Protein AF-0000000084544660 (afdb_homodimer)

Secondary structure (DSSP, 8-state):
---------------------------------------SS--EEEEEEEEEEEEEEEETTEEEEEEEETTBSS-PPEEEETT-EEEEEEEE-SSS-B--EESSS--GGGSSSS--B-TT-EEEEEEE--SSEEEEEE--PSSHHHHHHTT-EEEEEEE-TT-----EEEEEEEEEE-SS-TT-SS-SEEEETTBTTHHHHSPEEEETTPPEEEEEEE--SSPPEEEEETTS-EEEEETTBTTSPPEEESEEEE-TT-EEEEEE--SS-EEEEEEESSGGGGTT--EEEEEEPTT--TTTTS-HHHHTTS-HHHHHHHHHHHHHTS-TT-EEEE--S-S-SGGGTT--------GGGEEE-SEEEEPTTTTSGGGT--EESSEEEE-TT-EEEEEE-SSS-B--EETTSS-B--PBPTT-EEEEE--SSEEEEEE-SSSTT-EEEEEE-/---------------------------------------SS--EEEEEEEEEEEEEEEETTEEEEEEEETTBSS-PPEEEETT-EEEEEEEE-SSS-B--EESSS--GGGSSSS--B-TT-EEEEEEE--SSEEEEEE--PSSHHHHHHTT-EEEEEEE-TT-----EEEEEEEEEE-SS-TT-SS-SEEEETTBTTHHHHSPEEEETTPPEEEEEEE--SS--EEEEETTS-EEEEETTBTTSPPEEESEEEE-TT-EEEEEE--SS-EEEEEEESSGGGGTT--EEEEEE-TT-TTTTTS-HHHHTTS-HHHHHHHHHHHHHTS-TT-EEEE-SS---STTTTT--------GGGEEE-SEEEEPTTTTSGGGT--EESSEEEE-TT-EEEEEE-SSS-B--EETTSS-B--PBPTT-EEEEE--SSEEEEEE-SSSTT-EEEEEE-

pLDDT: mean 80.88, std 22.74, range [19.06, 98.56]

InterPro domains:
  IPR000923 Blue (type 1) copper domain [PF00127] (374-447)
  IPR001287 Nitrite reductase, copper-type [PR00695] (68-84)
  IPR001287 Nitrite reductase, copper-type [PR00695] (126-141)
  IPR001287 Nitrite reductase, copper-type [PR00695] (143-159)
  IPR008972 Cupredoxin [G3DSA:2.60.40.420] (22-163)
  IPR008972 Cupredoxin [G3DSA:2.60.40.420] (165-304)
  IPR008972 Cupredoxin [G3DSA:2.60.40.420] (361-447)
  IPR008972 Cupredoxin [SSF49503] (29-164)
  IPR008972 Cupredoxin [SSF49503] (169-291)
  IPR008972 Cupredoxin [SSF49503] (371-446)
  IPR011706 Multicopper oxidase, C-terminal [PF07731] (188-277)
  IPR011707 Multicopper oxidase-like, N-terminal [PF07732] (54-162)
  IPR052721 Electron Transfer Amicyanin [PTHR36507] (357-446)

Foldseek 3Di:
DPDPDPPPPPPPPPCPVPPPPPPPPPPVCPQPQPPPDLDLDAEEAEEEWEWEWEWAAAEVLEIATFTATVHFFAHFEAEEAQFHKYKYKYAYQYQAWWFKAKPDDDDPLQGGALDTAHHGGIDMHIDGDDDAWKIKMFTNAPVRQLRLQSGGMYIYGYHYSVGDDQAQEAEWEWHFAALPDSPDQDTLAIETRRHFQLQVVVPAEEEAPTKYKYKYAYQYDYFKFKKAKPQWWKWKDFQGGPPGDIDTDRIDIAGHRTIIMIIIHHHDFDKIWIATPDPNCVRGGTHIYGYYYPPDCVVPVCPSVCSVVPSSRNVSVVSRVVSRPPPPVRDHSRYPCPLPPVPPVVPPLDDDDDVVLEAADQEKEQDAPVSPPVVLGAIPPQEYEYEAFDKHKYAYQYSHWWWWAWPVRPDIQPIAHHGGMDMDHGHDADKIKTATSNHRSHIHIYGYD/DPDDPPPPPPPDPPPPVPPPPPPPPPPVCPQPQPPPPLDLDAEEAEEEWEWEWEWAAAEVLEIATFTAIVHFFAHFEAEEAAFHKYKYKYAYQYQAWWFKAKPDDDDPLQGGALDTAHHGGIDMHIDGDDDAWKIKMFTNAPVRQLRLQSGGMYIYGYHYSVGDDQAQEAEWEWHFAALPDSPDQDTLAIETLRHFQLQVVVPAEEEAPTKYKYKYAYQYDYFKFKKAKPDWWKWKDFQGGPPGDIDTDRIDIDTHRGIIMIIDHHHDFDKIWIFTPDPNVVRGGTHIYGYYYPPDCVVPVCPSSNSVVPSSRVVSVVSRVVSRPPDPVRDHSHYPCPLCLVPPVVPPLDDPDDVVLEAADLEKEQDEPVSPPVVLGAIPPQEYEYEAFDKHKYAYQYSHWWWWAWPVRPDIQPIAHHGGMDMDHHHDADKIKTATSNHRNHIHIYGYD

Solvent-accessible surface area (backbone atoms only — not comparable to full-atom values): 46168 Å² total; per-residue (Å²): 131,82,78,78,79,77,78,76,77,77,77,77,78,78,77,78,74,78,76,77,76,73,78,75,70,75,63,79,67,78,64,78,73,72,75,82,64,68,50,86,66,64,49,77,47,76,45,79,44,36,32,26,69,36,80,43,57,38,28,65,53,34,22,33,31,28,40,15,29,68,71,31,42,45,19,63,57,42,74,49,39,35,58,15,35,39,35,38,44,36,34,25,65,27,92,50,65,40,34,55,21,57,59,73,54,66,55,76,90,43,39,22,62,79,60,70,26,44,51,74,36,67,51,74,38,70,40,50,40,32,73,32,25,45,39,36,35,28,29,46,42,69,58,36,59,45,43,28,36,41,22,23,32,31,42,32,39,22,40,47,56,88,54,73,82,84,37,39,53,48,73,40,41,34,36,37,40,32,81,84,48,54,81,56,86,72,56,68,31,28,17,48,51,43,24,27,31,48,30,57,77,52,47,46,76,50,36,32,71,40,47,34,32,36,46,36,34,27,54,39,87,48,74,30,40,9,41,32,48,51,40,26,63,26,37,36,23,60,62,13,33,66,88,45,75,66,43,59,30,51,24,47,69,45,36,49,82,34,23,32,32,36,39,38,52,36,89,56,52,39,63,30,48,32,32,34,37,22,56,43,46,53,17,12,30,40,26,32,34,38,28,34,50,61,87,49,61,80,63,50,76,54,42,47,78,40,35,63,59,44,45,58,35,56,52,50,47,50,53,48,53,65,58,53,67,62,52,85,77,37,49,62,70,25,77,48,52,40,85,48,28,49,54,77,53,77,55,70,64,67,70,80,82,52,76,89,56,53,39,80,49,50,70,34,30,33,37,66,54,30,69,42,72,90,63,76,39,26,38,38,57,43,27,27,31,42,51,45,60,43,60,35,37,40,34,31,60,18,77,55,72,42,37,51,30,34,75,78,72,80,49,64,60,54,83,34,48,55,70,34,73,42,76,52,69,39,73,57,69,44,79,47,47,26,29,17,56,69,44,40,86,23,42,30,34,38,37,28,82,125,94,75,78,86,74,79,76,79,80,78,80,78,78,79,78,76,76,78,78,75,76,76,77,71,76,64,80,66,79,63,78,73,70,77,79,67,67,48,87,65,65,48,78,47,77,44,79,44,36,32,27,70,36,78,43,56,39,35,95,52,36,21,31,30,28,42,15,28,69,72,32,44,44,19,62,54,42,75,51,38,34,59,14,35,38,33,38,43,35,34,25,64,26,92,53,64,42,34,55,20,52,59,38,39,40,52,46,91,43,37,21,62,75,59,68,26,45,52,76,36,65,50,74,36,71,40,50,38,33,72,32,25,45,39,35,35,27,27,46,41,66,57,36,46,44,43,29,36,42,21,23,31,29,42,32,39,22,39,46,56,87,56,73,81,85,35,42,56,46,72,38,40,34,35,35,39,34,80,85,47,54,79,54,90,72,56,66,32,29,17,46,52,42,24,39,32,48,30,58,78,52,48,48,75,49,38,30,70,40,48,35,33,38,45,36,36,25,53,35,48,49,59,49,43,34,42,33,50,52,93,44,68,27,37,35,22,50,32,13,25,66,87,39,75,66,44,84,36,62,57,49,70,46,25,13,66,22,22,32,32,37,40,39,54,39,88,61,58,45,79,32,47,31,33,35,57,64,72,42,48,80,24,19,32,41,26,30,35,39,29,34,51,61,84,48,61,80,67,48,78,55,45,50,82,50,32,58,58,48,44,53,33,55,52,48,45,51,53,47,51,64,57,53,65,61,53,87,79,37,46,66,66,28,61,60,57,42,82,53,22,44,52,76,51,77,51,70,63,67,69,81,81,51,77,89,54,56,38,83,48,48,67,34,30,33,37,65,51,31,65,39,65,42,39,65,38,26,40,39,56,42,29,26,32,43,50,46,59,43,59,36,37,38,33,31,62,17,75,55,71,42,38,53,31,35,76,79,70,78,50,66,59,54,84,34,47,54,70,35,72,41,74,52,69,40,72,57,67,44,79,48,47,26,28,17,54,67,44,34,86,22,39,31,34,38,40,26,80

Structure (mmCIF, N/CA/C/O backbone):
data_AF-0000000084544660-model_v1
#
loop_
_entity.id
_entity.type
_entity.pdbx_description
1 polymer 'Copper-containing nitrite reductase'
#
loop_
_atom_site.group_PDB
_atom_site.id
_atom_site.type_symbol
_atom_site.label_atom_id
_atom_site.label_alt_id
_atom_site.label_comp_id
_atom_site.label_asym_id
_atom_site.label_entity_id
_atom_site.label_seq_id
_atom_site.pdbx_PDB_ins_code
_atom_site.Cartn_x
_atom_site.Cartn_y
_atom_site.Cartn_z
_atom_site.occupancy
_atom_site.B_iso_or_equiv
_atom_site.auth_seq_id
_atom_site.auth_comp_id
_atom_site.auth_asym_id
_atom_site.auth_atom_id
_atom_site.pdbx_PDB_model_num
ATOM 1 N N . MET A 1 1 ? -65.188 -41.781 -9.984 1 21.64 1 MET A N 1
ATOM 2 C CA . MET A 1 1 ? -64.562 -40.969 -11.008 1 21.64 1 MET A CA 1
ATOM 3 C C . MET A 1 1 ? -64.5 -39.5 -10.594 1 21.64 1 MET A C 1
ATOM 5 O O . MET A 1 1 ? -64.188 -38.625 -11.406 1 21.64 1 MET A O 1
ATOM 9 N N . ASP A 1 2 ? -65 -39.188 -9.477 1 21.09 2 ASP A N 1
ATOM 10 C CA . ASP A 1 2 ? -65.5 -37.906 -8.969 1 21.09 2 ASP A CA 1
ATOM 11 C C . ASP A 1 2 ? -64.375 -36.875 -8.945 1 21.09 2 ASP A C 1
ATOM 13 O O . ASP A 1 2 ? -63.375 -37.062 -8.312 1 21.09 2 ASP A O 1
ATOM 17 N N . ARG A 1 3 ? -64.438 -35.938 -10.008 1 19.06 3 ARG A N 1
ATOM 18 C CA . ARG A 1 3 ? -63.562 -34.969 -10.633 1 19.06 3 ARG A CA 1
ATOM 19 C C . ARG A 1 3 ? -63.312 -33.781 -9.703 1 19.06 3 ARG A C 1
ATOM 21 O O . ARG A 1 3 ? -64.25 -33 -9.438 1 19.06 3 ARG A O 1
ATOM 28 N N . ALA A 1 4 ? -62.562 -34 -8.609 1 23.78 4 ALA A N 1
ATOM 29 C CA . ALA A 1 4 ? -62.344 -33.031 -7.531 1 23.78 4 ALA A CA 1
ATOM 30 C C . ALA A 1 4 ? -61.938 -31.672 -8.094 1 23.78 4 ALA A C 1
ATOM 32 O O . ALA A 1 4 ? -61.156 -31.578 -9.031 1 23.78 4 ALA A O 1
ATOM 33 N N . THR A 1 5 ? -62.719 -30.656 -8.008 1 21.81 5 THR A N 1
ATOM 34 C CA . THR A 1 5 ? -62.844 -29.281 -8.484 1 21.81 5 THR A CA 1
ATOM 35 C C . THR A 1 5 ? -61.594 -28.484 -8.125 1 21.81 5 THR A C 1
ATOM 37 O O . THR A 1 5 ? -61.156 -28.5 -6.973 1 21.81 5 THR A O 1
ATOM 40 N N . VAL A 1 6 ? -60.656 -28.109 -9.07 1 23.06 6 VAL A N 1
ATOM 41 C CA . VAL A 1 6 ? -59.406 -27.406 -9.227 1 23.06 6 VAL A CA 1
ATOM 42 C C . VAL A 1 6 ? -59.562 -25.969 -8.766 1 23.06 6 VAL A C 1
ATOM 44 O O . VAL A 1 6 ? -60.312 -25.188 -9.352 1 23.06 6 VAL A O 1
ATOM 47 N N . MET A 1 7 ? -59.75 -25.734 -7.449 1 21.28 7 MET A N 1
ATOM 48 C CA . MET A 1 7 ? -60 -24.359 -7.023 1 21.28 7 MET A CA 1
ATOM 49 C C . MET A 1 7 ? -58.875 -23.438 -7.52 1 21.28 7 MET A C 1
ATOM 51 O O . MET A 1 7 ? -57.719 -23.672 -7.258 1 21.28 7 MET A O 1
ATOM 55 N N . VAL A 1 8 ? -59.031 -22.734 -8.617 1 21.2 8 VAL A N 1
ATOM 56 C CA . VAL A 1 8 ? -58.156 -21.781 -9.312 1 21.2 8 VAL A CA 1
ATOM 57 C C . VAL A 1 8 ? -57.906 -20.562 -8.438 1 21.2 8 VAL A C 1
ATOM 59 O O . VAL A 1 8 ? -58.844 -19.828 -8.125 1 21.2 8 VAL A O 1
ATOM 62 N N . ILE A 1 9 ? -57.125 -20.672 -7.379 1 22.16 9 ILE A N 1
ATOM 63 C CA . ILE A 1 9 ? -56.938 -19.484 -6.543 1 22.16 9 ILE A CA 1
ATOM 64 C C . ILE A 1 9 ? -56.406 -18.344 -7.391 1 22.16 9 ILE A C 1
ATOM 66 O O . ILE A 1 9 ? -55.375 -18.484 -8.062 1 22.16 9 ILE A O 1
AT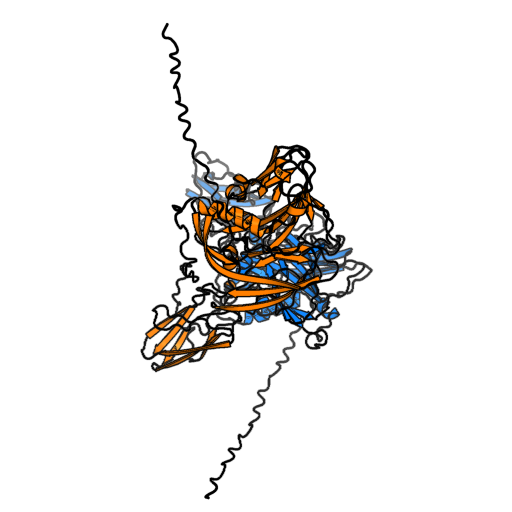OM 70 N N . VAL A 1 10 ? -57.25 -17.484 -7.867 1 20.84 10 VAL A N 1
ATOM 71 C CA . VAL A 1 10 ? -57 -16.266 -8.641 1 20.84 10 VAL A CA 1
ATOM 72 C C . VAL A 1 10 ? -56.094 -15.32 -7.848 1 20.84 10 VAL A C 1
ATOM 74 O O . VAL A 1 10 ? -56.469 -14.867 -6.758 1 20.84 10 VAL A O 1
ATOM 77 N N . VAL A 1 11 ? -54.781 -15.547 -7.855 1 22.44 11 VAL A N 1
ATOM 78 C CA . VAL A 1 11 ? -53.75 -14.75 -7.227 1 22.44 11 VAL A CA 1
ATOM 79 C C . VAL A 1 11 ? -53.844 -13.305 -7.695 1 22.44 11 VAL A C 1
ATOM 81 O O . VAL A 1 11 ? -53.688 -13.016 -8.883 1 22.44 11 VAL A O 1
ATOM 84 N N . ILE A 1 12 ? -54.781 -12.578 -7.184 1 20.95 12 ILE A N 1
ATOM 85 C CA . ILE A 1 12 ? -54.969 -11.18 -7.547 1 20.95 12 ILE A CA 1
ATOM 86 C C . ILE A 1 12 ? -53.656 -10.422 -7.391 1 20.95 12 ILE A C 1
ATOM 88 O O . ILE A 1 12 ? -53 -10.508 -6.348 1 20.95 12 ILE A O 1
ATOM 92 N N . SER A 1 13 ? -53 -9.961 -8.492 1 21 13 SER A N 1
ATOM 93 C CA . SER A 1 13 ? -51.812 -9.219 -8.859 1 21 13 SER A CA 1
ATOM 94 C C . SER A 1 13 ? -51.812 -7.82 -8.258 1 21 13 SER A C 1
ATOM 96 O O . SER A 1 13 ? -52.5 -6.926 -8.758 1 21 13 SER A O 1
ATOM 98 N N . LEU A 1 14 ? -52.312 -7.59 -7.066 1 24.2 14 LEU A N 1
ATOM 99 C CA . LEU A 1 14 ? -52.375 -6.172 -6.738 1 24.2 14 LEU A CA 1
ATOM 100 C C . LEU A 1 14 ? -51.031 -5.484 -6.992 1 24.2 14 LEU A C 1
ATOM 102 O O . LEU A 1 14 ? -50 -5.922 -6.488 1 24.2 14 LEU A O 1
ATOM 106 N N . GLY A 1 15 ? -50.844 -4.648 -8.055 1 22.61 15 GLY A N 1
ATOM 107 C CA . GLY A 1 15 ? -49.875 -3.75 -8.688 1 22.61 15 GLY A CA 1
ATOM 108 C C . GLY A 1 15 ? -49.375 -2.656 -7.758 1 22.61 15 GLY A C 1
ATOM 109 O O . GLY A 1 15 ? -50 -1.593 -7.66 1 22.61 15 GLY A O 1
ATOM 110 N N . VAL A 1 16 ? -49.25 -2.855 -6.449 1 23.38 16 VAL A N 1
ATOM 111 C CA . VAL A 1 16 ? -48.844 -1.689 -5.672 1 23.38 16 VAL A CA 1
ATOM 112 C C . VAL A 1 16 ? -47.625 -1.053 -6.301 1 23.38 16 VAL A C 1
ATOM 114 O O . VAL A 1 16 ? -46.562 -1.7 -6.426 1 23.38 16 VAL A O 1
ATOM 117 N N . THR A 1 17 ? -47.781 -0.048 -7.18 1 22.19 17 THR A N 1
ATOM 118 C CA . THR A 1 17 ? -46.844 0.861 -7.836 1 22.19 17 THR A CA 1
ATOM 119 C C . THR A 1 17 ? -46.031 1.623 -6.805 1 22.19 17 THR A C 1
ATOM 121 O O . THR A 1 17 ? -46.562 2.439 -6.051 1 22.19 17 THR A O 1
ATOM 124 N N . LEU A 1 18 ? -45.281 1.011 -5.973 1 23.56 18 LEU A N 1
ATOM 125 C CA . LEU A 1 18 ? -44.406 1.772 -5.078 1 23.56 18 LEU A CA 1
ATOM 126 C C . LEU A 1 18 ? -43.719 2.896 -5.824 1 23.56 18 LEU A C 1
ATOM 128 O O . LEU A 1 18 ? -42.906 2.639 -6.727 1 23.56 18 LEU A O 1
ATOM 132 N N . GLY A 1 19 ? -44.344 4.027 -5.965 1 22.09 19 GLY A N 1
ATOM 133 C CA . GLY A 1 19 ? -43.875 5.289 -6.516 1 22.09 19 GLY A CA 1
ATOM 134 C C . GLY A 1 19 ? -42.5 5.711 -5.984 1 22.09 19 GLY A C 1
ATOM 135 O O . GLY A 1 19 ? -42.312 5.844 -4.773 1 22.09 19 GLY A O 1
ATOM 136 N N . VAL A 1 20 ? -41.469 5.328 -6.629 1 24.12 20 VAL A N 1
ATOM 137 C CA . VAL A 1 20 ? -40.094 5.816 -6.605 1 24.12 20 VAL A CA 1
ATOM 138 C C . VAL A 1 20 ? -40.062 7.336 -6.742 1 24.12 20 VAL A C 1
ATOM 140 O O . VAL A 1 20 ? -40.344 7.871 -7.82 1 24.12 20 VAL A O 1
ATOM 143 N N . TYR A 1 21 ? -40.688 8.016 -5.734 1 24.11 21 TYR A N 1
ATOM 144 C CA . TYR A 1 21 ? -40.594 9.469 -5.809 1 24.11 21 TYR A CA 1
ATOM 145 C C . TYR A 1 21 ? -39.156 9.922 -5.996 1 24.11 21 TYR A C 1
ATOM 147 O O . TYR A 1 21 ? -38.281 9.602 -5.18 1 24.11 21 TYR A O 1
ATOM 155 N N . PHE A 1 22 ? -38.812 10.273 -7.215 1 25.34 22 PHE A N 1
ATOM 156 C CA . PHE A 1 22 ? -37.719 11.062 -7.75 1 25.34 22 PHE A CA 1
ATOM 157 C C . PHE A 1 22 ? -37.688 12.453 -7.117 1 25.34 22 PHE A C 1
ATOM 159 O O . PHE A 1 22 ? -38.5 13.32 -7.48 1 25.34 22 PHE A O 1
ATOM 166 N N . LEU A 1 23 ? -37.562 12.508 -5.773 1 24.66 23 LEU A N 1
ATOM 167 C CA . LEU A 1 23 ? -37.406 13.898 -5.355 1 24.66 23 LEU A CA 1
ATOM 168 C C . LEU A 1 23 ? -36.438 14.641 -6.258 1 24.66 23 LEU A C 1
ATOM 170 O O . LEU A 1 23 ? -35.312 14.164 -6.488 1 24.66 23 LEU A O 1
ATOM 174 N N . ASN A 1 24 ? -36.906 15.594 -7.02 1 25.7 24 ASN A N 1
ATOM 175 C CA . ASN A 1 24 ? -36.375 16.641 -7.887 1 25.7 24 ASN A CA 1
ATOM 176 C C . ASN A 1 24 ? -35.438 17.562 -7.133 1 25.7 24 ASN A C 1
ATOM 178 O O . ASN A 1 24 ? -35.812 18.656 -6.703 1 25.7 24 ASN A O 1
ATOM 182 N N . ALA A 1 25 ? -34.906 17.125 -6.012 1 26.5 25 ALA A N 1
ATOM 183 C CA . ALA A 1 25 ? -34.062 18.172 -5.434 1 26.5 25 ALA A CA 1
ATOM 184 C C . ALA A 1 25 ? -33.094 18.75 -6.465 1 26.5 25 ALA A C 1
ATOM 186 O O . ALA A 1 25 ? -32.344 18 -7.094 1 26.5 25 ALA A O 1
ATOM 187 N N . GLU A 1 26 ? -33.469 19.859 -6.91 1 26.02 26 GLU A N 1
ATOM 188 C CA . GLU A 1 26 ? -32.625 20.766 -7.688 1 26.02 26 GLU A CA 1
ATOM 189 C C . GLU A 1 26 ? -31.266 20.969 -7.016 1 26.02 26 GLU A C 1
ATOM 191 O O . GLU A 1 26 ? -31.172 21.641 -5.98 1 26.02 26 GLU A O 1
ATOM 196 N N . ILE A 1 27 ? -30.641 19.953 -6.754 1 26.25 27 ILE A N 1
ATOM 197 C CA . ILE A 1 27 ? -29.297 20.156 -6.23 1 26.25 27 ILE A CA 1
ATOM 198 C C . ILE A 1 27 ? -28.562 21.203 -7.086 1 26.25 27 ILE A C 1
ATOM 200 O O . ILE A 1 27 ? -28.391 21 -8.289 1 26.25 27 ILE A O 1
ATOM 204 N N . PRO A 1 28 ? -28.766 22.406 -6.586 1 24.16 28 PRO A N 1
ATOM 205 C CA . PRO A 1 28 ? -28.047 23.406 -7.387 1 24.16 28 PRO A CA 1
ATOM 206 C C . PRO A 1 28 ? -26.578 23.031 -7.629 1 24.16 28 PRO A C 1
ATOM 208 O O . PRO A 1 28 ? -25.828 22.859 -6.676 1 24.16 28 PRO A O 1
ATOM 211 N N . LEU A 1 29 ? -26.344 22.219 -8.477 1 25.88 29 LEU A N 1
ATOM 212 C CA . LEU A 1 29 ? -25.094 21.797 -9.102 1 25.88 29 LEU A CA 1
ATOM 213 C C . LEU A 1 29 ? -24.219 22.984 -9.445 1 25.88 29 LEU A C 1
ATOM 215 O O . LEU A 1 29 ? -24.484 23.703 -10.414 1 25.88 29 LEU A O 1
ATOM 219 N N . GLN A 1 30 ? -23.922 23.766 -8.422 1 22.73 30 GLN A N 1
ATOM 220 C CA . GLN A 1 30 ? -22.984 24.75 -8.945 1 22.73 30 GLN A CA 1
ATOM 221 C C . GLN A 1 30 ? -21.766 24.078 -9.578 1 22.73 30 GLN A C 1
ATOM 223 O O . GLN A 1 30 ? -20.984 23.422 -8.883 1 22.73 30 GLN A O 1
ATOM 228 N N . SER A 1 31 ? -21.859 23.5 -10.641 1 27.94 31 SER A N 1
ATOM 229 C CA . SER A 1 31 ? -20.969 22.922 -11.641 1 27.94 31 SER A CA 1
ATOM 230 C C . SER A 1 31 ? -19.766 23.828 -11.883 1 27.94 31 SER A C 1
ATOM 232 O O . SER A 1 31 ? -19.922 25 -12.234 1 27.94 31 SER A O 1
ATOM 234 N N . PHE A 1 32 ? -18.875 23.891 -10.969 1 30.95 32 PHE A N 1
ATOM 235 C CA . PHE A 1 32 ? -17.75 24.625 -11.562 1 30.95 32 PHE A CA 1
ATOM 236 C C . PHE A 1 32 ? -17.328 23.984 -12.875 1 30.95 32 PHE A C 1
ATOM 238 O O . PHE A 1 32 ? -16.609 22.984 -12.883 1 30.95 32 PHE A O 1
ATOM 245 N N . ALA A 1 33 ? -17.984 23.844 -13.852 1 34.47 33 ALA A N 1
ATOM 246 C CA . ALA A 1 33 ? -17.812 23.531 -15.266 1 34.47 33 ALA A CA 1
ATOM 247 C C . ALA A 1 33 ? -16.531 24.156 -15.812 1 34.47 33 ALA A C 1
ATOM 249 O O . ALA A 1 33 ? -16.547 25.312 -16.25 1 34.47 33 ALA A O 1
ATOM 250 N N . GLN A 1 34 ? -15.273 23.844 -15.062 1 38.44 34 GLN A N 1
ATOM 251 C CA . GLN A 1 34 ? -14.227 24.438 -15.898 1 38.44 34 GLN A CA 1
ATOM 252 C C . GLN A 1 34 ? -14.156 23.75 -17.25 1 38.44 34 GLN A C 1
ATOM 254 O O . GLN A 1 34 ? -14.281 22.531 -17.344 1 38.44 34 GLN A O 1
ATOM 259 N N . ASP A 1 35 ? -14.25 24.328 -18.328 1 41.22 35 ASP A N 1
ATOM 260 C CA . ASP A 1 35 ? -14.117 24.031 -19.75 1 41.22 35 ASP A CA 1
ATOM 261 C C . ASP A 1 35 ? -12.867 23.203 -20.016 1 41.22 35 ASP A C 1
ATOM 263 O O . ASP A 1 35 ? -11.75 23.656 -19.797 1 41.22 35 ASP A O 1
ATOM 267 N N . THR A 1 36 ? -12.914 21.891 -19.953 1 49.09 36 THR A N 1
ATOM 268 C CA . THR A 1 36 ? -11.852 20.953 -20.312 1 49.09 36 THR A CA 1
ATOM 269 C C . THR A 1 36 ? -11.289 21.266 -21.688 1 49.09 36 THR A C 1
ATOM 271 O O . THR A 1 36 ? -10.523 20.469 -22.25 1 49.09 36 THR A O 1
ATOM 274 N N . SER A 1 37 ? -11.789 22.281 -22.359 1 47.47 37 SER A N 1
ATOM 275 C CA . SER A 1 37 ? -11.305 22.562 -23.703 1 47.47 37 SER A CA 1
ATOM 276 C C . SER A 1 37 ? -9.859 23.062 -23.688 1 47.47 37 SER A C 1
ATOM 278 O O . SER A 1 37 ? -9.539 24 -22.953 1 47.47 37 SER A O 1
ATOM 280 N N . VAL A 1 38 ? -8.984 22.109 -24.047 1 56.88 38 VAL A N 1
ATOM 281 C CA . VAL A 1 38 ? -7.629 22.578 -24.328 1 56.88 38 VAL A CA 1
ATOM 282 C C . VAL A 1 38 ? -7.68 23.797 -25.25 1 56.88 38 VAL A C 1
ATOM 284 O O . VAL A 1 38 ? -8.367 23.766 -26.281 1 56.88 38 VAL A O 1
ATOM 287 N N . HIS A 1 39 ? -7.422 24.859 -24.656 1 64.81 39 HIS A N 1
ATOM 288 C CA . HIS A 1 39 ? -7.355 26.047 -25.5 1 64.81 39 HIS A CA 1
ATOM 289 C C . HIS A 1 39 ? -5.93 26.297 -25.984 1 64.81 39 HIS A C 1
ATOM 291 O O . HIS A 1 39 ? -4.965 26 -25.266 1 64.81 39 HIS A O 1
ATOM 297 N N . ILE A 1 40 ? -5.836 26.547 -27.172 1 66.38 40 ILE A N 1
ATOM 298 C CA . ILE A 1 40 ? -4.562 26.859 -27.812 1 66.38 40 ILE A CA 1
ATOM 299 C C . ILE A 1 40 ? -3.928 28.078 -27.141 1 66.38 40 ILE A C 1
ATOM 301 O O . ILE A 1 40 ? -2.736 28.062 -26.828 1 66.38 40 ILE A O 1
ATOM 305 N N . ALA A 1 41 ? -4.789 29.078 -26.766 1 80.88 41 ALA A N 1
ATOM 306 C CA . ALA A 1 41 ? -4.188 30.234 -26.125 1 80.88 41 ALA A CA 1
ATOM 307 C C . ALA A 1 41 ? -4.332 30.156 -24.594 1 80.88 41 ALA A C 1
ATOM 309 O O . ALA A 1 41 ? -5.402 29.812 -24.094 1 80.88 41 ALA A O 1
ATOM 310 N N . PRO A 1 42 ? -3.205 30.359 -23.922 1 88.56 42 PRO A N 1
ATOM 311 C CA . PRO A 1 42 ? -3.244 30.312 -22.453 1 88.56 42 PRO A CA 1
ATOM 312 C C . PRO A 1 42 ? -4.32 31.219 -21.859 1 88.56 42 PRO A C 1
ATOM 314 O O . PRO A 1 42 ? -4.574 32.312 -22.391 1 88.56 42 PRO A O 1
ATOM 317 N N . ILE A 1 43 ? -5.012 30.766 -20.828 1 92.12 43 ILE A N 1
ATOM 318 C CA . ILE A 1 43 ? -6.008 31.562 -20.109 1 92.12 43 ILE A CA 1
ATOM 319 C C . ILE A 1 43 ? -5.648 31.609 -18.625 1 92.12 43 ILE A C 1
ATOM 321 O O . ILE A 1 43 ? -4.703 30.953 -18.188 1 92.12 43 ILE A O 1
ATOM 325 N N . THR A 1 44 ? -6.383 32.5 -17.969 1 94.94 44 THR A N 1
ATOM 326 C CA . THR A 1 44 ? -6.238 32.562 -16.516 1 94.94 44 THR A CA 1
ATOM 327 C C . THR A 1 44 ? -7.289 31.703 -15.828 1 94.94 44 THR A C 1
ATOM 329 O O . THR A 1 44 ? -8.484 31.828 -16.094 1 94.94 44 THR A O 1
ATOM 332 N N . ARG A 1 45 ? -6.863 30.75 -15.078 1 93.44 45 ARG A N 1
ATOM 333 C CA . ARG A 1 45 ? -7.723 29.922 -14.234 1 93.44 45 ARG A CA 1
ATOM 334 C C . ARG A 1 45 ? -7.645 30.359 -12.781 1 93.44 45 ARG A C 1
ATOM 336 O O . ARG A 1 45 ? -6.559 30.438 -12.203 1 93.44 45 ARG A O 1
ATOM 343 N N . THR A 1 46 ? -8.805 30.703 -12.227 1 94.69 46 THR A N 1
ATOM 344 C CA . THR A 1 46 ? -8.852 31.125 -10.836 1 94.69 46 THR A CA 1
ATOM 345 C C . THR A 1 46 ? -9.602 30.109 -9.984 1 94.69 46 THR A C 1
ATOM 347 O O . THR A 1 46 ? -10.688 29.656 -10.359 1 94.69 46 THR A O 1
ATOM 350 N N . PHE A 1 47 ? -9.008 29.734 -8.883 1 94.19 47 PHE A N 1
ATOM 351 C CA . PHE A 1 47 ? -9.602 28.812 -7.922 1 94.19 47 PHE A CA 1
ATOM 352 C C . PHE A 1 47 ? -9.664 29.438 -6.535 1 94.19 47 PHE A C 1
ATOM 354 O O . PHE A 1 47 ? -8.789 30.219 -6.16 1 94.19 47 PHE A O 1
ATOM 361 N N . THR A 1 48 ? -10.727 29.141 -5.809 1 95.94 48 THR A N 1
ATOM 362 C CA . THR A 1 48 ? -10.797 29.469 -4.387 1 95.94 48 THR A CA 1
ATOM 363 C C . THR A 1 48 ? -10.742 28.188 -3.541 1 95.94 48 THR A C 1
ATOM 365 O O . THR A 1 48 ? -11.555 27.281 -3.727 1 95.94 48 THR A O 1
ATOM 368 N N . ILE A 1 49 ? -9.781 28.094 -2.695 1 96 49 ILE A N 1
ATOM 369 C CA . ILE A 1 49 ? -9.586 26.969 -1.802 1 96 49 ILE A CA 1
ATOM 370 C C . ILE A 1 49 ? -9.688 27.422 -0.35 1 96 49 ILE A C 1
ATOM 372 O O . ILE A 1 49 ? -9 28.359 0.062 1 96 49 ILE A O 1
ATOM 376 N N . ILE A 1 50 ? -10.547 26.797 0.422 1 97.06 50 ILE A N 1
ATOM 377 C CA . ILE A 1 50 ? -10.781 27.141 1.819 1 97.06 50 ILE A CA 1
ATOM 378 C C . ILE A 1 50 ? -10.367 25.984 2.719 1 97.06 50 ILE A C 1
ATOM 380 O O . ILE A 1 50 ? -10.891 24.875 2.59 1 97.06 50 ILE A O 1
ATOM 384 N N . SER A 1 51 ? -9.406 26.203 3.572 1 96.88 51 SER A N 1
ATOM 385 C CA . SER A 1 51 ? -9.156 25.188 4.594 1 96.88 51 SER A CA 1
ATOM 386 C C . SER A 1 51 ? -10.164 25.297 5.734 1 96.88 51 SER A C 1
ATOM 388 O O . SER A 1 51 ? -10.547 26.391 6.137 1 96.88 51 SER A O 1
ATOM 390 N N . GLU A 1 52 ? -10.609 24.203 6.195 1 94.38 52 GLU A N 1
ATOM 391 C CA . GLU A 1 52 ? -11.547 24.156 7.312 1 94.38 52 GLU A CA 1
ATOM 392 C C . GLU A 1 52 ? -11.477 22.812 8.031 1 94.38 52 GLU A C 1
ATOM 394 O O . GLU A 1 52 ? -11.125 21.797 7.434 1 94.38 52 GLU A O 1
ATOM 399 N N . ASP A 1 53 ? -11.812 22.891 9.305 1 90.56 53 ASP A N 1
ATOM 400 C CA . ASP A 1 53 ? -11.945 21.672 10.109 1 90.56 53 ASP A CA 1
ATOM 401 C C . ASP A 1 53 ? -13.32 21.047 9.938 1 90.56 53 ASP A C 1
ATOM 403 O O . ASP A 1 53 ? -14.344 21.719 10.055 1 90.56 53 ASP A O 1
ATOM 407 N N . THR A 1 54 ? -13.258 19.766 9.562 1 85.19 54 THR A N 1
ATOM 408 C CA . THR A 1 54 ? -14.516 19.094 9.258 1 85.19 54 THR A CA 1
ATOM 409 C C . THR A 1 54 ? -14.508 17.672 9.82 1 85.19 54 THR A C 1
ATOM 411 O O . THR A 1 54 ? -13.461 17.016 9.852 1 85.19 54 THR A O 1
ATOM 414 N N . THR A 1 55 ? -15.672 17.297 10.359 1 84.12 55 THR A N 1
ATOM 415 C CA . THR A 1 55 ? -15.836 15.883 10.711 1 84.12 55 THR A CA 1
ATOM 416 C C . THR A 1 55 ? -16.219 15.055 9.492 1 84.12 55 THR A C 1
ATOM 418 O O . THR A 1 55 ? -17.188 15.383 8.797 1 84.12 55 THR A O 1
ATOM 421 N N . LEU A 1 56 ? -15.438 14.062 9.242 1 84.19 56 LEU A N 1
ATOM 422 C CA . LEU A 1 56 ? -15.672 13.234 8.07 1 84.19 56 LEU A CA 1
ATOM 423 C C . LEU A 1 56 ? -15.617 11.75 8.43 1 84.19 56 LEU A C 1
ATOM 425 O O . LEU A 1 56 ? -14.93 11.367 9.383 1 84.19 56 LEU A O 1
ATOM 429 N N . GLU A 1 57 ? -16.375 10.961 7.676 1 83.69 57 GLU A N 1
ATOM 430 C CA . GLU A 1 57 ? -16.234 9.508 7.746 1 83.69 57 GLU A CA 1
ATOM 431 C C . GLU A 1 57 ? -15.172 9.008 6.777 1 83.69 57 GLU A C 1
ATOM 433 O O . GLU A 1 57 ? -15.203 9.328 5.59 1 83.69 57 GLU A O 1
ATOM 438 N N . ILE A 1 58 ? -14.219 8.25 7.27 1 87.06 58 ILE A N 1
ATOM 439 C CA . ILE A 1 58 ? -13.109 7.836 6.414 1 87.06 58 ILE A CA 1
ATOM 440 C C . ILE A 1 58 ? -13.164 6.328 6.191 1 87.06 58 ILE A C 1
ATOM 442 O O . ILE A 1 58 ? -12.367 5.773 5.43 1 87.06 58 ILE A O 1
ATOM 446 N N . ALA A 1 59 ? -13.969 5.664 6.836 1 82.94 59 ALA A N 1
ATOM 447 C CA . ALA A 1 59 ? -14.32 4.254 6.727 1 82.94 59 ALA A CA 1
ATOM 448 C C . ALA A 1 59 ? -15.695 3.984 7.332 1 82.94 59 ALA A C 1
ATOM 450 O O . ALA A 1 59 ? -16.219 4.797 8.102 1 82.94 59 ALA A O 1
ATOM 451 N N . PRO A 1 60 ? -16.25 2.906 6.926 1 72.25 60 PRO A N 1
ATOM 452 C CA . PRO A 1 60 ? -17.578 2.656 7.504 1 72.25 60 PRO A CA 1
ATOM 453 C C . PRO A 1 60 ? -17.578 2.705 9.031 1 72.25 60 PRO A C 1
ATOM 455 O O . PRO A 1 60 ? -16.891 1.91 9.68 1 72.25 60 PRO A O 1
ATOM 458 N N . GLY A 1 61 ? -18.281 3.641 9.562 1 71.81 61 GLY A N 1
ATOM 459 C CA . GLY A 1 61 ? -18.453 3.771 11 1 71.81 61 GLY A CA 1
ATOM 460 C C . GLY A 1 61 ? -17.297 4.484 11.672 1 71.81 61 GLY A C 1
ATOM 461 O O . GLY A 1 61 ? -17.266 4.602 12.898 1 71.81 61 GLY A O 1
ATOM 462 N N . VAL A 1 62 ? -16.406 4.953 10.922 1 81.94 62 VAL A N 1
ATOM 463 C CA . VAL A 1 62 ? -15.242 5.629 11.492 1 81.94 62 VAL A CA 1
ATOM 464 C C . VAL A 1 62 ? -15.25 7.102 11.086 1 81.94 62 VAL A C 1
ATOM 466 O O . VAL A 1 62 ? -14.992 7.43 9.922 1 81.94 62 VAL A O 1
ATOM 469 N N . ARG A 1 63 ? -15.484 7.957 12.07 1 83.94 63 ARG A N 1
ATOM 470 C CA . ARG A 1 63 ? -15.477 9.398 11.836 1 83.94 63 ARG A CA 1
ATOM 471 C C . ARG A 1 63 ? -14.289 10.062 12.523 1 83.94 63 ARG A C 1
ATOM 473 O O . ARG A 1 63 ? -13.906 9.664 13.625 1 83.94 63 ARG A O 1
ATOM 480 N N . VAL A 1 64 ? -13.797 11.023 11.781 1 85.06 64 VAL A N 1
ATOM 481 C CA . VAL A 1 64 ? -12.633 11.727 12.32 1 85.06 64 VAL A CA 1
ATOM 482 C C . VAL A 1 64 ? -12.812 13.227 12.141 1 85.06 64 VAL A C 1
ATOM 484 O O . VAL A 1 64 ? -13.539 13.672 11.25 1 85.06 64 VAL A O 1
ATOM 487 N N . GLU A 1 65 ? -12.188 13.961 13.047 1 85.5 65 GLU A N 1
ATOM 488 C CA . GLU A 1 65 ? -11.992 15.391 12.789 1 85.5 65 GLU A CA 1
ATOM 489 C C . GLU A 1 65 ? -10.797 15.625 11.875 1 85.5 65 GLU A C 1
ATOM 491 O O . GLU A 1 65 ? -9.648 15.422 12.273 1 85.5 65 GLU A O 1
ATOM 496 N N . ALA A 1 66 ? -11.039 16.094 10.734 1 90 66 ALA A N 1
ATOM 497 C CA . ALA A 1 66 ? -10.008 16.25 9.703 1 90 66 ALA A CA 1
ATOM 498 C C . ALA A 1 66 ? -9.766 17.719 9.391 1 90 66 ALA A C 1
ATOM 500 O O . ALA A 1 66 ? -10.57 18.578 9.75 1 90 66 ALA A O 1
ATOM 501 N N . TRP A 1 67 ? -8.578 18 8.953 1 93.81 67 TRP A N 1
ATOM 502 C CA . TRP A 1 67 ? -8.25 19.281 8.328 1 93.81 67 TRP A CA 1
ATOM 503 C C . TRP A 1 67 ? -8.375 19.203 6.816 1 93.81 67 TRP A C 1
ATOM 505 O O . TRP A 1 67 ? -7.695 18.406 6.168 1 93.81 67 TRP A O 1
ATOM 515 N N . THR A 1 68 ? -9.266 20.047 6.207 1 93.38 68 THR A N 1
ATOM 516 C CA . THR A 1 68 ? -9.617 19.797 4.816 1 93.38 68 THR A CA 1
ATOM 517 C C . THR A 1 68 ? -9.406 21.047 3.967 1 93.38 68 THR A C 1
ATOM 519 O O . THR A 1 68 ? -9.32 22.156 4.496 1 93.38 68 THR A O 1
ATOM 522 N N . TYR A 1 69 ? -9.141 20.875 2.736 1 94.81 69 TYR A N 1
ATOM 523 C CA . TYR A 1 69 ? -9.375 21.891 1.71 1 94.81 69 TYR A CA 1
ATOM 524 C C . TYR A 1 69 ? -10.758 21.734 1.102 1 94.81 69 TYR A C 1
ATOM 526 O O . TYR A 1 69 ? -11.062 20.719 0.472 1 94.81 69 TYR A O 1
ATOM 534 N N . ASN A 1 70 ? -11.633 22.719 1.301 1 91.94 70 ASN A N 1
ATOM 535 C CA . ASN A 1 70 ? -13 22.781 0.801 1 91.94 70 ASN A CA 1
ATOM 536 C C . ASN A 1 70 ? -13.852 21.625 1.336 1 91.94 70 ASN A C 1
ATOM 538 O O . ASN A 1 70 ? -14.688 21.094 0.618 1 91.94 70 ASN A O 1
ATOM 542 N N . GLY A 1 71 ? -13.531 21.125 2.502 1 88.62 71 GLY A N 1
ATOM 543 C CA . GLY A 1 71 ? -14.422 20.266 3.268 1 88.62 71 GLY A CA 1
ATOM 544 C C . GLY A 1 71 ? -14.273 18.797 2.93 1 88.62 71 GLY A C 1
ATOM 545 O O . GLY A 1 71 ? -15.016 17.953 3.447 1 88.62 71 GLY A O 1
ATOM 546 N N . THR A 1 72 ? -13.328 18.406 2.064 1 88.69 72 THR A N 1
ATOM 547 C CA . THR A 1 72 ? -13.203 17 1.682 1 88.69 72 THR A CA 1
ATOM 548 C C . THR A 1 72 ? -11.75 16.547 1.792 1 88.69 72 THR A C 1
ATOM 550 O O . THR A 1 72 ? -10.836 17.359 1.82 1 88.69 72 THR A O 1
ATOM 553 N N . ILE A 1 73 ? -11.555 15.25 1.923 1 90.06 73 ILE A N 1
ATOM 554 C CA . ILE A 1 73 ? -10.273 14.57 1.761 1 90.06 73 ILE A CA 1
ATOM 555 C C . ILE A 1 73 ? -10.344 13.617 0.571 1 90.06 73 ILE A C 1
ATOM 557 O O . ILE A 1 73 ? -11.172 12.695 0.553 1 90.06 73 ILE A O 1
ATOM 561 N N . PRO A 1 74 ? -9.586 13.797 -0.463 1 93.81 74 PRO A N 1
ATOM 562 C CA . PRO A 1 74 ? -8.695 14.93 -0.73 1 93.81 74 PRO A CA 1
ATOM 563 C C . PRO A 1 74 ? -9.461 16.219 -1.034 1 93.81 74 PRO A C 1
ATOM 565 O O . PRO A 1 74 ? -10.68 16.188 -1.178 1 93.81 74 PRO A O 1
ATOM 568 N N . GLY A 1 75 ? -8.703 17.297 -1.015 1 93.12 75 GLY A N 1
ATOM 569 C CA . GLY A 1 75 ? -9.273 18.516 -1.555 1 93.12 75 GLY A CA 1
ATOM 570 C C . GLY A 1 75 ? -9.609 18.422 -3.029 1 93.12 75 GLY A C 1
ATOM 571 O O . GLY A 1 75 ? -9.375 17.391 -3.658 1 93.12 75 GLY A O 1
ATOM 572 N N . PRO A 1 76 ? -10.156 19.5 -3.553 1 91.12 76 PRO A N 1
ATOM 573 C CA . PRO A 1 76 ? -10.57 19.469 -4.957 1 91.12 76 PRO A CA 1
ATOM 574 C C . PRO A 1 76 ? -9.398 19.234 -5.91 1 91.12 76 PRO A C 1
ATOM 576 O O . PRO A 1 76 ? -8.305 19.75 -5.691 1 91.12 76 PRO A O 1
ATOM 579 N N . THR A 1 77 ? -9.703 18.391 -6.938 1 92 77 THR A N 1
ATOM 580 C CA . THR A 1 77 ? -8.734 18.297 -8.023 1 92 77 THR A CA 1
ATOM 581 C C . THR A 1 77 ? -8.727 19.562 -8.859 1 92 77 THR A C 1
ATOM 583 O O . THR A 1 77 ? -9.766 20 -9.367 1 92 77 THR A O 1
ATOM 586 N N . LEU A 1 78 ? -7.586 20.141 -8.953 1 91.44 78 LEU A N 1
ATOM 587 C CA . LEU A 1 78 ? -7.434 21.312 -9.805 1 91.44 78 LEU A CA 1
ATOM 588 C C . LEU A 1 78 ? -6.914 20.922 -11.188 1 91.44 78 LEU A C 1
ATOM 590 O O . LEU A 1 78 ? -6.109 19.984 -11.305 1 91.44 78 LEU A O 1
ATOM 594 N N . ARG A 1 79 ? -7.371 21.609 -12.156 1 91.12 79 ARG A N 1
ATOM 595 C CA . ARG A 1 79 ? -6.965 21.281 -13.523 1 91.12 79 ARG A CA 1
ATOM 596 C C . ARG A 1 79 ? -6.738 22.531 -14.352 1 91.12 79 ARG A C 1
ATOM 598 O O . ARG A 1 79 ? -7.5 23.5 -14.25 1 91.12 79 ARG A O 1
ATOM 605 N N . ALA A 1 80 ? -5.707 22.562 -15.086 1 92.25 80 ALA A N 1
ATOM 606 C CA . ALA A 1 80 ? -5.355 23.625 -16.031 1 92.25 80 ALA A CA 1
ATOM 607 C C . ALA A 1 80 ? -4.719 23.047 -17.297 1 92.25 80 ALA A C 1
ATOM 609 O O . ALA A 1 80 ? -4.555 21.828 -17.406 1 92.25 80 ALA A O 1
ATOM 610 N N . THR A 1 81 ? -4.492 23.875 -18.234 1 92.81 81 THR A N 1
ATOM 611 C CA . THR A 1 81 ? -3.732 23.547 -19.438 1 92.81 81 THR A CA 1
ATOM 612 C C . THR A 1 81 ? -2.34 24.156 -19.391 1 92.81 81 THR A C 1
ATOM 614 O O . THR A 1 81 ? -2.166 25.266 -18.875 1 92.81 81 THR A O 1
ATOM 617 N N . GLU A 1 82 ? -1.424 23.406 -19.922 1 95.62 82 GLU A N 1
ATOM 618 C CA . GLU A 1 82 ? -0.051 23.906 -19.938 1 95.62 82 GLU A CA 1
ATOM 619 C C . GLU A 1 82 ? 0.017 25.328 -20.5 1 95.62 82 GLU A C 1
ATOM 621 O O . GLU A 1 82 ? -0.496 25.609 -21.578 1 95.62 82 GLU A O 1
ATOM 626 N N . GLY A 1 83 ? 0.62 26.234 -19.672 1 95.19 83 GLY A N 1
ATOM 627 C CA . GLY A 1 83 ? 0.739 27.625 -20.078 1 95.19 83 GLY A CA 1
ATOM 628 C C . GLY A 1 83 ? -0.305 28.516 -19.438 1 95.19 83 GLY A C 1
ATOM 629 O O . GLY A 1 83 ? -0.165 29.734 -19.438 1 95.19 83 GLY A O 1
ATOM 630 N N . ASP A 1 84 ? -1.354 27.953 -18.906 1 96 84 ASP A N 1
ATOM 631 C CA . ASP A 1 84 ? -2.363 28.75 -18.203 1 96 84 ASP A CA 1
ATOM 632 C C . ASP A 1 84 ? -1.761 29.484 -17.016 1 96 84 ASP A C 1
ATOM 634 O O . ASP A 1 84 ? -0.885 28.953 -16.328 1 96 84 ASP A O 1
ATOM 638 N N . ARG A 1 85 ? -2.203 30.688 -16.812 1 96.56 85 ARG A N 1
ATOM 639 C CA . ARG A 1 85 ? -1.971 31.328 -15.523 1 96.56 85 ARG A CA 1
ATOM 640 C C . ARG A 1 85 ? -2.941 30.812 -14.469 1 96.56 85 ARG A C 1
ATOM 642 O O . ARG A 1 85 ? -4.156 30.828 -14.672 1 96.56 85 ARG A O 1
ATOM 649 N N . VAL A 1 86 ? -2.432 30.375 -13.383 1 96.75 86 VAL A N 1
ATOM 650 C CA . VAL A 1 86 ? -3.246 29.797 -12.312 1 96.75 86 VAL A CA 1
ATOM 651 C C . VAL A 1 86 ? -3.221 30.719 -11.094 1 96.75 86 VAL A C 1
ATOM 653 O O . VAL A 1 86 ? -2.15 31.047 -10.578 1 96.75 86 VAL A O 1
ATOM 656 N N . ILE A 1 87 ? -4.367 31.172 -10.695 1 97.44 87 ILE A N 1
ATOM 657 C CA . ILE A 1 87 ? -4.539 31.984 -9.492 1 97.44 87 ILE A CA 1
ATOM 658 C C . ILE A 1 87 ? -5.301 31.172 -8.438 1 97.44 87 ILE A C 1
ATOM 660 O O . ILE A 1 87 ? -6.406 30.703 -8.688 1 97.44 87 ILE A O 1
ATOM 664 N N . ILE A 1 88 ? -4.723 31.016 -7.258 1 97.81 88 ILE A N 1
ATOM 665 C CA . ILE A 1 88 ? -5.359 30.328 -6.145 1 97.81 88 ILE A CA 1
ATOM 666 C C . ILE A 1 88 ? -5.633 31.312 -5.012 1 97.81 88 ILE A C 1
ATOM 668 O O . ILE A 1 88 ? -4.699 31.812 -4.375 1 97.81 88 ILE A O 1
ATOM 672 N N . ASN A 1 89 ? -6.84 31.625 -4.793 1 97.56 89 ASN A N 1
ATOM 673 C CA . ASN A 1 89 ? -7.223 32.344 -3.578 1 97.56 89 ASN A CA 1
ATOM 674 C C . ASN A 1 89 ? -7.402 31.375 -2.402 1 97.56 89 ASN A C 1
ATOM 676 O O . ASN A 1 89 ? -8.43 30.703 -2.295 1 97.56 89 ASN A O 1
ATOM 680 N N . PHE A 1 90 ? -6.387 31.375 -1.572 1 97.94 90 PHE A N 1
ATOM 681 C CA . PHE A 1 90 ? -6.414 30.484 -0.417 1 97.94 90 PHE A CA 1
ATOM 682 C C . PHE A 1 90 ? -6.926 31.219 0.818 1 97.94 90 PHE A C 1
ATOM 684 O O . PHE A 1 90 ? -6.398 32.281 1.184 1 97.94 90 PHE A O 1
ATOM 691 N N . ILE A 1 91 ? -7.961 30.672 1.458 1 97.88 91 ILE A N 1
ATOM 692 C CA . ILE A 1 91 ? -8.531 31.219 2.688 1 97.88 91 ILE A CA 1
ATOM 693 C C . ILE A 1 91 ? -8.414 30.172 3.807 1 97.88 91 ILE A C 1
ATOM 695 O O . ILE A 1 91 ? -8.859 29.031 3.658 1 97.88 91 ILE A O 1
ATOM 699 N N . ASN A 1 92 ? -7.801 30.547 4.93 1 97.62 92 ASN A N 1
ATOM 700 C CA . ASN A 1 92 ? -7.676 29.641 6.059 1 97.62 92 ASN A CA 1
ATOM 701 C C . ASN A 1 92 ? -8.781 29.859 7.09 1 97.62 92 ASN A C 1
ATOM 703 O O . ASN A 1 92 ? -8.672 30.75 7.934 1 97.62 92 ASN A O 1
ATOM 707 N N . ASN A 1 93 ? -9.734 29.062 7.074 1 96.5 93 ASN A N 1
ATOM 708 C CA . ASN A 1 93 ? -10.812 29.094 8.055 1 96.5 93 ASN A CA 1
ATOM 709 C C . ASN A 1 93 ? -10.625 28.047 9.141 1 96.5 93 ASN A C 1
ATOM 711 O O . ASN A 1 93 ? -11.547 27.781 9.922 1 96.5 93 ASN A O 1
ATOM 715 N N . GLY A 1 94 ? -9.516 27.422 9.133 1 93.31 94 GLY A N 1
ATOM 716 C CA . GLY A 1 94 ? -9.203 26.453 10.172 1 93.31 94 GLY A CA 1
ATOM 717 C C . GLY A 1 94 ? -8.695 27.094 11.453 1 93.31 94 GLY A C 1
ATOM 718 O O . GLY A 1 94 ? -8.648 28.328 11.562 1 93.31 94 GLY A O 1
ATOM 719 N N . LYS A 1 95 ? -8.281 26.25 12.414 1 90.06 95 LYS A N 1
ATOM 720 C CA . LYS A 1 95 ? -7.844 26.719 13.727 1 90.06 95 LYS A CA 1
ATOM 721 C C . LYS A 1 95 ? -6.328 26.875 13.781 1 90.06 95 LYS A C 1
ATOM 723 O O . LYS A 1 95 ? -5.793 27.5 14.695 1 90.06 95 LYS A O 1
ATOM 728 N N . LEU A 1 96 ? -5.648 26.344 12.766 1 91.44 96 LEU A N 1
ATOM 729 C CA . LEU A 1 96 ? -4.188 26.359 12.719 1 91.44 96 LEU A CA 1
ATOM 730 C C . LEU A 1 96 ? -3.697 27.094 11.477 1 91.44 96 LEU A C 1
ATOM 732 O O . LEU A 1 96 ? -4.453 27.281 10.516 1 91.44 96 LEU A O 1
ATOM 736 N N . PRO A 1 97 ? -2.43 27.5 11.57 1 91.5 97 PRO A N 1
ATOM 737 C CA . PRO A 1 97 ? -1.866 27.984 10.305 1 91.5 97 PRO A CA 1
ATOM 738 C C . PRO A 1 97 ? -1.756 26.906 9.242 1 91.5 97 PRO A C 1
ATOM 740 O O . PRO A 1 97 ? -1.438 25.75 9.562 1 91.5 97 PRO A O 1
ATOM 743 N N . HIS A 1 98 ? -2.051 27.25 8.016 1 96.25 98 HIS A N 1
ATOM 744 C CA . HIS A 1 98 ? -1.935 26.344 6.879 1 96.25 98 HIS A CA 1
ATOM 745 C C . HIS A 1 98 ? -1.354 27.047 5.664 1 96.25 98 HIS A C 1
ATOM 747 O O . HIS A 1 98 ? -1.226 28.281 5.656 1 96.25 98 HIS A O 1
ATOM 753 N N . THR A 1 99 ? -0.92 26.344 4.699 1 96.69 99 THR A N 1
ATOM 754 C CA . THR A 1 99 ? -0.454 26.844 3.408 1 96.69 99 THR A CA 1
ATOM 755 C C . THR A 1 99 ? -0.844 25.875 2.289 1 96.69 99 THR A C 1
ATOM 757 O O . THR A 1 99 ? -1.508 24.875 2.535 1 96.69 99 THR A O 1
ATOM 760 N N . MET A 1 100 ? -0.54 26.281 1.098 1 97.25 100 MET A N 1
ATOM 761 C CA . MET A 1 100 ? -0.626 25.391 -0.054 1 97.25 100 MET A CA 1
ATOM 762 C C . MET A 1 100 ? 0.683 25.375 -0.837 1 97.25 100 MET A C 1
ATOM 764 O O . MET A 1 100 ? 1.091 26.406 -1.383 1 97.25 100 MET A O 1
ATOM 768 N N . HIS A 1 101 ? 1.281 24.281 -0.785 1 97.31 101 HIS A N 1
ATOM 769 C CA . HIS A 1 101 ? 2.445 24.047 -1.632 1 97.31 101 HIS A CA 1
ATOM 770 C C . HIS A 1 101 ? 2.068 23.219 -2.863 1 97.31 101 HIS A C 1
ATOM 772 O O . HIS A 1 101 ? 1.433 22.172 -2.746 1 97.31 101 HIS A O 1
ATOM 778 N N . PHE A 1 102 ? 2.488 23.766 -4.035 1 96.56 102 PHE A N 1
ATOM 779 C CA . PHE A 1 102 ? 2.242 23.078 -5.293 1 96.56 102 PHE A CA 1
ATOM 780 C C . PHE A 1 102 ? 3.521 22.422 -5.816 1 96.56 102 PHE A C 1
ATOM 782 O O . PHE A 1 102 ? 4.582 23.047 -5.812 1 96.56 102 PHE A O 1
ATOM 789 N N . HIS A 1 103 ? 3.43 21.141 -6.176 1 96.75 103 HIS A N 1
ATOM 790 C CA . HIS A 1 103 ? 4.477 20.594 -7.035 1 96.75 103 HIS A CA 1
ATOM 791 C C . HIS A 1 103 ? 4.379 21.156 -8.445 1 96.75 103 HIS A C 1
ATOM 793 O O . HIS A 1 103 ? 3.279 21.406 -8.945 1 96.75 103 HIS A O 1
ATOM 799 N N . GLY A 1 104 ? 5.52 21.234 -9.141 1 93.12 104 GLY A N 1
ATOM 800 C CA . GLY A 1 104 ? 5.609 21.906 -10.422 1 93.12 104 GLY A CA 1
ATOM 801 C C . GLY A 1 104 ? 6.504 23.125 -10.398 1 93.12 104 GLY A C 1
ATOM 802 O O . GLY A 1 104 ? 7.254 23.344 -9.438 1 93.12 104 GLY A O 1
ATOM 803 N N . ASP A 1 105 ? 6.406 23.891 -11.453 1 94.75 105 ASP A N 1
ATOM 804 C CA . ASP A 1 105 ? 7.281 25.047 -11.602 1 94.75 105 ASP A CA 1
ATOM 805 C C . ASP A 1 105 ? 6.625 26.312 -11.047 1 94.75 105 ASP A C 1
ATOM 807 O O . ASP A 1 105 ? 5.512 26.656 -11.438 1 94.75 105 ASP A O 1
ATOM 811 N N . HIS A 1 106 ? 7.27 26.984 -10.102 1 94.56 106 HIS A N 1
ATOM 812 C CA . HIS A 1 106 ? 6.836 28.281 -9.57 1 94.56 106 HIS A CA 1
ATOM 813 C C . HIS A 1 106 ? 7.945 28.938 -8.758 1 94.56 106 HIS A C 1
ATOM 815 O O . HIS A 1 106 ? 8.945 28.297 -8.43 1 94.56 106 HIS A O 1
ATOM 821 N N . ASN A 1 107 ? 7.82 30.172 -8.469 1 94 107 ASN A N 1
ATOM 822 C CA . ASN A 1 107 ? 8.836 30.891 -7.695 1 94 107 ASN A CA 1
ATOM 823 C C . ASN A 1 107 ? 8.57 30.781 -6.199 1 94 107 ASN A C 1
ATOM 825 O O . ASN A 1 107 ? 7.566 30.203 -5.781 1 94 107 ASN A O 1
ATOM 829 N N . GLU A 1 108 ? 9.43 31.328 -5.41 1 92.19 108 GLU A N 1
ATOM 830 C CA . GLU A 1 108 ? 9.414 31.203 -3.955 1 92.19 108 GLU A CA 1
ATOM 831 C C . GLU A 1 108 ? 8.117 31.766 -3.375 1 92.19 108 GLU A C 1
ATOM 833 O O . GLU A 1 108 ? 7.531 31.172 -2.467 1 92.19 108 GLU A O 1
ATOM 838 N N . LYS A 1 109 ? 7.664 32.875 -3.828 1 93.31 109 LYS A N 1
ATOM 839 C CA . LYS A 1 109 ? 6.477 33.562 -3.303 1 93.31 109 LYS A CA 1
ATOM 840 C C . LYS A 1 109 ? 5.238 32.688 -3.457 1 93.31 109 LYS A C 1
ATOM 842 O O . LYS A 1 109 ? 4.262 32.844 -2.723 1 93.31 109 LYS A O 1
ATOM 847 N N . ASN A 1 110 ? 5.371 31.734 -4.41 1 95.5 110 ASN A N 1
ATOM 848 C CA . ASN A 1 110 ? 4.227 30.875 -4.707 1 95.5 110 ASN A CA 1
ATOM 849 C C . ASN A 1 110 ? 4.457 29.453 -4.23 1 95.5 110 ASN A C 1
ATOM 851 O O . ASN A 1 110 ? 3.768 28.531 -4.668 1 95.5 110 ASN A O 1
ATOM 855 N N . ASP A 1 111 ? 5.414 29.25 -3.355 1 93.56 111 ASP A N 1
ATOM 856 C CA . ASP A 1 111 ? 5.797 27.906 -2.955 1 93.56 111 ASP A CA 1
ATOM 857 C C . ASP A 1 111 ? 4.984 27.438 -1.749 1 93.56 111 ASP A C 1
ATOM 859 O O . ASP A 1 111 ? 4.891 26.234 -1.482 1 93.56 111 ASP A O 1
ATOM 863 N N . GLY A 1 112 ? 4.441 28.375 -0.981 1 92.31 112 GLY A N 1
ATOM 864 C CA . GLY A 1 112 ? 3.6 28.016 0.152 1 92.31 112 GLY A CA 1
ATOM 865 C C . GLY A 1 112 ? 4.391 27.531 1.353 1 92.31 112 GLY A C 1
ATOM 866 O O . GLY A 1 112 ? 3.865 26.797 2.191 1 92.31 112 GLY A O 1
ATOM 867 N N . VAL A 1 113 ? 5.668 27.844 1.509 1 84.31 113 VAL A N 1
ATOM 868 C CA . VAL A 1 113 ? 6.5 27.406 2.623 1 84.31 113 VAL A CA 1
ATOM 869 C C . VAL A 1 113 ? 6.691 28.547 3.609 1 84.31 113 VAL A C 1
ATOM 871 O O . VAL A 1 113 ? 6.477 28.391 4.812 1 84.31 113 VAL A O 1
ATOM 874 N N . PHE A 1 114 ? 7.027 29.75 3.146 1 78.81 114 PHE A N 1
ATOM 875 C CA . PHE A 1 114 ? 7.469 30.828 4.016 1 78.81 114 PHE A CA 1
ATOM 876 C C . PHE A 1 114 ? 6.301 31.75 4.367 1 78.81 114 PHE A C 1
ATOM 878 O O . PHE A 1 114 ? 6.422 32.594 5.246 1 78.81 114 PHE A O 1
ATOM 885 N N . GLN A 1 115 ? 5.18 31.609 3.793 1 83.25 115 GLN A N 1
ATOM 886 C CA . GLN A 1 115 ? 4.004 32.438 4.02 1 83.25 115 GLN A CA 1
ATOM 887 C C . GLN A 1 115 ? 2.877 31.641 4.668 1 83.25 115 GLN A C 1
ATOM 889 O O . GLN A 1 115 ? 1.835 31.422 4.051 1 83.25 115 GLN A O 1
ATOM 894 N N . GLU A 1 116 ? 3.16 31.297 5.941 1 92.31 116 GLU A N 1
ATOM 895 C CA . GLU A 1 116 ? 2.068 30.609 6.629 1 92.31 116 GLU A CA 1
ATOM 896 C C . GLU A 1 116 ? 0.853 31.516 6.773 1 92.31 116 GLU A C 1
ATOM 898 O O . GLU A 1 116 ? 0.993 32.719 7.043 1 92.31 116 GLU A O 1
ATOM 903 N N . VAL A 1 117 ? -0.265 31 6.512 1 95.94 117 VAL A N 1
ATOM 904 C CA . VAL A 1 117 ? -1.521 31.734 6.559 1 95.94 117 VAL A CA 1
ATOM 905 C C . VAL A 1 117 ? -2.252 31.438 7.863 1 95.94 117 VAL A C 1
ATOM 907 O O . VAL A 1 117 ? -2.66 30.297 8.109 1 95.94 117 VAL A O 1
ATOM 910 N N . LEU A 1 118 ? -2.424 32.469 8.703 1 93.81 118 LEU A N 1
ATOM 911 C CA . LEU A 1 118 ? -3.059 32.281 10 1 93.81 118 LEU A CA 1
ATOM 912 C C . LEU A 1 118 ? -4.559 32.062 9.852 1 93.81 118 LEU A C 1
ATOM 914 O O . LEU A 1 118 ? -5.141 32.406 8.82 1 93.81 118 LEU A O 1
ATOM 918 N N . PRO A 1 119 ? -5.168 31.469 10.891 1 93.12 119 PRO A N 1
ATOM 919 C CA . PRO A 1 119 ? -6.629 31.344 10.875 1 93.12 119 PRO A CA 1
ATOM 920 C C . PRO A 1 119 ? -7.332 32.688 10.602 1 93.12 119 PRO A C 1
ATOM 922 O O . PRO A 1 119 ? -7.016 33.688 11.234 1 93.12 119 PRO A O 1
ATOM 925 N N . GLY A 1 120 ? -8.227 32.688 9.625 1 94.88 120 GLY A N 1
ATOM 926 C CA . GLY A 1 120 ? -8.977 33.875 9.289 1 94.88 120 GLY A CA 1
ATOM 927 C C . GLY A 1 120 ? -8.328 34.688 8.188 1 94.88 120 GLY A C 1
ATOM 928 O O . GLY A 1 120 ? -8.961 35.594 7.613 1 94.88 120 GLY A O 1
ATOM 929 N N . ASP A 1 121 ? -7.086 34.438 7.859 1 96.44 121 ASP A N 1
ATOM 930 C CA . ASP A 1 121 ? -6.363 35.188 6.84 1 96.44 121 ASP A CA 1
ATOM 931 C C . ASP A 1 121 ? -6.438 34.5 5.484 1 96.44 121 ASP A C 1
ATOM 933 O O . ASP A 1 121 ? -7.035 33.406 5.359 1 96.44 121 ASP A O 1
ATOM 937 N N . SER A 1 122 ? -5.867 35.188 4.457 1 97.5 122 SER A N 1
ATOM 938 C CA . SER A 1 122 ? -5.848 34.625 3.104 1 97.5 122 SER A CA 1
ATOM 939 C C . SER A 1 122 ? -4.516 34.906 2.412 1 97.5 122 SER A C 1
ATOM 941 O O . SER A 1 122 ? -3.746 35.781 2.865 1 97.5 122 SER A O 1
ATOM 943 N N . TYR A 1 123 ? -4.211 34.156 1.479 1 97.25 123 TYR A N 1
ATOM 944 C CA . TYR A 1 123 ? -3.053 34.344 0.611 1 97.25 123 TYR A CA 1
ATOM 945 C C . TYR A 1 123 ? -3.387 33.969 -0.828 1 97.25 123 TYR A C 1
ATOM 947 O O . TYR A 1 123 ? -4.148 33.031 -1.07 1 97.25 123 TYR A O 1
ATOM 955 N N . THR A 1 124 ? -2.857 34.75 -1.796 1 97.94 124 THR A N 1
ATOM 956 C CA . THR A 1 124 ? -3.098 34.469 -3.205 1 97.94 124 THR A CA 1
ATOM 957 C C . THR A 1 124 ? -1.83 33.938 -3.873 1 97.94 124 THR A C 1
ATOM 959 O O . THR A 1 124 ? -0.802 34.625 -3.887 1 97.94 124 THR A O 1
ATOM 962 N N . TYR A 1 125 ? -1.858 32.719 -4.371 1 97.25 125 TYR A N 1
ATOM 963 C CA . TYR A 1 125 ? -0.809 32.156 -5.215 1 97.25 125 TYR A CA 1
ATOM 964 C C . TYR A 1 125 ? -1.06 32.469 -6.684 1 97.25 125 TYR A C 1
ATOM 966 O O . TYR A 1 125 ? -2.209 32.531 -7.125 1 97.25 125 TYR A O 1
ATOM 974 N N . ASP A 1 126 ? 0.013 32.719 -7.395 1 97.56 126 ASP A N 1
ATOM 975 C CA . ASP A 1 126 ? -0.04 33.188 -8.781 1 97.56 126 ASP A CA 1
ATOM 976 C C . ASP A 1 126 ? 1.149 32.625 -9.578 1 97.56 126 ASP A C 1
ATOM 978 O O . ASP A 1 126 ? 2.275 33.125 -9.414 1 97.56 126 ASP A O 1
ATOM 982 N N . PHE A 1 127 ? 0.869 31.609 -10.5 1 97.38 127 PHE A N 1
ATOM 983 C CA . PHE A 1 127 ? 1.952 31 -11.25 1 97.38 127 PHE A CA 1
ATOM 984 C C . PHE A 1 127 ? 1.445 30.469 -12.586 1 97.38 127 PHE A C 1
ATOM 986 O O . PHE A 1 127 ? 0.237 30.438 -12.828 1 97.38 127 PHE A O 1
ATOM 993 N N . ILE A 1 128 ? 2.383 30.047 -13.445 1 97.12 128 ILE A N 1
ATOM 994 C CA . ILE A 1 128 ? 2.053 29.453 -14.734 1 97.12 128 ILE A CA 1
ATOM 995 C C . ILE A 1 128 ? 2.057 27.922 -14.617 1 97.12 128 ILE A C 1
ATOM 997 O O . ILE A 1 128 ? 3.002 27.344 -14.086 1 97.12 128 ILE A O 1
ATOM 1001 N N . ALA A 1 129 ? 0.98 27.297 -15.078 1 96.5 129 ALA A N 1
ATOM 1002 C CA . ALA A 1 129 ? 0.901 25.844 -15.055 1 96.5 129 ALA A CA 1
ATOM 1003 C C . ALA A 1 129 ? 1.864 25.234 -16.062 1 96.5 129 ALA A C 1
ATOM 1005 O O . ALA A 1 129 ? 1.619 25.281 -17.281 1 96.5 129 ALA A O 1
ATOM 1006 N N . GLU A 1 130 ? 2.896 24.703 -15.617 1 94.69 130 GLU A N 1
ATOM 1007 C CA . GLU A 1 130 ? 3.889 24 -16.438 1 94.69 130 GLU A CA 1
ATOM 1008 C C . GLU A 1 130 ? 4.828 23.172 -15.578 1 94.69 130 GLU A C 1
ATOM 1010 O O . GLU A 1 130 ? 5.004 23.438 -14.391 1 94.69 130 GLU A O 1
ATOM 1015 N N . PRO A 1 131 ? 5.41 22.156 -16.172 1 96.69 131 PRO A N 1
ATOM 1016 C CA . PRO A 1 131 ? 5.078 21.531 -17.453 1 96.69 131 PRO A CA 1
ATOM 1017 C C . PRO A 1 131 ? 3.775 20.734 -17.406 1 96.69 131 PRO A C 1
ATOM 1019 O O . PRO A 1 131 ? 3.127 20.672 -16.359 1 96.69 131 PRO A O 1
ATOM 1022 N N . ALA A 1 132 ? 3.336 20.203 -18.562 1 97.38 132 ALA A N 1
ATOM 1023 C CA . ALA A 1 132 ? 2.154 19.344 -18.578 1 97.38 132 ALA A CA 1
ATOM 1024 C C . ALA A 1 132 ? 2.408 18.047 -17.797 1 97.38 132 ALA A C 1
ATOM 1026 O O . ALA A 1 132 ? 3.479 17.453 -17.922 1 97.38 132 ALA A O 1
ATOM 1027 N N . GLY A 1 133 ? 1.446 17.703 -16.969 1 97.69 133 GLY A N 1
ATOM 1028 C CA . GLY A 1 133 ? 1.587 16.484 -16.172 1 97.69 133 GLY A CA 1
ATOM 1029 C C . GLY A 1 133 ? 0.588 16.406 -15.031 1 97.69 133 GLY A C 1
ATOM 1030 O O . GLY A 1 133 ? -0.458 17.062 -15.07 1 97.69 133 GLY A O 1
ATOM 1031 N N . LEU A 1 134 ? 0.754 15.484 -14.148 1 96.94 134 LEU A N 1
ATOM 1032 C CA . LEU A 1 134 ? -0.008 15.273 -12.922 1 96.94 134 LEU A CA 1
ATOM 1033 C C . LEU A 1 134 ? 0.816 15.656 -11.695 1 96.94 134 LEU A C 1
ATOM 1035 O O . LEU A 1 134 ? 1.891 15.094 -11.469 1 96.94 134 LEU A O 1
ATOM 1039 N N . PHE A 1 135 ? 0.293 16.609 -10.992 1 97.5 135 PHE A N 1
ATOM 1040 C CA . PHE A 1 135 ? 0.957 17.141 -9.805 1 97.5 135 PHE A CA 1
ATOM 1041 C C . PHE A 1 135 ? 0.029 17.078 -8.594 1 97.5 135 PHE A C 1
ATOM 1043 O O . PHE A 1 135 ? -1.003 16.406 -8.633 1 97.5 135 PHE A O 1
ATOM 1050 N N . MET A 1 136 ? 0.543 17.672 -7.484 1 97.62 136 MET A N 1
ATOM 1051 C CA . MET A 1 136 ? -0.24 17.703 -6.25 1 97.62 136 MET A CA 1
ATOM 1052 C C . MET A 1 136 ? -0.028 19.016 -5.508 1 97.62 136 MET A C 1
ATOM 1054 O O . MET A 1 136 ? 0.883 19.781 -5.836 1 97.62 136 MET A O 1
ATOM 1058 N N . TYR A 1 137 ? -0.905 19.297 -4.637 1 97.38 137 TYR A N 1
ATOM 1059 C CA . TYR A 1 137 ? -0.736 20.359 -3.664 1 97.38 137 TYR A CA 1
ATOM 1060 C C . TYR A 1 137 ? -0.993 19.859 -2.248 1 97.38 137 TYR A C 1
ATOM 1062 O O . TYR A 1 137 ? -1.688 18.859 -2.057 1 97.38 137 TYR A O 1
ATOM 1070 N N . HIS A 1 138 ? -0.354 20.484 -1.285 1 97.94 138 HIS A N 1
ATOM 1071 C CA . HIS A 1 138 ? -0.545 20.109 0.112 1 97.94 138 HIS A CA 1
ATOM 1072 C C . HIS A 1 138 ? -0.074 21.219 1.046 1 97.94 138 HIS A C 1
ATOM 1074 O O . HIS A 1 138 ? 0.598 22.156 0.612 1 97.94 138 HIS A O 1
ATOM 1080 N N . CYS A 1 139 ? -0.465 21.125 2.262 1 96.75 139 CYS A N 1
ATOM 1081 C CA . CYS A 1 139 ? 0.032 22.047 3.279 1 96.75 139 CYS A CA 1
ATOM 1082 C C . CYS A 1 139 ? 1.496 21.766 3.598 1 96.75 139 CYS A C 1
ATOM 1084 O O . CYS A 1 139 ? 1.902 20.609 3.709 1 96.75 139 CYS A O 1
ATOM 1086 N N . HIS A 1 140 ? 2.307 22.766 3.771 1 94.56 140 HIS A N 1
ATOM 1087 C CA . HIS A 1 140 ? 3.73 22.594 4.043 1 94.56 140 HIS A CA 1
ATOM 1088 C C . HIS A 1 140 ? 4.105 23.172 5.402 1 94.56 140 HIS A C 1
ATOM 1090 O O . HIS A 1 140 ? 5.27 23.516 5.637 1 94.56 140 HIS A O 1
ATOM 1096 N N . VAL A 1 141 ? 3.107 23.406 6.246 1 90.5 141 VAL A N 1
ATOM 1097 C CA . VAL A 1 141 ? 3.391 23.828 7.613 1 90.5 141 VAL A CA 1
ATOM 1098 C C . VAL A 1 141 ? 3.951 22.656 8.414 1 90.5 141 VAL A C 1
ATOM 1100 O O . VAL A 1 141 ? 3.471 21.516 8.289 1 90.5 141 VAL A O 1
ATOM 1103 N N . MET A 1 142 ? 4.863 22.969 9.281 1 83.88 142 MET A N 1
ATOM 1104 C CA . MET A 1 142 ? 5.477 21.922 10.109 1 83.88 142 MET A CA 1
ATOM 1105 C C . MET A 1 142 ? 4.609 21.609 11.32 1 83.88 142 MET A C 1
ATOM 1107 O O . MET A 1 142 ? 4.086 22.516 11.969 1 83.88 142 MET A O 1
ATOM 1111 N N . PRO A 1 143 ? 4.512 20.328 11.719 1 86.25 143 PRO A N 1
ATOM 1112 C CA . PRO A 1 143 ? 5.051 19.156 11.047 1 86.25 143 PRO A CA 1
ATOM 1113 C C . PRO A 1 143 ? 4.297 18.812 9.758 1 86.25 143 PRO A C 1
ATOM 1115 O O . PRO A 1 143 ? 3.1 18.516 9.797 1 86.25 143 PRO A O 1
ATOM 1118 N N . VAL A 1 144 ? 4.949 18.688 8.688 1 89.12 144 VAL A N 1
ATOM 1119 C CA . VAL A 1 144 ? 4.367 18.609 7.352 1 89.12 144 VAL A CA 1
ATOM 1120 C C . VAL A 1 144 ? 3.547 17.312 7.223 1 89.12 144 VAL A C 1
ATOM 1122 O O . VAL A 1 144 ? 2.404 17.344 6.762 1 89.12 144 VAL A O 1
ATOM 1125 N N . SER A 1 145 ? 4.086 16.203 7.676 1 89.94 145 SER A N 1
ATOM 1126 C CA . SER A 1 145 ? 3.4 14.922 7.551 1 89.94 145 SER A CA 1
ATOM 1127 C C . SER A 1 145 ? 2.072 14.922 8.297 1 89.94 145 SER A C 1
ATOM 1129 O O . SER A 1 145 ? 1.095 14.328 7.844 1 89.94 145 SER A O 1
ATOM 1131 N N . GLU A 1 146 ? 2.055 15.602 9.438 1 88.44 146 GLU A N 1
ATOM 1132 C CA . GLU A 1 146 ? 0.824 15.68 10.219 1 88.44 146 GLU A CA 1
ATOM 1133 C C . GLU A 1 146 ? -0.255 16.453 9.469 1 88.44 146 GLU A C 1
ATOM 1135 O O . GLU A 1 146 ? -1.41 16.031 9.414 1 88.44 146 GLU A O 1
ATOM 1140 N N . HIS A 1 147 ? 0.114 17.594 8.914 1 92.81 147 HIS A N 1
ATOM 1141 C CA . HIS A 1 147 ? -0.847 18.422 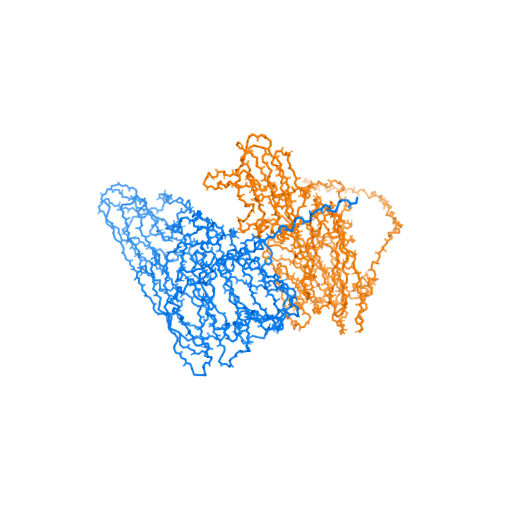8.18 1 92.81 147 HIS A CA 1
ATOM 1142 C C . HIS A 1 147 ? -1.38 17.672 6.957 1 92.81 147 HIS A C 1
ATOM 1144 O O . HIS A 1 147 ? -2.582 17.719 6.684 1 92.81 147 HIS A O 1
ATOM 1150 N N . ILE A 1 148 ? -0.525 16.984 6.301 1 95.5 148 ILE A N 1
ATOM 1151 C CA . ILE A 1 148 ? -0.923 16.25 5.109 1 95.5 148 ILE A CA 1
ATOM 1152 C C . ILE A 1 148 ? -1.844 15.086 5.5 1 95.5 148 ILE A C 1
ATOM 1154 O O . ILE A 1 148 ? -2.965 14.984 5 1 95.5 148 ILE A O 1
ATOM 1158 N N . ARG A 1 149 ? -1.494 14.281 6.453 1 93.94 149 ARG A N 1
ATOM 1159 C CA . ARG A 1 149 ? -2.203 13.039 6.742 1 93.94 149 ARG A CA 1
ATOM 1160 C C . ARG A 1 149 ? -3.521 13.312 7.457 1 93.94 149 ARG A C 1
ATOM 1162 O O . ARG A 1 149 ? -4.418 12.469 7.469 1 93.94 149 ARG A O 1
ATOM 1169 N N . ASN A 1 150 ? -3.621 14.531 7.988 1 93.38 150 ASN A N 1
ATOM 1170 C CA . ASN A 1 150 ? -4.926 14.906 8.523 1 93.38 150 ASN A CA 1
ATOM 1171 C C . ASN A 1 150 ? -5.883 15.352 7.422 1 93.38 150 ASN A C 1
ATOM 1173 O O . ASN A 1 150 ? -7.078 15.531 7.668 1 93.38 150 ASN A O 1
ATOM 1177 N N . GLY A 1 151 ? -5.359 15.656 6.184 1 95.56 151 GLY A N 1
ATOM 1178 C CA . GLY A 1 151 ? -6.316 15.781 5.098 1 95.56 151 GLY A CA 1
ATOM 1179 C C . GLY A 1 151 ? -5.988 16.922 4.152 1 95.56 151 GLY A C 1
ATOM 1180 O O . GLY A 1 151 ? -6.707 17.156 3.176 1 95.56 151 GLY A O 1
ATOM 1181 N N . LEU A 1 152 ? -4.922 17.641 4.363 1 96.81 152 LEU A N 1
ATOM 1182 C CA . LEU A 1 152 ? -4.656 18.844 3.6 1 96.81 152 LEU A CA 1
ATOM 1183 C C . LEU A 1 152 ? -3.803 18.547 2.371 1 96.81 152 LEU A C 1
ATOM 1185 O O . LEU A 1 152 ? -2.654 18.984 2.283 1 96.81 152 LEU A O 1
ATOM 1189 N N . TYR A 1 153 ? -4.402 17.922 1.398 1 97.56 153 TYR A N 1
ATOM 1190 C CA . TYR A 1 153 ? -3.74 17.578 0.143 1 97.56 153 TYR A CA 1
ATOM 1191 C C . TYR A 1 153 ? -4.754 17.422 -0.983 1 97.56 153 TYR A C 1
ATOM 1193 O O . TYR A 1 153 ? -5.949 17.25 -0.731 1 97.56 153 TYR A O 1
ATOM 1201 N N . GLY A 1 154 ? -4.281 17.5 -2.238 1 95.69 154 GLY A N 1
ATOM 1202 C CA . GLY A 1 154 ? -5.078 17.281 -3.438 1 95.69 154 GLY A CA 1
ATOM 1203 C C . GLY A 1 154 ? -4.238 17.141 -4.691 1 95.69 154 GLY A C 1
ATOM 1204 O O . GLY A 1 154 ? -3.008 17.219 -4.637 1 95.69 154 GLY A O 1
ATOM 1205 N N . ALA A 1 155 ? -4.938 16.891 -5.797 1 95.69 155 ALA A N 1
ATOM 1206 C CA . ALA A 1 155 ? -4.273 16.688 -7.082 1 95.69 155 ALA A CA 1
ATOM 1207 C C . ALA A 1 155 ? -4.371 17.938 -7.957 1 95.69 155 ALA A C 1
ATOM 1209 O O . ALA A 1 155 ? -5.328 18.703 -7.844 1 95.69 155 ALA A O 1
ATOM 1210 N N . PHE A 1 156 ? -3.355 18.109 -8.766 1 94.88 156 PHE A N 1
ATOM 1211 C CA . PHE A 1 156 ? -3.291 19.188 -9.734 1 94.88 156 PHE A CA 1
ATOM 1212 C C . PHE A 1 156 ? -2.91 18.656 -11.109 1 94.88 156 PHE A C 1
ATOM 1214 O O . PHE A 1 156 ? -1.782 18.219 -11.32 1 94.88 156 PHE A O 1
ATOM 1221 N N . ILE A 1 157 ? -3.848 18.688 -12.031 1 94.44 157 ILE A N 1
ATOM 1222 C CA . ILE A 1 157 ? -3.648 18.172 -13.383 1 94.44 157 ILE A CA 1
ATOM 1223 C C . ILE A 1 157 ? -3.334 19.328 -14.328 1 94.44 157 ILE A C 1
ATOM 1225 O O . ILE A 1 157 ? -4.047 20.344 -14.344 1 94.44 157 ILE A O 1
ATOM 1229 N N . VAL A 1 158 ? -2.262 19.219 -15.094 1 94.62 158 VAL A N 1
ATOM 1230 C CA . VAL A 1 158 ? -1.92 20.156 -16.156 1 94.62 158 VAL A CA 1
ATOM 1231 C C . VAL A 1 158 ? -1.939 19.438 -17.5 1 94.62 158 VAL A C 1
ATOM 1233 O O . VAL A 1 158 ? -0.996 18.719 -17.844 1 94.62 158 VAL A O 1
ATOM 1236 N N . ASP A 1 159 ? -2.91 19.656 -18.328 1 93.19 159 ASP A N 1
ATOM 1237 C CA . ASP A 1 159 ? -3.035 19.016 -19.625 1 93.19 159 ASP A CA 1
ATOM 1238 C C . ASP A 1 159 ? -2.039 19.609 -20.625 1 93.19 159 ASP A C 1
ATOM 1240 O O . ASP A 1 159 ? -1.791 20.812 -20.625 1 93.19 159 ASP A O 1
ATOM 1244 N N . PRO A 1 160 ? -1.531 18.75 -21.531 1 94.56 160 PRO A N 1
ATOM 1245 C CA . PRO A 1 160 ? -0.69 19.297 -22.594 1 94.56 160 PRO A CA 1
ATOM 1246 C C . PRO A 1 160 ? -1.474 20.172 -23.562 1 94.56 160 PRO A C 1
ATOM 1248 O O . PRO A 1 160 ? -2.629 19.875 -23.875 1 94.56 160 PRO A O 1
ATOM 1251 N N . LYS A 1 161 ? -0.805 21.141 -24.109 1 90.62 161 LYS A N 1
ATOM 1252 C CA . LYS A 1 161 ? -1.437 22.094 -25.031 1 90.62 161 LYS A CA 1
ATOM 1253 C C . LYS A 1 161 ? -1.897 21.406 -26.312 1 90.62 161 LYS A C 1
ATOM 1255 O O . LYS A 1 161 ? -2.875 21.828 -26.922 1 90.62 161 LYS A O 1
ATOM 1260 N N . GLU A 1 162 ? -1.206 20.328 -26.672 1 89.38 162 GLU A N 1
ATOM 1261 C CA . GLU A 1 162 ? -1.506 19.625 -27.922 1 89.38 162 GLU A CA 1
ATOM 1262 C C . GLU A 1 162 ? -2.719 18.719 -27.766 1 89.38 162 GLU A C 1
ATOM 1264 O O . GLU A 1 162 ? -3.246 18.188 -28.75 1 89.38 162 GLU A O 1
ATOM 1269 N N . GLY A 1 163 ? -3.16 18.594 -26.562 1 87.31 163 GLY A N 1
ATOM 1270 C CA . GLY A 1 163 ? -4.289 17.719 -26.312 1 87.31 163 GLY A CA 1
ATOM 1271 C C . GLY A 1 163 ? -3.877 16.281 -26.031 1 87.31 163 GLY A C 1
ATOM 1272 O O . GLY A 1 163 ? -2.697 15.945 -26.125 1 87.31 163 GLY A O 1
ATOM 1273 N N . LEU A 1 164 ? -4.883 15.461 -25.547 1 88.06 164 LEU A N 1
ATOM 1274 C CA . LEU A 1 164 ? -4.684 14.047 -25.234 1 88.06 164 LEU A CA 1
ATOM 1275 C C . LEU A 1 164 ? -5.703 13.18 -25.969 1 88.06 164 LEU A C 1
ATOM 1277 O O . LEU A 1 164 ? -6.805 13.641 -26.266 1 88.06 164 LEU A O 1
ATOM 1281 N N . GLU A 1 165 ? -5.266 11.984 -26.234 1 87.56 165 GLU A N 1
ATOM 1282 C CA . GLU A 1 165 ? -6.242 11.008 -26.719 1 87.56 165 GLU A CA 1
ATOM 1283 C C . GLU A 1 165 ? -7.41 10.875 -25.734 1 87.56 165 GLU A C 1
ATOM 1285 O O . GLU A 1 165 ? -7.207 10.812 -24.531 1 87.56 165 GLU A O 1
ATOM 1290 N N . PRO A 1 166 ? -8.648 10.953 -26.281 1 85.81 166 PRO A N 1
ATOM 1291 C CA . PRO A 1 166 ? -9.805 10.805 -25.391 1 85.81 166 PRO A CA 1
ATOM 1292 C C . PRO A 1 166 ? -9.75 9.523 -24.562 1 85.81 166 PRO A C 1
ATOM 1294 O O . PRO A 1 166 ? -9.359 8.469 -25.078 1 85.81 166 PRO A O 1
ATOM 1297 N N . ALA A 1 167 ? -10.039 9.602 -23.312 1 89.38 167 ALA A N 1
ATOM 1298 C CA . ALA A 1 167 ? -10.047 8.484 -22.375 1 89.38 167 ALA A CA 1
ATOM 1299 C C . ALA A 1 167 ? -11.062 8.711 -21.25 1 89.38 167 ALA A C 1
ATOM 1301 O O . ALA A 1 167 ? -11.43 9.852 -20.969 1 89.38 167 ALA A O 1
ATOM 1302 N N . ARG A 1 168 ? -11.617 7.582 -20.781 1 87.44 168 ARG A N 1
ATOM 1303 C CA . ARG A 1 168 ? -12.297 7.688 -19.5 1 87.44 168 ARG A CA 1
ATOM 1304 C C . ARG A 1 168 ? -11.305 7.941 -18.359 1 87.44 168 ARG A C 1
ATOM 1306 O O . ARG A 1 168 ? -10.367 7.164 -18.172 1 87.44 168 ARG A O 1
ATOM 1313 N N . GLU A 1 169 ? -11.562 9.031 -17.641 1 88.5 169 GLU A N 1
ATOM 1314 C CA . GLU A 1 169 ? -10.547 9.453 -16.672 1 88.5 169 GLU A CA 1
ATOM 1315 C C . GLU A 1 169 ? -11.023 9.258 -15.242 1 88.5 169 GLU A C 1
ATOM 1317 O O . GLU A 1 169 ? -12.188 9.5 -14.93 1 88.5 169 GLU A O 1
ATOM 1322 N N . TYR A 1 170 ? -10.117 8.789 -14.414 1 89.69 170 TYR A N 1
ATOM 1323 C CA . TYR A 1 170 ? -10.312 8.734 -12.969 1 89.69 170 TYR A CA 1
ATOM 1324 C C . TYR A 1 170 ? -9.117 9.328 -12.234 1 89.69 170 TYR A C 1
ATOM 1326 O O . TYR A 1 170 ? -7.977 9.219 -12.695 1 89.69 170 TYR A O 1
ATOM 1334 N N . VAL A 1 171 ? -9.375 10.023 -11.125 1 91.94 171 VAL A N 1
ATOM 1335 C CA . VAL A 1 171 ? -8.328 10.523 -10.234 1 91.94 171 VAL A CA 1
ATOM 1336 C C . VAL A 1 171 ? -8.297 9.688 -8.953 1 91.94 171 VAL A C 1
ATOM 1338 O O . VAL A 1 171 ? -9.328 9.516 -8.297 1 91.94 171 VAL A O 1
ATOM 1341 N N . LEU A 1 172 ? -7.207 9.125 -8.688 1 93.94 172 LEU A N 1
ATOM 1342 C CA . LEU A 1 172 ? -6.984 8.367 -7.465 1 93.94 172 LEU A CA 1
ATOM 1343 C C . LEU A 1 172 ? -5.898 9.008 -6.609 1 93.94 172 LEU A C 1
ATOM 1345 O O . LEU A 1 172 ? -4.711 8.922 -6.938 1 93.94 172 LEU A O 1
ATOM 1349 N N . VAL A 1 173 ? -6.277 9.617 -5.551 1 95 173 VAL A N 1
ATOM 1350 C CA . VAL A 1 173 ? -5.332 10.18 -4.59 1 95 173 VAL A CA 1
ATOM 1351 C C . VAL A 1 173 ? -5.207 9.242 -3.387 1 95 173 VAL A C 1
ATOM 1353 O O . VAL A 1 173 ? -6.168 9.062 -2.633 1 95 173 VAL A O 1
ATOM 1356 N N . LYS A 1 174 ? -4.059 8.641 -3.291 1 96.62 174 LYS A N 1
ATOM 1357 C CA . LYS A 1 174 ? -3.793 7.766 -2.148 1 96.62 174 LYS A CA 1
ATOM 1358 C C . LYS A 1 174 ? -3.498 8.586 -0.893 1 96.62 174 LYS A C 1
ATOM 1360 O O . LYS A 1 174 ? -2.633 9.461 -0.906 1 96.62 174 LYS A O 1
ATOM 1365 N N . GLY A 1 175 ? -4.23 8.344 0.168 1 96 175 GLY A N 1
ATOM 1366 C CA . GLY A 1 175 ? -4.008 8.93 1.479 1 96 175 GLY A CA 1
ATOM 1367 C C . GLY A 1 175 ? -3.867 7.898 2.582 1 96 175 GLY A C 1
ATOM 1368 O O . GLY A 1 175 ? -4.113 6.711 2.363 1 96 175 GLY A O 1
ATOM 1369 N N . GLU A 1 176 ? -3.412 8.32 3.689 1 95.62 176 GLU A N 1
ATOM 1370 C CA . GLU A 1 176 ? -3.258 7.52 4.902 1 95.62 176 GLU A CA 1
ATOM 1371 C C . GLU A 1 176 ? -3.826 8.242 6.117 1 95.62 176 GLU A C 1
ATOM 1373 O O . GLU A 1 176 ? -3.824 9.477 6.168 1 95.62 176 GLU A O 1
ATOM 1378 N N . TYR A 1 177 ? -4.266 7.438 7.086 1 93 177 TYR A N 1
ATOM 1379 C CA . TYR A 1 177 ? -4.777 8.031 8.312 1 93 177 TYR A CA 1
ATOM 1380 C C . TYR A 1 177 ? -4.547 7.102 9.5 1 93 177 TYR A C 1
ATOM 1382 O O . TYR A 1 177 ? -4.836 5.902 9.43 1 93 177 TYR A O 1
ATOM 1390 N N . ASP A 1 178 ? -3.973 7.609 10.477 1 91 178 ASP A N 1
ATOM 1391 C CA . ASP A 1 178 ? -3.861 6.898 11.75 1 91 178 ASP A CA 1
ATOM 1392 C C . ASP A 1 178 ? -4.738 7.543 12.82 1 91 178 ASP A C 1
ATOM 1394 O O . ASP A 1 178 ? -4.785 8.766 12.938 1 91 178 ASP A O 1
ATOM 1398 N N . LEU A 1 179 ? -5.457 6.773 13.586 1 86.81 179 LEU A N 1
ATOM 1399 C CA . LEU A 1 179 ? -6.453 7.27 14.531 1 86.81 179 LEU A CA 1
ATOM 1400 C C . LEU A 1 179 ? -5.781 7.832 15.781 1 86.81 179 LEU A C 1
ATOM 1402 O O . LEU A 1 179 ? -6.418 8.539 16.562 1 86.81 179 LEU A O 1
ATOM 1406 N N . GLU A 1 180 ? -4.52 7.551 15.945 1 82.62 180 GLU A N 1
ATOM 1407 C CA . GLU A 1 180 ? -3.834 7.988 17.156 1 82.62 180 GLU A CA 1
ATOM 1408 C C . GLU A 1 180 ? -2.727 8.992 16.844 1 82.62 180 GLU A C 1
ATOM 1410 O O . GLU A 1 180 ? -2.586 10.008 17.516 1 82.62 180 GLU A O 1
ATOM 1415 N N . ASP A 1 181 ? -1.942 8.656 15.82 1 81.75 181 ASP A N 1
ATOM 1416 C CA . ASP A 1 181 ? -0.723 9.414 15.555 1 81.75 181 ASP A CA 1
ATOM 1417 C C . ASP A 1 181 ? -0.45 9.5 14.055 1 81.75 181 ASP A C 1
ATOM 1419 O O . ASP A 1 181 ? -0.066 8.508 13.43 1 81.75 181 ASP A O 1
ATOM 1423 N N . GLN A 1 182 ? -0.387 10.727 13.516 1 84.31 182 GLN A N 1
ATOM 1424 C CA . GLN A 1 182 ? -0.18 10.891 12.078 1 84.31 182 GLN A CA 1
ATOM 1425 C C . GLN A 1 182 ? 1.298 10.773 11.719 1 84.31 182 GLN A C 1
ATOM 1427 O O . GLN A 1 182 ? 1.656 10.766 10.539 1 84.31 182 GLN A O 1
ATOM 1432 N N . GLU A 1 183 ? 2.15 10.633 12.672 1 79.25 183 GLU A N 1
ATOM 1433 C CA . GLU A 1 183 ? 3.578 10.492 12.406 1 79.25 183 GLU A CA 1
ATOM 1434 C C . GLU A 1 183 ? 4.02 9.039 12.523 1 79.25 183 GLU A C 1
ATOM 1436 O O . GLU A 1 183 ? 5.219 8.742 12.531 1 79.25 183 GLU A O 1
ATOM 1441 N N . THR A 1 184 ? 3.137 8.148 12.547 1 85.75 184 THR A N 1
ATOM 1442 C CA . THR A 1 184 ? 3.461 6.73 12.68 1 85.75 184 THR A CA 1
ATOM 1443 C C . THR A 1 184 ? 3.895 6.152 11.336 1 85.75 184 THR A C 1
ATOM 1445 O O . THR A 1 184 ? 3.477 6.633 10.281 1 85.75 184 THR A O 1
ATOM 1448 N N . TRP A 1 185 ? 4.648 5.051 11.359 1 88 185 TRP A N 1
ATOM 1449 C CA . TRP A 1 185 ? 5.043 4.301 10.172 1 88 185 TRP A CA 1
ATOM 1450 C C . TRP A 1 185 ? 3.996 3.256 9.812 1 88 185 TRP A C 1
ATOM 1452 O O . TRP A 1 185 ? 4.09 2.605 8.766 1 88 185 TRP A O 1
ATOM 1462 N N . ASN A 1 186 ? 3.01 3.061 10.688 1 88.62 186 ASN A N 1
ATOM 1463 C CA . ASN A 1 186 ? 2.016 2.006 10.531 1 88.62 186 ASN A CA 1
ATOM 1464 C C . ASN A 1 186 ? 0.595 2.555 10.617 1 88.62 186 ASN A C 1
ATOM 1466 O O . ASN A 1 186 ? -0.13 2.26 11.57 1 88.62 186 ASN A O 1
ATOM 1470 N N . PRO A 1 187 ? 0.143 3.266 9.602 1 91.88 187 PRO A N 1
ATOM 1471 C CA . PRO A 1 187 ? -1.191 3.863 9.68 1 91.88 187 PRO A CA 1
ATOM 1472 C C . PRO A 1 187 ? -2.303 2.82 9.766 1 91.88 187 PRO A C 1
ATOM 1474 O O . PRO A 1 187 ? -2.148 1.703 9.266 1 91.88 187 PRO A O 1
ATOM 1477 N N . ASP A 1 188 ? -3.428 3.188 10.359 1 90.12 188 ASP A N 1
ATOM 1478 C CA . ASP A 1 188 ? -4.602 2.33 10.484 1 90.12 188 ASP A CA 1
ATOM 1479 C C . ASP A 1 188 ? -5.289 2.135 9.141 1 90.12 188 ASP A C 1
ATOM 1481 O O . ASP A 1 188 ? -5.82 1.059 8.852 1 90.12 188 ASP A O 1
ATOM 1485 N N . TYR A 1 189 ? -5.27 3.221 8.312 1 91.31 189 TYR A N 1
ATOM 1486 C CA . TYR A 1 189 ? -5.977 3.189 7.035 1 91.31 189 TYR A CA 1
ATOM 1487 C C . TYR A 1 189 ? -5.086 3.695 5.906 1 91.31 189 TYR A C 1
ATOM 1489 O O . TYR A 1 189 ? -4.312 4.641 6.094 1 91.31 189 TYR A O 1
ATOM 1497 N N . VAL A 1 190 ? -5.164 3.059 4.824 1 95.25 190 VAL A N 1
ATOM 1498 C CA . VAL A 1 190 ? -4.664 3.471 3.516 1 95.25 190 VAL A CA 1
ATOM 1499 C C . VAL A 1 190 ? -5.805 3.453 2.498 1 95.25 190 VAL A C 1
ATOM 1501 O O . VAL A 1 190 ? -6.461 2.428 2.307 1 95.25 190 VAL A O 1
ATOM 1504 N N . PHE A 1 191 ? -6.098 4.652 1.827 1 92.5 191 PHE A N 1
ATOM 1505 C CA . PHE A 1 191 ? -7.32 4.68 1.033 1 92.5 191 PHE A CA 1
ATOM 1506 C C . PHE A 1 191 ? -7.137 5.523 -0.22 1 92.5 191 PHE A C 1
ATOM 1508 O O . PHE A 1 191 ? -6.188 6.309 -0.312 1 92.5 191 PHE A O 1
ATOM 1515 N N . PHE A 1 192 ? -7.992 5.234 -1.168 1 92.75 192 PHE A N 1
ATOM 1516 C CA . PHE A 1 192 ? -8.125 6.105 -2.33 1 92.75 192 PHE A CA 1
ATOM 1517 C C . PHE A 1 192 ? -9.234 7.125 -2.115 1 92.75 192 PHE A C 1
ATOM 1519 O O . PHE A 1 192 ? -10.352 6.766 -1.74 1 92.75 192 PHE A O 1
ATOM 1526 N N . ASN A 1 193 ? -8.883 8.359 -2.299 1 91.88 193 ASN A N 1
ATOM 1527 C CA . ASN A 1 193 ? -9.828 9.477 -2.307 1 91.88 193 ASN A CA 1
ATOM 1528 C C . ASN A 1 193 ? -10.586 9.578 -0.988 1 91.88 193 ASN A C 1
ATOM 1530 O O . ASN A 1 193 ? -11.797 9.789 -0.982 1 91.88 193 ASN A O 1
ATOM 1534 N N . GLY A 1 194 ? -9.961 9.258 0.091 1 90.19 194 GLY A N 1
ATOM 1535 C CA . GLY A 1 194 ? -10.359 9.703 1.418 1 90.19 194 GLY A CA 1
ATOM 1536 C C . GLY A 1 194 ? -11.258 8.711 2.133 1 90.19 194 GLY A C 1
ATOM 1537 O O . GLY A 1 194 ? -11.688 8.953 3.262 1 90.19 194 GLY A O 1
ATOM 1538 N N . TYR A 1 195 ? -11.625 7.582 1.519 1 88.25 195 TYR A N 1
ATOM 1539 C CA . TYR A 1 195 ? -12.523 6.621 2.145 1 88.25 195 TYR A CA 1
ATOM 1540 C C . TYR A 1 195 ? -12.062 5.191 1.891 1 88.25 195 TYR A C 1
ATOM 1542 O O . TYR A 1 195 ? -11.977 4.754 0.741 1 88.25 195 TYR A O 1
ATOM 1550 N N . ALA A 1 196 ? -11.828 4.473 2.959 1 88.19 196 ALA A N 1
ATOM 1551 C CA . ALA A 1 196 ? -11.297 3.117 2.865 1 88.19 196 ALA A CA 1
ATOM 1552 C C . ALA A 1 196 ? -12.273 2.191 2.145 1 88.19 196 ALA A C 1
ATOM 1554 O O . ALA A 1 196 ? -13.461 2.168 2.459 1 88.19 196 ALA A O 1
ATOM 1555 N N . ASP A 1 197 ? -11.789 1.473 1.068 1 84.69 197 ASP A N 1
ATOM 1556 C CA . ASP A 1 197 ? -12.461 0.426 0.307 1 84.69 197 ASP A CA 1
ATOM 1557 C C . ASP A 1 197 ? -13.68 0.983 -0.436 1 84.69 197 ASP A C 1
ATOM 1559 O O . ASP A 1 197 ? -14.648 0.261 -0.684 1 84.69 197 ASP A O 1
ATOM 1563 N N . GLN A 1 198 ? -13.672 2.242 -0.678 1 83.94 198 GLN A N 1
ATOM 1564 C CA . GLN A 1 198 ? -14.836 2.85 -1.314 1 83.94 198 GLN A CA 1
ATOM 1565 C C . GLN A 1 198 ? -15.078 2.254 -2.699 1 83.94 198 GLN A C 1
ATOM 1567 O O . GLN A 1 198 ? -16.219 2.125 -3.131 1 83.94 198 GLN A O 1
ATOM 1572 N N . TYR A 1 199 ? -14.086 1.841 -3.373 1 86.88 199 TYR A N 1
ATOM 1573 C CA . TYR A 1 199 ? -14.266 1.354 -4.734 1 86.88 199 TYR A CA 1
ATOM 1574 C C . TYR A 1 199 ? -14.477 -0.155 -4.75 1 86.88 199 TYR A C 1
ATOM 1576 O O . TYR A 1 199 ? -14.703 -0.745 -5.812 1 86.88 199 TYR A O 1
ATOM 1584 N N . TRP A 1 200 ? -14.344 -0.756 -3.645 1 81.31 200 TRP A N 1
ATOM 1585 C CA . TRP A 1 200 ? -14.867 -2.107 -3.49 1 81.31 200 TRP A CA 1
ATOM 1586 C C . TRP A 1 200 ? -16.391 -2.107 -3.553 1 81.31 200 TRP A C 1
ATOM 1588 O O . TRP A 1 200 ? -17 -2.979 -4.184 1 81.31 200 TRP A O 1
ATOM 1598 N N . THR A 1 201 ? -16.953 -1.121 -2.932 1 72.81 201 THR A N 1
ATOM 1599 C CA . THR A 1 201 ? -18.406 -1.009 -2.842 1 72.81 201 THR A CA 1
ATOM 1600 C C . THR A 1 201 ? -18.953 -0.239 -4.035 1 72.81 201 THR A C 1
ATOM 1602 O O . THR A 1 201 ? -20.078 -0.486 -4.469 1 72.81 201 THR A O 1
ATOM 1605 N N . ASN A 1 202 ? -18.172 0.714 -4.484 1 78.94 202 ASN A N 1
ATOM 1606 C CA . ASN A 1 202 ? -18.547 1.522 -5.641 1 78.94 202 ASN A CA 1
ATOM 1607 C C . ASN A 1 202 ? -17.516 1.4 -6.758 1 78.94 202 ASN A C 1
ATOM 1609 O O . ASN A 1 202 ? -16.766 2.35 -7.039 1 78.94 202 ASN A O 1
ATOM 1613 N N . PRO A 1 203 ? -17.578 0.31 -7.461 1 85.56 203 PRO A N 1
ATOM 1614 C CA . PRO A 1 203 ? -16.547 0.049 -8.469 1 85.56 203 PRO A CA 1
ATOM 1615 C C . PRO A 1 203 ? -16.516 1.112 -9.562 1 85.56 203 PRO A C 1
ATOM 1617 O O . PRO A 1 203 ? -17.547 1.728 -9.867 1 85.56 203 PRO A O 1
ATOM 1620 N N . LEU A 1 204 ? -15.398 1.359 -10.148 1 86.75 204 LEU A N 1
ATOM 1621 C CA . LEU A 1 204 ? -15.227 2.299 -11.25 1 86.75 204 LEU A CA 1
ATOM 1622 C C . LEU A 1 204 ? -15.68 1.676 -12.57 1 86.75 204 LEU A C 1
ATOM 1624 O O . LEU A 1 204 ? -15.125 0.662 -13 1 86.75 204 LEU A O 1
ATOM 1628 N N . PRO A 1 205 ? -16.641 2.248 -13.195 1 87.5 205 PRO A N 1
ATOM 1629 C CA . PRO A 1 205 ? -17.141 1.662 -14.438 1 87.5 205 PRO A CA 1
ATOM 1630 C C . PRO A 1 205 ? -16.266 1.998 -15.641 1 87.5 205 PRO A C 1
ATOM 1632 O O . PRO A 1 205 ? -15.664 3.076 -15.695 1 87.5 205 PRO A O 1
ATOM 1635 N N . ALA A 1 206 ? -16.125 1.125 -16.594 1 89.81 206 ALA A N 1
ATOM 1636 C CA . ALA A 1 206 ? -15.523 1.312 -17.906 1 89.81 206 ALA A CA 1
ATOM 1637 C C . ALA A 1 206 ? -16.062 0.286 -18.906 1 89.81 206 ALA A C 1
ATOM 1639 O O . ALA A 1 206 ? -16.969 -0.48 -18.578 1 89.81 206 ALA A O 1
ATOM 1640 N N . LYS A 1 207 ? -15.625 0.384 -20.188 1 90.88 207 LYS A N 1
ATOM 1641 C CA . LYS A 1 207 ? -16.078 -0.534 -21.219 1 90.88 207 LYS A CA 1
ATOM 1642 C C . LYS A 1 207 ? -14.898 -1.285 -21.844 1 90.88 207 LYS A C 1
ATOM 1644 O O . LYS A 1 207 ? -13.766 -0.795 -21.828 1 90.88 207 LYS A O 1
ATOM 1649 N N . THR A 1 208 ? -15.258 -2.434 -22.391 1 93.5 208 THR A N 1
ATOM 1650 C CA . THR A 1 208 ? -14.242 -3.205 -23.109 1 93.5 208 THR A CA 1
ATOM 1651 C C . THR A 1 208 ? -13.641 -2.383 -24.234 1 93.5 208 THR A C 1
ATOM 1653 O O . THR A 1 208 ? -14.359 -1.689 -24.9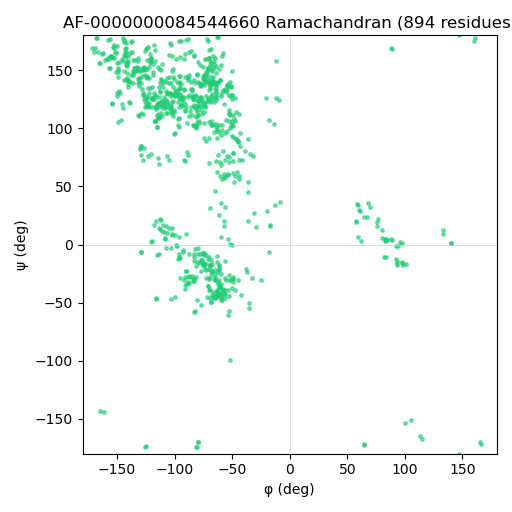69 1 93.5 208 THR A O 1
ATOM 1656 N N . GLY A 1 209 ? -12.32 -2.365 -24.312 1 92.5 209 GLY A N 1
ATOM 1657 C CA . GLY A 1 209 ? -11.617 -1.716 -25.406 1 92.5 209 GLY A CA 1
ATOM 1658 C C . GLY A 1 209 ? -11.445 -0.222 -25.203 1 92.5 209 GLY A C 1
ATOM 1659 O O . GLY A 1 209 ? -10.688 0.426 -25.922 1 92.5 209 GLY A O 1
ATOM 1660 N N . GLU A 1 210 ? -12.133 0.306 -24.203 1 90.94 210 GLU A N 1
ATOM 1661 C CA . GLU A 1 210 ? -12.047 1.733 -23.906 1 90.94 210 GLU A CA 1
ATOM 1662 C C . GLU A 1 210 ? -10.758 2.072 -23.172 1 90.94 210 GLU A C 1
ATOM 1664 O O . GLU A 1 210 ? -10.328 1.34 -22.281 1 90.94 210 GLU A O 1
ATOM 1669 N N . LEU A 1 211 ? -10.133 3.197 -23.609 1 92.56 211 LEU A N 1
ATOM 1670 C CA . LEU A 1 211 ? -8.961 3.658 -22.875 1 92.56 211 LEU A CA 1
ATOM 1671 C C . LEU A 1 211 ? -9.359 4.281 -21.547 1 92.56 211 LEU A C 1
ATOM 1673 O O . LEU A 1 211 ? -10.141 5.238 -21.516 1 92.56 211 LEU A O 1
ATOM 1677 N N . VAL A 1 212 ? -8.891 3.699 -20.531 1 92.62 212 VAL A N 1
ATOM 1678 C CA . VAL A 1 212 ? -9.062 4.262 -19.203 1 92.62 212 VAL A CA 1
ATOM 1679 C C . VAL A 1 212 ? -7.766 4.918 -18.734 1 92.62 212 VAL A C 1
ATOM 1681 O O . VAL A 1 212 ? -6.691 4.316 -18.828 1 92.62 212 VAL A O 1
ATOM 1684 N N . ARG A 1 213 ? -7.832 6.172 -18.297 1 94.12 213 ARG A N 1
ATOM 1685 C CA . ARG A 1 213 ? -6.691 6.918 -17.781 1 94.12 213 ARG A CA 1
ATOM 1686 C C . ARG A 1 213 ? -6.848 7.199 -16.281 1 94.12 213 ARG A C 1
ATOM 1688 O O . ARG A 1 213 ? -7.828 7.812 -15.867 1 94.12 213 ARG A O 1
ATOM 1695 N N . LEU A 1 214 ? -5.891 6.742 -15.516 1 95 214 LEU A N 1
ATOM 1696 C CA . LEU A 1 214 ? -5.875 6.957 -14.078 1 95 214 LEU A CA 1
ATOM 1697 C C . LEU A 1 214 ? -4.812 7.98 -13.688 1 95 214 LEU A C 1
ATOM 1699 O O . LEU A 1 214 ? -3.621 7.762 -13.914 1 95 214 LEU A O 1
ATOM 1703 N N . TYR A 1 215 ? -5.211 9.141 -13.195 1 95.44 215 TYR A N 1
ATOM 1704 C CA . TYR A 1 215 ? -4.305 10.078 -12.539 1 95.44 215 TYR A CA 1
ATOM 1705 C C . TYR A 1 215 ? -4.066 9.688 -11.086 1 95.44 215 TYR A C 1
ATOM 1707 O O . TYR A 1 215 ? -4.91 9.945 -10.227 1 95.44 215 TYR A O 1
ATOM 1715 N N . TYR A 1 216 ? -2.902 9.07 -10.852 1 96.44 216 TYR A N 1
ATOM 1716 C CA . TYR A 1 216 ? -2.617 8.516 -9.531 1 96.44 216 TYR A CA 1
ATOM 1717 C C . TYR A 1 216 ? -1.587 9.359 -8.797 1 96.44 216 TYR A C 1
ATOM 1719 O O . TYR A 1 216 ? -0.483 9.586 -9.297 1 96.44 216 TYR A O 1
ATOM 1727 N N . VAL A 1 217 ? -1.938 9.852 -7.602 1 96.62 217 VAL A N 1
ATOM 1728 C CA . VAL A 1 217 ? -1.063 10.633 -6.738 1 96.62 217 VAL A CA 1
ATOM 1729 C C . VAL A 1 217 ? -0.911 9.945 -5.387 1 96.62 217 VAL A C 1
ATOM 1731 O O . VAL A 1 217 ? -1.887 9.438 -4.828 1 96.62 217 VAL A O 1
ATOM 1734 N N . ASP A 1 218 ? 0.33 9.852 -4.852 1 97.75 218 ASP A N 1
ATOM 1735 C CA . ASP A 1 218 ? 0.541 9.328 -3.506 1 97.75 218 ASP A CA 1
ATOM 1736 C C . ASP A 1 218 ? 0.788 10.461 -2.508 1 97.75 218 ASP A C 1
ATOM 1738 O O . ASP A 1 218 ? 1.829 11.117 -2.551 1 97.75 218 ASP A O 1
ATOM 1742 N N . MET A 1 219 ? -0.133 10.617 -1.628 1 96.56 219 MET A N 1
ATOM 1743 C CA . MET A 1 219 ? -0.004 11.672 -0.622 1 96.56 219 MET A CA 1
ATOM 1744 C C . MET A 1 219 ? 0.177 11.07 0.769 1 96.56 219 MET A C 1
ATOM 1746 O O . MET A 1 219 ? -0.14 11.719 1.771 1 96.56 219 MET A O 1
ATOM 1750 N N . GLY A 1 220 ? 0.64 9.828 0.777 1 94.31 220 GLY A N 1
ATOM 1751 C CA . GLY A 1 220 ? 0.948 9.172 2.041 1 94.31 220 GLY A CA 1
ATOM 1752 C C . GLY A 1 220 ? 2.289 9.594 2.615 1 94.31 220 GLY A C 1
ATOM 1753 O O . GLY A 1 220 ? 2.826 10.641 2.254 1 94.31 220 GLY A O 1
ATOM 1754 N N . ALA A 1 221 ? 2.705 8.875 3.66 1 91.75 221 ALA A N 1
ATOM 1755 C CA . ALA A 1 221 ? 3.951 9.195 4.355 1 91.75 221 ALA A CA 1
ATOM 1756 C C . ALA A 1 221 ? 4.836 7.961 4.492 1 91.75 221 ALA A C 1
ATOM 1758 O O . ALA A 1 221 ? 5.984 8.055 4.926 1 91.75 221 ALA A O 1
ATOM 1759 N N . ILE A 1 222 ? 4.312 6.852 4.113 1 88.94 222 ILE A N 1
ATOM 1760 C CA . ILE A 1 222 ? 5.098 5.633 4.262 1 88.94 222 ILE A CA 1
ATOM 1761 C C . ILE A 1 222 ? 5.656 5.211 2.9 1 88.94 222 ILE A C 1
ATOM 1763 O O . ILE A 1 222 ? 5.27 5.762 1.868 1 88.94 222 ILE A O 1
ATOM 1767 N N . ALA A 1 223 ? 6.512 4.223 2.932 1 85.06 223 ALA A N 1
ATOM 1768 C CA . ALA A 1 223 ? 7.23 3.805 1.732 1 85.06 223 ALA A CA 1
ATOM 1769 C C . ALA A 1 223 ? 6.266 3.379 0.631 1 85.06 223 ALA A C 1
ATOM 1771 O O . ALA A 1 223 ? 5.082 3.143 0.891 1 85.06 223 ALA A O 1
ATOM 1772 N N . ALA A 1 224 ? 6.816 3.354 -0.54 1 89.69 224 ALA A N 1
ATOM 1773 C CA . ALA A 1 224 ? 6.031 3.104 -1.746 1 89.69 224 ALA A CA 1
ATOM 1774 C C . ALA A 1 224 ? 5.57 1.649 -1.808 1 89.69 224 ALA A C 1
ATOM 1776 O O . ALA A 1 224 ? 6.324 0.738 -1.454 1 89.69 224 ALA A O 1
ATOM 1777 N N . PHE A 1 225 ? 4.32 1.5 -2.287 1 92.44 225 PHE A N 1
ATOM 1778 C CA . PHE A 1 225 ? 3.736 0.199 -2.592 1 92.44 225 PHE A CA 1
ATOM 1779 C C . PHE A 1 225 ? 3.291 0.133 -4.047 1 92.44 225 PHE A C 1
ATOM 1781 O O . PHE A 1 225 ? 2.979 1.16 -4.652 1 92.44 225 PHE A O 1
ATOM 1788 N N . GLY A 1 226 ? 3.299 -1.076 -4.516 1 95.19 226 GLY A N 1
ATOM 1789 C CA . GLY A 1 226 ? 3.012 -1.264 -5.93 1 95.19 226 GLY A CA 1
ATOM 1790 C C . GLY A 1 226 ? 1.529 -1.207 -6.25 1 95.19 226 GLY A C 1
ATOM 1791 O O . GLY A 1 226 ? 0.729 -1.917 -5.637 1 95.19 226 GLY A O 1
ATOM 1792 N N . PHE A 1 227 ? 1.203 -0.331 -7.133 1 97.25 227 PHE A N 1
ATOM 1793 C CA . PHE A 1 227 ? -0.139 -0.252 -7.695 1 97.25 227 PHE A CA 1
ATOM 1794 C C . PHE A 1 227 ? -0.332 -1.301 -8.781 1 97.25 227 PHE A C 1
ATOM 1796 O O . PHE A 1 227 ? 0.4 -1.315 -9.773 1 97.25 227 PHE A O 1
ATOM 1803 N N . HIS A 1 228 ? -1.297 -2.191 -8.586 1 97.31 228 HIS A N 1
ATOM 1804 C CA . HIS A 1 228 ? -1.537 -3.311 -9.492 1 97.31 228 HIS A CA 1
ATOM 1805 C C . HIS A 1 228 ? -2.967 -3.295 -10.016 1 97.31 228 HIS A C 1
ATOM 1807 O O . HIS A 1 228 ? -3.908 -3.033 -9.266 1 97.31 228 HIS A O 1
ATOM 1813 N N . ILE A 1 229 ? -3.092 -3.51 -11.312 1 97 229 ILE A N 1
ATOM 1814 C CA . ILE A 1 229 ? -4.387 -3.693 -11.953 1 97 229 ILE A CA 1
ATOM 1815 C C . ILE A 1 229 ? -4.504 -5.121 -12.484 1 97 229 ILE A C 1
ATOM 1817 O O . ILE A 1 229 ? -3.645 -5.582 -13.242 1 97 229 ILE A O 1
ATOM 1821 N N . HIS A 1 230 ? -5.598 -5.793 -12.094 1 95.94 230 HIS A N 1
ATOM 1822 C CA . HIS A 1 230 ? -5.801 -7.176 -12.5 1 95.94 230 HIS A CA 1
ATOM 1823 C C . HIS A 1 230 ? -6.188 -7.266 -13.977 1 95.94 230 HIS A C 1
ATOM 1825 O O . HIS A 1 230 ? -6.922 -6.41 -14.484 1 95.94 230 HIS A O 1
ATOM 1831 N N . GLY A 1 231 ? -5.73 -8.344 -14.602 1 95.06 231 GLY A N 1
ATOM 1832 C CA . GLY A 1 231 ? -6.285 -8.812 -15.859 1 95.06 231 GLY A CA 1
ATOM 1833 C C . GLY A 1 231 ? -5.734 -8.086 -17.062 1 95.06 231 GLY A C 1
ATOM 1834 O O . GLY A 1 231 ? -6.215 -8.281 -18.188 1 95.06 231 GLY A O 1
ATOM 1835 N N . THR A 1 232 ? -4.766 -7.16 -16.797 1 94.5 232 THR A N 1
ATOM 1836 C CA . THR A 1 232 ? -4.184 -6.445 -17.922 1 94.5 232 THR A CA 1
ATOM 1837 C C . THR A 1 232 ? -2.783 -5.945 -17.578 1 94.5 232 THR A C 1
ATOM 1839 O O . THR A 1 232 ? -2.359 -6.008 -16.422 1 94.5 232 THR A O 1
ATOM 1842 N N . ILE A 1 233 ? -2.029 -5.605 -18.641 1 96.44 233 ILE A N 1
ATOM 1843 C CA . ILE A 1 233 ? -0.806 -4.816 -18.547 1 96.44 233 ILE A CA 1
ATOM 1844 C C . ILE A 1 233 ? -1.096 -3.369 -18.953 1 96.44 233 ILE A C 1
ATOM 1846 O O . ILE A 1 233 ? -1.805 -3.115 -19.922 1 96.44 233 ILE A O 1
ATOM 1850 N N . PHE A 1 234 ? -0.581 -2.461 -18.188 1 97.31 234 PHE A N 1
ATOM 1851 C CA . PHE A 1 234 ? -0.96 -1.078 -18.453 1 97.31 234 PHE A CA 1
ATOM 1852 C C . PHE A 1 234 ? 0.268 -0.226 -18.75 1 97.31 234 PHE A C 1
ATOM 1854 O O . PHE A 1 234 ? 1.399 -0.652 -18.5 1 97.31 234 PHE A O 1
ATOM 1861 N N . ASP A 1 235 ? 0.03 0.942 -19.328 1 97.81 235 ASP A N 1
ATOM 1862 C CA . ASP A 1 235 ? 1.076 1.925 -19.594 1 97.81 235 ASP A CA 1
ATOM 1863 C C . ASP A 1 235 ? 1.265 2.857 -18.406 1 97.81 235 ASP A C 1
ATOM 1865 O O . ASP A 1 235 ? 0.291 3.25 -17.75 1 97.81 235 ASP A O 1
ATOM 1869 N N . THR A 1 236 ? 2.537 3.154 -18.188 1 98.31 236 THR A N 1
ATOM 1870 C CA . THR A 1 236 ? 2.867 4.066 -17.109 1 98.31 236 THR A CA 1
ATOM 1871 C C . THR A 1 236 ? 3.658 5.266 -17.625 1 98.31 236 THR A C 1
ATOM 1873 O O . THR A 1 236 ? 4.719 5.098 -18.234 1 98.31 236 THR A O 1
ATOM 1876 N N . ILE A 1 237 ? 3.066 6.457 -17.422 1 98.31 237 ILE A N 1
ATOM 1877 C CA . ILE A 1 237 ? 3.83 7.691 -17.562 1 98.31 237 ILE A CA 1
ATOM 1878 C C . ILE A 1 237 ? 4.477 8.062 -16.234 1 98.31 237 ILE A C 1
ATOM 1880 O O . ILE A 1 237 ? 3.801 8.539 -15.32 1 98.31 237 ILE A O 1
ATOM 1884 N N . MET A 1 238 ? 5.719 7.844 -16.172 1 96.38 238 MET A N 1
ATOM 1885 C CA . MET A 1 238 ? 6.465 7.941 -14.93 1 96.38 238 MET A CA 1
ATOM 1886 C C . MET A 1 238 ? 6.461 9.375 -14.406 1 96.38 238 MET A C 1
ATOM 1888 O O . MET A 1 238 ? 6.59 10.32 -15.18 1 96.38 238 MET A O 1
ATOM 1892 N N . SER A 1 239 ? 6.293 9.523 -13.102 1 95.94 239 SER A N 1
ATOM 1893 C CA . SER A 1 239 ? 6.324 10.773 -12.352 1 95.94 239 SER A CA 1
ATOM 1894 C C . SER A 1 239 ? 5.215 11.719 -12.797 1 95.94 239 SER A C 1
ATOM 1896 O O . SER A 1 239 ? 5.219 12.898 -12.438 1 95.94 239 SER A O 1
ATOM 1898 N N . GLY A 1 240 ? 4.355 11.297 -13.711 1 97.31 240 GLY A N 1
ATOM 1899 C CA . GLY A 1 240 ? 3.201 12.062 -14.156 1 97.31 240 GLY A CA 1
ATOM 1900 C C . GLY A 1 240 ? 3.557 13.141 -15.172 1 97.31 240 GLY A C 1
ATOM 1901 O O . GLY A 1 240 ? 2.785 14.078 -15.383 1 97.31 240 GLY A O 1
ATOM 1902 N N . ILE A 1 241 ? 4.754 13.094 -15.703 1 97.94 241 ILE A N 1
ATOM 1903 C CA . ILE A 1 241 ? 5.184 14.117 -16.656 1 97.94 241 ILE A CA 1
ATOM 1904 C C . ILE A 1 241 ? 4.922 13.633 -18.078 1 97.94 241 ILE A C 1
ATOM 1906 O O . ILE A 1 241 ? 5.547 12.672 -18.547 1 97.94 241 ILE A O 1
ATOM 1910 N N . TRP A 1 242 ? 4.121 14.312 -18.875 1 96.88 242 TRP A N 1
ATOM 1911 C CA . TRP A 1 242 ? 3.619 13.852 -20.156 1 96.88 242 TRP A CA 1
ATOM 1912 C C . TRP A 1 242 ? 4.75 13.742 -21.172 1 96.88 242 TRP A C 1
ATOM 1914 O O . TRP A 1 242 ? 4.648 12.984 -22.141 1 96.88 242 TRP A O 1
ATOM 1924 N N . GLU A 1 243 ? 5.875 14.461 -20.984 1 96.44 243 GLU A N 1
ATOM 1925 C CA . GLU A 1 243 ? 7.008 14.398 -21.906 1 96.44 243 GLU A CA 1
ATOM 1926 C C . GLU A 1 243 ? 7.703 13.047 -21.828 1 96.44 243 GLU A C 1
ATOM 1928 O O . GLU A 1 243 ? 8.477 12.688 -22.719 1 96.44 243 GLU A O 1
ATOM 1933 N N . ASN A 1 244 ? 7.477 12.297 -20.781 1 96.69 244 ASN A N 1
ATOM 1934 C CA . ASN A 1 244 ? 8.109 11 -20.609 1 96.69 244 ASN A CA 1
ATOM 1935 C C . ASN A 1 244 ? 7.445 9.938 -21.484 1 96.69 244 ASN A C 1
ATOM 1937 O O . ASN A 1 244 ? 6.219 9.891 -21.578 1 96.69 244 ASN A O 1
ATOM 1941 N N . GLU A 1 245 ? 8.297 9.086 -22.094 1 95.56 245 GLU A N 1
ATOM 1942 C CA . GLU A 1 245 ? 7.758 7.957 -22.828 1 95.56 245 GLU A CA 1
ATOM 1943 C C . GLU A 1 245 ? 7.141 6.922 -21.891 1 95.56 245 GLU A C 1
ATOM 1945 O O . GLU A 1 245 ? 7.738 6.562 -20.875 1 95.56 245 GLU A O 1
ATOM 1950 N N . PRO A 1 246 ? 5.957 6.477 -22.281 1 96.38 246 PRO A N 1
ATOM 1951 C CA . PRO A 1 246 ? 5.328 5.461 -21.438 1 96.38 246 PRO A CA 1
ATOM 1952 C C . PRO A 1 246 ? 6.094 4.141 -21.422 1 96.38 246 PRO A C 1
ATOM 1954 O O . PRO A 1 246 ? 6.738 3.793 -22.422 1 96.38 246 PRO A O 1
ATOM 1957 N N . ILE A 1 247 ? 5.992 3.391 -20.328 1 96.62 247 ILE A N 1
ATOM 1958 C CA . ILE A 1 247 ? 6.5 2.025 -20.25 1 96.62 247 ILE A CA 1
ATOM 1959 C C . ILE A 1 247 ? 5.352 1.069 -19.922 1 96.62 247 ILE A C 1
ATOM 1961 O O . ILE A 1 247 ? 4.328 1.481 -19.375 1 96.62 247 ILE A O 1
ATOM 1965 N N . ARG A 1 248 ? 5.535 -0.241 -20.266 1 97.31 248 ARG A N 1
ATOM 1966 C CA . ARG A 1 248 ? 4.562 -1.269 -19.906 1 97.31 248 ARG A CA 1
ATOM 1967 C C . ARG A 1 248 ? 4.824 -1.798 -18.5 1 97.31 248 ARG A C 1
ATOM 1969 O O . ARG A 1 248 ? 5.965 -2.102 -18.141 1 97.31 248 ARG A O 1
ATOM 1976 N N . THR A 1 249 ? 3.729 -1.892 -17.734 1 97.44 249 THR A N 1
ATOM 1977 C CA . THR A 1 249 ? 3.936 -2.322 -16.344 1 97.44 249 THR A CA 1
ATOM 1978 C C . THR A 1 249 ? 2.838 -3.289 -15.914 1 97.44 249 THR A C 1
ATOM 1980 O O . THR A 1 249 ? 1.676 -3.131 -16.297 1 97.44 249 THR A O 1
ATOM 1983 N N . GLN A 1 250 ? 3.207 -4.301 -15.156 1 96.5 250 GLN A N 1
ATOM 1984 C CA . GLN A 1 250 ? 2.242 -5.133 -14.445 1 96.5 250 GLN A CA 1
ATOM 1985 C C . GLN A 1 250 ? 1.913 -4.547 -13.07 1 96.5 250 GLN A C 1
ATOM 1987 O O . GLN A 1 250 ? 0.827 -4.777 -12.539 1 96.5 250 GLN A O 1
ATOM 1992 N N . THR A 1 251 ? 2.822 -3.922 -12.445 1 96.81 251 THR A N 1
ATOM 1993 C CA . THR A 1 251 ? 2.75 -3.215 -11.172 1 96.81 251 THR A CA 1
ATOM 1994 C C . THR A 1 251 ? 3.736 -2.049 -11.148 1 96.81 251 THR A C 1
ATOM 1996 O O . THR A 1 251 ? 4.836 -2.148 -11.695 1 96.81 251 THR A O 1
ATOM 1999 N N . TRP A 1 252 ? 3.326 -0.917 -10.492 1 96.69 252 TRP A N 1
ATOM 2000 C CA . TRP A 1 252 ? 4.238 0.223 -10.438 1 96.69 252 TRP A CA 1
ATOM 2001 C C . TRP A 1 252 ? 4.176 0.907 -9.078 1 96.69 252 TRP A C 1
ATOM 2003 O O . TRP A 1 252 ? 3.096 1.071 -8.508 1 96.69 252 TRP A O 1
ATOM 2013 N N . GLU A 1 253 ? 5.336 1.331 -8.695 1 94.94 253 GLU A N 1
ATOM 2014 C CA . GLU A 1 253 ? 5.457 1.966 -7.391 1 94.94 253 GLU A CA 1
ATOM 2015 C C . GLU A 1 253 ? 5.469 3.486 -7.512 1 94.94 253 GLU A C 1
ATOM 2017 O O . GLU A 1 253 ? 6.207 4.043 -8.328 1 94.94 253 GLU A O 1
ATOM 2022 N N . VAL A 1 254 ? 4.648 4.102 -6.723 1 95.44 254 VAL A N 1
ATOM 2023 C CA . VAL A 1 254 ? 4.645 5.555 -6.574 1 95.44 254 VAL A CA 1
ATOM 2024 C C . VAL A 1 254 ? 4.852 5.926 -5.109 1 95.44 254 VAL A C 1
ATOM 2026 O O . VAL A 1 254 ? 4.09 5.492 -4.238 1 95.44 254 VAL A O 1
ATOM 2029 N N . SER A 1 255 ? 5.914 6.672 -4.828 1 94.62 255 SER A N 1
ATOM 2030 C CA . SER A 1 255 ? 6.234 7.035 -3.451 1 94.62 255 SER A CA 1
ATOM 2031 C C . SER A 1 255 ? 5.516 8.312 -3.037 1 94.62 255 SER A C 1
ATOM 2033 O O . SER A 1 255 ? 5.008 9.055 -3.887 1 94.62 255 SER A O 1
ATOM 2035 N N . PRO A 1 256 ? 5.5 8.555 -1.73 1 95.06 256 PRO A N 1
ATOM 2036 C CA . PRO A 1 256 ? 4.871 9.797 -1.269 1 95.06 256 PRO A CA 1
ATOM 2037 C C . PRO A 1 256 ? 5.441 11.039 -1.95 1 95.06 256 PRO A C 1
ATOM 2039 O O . PRO A 1 256 ? 6.66 11.148 -2.111 1 95.06 256 PRO A O 1
ATOM 2042 N N . GLY A 1 257 ? 4.547 11.922 -2.316 1 95.88 257 GLY A N 1
ATOM 2043 C CA . GLY A 1 257 ? 4.965 13.141 -2.982 1 95.88 257 GLY A CA 1
ATOM 2044 C C . GLY A 1 257 ? 5.258 12.953 -4.457 1 95.88 257 GLY A C 1
ATOM 2045 O O . GLY A 1 257 ? 5.75 13.859 -5.125 1 95.88 257 GLY A O 1
ATOM 2046 N N . ASN A 1 258 ? 4.965 11.719 -4.945 1 97.62 258 ASN A N 1
ATOM 2047 C CA . ASN A 1 258 ? 5.117 11.422 -6.367 1 97.62 258 ASN A CA 1
ATOM 2048 C C . ASN A 1 258 ? 3.781 11.07 -7.016 1 97.62 258 ASN A C 1
ATOM 2050 O O . ASN A 1 258 ? 2.754 11.023 -6.336 1 97.62 258 ASN A O 1
ATOM 2054 N N . ALA A 1 259 ? 3.789 11.039 -8.398 1 97.88 259 ALA A N 1
ATOM 2055 C CA . ALA A 1 259 ? 2.6 10.719 -9.188 1 97.88 259 ALA A CA 1
ATOM 2056 C C . ALA A 1 259 ? 2.951 9.844 -10.383 1 97.88 259 ALA A C 1
ATOM 2058 O O . ALA A 1 259 ? 4.129 9.664 -10.703 1 97.88 259 ALA A O 1
ATOM 2059 N N . ALA A 1 260 ? 1.955 9.234 -10.914 1 98.56 260 ALA A N 1
ATOM 2060 C CA . ALA A 1 260 ? 2.027 8.547 -12.203 1 98.56 260 ALA A CA 1
ATOM 2061 C C . ALA A 1 260 ? 0.683 8.578 -12.922 1 98.56 260 ALA A C 1
ATOM 2063 O O . ALA A 1 260 ? -0.367 8.695 -12.281 1 98.56 260 ALA A O 1
ATOM 2064 N N . ILE A 1 261 ? 0.744 8.562 -14.195 1 97.94 261 ILE A N 1
ATOM 2065 C CA . ILE A 1 261 ? -0.453 8.391 -15.016 1 97.94 261 ILE A CA 1
ATOM 2066 C C . ILE A 1 261 ? -0.471 6.988 -15.609 1 97.94 261 ILE A C 1
ATOM 2068 O O . ILE A 1 261 ? 0.495 6.566 -16.25 1 97.94 261 ILE A O 1
ATOM 2072 N N . PHE A 1 262 ? -1.548 6.254 -15.344 1 98.06 262 PHE A N 1
ATOM 2073 C CA . PHE A 1 262 ? -1.713 4.906 -15.875 1 98.06 262 PHE A CA 1
ATOM 2074 C C . PHE A 1 262 ? -2.766 4.883 -16.969 1 98.06 262 PHE A C 1
ATOM 2076 O O . PHE A 1 262 ? -3.801 5.543 -16.859 1 98.06 262 PHE A O 1
ATOM 2083 N N . GLU A 1 263 ? -2.527 4.152 -18 1 97.38 263 GLU A N 1
ATOM 2084 C CA . GLU A 1 263 ? -3.5 3.926 -19.062 1 97.38 263 GLU A CA 1
ATOM 2085 C C . GLU A 1 263 ? -3.703 2.434 -19.312 1 97.38 263 GLU A C 1
ATOM 2087 O O . GLU A 1 263 ? -2.738 1.699 -19.531 1 97.38 263 GLU A O 1
ATOM 2092 N N . ALA A 1 264 ? -4.934 1.991 -19.312 1 97.06 264 ALA A N 1
ATOM 2093 C CA . ALA A 1 264 ? -5.242 0.566 -19.406 1 97.06 264 ALA A CA 1
ATOM 2094 C C . ALA A 1 264 ? -6.461 0.323 -20.281 1 97.06 264 ALA A C 1
ATOM 2096 O O . ALA A 1 264 ? -7.309 1.207 -20.438 1 97.06 264 ALA A O 1
ATOM 2097 N N . LYS A 1 265 ? -6.559 -0.849 -20.828 1 95.31 265 LYS A N 1
ATOM 2098 C CA . LYS A 1 265 ? -7.699 -1.391 -21.562 1 95.31 265 LYS A CA 1
ATOM 2099 C C . LYS A 1 265 ? -7.988 -2.83 -21.141 1 95.31 265 LYS A C 1
ATOM 2101 O O . LYS A 1 265 ? -7.074 -3.564 -20.766 1 95.31 265 LYS A O 1
ATOM 2106 N N . TRP A 1 266 ? -9.203 -3.201 -21.203 1 94.75 266 TRP A N 1
ATOM 2107 C CA . TRP A 1 266 ? -9.594 -4.582 -20.953 1 94.75 266 TRP A CA 1
ATOM 2108 C C . TRP A 1 266 ? -10.258 -5.191 -22.188 1 94.75 266 TRP A C 1
ATOM 2110 O O . TRP A 1 266 ? -11.016 -4.52 -22.891 1 94.75 266 TRP A O 1
ATOM 2120 N N . LYS A 1 267 ? -10.039 -6.461 -22.391 1 93.94 267 LYS A N 1
ATOM 2121 C CA . LYS A 1 267 ? -10.516 -7.156 -23.578 1 93.94 267 LYS A CA 1
ATOM 2122 C C . LYS A 1 267 ? -11.898 -7.758 -23.359 1 93.94 267 LYS A C 1
ATOM 2124 O O . LYS A 1 267 ? -12.672 -7.938 -24.297 1 93.94 267 LYS A O 1
ATOM 2129 N N . GLU A 1 268 ? -12.234 -8.086 -22.172 1 95.12 268 GLU A N 1
ATOM 2130 C CA . GLU A 1 268 ? -13.477 -8.773 -21.828 1 95.12 268 GLU A CA 1
ATOM 2131 C C . GLU A 1 268 ? -14.195 -8.094 -20.672 1 95.12 268 GLU A C 1
ATOM 2133 O O . GLU A 1 268 ? -13.555 -7.508 -19.797 1 95.12 268 GLU A O 1
ATOM 2138 N N . PRO A 1 269 ? -15.477 -8.211 -20.703 1 94.19 269 PRO A N 1
ATOM 2139 C CA . PRO A 1 269 ? -16.219 -7.637 -19.562 1 94.19 269 PRO A CA 1
ATOM 2140 C C . PRO A 1 269 ? -16 -8.422 -18.266 1 94.19 269 PRO A C 1
ATOM 2142 O O . PRO A 1 269 ? -15.609 -9.586 -18.312 1 94.19 269 PRO A O 1
ATOM 2145 N N . GLY A 1 270 ? -16.219 -7.785 -17.203 1 93.5 270 GLY A N 1
ATOM 2146 C CA . GLY A 1 270 ? -16.078 -8.391 -15.891 1 93.5 270 GLY A CA 1
ATOM 2147 C C . GLY A 1 270 ? -15.602 -7.418 -14.836 1 93.5 270 GLY A C 1
ATOM 2148 O O . GLY A 1 270 ? -15.414 -6.23 -15.109 1 93.5 270 GLY A O 1
ATOM 2149 N N . ARG A 1 271 ? -15.469 -7.941 -13.648 1 92 271 ARG A N 1
ATOM 2150 C CA . ARG A 1 271 ? -14.875 -7.18 -12.555 1 92 271 ARG A CA 1
ATOM 2151 C C . ARG A 1 271 ? -13.391 -7.48 -12.422 1 92 271 ARG A C 1
ATOM 2153 O O . ARG A 1 271 ? -12.984 -8.641 -12.43 1 92 271 ARG A O 1
ATOM 2160 N N . TYR A 1 272 ? -12.625 -6.414 -12.367 1 95.56 272 TYR A N 1
ATOM 2161 C CA . TYR A 1 272 ? -11.172 -6.539 -12.242 1 95.56 272 TYR A CA 1
ATOM 2162 C C . TYR A 1 272 ? -10.656 -5.723 -11.055 1 95.56 272 TYR A C 1
ATOM 2164 O O . TYR A 1 272 ? -10.898 -4.516 -10.977 1 95.56 272 TYR A O 1
ATOM 2172 N N . LEU A 1 273 ? -9.977 -6.398 -10.227 1 95.25 273 LEU A N 1
ATOM 2173 C CA . LEU A 1 273 ? -9.477 -5.719 -9.039 1 95.25 273 LEU A CA 1
ATOM 2174 C C . LEU A 1 273 ? -8.336 -4.766 -9.391 1 95.25 273 LEU A C 1
ATOM 2176 O O . LEU A 1 273 ? -7.621 -4.984 -10.367 1 95.25 273 LEU A O 1
ATOM 2180 N N . PHE A 1 274 ? -8.219 -3.715 -8.641 1 96.69 274 PHE A N 1
ATOM 2181 C CA . PHE A 1 274 ? -6.977 -2.955 -8.523 1 96.69 274 PHE A CA 1
ATOM 2182 C C . PHE A 1 274 ? -6.703 -2.592 -7.066 1 96.69 274 PHE A C 1
ATOM 2184 O O . PHE A 1 274 ? -7.637 -2.426 -6.277 1 96.69 274 PHE A O 1
ATOM 2191 N N . HIS A 1 275 ? -5.441 -2.525 -6.703 1 95.44 275 HIS A N 1
ATOM 2192 C CA . HIS A 1 275 ? -5.051 -2.244 -5.328 1 95.44 275 HIS A CA 1
ATOM 2193 C C . HIS A 1 275 ? -3.547 -2.029 -5.215 1 95.44 275 HIS A C 1
ATOM 2195 O O . HIS A 1 275 ? -2.816 -2.186 -6.195 1 95.44 275 HIS A O 1
ATOM 2201 N N . LEU A 1 276 ? -3.148 -1.549 -4.066 1 95.75 276 LEU A N 1
ATOM 2202 C CA . LEU A 1 276 ? -1.739 -1.569 -3.689 1 95.75 276 LEU A CA 1
ATOM 2203 C C . LEU A 1 276 ? -1.356 -2.916 -3.084 1 95.75 276 LEU A C 1
ATOM 2205 O O . LEU A 1 276 ? -2.031 -3.408 -2.178 1 95.75 276 LEU A O 1
ATOM 2209 N N . HIS A 1 277 ? -0.333 -3.52 -3.609 1 94.5 277 HIS A N 1
ATOM 2210 C CA . HIS A 1 277 ? 0.122 -4.805 -3.088 1 94.5 277 HIS A CA 1
ATOM 2211 C C . HIS A 1 277 ? 0.767 -4.645 -1.715 1 94.5 277 HIS A C 1
ATOM 2213 O O . HIS A 1 277 ? 1.427 -3.637 -1.448 1 94.5 277 HIS A O 1
ATOM 2219 N N . GLY A 1 278 ? 0.657 -5.723 -0.876 1 92.12 278 GLY A N 1
ATOM 2220 C CA . GLY A 1 278 ? 1.228 -5.73 0.461 1 92.12 278 GLY A CA 1
ATOM 2221 C C . GLY A 1 278 ? 0.208 -5.441 1.547 1 92.12 278 GLY A C 1
ATOM 2222 O O . GLY A 1 278 ? -0.983 -5.707 1.373 1 92.12 278 GLY A O 1
ATOM 2223 N N . ILE A 1 279 ? 0.635 -4.918 2.646 1 89.56 279 ILE A N 1
ATOM 2224 C CA . ILE A 1 279 ? -0.187 -4.68 3.828 1 89.56 279 ILE A CA 1
ATOM 2225 C C . ILE A 1 279 ? -1.342 -3.746 3.473 1 89.56 279 ILE A C 1
ATOM 2227 O O . ILE A 1 279 ? -2.455 -3.904 3.979 1 89.56 279 ILE A O 1
ATOM 2231 N N . PRO A 1 280 ? -1.143 -2.773 2.543 1 90.88 280 PRO A N 1
ATOM 2232 C CA . PRO A 1 280 ? -2.236 -1.854 2.219 1 90.88 280 PRO A CA 1
ATOM 2233 C C . PRO A 1 280 ? -3.457 -2.57 1.643 1 90.88 280 PRO A C 1
ATOM 2235 O O . PRO A 1 280 ? -4.555 -2.008 1.622 1 90.88 280 PRO A O 1
ATOM 2238 N N . GLU A 1 281 ? -3.297 -3.77 1.159 1 89.12 281 GLU A N 1
ATOM 2239 C CA . GLU A 1 281 ? -4.441 -4.543 0.681 1 89.12 281 GLU A CA 1
ATOM 2240 C C . GLU A 1 281 ? -5.508 -4.676 1.764 1 89.12 281 GLU A C 1
ATOM 2242 O O . GLU A 1 281 ? -6.703 -4.719 1.463 1 89.12 281 GLU A O 1
ATOM 2247 N N . GLU A 1 282 ? -5.074 -4.691 2.957 1 86.88 282 GLU A N 1
ATOM 2248 C CA . GLU A 1 282 ? -5.988 -4.914 4.074 1 86.88 282 GLU A CA 1
ATOM 2249 C C . GLU A 1 282 ? -6.32 -3.604 4.785 1 86.88 282 GLU A C 1
ATOM 2251 O O . GLU A 1 282 ? -6.945 -3.609 5.844 1 86.88 282 GLU A O 1
ATOM 2256 N N . LYS A 1 283 ? -5.93 -2.52 4.242 1 91.62 283 LYS A N 1
ATOM 2257 C CA . LYS A 1 283 ? -6.078 -1.263 4.973 1 91.62 283 LYS A CA 1
ATOM 2258 C C . LYS A 1 283 ? -6.969 -0.286 4.211 1 91.62 283 LYS A C 1
ATOM 2260 O O . LYS A 1 283 ? -7.195 0.838 4.664 1 91.62 283 LYS A O 1
ATOM 2265 N N . GLY A 1 284 ? -7.504 -0.72 3.086 1 92.69 284 GLY A N 1
ATOM 2266 C CA . GLY A 1 284 ? -8.523 0.144 2.508 1 92.69 284 GLY A CA 1
ATOM 2267 C C . GLY A 1 284 ? -8.336 0.374 1.02 1 92.69 284 GLY A C 1
ATOM 2268 O O . GLY A 1 284 ? -9.055 1.166 0.412 1 92.69 284 GLY A O 1
ATOM 2269 N N . THR A 1 285 ? -7.371 -0.38 0.34 1 94.12 285 THR A N 1
ATOM 2270 C CA . THR A 1 285 ? -7.066 -0.034 -1.043 1 94.12 285 THR A CA 1
ATOM 2271 C C . THR A 1 285 ? -7.719 -1.021 -2.006 1 94.12 285 THR A C 1
ATOM 2273 O O . THR A 1 285 ? -7.617 -0.866 -3.225 1 94.12 285 THR A O 1
ATOM 2276 N N . MET A 1 286 ? -8.383 -2.035 -1.538 1 92.12 286 MET A N 1
ATOM 2277 C CA . MET A 1 286 ? -9.039 -2.988 -2.432 1 92.12 286 MET A CA 1
ATOM 2278 C C . MET A 1 286 ? -10.141 -2.311 -3.24 1 92.12 286 MET A C 1
ATOM 2280 O O . MET A 1 286 ? -10.977 -1.598 -2.684 1 92.12 286 MET A O 1
ATOM 2284 N N . ALA A 1 287 ? -10.117 -2.521 -4.5 1 92.81 287 ALA A N 1
ATOM 2285 C CA . ALA A 1 287 ? -11.023 -1.821 -5.406 1 92.81 287 ALA A CA 1
ATOM 2286 C C . ALA A 1 287 ? -11.273 -2.633 -6.672 1 92.81 287 ALA A C 1
ATOM 2288 O O . ALA A 1 287 ? -10.523 -3.562 -6.977 1 92.81 287 ALA A O 1
ATOM 2289 N N . TYR A 1 288 ? -12.406 -2.283 -7.426 1 91.62 288 TYR A N 1
ATOM 2290 C CA . TYR A 1 288 ? -12.75 -2.938 -8.688 1 91.62 288 TYR A CA 1
ATOM 2291 C C . TYR A 1 288 ? -12.93 -1.913 -9.797 1 91.62 288 TYR A C 1
ATOM 2293 O O . TYR A 1 288 ? -13.422 -0.809 -9.562 1 91.62 288 TYR A O 1
ATOM 2301 N N . PHE A 1 289 ? -12.531 -2.398 -10.906 1 92.75 289 PHE A N 1
ATOM 2302 C CA . PHE A 1 289 ? -13.148 -1.892 -12.125 1 92.75 289 PHE A CA 1
ATOM 2303 C C . PHE A 1 289 ? -14.344 -2.754 -12.516 1 92.75 289 PHE A C 1
ATOM 2305 O O . PHE A 1 289 ? -14.281 -3.982 -12.438 1 92.75 289 PHE A O 1
ATOM 2312 N N . ASP A 1 290 ? -15.398 -2.168 -12.82 1 91.44 290 ASP A N 1
ATOM 2313 C CA . ASP A 1 290 ? -16.531 -2.85 -13.438 1 91.44 290 ASP A CA 1
ATOM 2314 C C . ASP A 1 290 ? -16.547 -2.619 -14.945 1 91.44 290 ASP A C 1
ATOM 2316 O O . ASP A 1 290 ? -17.078 -1.613 -15.422 1 91.44 290 ASP A O 1
ATOM 2320 N N . ILE A 1 291 ? -15.977 -3.584 -15.672 1 93.38 291 ILE A N 1
ATOM 2321 C CA . ILE A 1 291 ? -15.836 -3.465 -17.125 1 93.38 291 ILE A CA 1
ATOM 2322 C C . ILE A 1 291 ? -17.062 -4.051 -17.812 1 93.38 291 ILE A C 1
ATOM 2324 O O . ILE A 1 291 ? -17.312 -5.258 -17.734 1 93.38 291 ILE A O 1
ATOM 2328 N N . GLN A 1 292 ? -17.734 -3.24 -18.5 1 90.44 292 GLN A N 1
ATOM 2329 C CA . GLN A 1 292 ? -18.938 -3.658 -19.203 1 90.44 292 GLN A CA 1
ATOM 2330 C C . GLN A 1 292 ? -18.656 -3.857 -20.703 1 90.44 292 GLN A C 1
ATOM 2332 O O . GLN A 1 292 ? -17.641 -3.379 -21.203 1 90.44 292 GLN A O 1
ATOM 2337 N N . ASP A 1 293 ? -19.578 -4.562 -21.297 1 88.12 293 ASP A N 1
ATOM 2338 C CA . ASP A 1 293 ? -19.453 -4.762 -22.734 1 88.12 293 ASP A CA 1
ATOM 2339 C C . ASP A 1 293 ? -19.562 -3.438 -23.484 1 88.12 293 ASP A C 1
ATOM 2341 O O . ASP A 1 293 ? -20.359 -2.574 -23.109 1 88.12 293 ASP A O 1
ATOM 2345 N N . TYR A 1 294 ? -18.734 -3.334 -24.422 1 72.44 294 TYR A N 1
ATOM 2346 C CA . TYR A 1 294 ? -18.688 -2.105 -25.203 1 72.44 294 TYR A CA 1
ATOM 2347 C C . TYR A 1 294 ? -20.078 -1.722 -25.672 1 72.44 294 TYR A C 1
ATOM 2349 O O . TYR A 1 294 ? -20.422 -0.536 -25.766 1 72.44 294 TYR A O 1
ATOM 2357 N N . ALA A 1 295 ? -20.875 -2.719 -26.016 1 68.56 295 ALA A N 1
ATOM 2358 C CA . ALA A 1 295 ? -22.203 -2.492 -26.578 1 68.56 295 ALA A CA 1
ATOM 2359 C C . ALA A 1 295 ? -23.188 -2.064 -25.484 1 68.56 295 ALA A C 1
ATOM 2361 O O . ALA A 1 295 ? -24.297 -1.617 -25.781 1 68.56 295 ALA A O 1
ATOM 2362 N N . SER A 1 296 ? -22.688 -2.139 -24.234 1 61.69 296 SER A N 1
ATOM 2363 C CA . SER A 1 296 ? -23.609 -1.834 -23.141 1 61.69 296 SER A CA 1
ATOM 2364 C C . SER A 1 296 ? -23.828 -0.332 -23.016 1 61.69 296 SER A C 1
ATOM 2366 O O . SER A 1 296 ? -22.891 0.453 -23.078 1 61.69 296 SER A O 1
ATOM 2368 N N . ASP A 1 297 ? -24.984 0.197 -23.219 1 54.91 297 ASP A N 1
ATOM 2369 C CA . ASP A 1 297 ? -25.406 1.588 -23.094 1 54.91 297 ASP A CA 1
ATOM 2370 C C . ASP A 1 297 ? -25.391 2.041 -21.625 1 54.91 297 ASP A C 1
ATOM 2372 O O . ASP A 1 297 ? -25.641 3.211 -21.328 1 54.91 297 ASP A O 1
ATOM 2376 N N . SER A 1 298 ? -25.281 1.096 -20.859 1 50.78 298 SER A N 1
ATOM 2377 C CA . SER A 1 298 ? -25.531 1.402 -19.453 1 50.78 298 SER A CA 1
ATOM 2378 C C . SER A 1 298 ? -24.547 2.465 -18.938 1 50.78 298 SER A C 1
ATOM 2380 O O . SER A 1 298 ? -24.859 3.199 -18 1 50.78 298 SER A O 1
ATOM 2382 N N . ILE A 1 299 ? -23.359 2.326 -19.469 1 55.56 299 ILE A N 1
ATOM 2383 C CA . ILE A 1 299 ? -22.438 3.314 -18.922 1 55.56 299 ILE A CA 1
ATOM 2384 C C . ILE A 1 299 ? -22.609 4.641 -19.672 1 55.56 299 ILE A C 1
ATOM 2386 O O . ILE A 1 299 ? -22.156 5.684 -19.188 1 55.56 299 ILE A O 1
ATOM 2390 N N . ASP A 1 300 ? -23.016 4.438 -21 1 47.44 300 ASP A N 1
ATOM 2391 C CA . ASP A 1 300 ? -23 5.543 -21.953 1 47.44 300 ASP A CA 1
ATOM 2392 C C . ASP A 1 300 ? -23.766 6.746 -21.422 1 47.44 300 ASP A C 1
ATOM 2394 O O . ASP A 1 300 ? -23.891 7.766 -22.094 1 47.44 300 ASP A O 1
ATOM 2398 N N . GLY A 1 301 ? -24.594 6.535 -20.672 1 41.5 301 GLY A N 1
ATOM 2399 C CA . GLY A 1 301 ? -25.047 7.914 -20.531 1 41.5 301 GLY A CA 1
ATOM 2400 C C . GLY A 1 301 ? -23.922 8.883 -20.25 1 41.5 301 GLY A C 1
ATOM 2401 O O . GLY A 1 301 ? -24.125 10.102 -20.203 1 41.5 301 GLY A O 1
ATOM 2402 N N . THR A 1 302 ? -22.891 8.43 -19.609 1 39.94 302 THR A N 1
ATOM 2403 C CA . THR A 1 302 ? -21.844 9.414 -19.391 1 39.94 302 THR A CA 1
ATOM 2404 C C . THR A 1 302 ? -20.859 9.414 -20.547 1 39.94 302 THR A C 1
ATOM 2406 O O . THR A 1 302 ? -20.25 8.383 -20.859 1 39.94 302 THR A O 1
ATOM 2409 N N . ASP A 1 303 ? -21.109 10.008 -21.656 1 37.91 303 ASP A N 1
ATOM 2410 C CA . ASP A 1 303 ? -20.188 10.391 -22.703 1 37.91 303 ASP A CA 1
ATOM 2411 C C . ASP A 1 303 ? -18.75 10.414 -22.203 1 37.91 303 ASP A C 1
ATOM 2413 O O . ASP A 1 303 ? -18.438 11.133 -21.25 1 37.91 303 ASP A O 1
ATOM 2417 N N . LEU A 1 304 ? -18.016 9.43 -22.641 1 41.97 304 LEU A N 1
ATOM 2418 C CA . LEU A 1 304 ? -16.594 9.398 -22.312 1 41.97 304 LEU A CA 1
ATOM 2419 C C . LEU A 1 304 ? -16.016 10.812 -22.281 1 41.97 304 LEU A C 1
ATOM 2421 O O . LEU A 1 304 ? -15.141 11.109 -21.453 1 41.97 304 LEU A O 1
ATOM 2425 N N . ALA A 1 305 ? -16.344 11.516 -23.422 1 37.84 305 ALA A N 1
ATOM 2426 C CA . ALA A 1 305 ? -15.953 12.922 -23.438 1 37.84 305 ALA A CA 1
ATOM 2427 C C . ALA A 1 305 ? -16.438 13.641 -22.188 1 37.84 305 ALA A C 1
ATOM 2429 O O . ALA A 1 305 ? -15.789 14.57 -21.703 1 37.84 305 ALA A O 1
ATOM 2430 N N . LYS A 1 306 ? -17.531 13.109 -21.75 1 39.12 306 LYS A N 1
ATOM 2431 C CA . LYS A 1 306 ? -18.125 13.758 -20.578 1 39.12 306 LYS A CA 1
ATOM 2432 C C . LYS A 1 306 ? -17.438 13.305 -19.297 1 39.12 306 LYS A C 1
ATOM 2434 O O . LYS A 1 306 ? -17.531 13.977 -18.266 1 39.12 306 LYS A O 1
ATOM 2439 N N . THR A 1 307 ? -16.891 12.102 -19.266 1 42.56 307 THR A N 1
ATOM 2440 C CA . THR A 1 307 ? -16.141 11.695 -18.078 1 42.56 307 THR A CA 1
ATOM 2441 C C . THR A 1 307 ? -14.992 12.664 -17.812 1 42.56 307 THR A C 1
ATOM 2443 O O . THR A 1 307 ? -14.625 12.891 -16.656 1 42.56 307 THR A O 1
ATOM 2446 N N . LYS A 1 308 ? -14.312 13.07 -18.953 1 42.28 308 LYS A N 1
ATOM 2447 C CA . LYS A 1 308 ? -13.438 14.219 -18.703 1 42.28 308 LYS A CA 1
ATOM 2448 C C . LYS A 1 308 ? -14.195 15.344 -18.016 1 42.28 308 LYS A C 1
ATOM 2450 O O . LYS A 1 308 ? -13.609 16.094 -17.219 1 42.28 308 LYS A O 1
ATOM 2455 N N . SER A 1 309 ? -15.539 15.312 -18.406 1 38.47 309 SER A N 1
ATOM 2456 C CA . SER A 1 309 ? -16.391 16.406 -17.953 1 38.47 309 SER A CA 1
ATOM 2457 C C . SER A 1 309 ? -16.781 16.234 -16.5 1 38.47 309 SER A C 1
ATOM 2459 O O . SER A 1 309 ? -17.312 17.172 -15.875 1 38.47 309 SER A O 1
ATOM 2461 N N . ILE A 1 310 ? -16.719 15 -16.031 1 43.75 310 ILE A N 1
ATOM 2462 C CA . ILE A 1 310 ? -17.094 15.008 -14.617 1 43.75 310 ILE A CA 1
ATOM 2463 C C . ILE A 1 310 ? -15.914 15.5 -13.781 1 43.75 310 ILE A C 1
ATOM 2465 O O . ILE A 1 310 ? -14.828 14.914 -13.828 1 43.75 310 ILE A O 1
ATOM 2469 N N . ASP A 1 311 ? -16.047 16.672 -13.375 1 51.94 311 ASP A N 1
ATOM 2470 C CA . ASP A 1 311 ? -15.164 17.25 -12.367 1 51.94 311 ASP A CA 1
ATOM 2471 C C . ASP A 1 311 ? -14.773 16.219 -11.32 1 51.94 311 ASP A C 1
ATOM 2473 O O . ASP A 1 311 ? -15.633 15.719 -10.578 1 51.94 311 ASP A O 1
ATOM 2477 N N . MET A 1 312 ? -13.648 15.578 -11.648 1 55.59 312 MET A N 1
ATOM 2478 C CA . MET A 1 312 ? -13.125 14.539 -10.773 1 55.59 312 MET A CA 1
ATOM 2479 C C . MET A 1 312 ? -13.43 14.852 -9.312 1 55.59 312 MET A C 1
ATOM 2481 O O . MET A 1 312 ? -13.695 13.945 -8.523 1 55.59 312 MET A O 1
ATOM 2485 N N . TRP A 1 313 ? -13.5 16.141 -9.18 1 58.69 313 TRP A N 1
ATOM 2486 C CA . TRP A 1 313 ? -13.836 16.531 -7.809 1 58.69 313 TRP A CA 1
ATOM 2487 C C . TRP A 1 313 ? -15.289 16.203 -7.496 1 58.69 313 TRP A C 1
ATOM 2489 O O . TRP A 1 313 ? -15.594 15.648 -6.434 1 58.69 313 TRP A O 1
ATOM 2499 N N . GLU A 1 314 ? -16.141 16.547 -8.43 1 62.28 314 GLU A N 1
ATOM 2500 C CA . GLU A 1 314 ? -17.562 16.297 -8.195 1 62.28 314 GLU A CA 1
ATOM 2501 C C . GLU A 1 314 ? -17.828 14.797 -8.055 1 62.28 314 GLU A C 1
ATOM 2503 O O . GLU A 1 314 ? -18.609 14.383 -7.195 1 62.28 314 GLU A O 1
ATOM 2508 N N . TRP A 1 315 ? -17.172 14.172 -8.922 1 62.06 315 TRP A N 1
ATOM 2509 C CA . TRP A 1 315 ? -17.312 12.719 -8.852 1 62.06 315 TRP A CA 1
ATOM 2510 C C . TRP A 1 315 ? -16.844 12.188 -7.5 1 62.06 315 TRP A C 1
ATOM 2512 O O . TRP A 1 315 ? -17.547 11.43 -6.844 1 62.06 315 TRP A O 1
ATOM 2522 N N . GLN A 1 316 ? -15.734 12.617 -7.109 1 66.06 316 GLN A N 1
ATOM 2523 C CA . GLN A 1 316 ? -15.188 12.211 -5.82 1 66.06 316 GLN A CA 1
ATOM 2524 C C . GLN A 1 316 ? -16.109 12.609 -4.676 1 66.06 316 GLN A C 1
ATOM 2526 O O . GLN A 1 316 ? -16.391 11.805 -3.785 1 66.06 316 GLN A O 1
ATOM 2531 N N . LYS A 1 317 ? -16.547 13.797 -4.781 1 66.88 317 LYS A N 1
ATOM 2532 C CA . LYS A 1 317 ? -17.422 14.312 -3.74 1 66.88 317 LYS A CA 1
ATOM 2533 C C . LYS A 1 317 ? -18.719 13.516 -3.68 1 66.88 317 LYS A C 1
ATOM 2535 O O . LYS A 1 317 ? -19.219 13.211 -2.594 1 66.88 317 LYS A O 1
ATOM 2540 N N . GLN A 1 318 ? -19.25 13.188 -4.809 1 66.38 318 GLN A N 1
ATOM 2541 C CA . GLN A 1 318 ? -20.484 12.406 -4.859 1 66.38 318 GLN A CA 1
ATOM 2542 C C . GLN A 1 318 ? -20.297 11.039 -4.211 1 66.38 318 GLN A C 1
ATOM 2544 O O . GLN A 1 318 ? -21.156 10.586 -3.447 1 66.38 318 GLN A O 1
ATOM 2549 N N . ILE A 1 319 ? -19.234 10.531 -4.496 1 63.97 319 ILE A N 1
ATOM 2550 C CA . ILE A 1 319 ? -18.969 9.219 -3.93 1 63.97 319 ILE A CA 1
ATOM 2551 C C . ILE A 1 319 ? -18.891 9.32 -2.406 1 63.97 319 ILE A C 1
ATOM 2553 O O . ILE A 1 319 ? -19.5 8.516 -1.694 1 63.97 319 ILE A O 1
ATOM 2557 N N . LEU A 1 320 ? -18.219 10.328 -2.016 1 64.44 320 LEU A N 1
ATOM 2558 C CA . LEU A 1 320 ? -18.031 10.508 -0.581 1 64.44 320 LEU A CA 1
ATOM 2559 C C . LEU A 1 320 ? -19.359 10.836 0.106 1 64.44 320 LEU A C 1
ATOM 2561 O O . LEU A 1 320 ? -19.609 10.367 1.216 1 64.44 320 LEU A O 1
ATOM 2565 N N . THR A 1 321 ? -20.094 11.695 -0.515 1 63.62 321 THR A N 1
ATOM 2566 C CA . THR A 1 321 ? -21.406 12.039 0.032 1 63.62 321 THR A CA 1
ATOM 2567 C C . THR A 1 321 ? -22.266 10.797 0.176 1 63.62 321 THR A C 1
ATOM 2569 O O . THR A 1 321 ? -22.938 10.617 1.194 1 63.62 321 THR A O 1
ATOM 2572 N N . ASN A 1 322 ? -22.234 9.93 -0.825 1 61.91 322 ASN A N 1
ATOM 2573 C CA . ASN A 1 322 ? -23.016 8.703 -0.795 1 61.91 322 ASN A CA 1
ATOM 2574 C C . ASN A 1 322 ? -22.547 7.773 0.331 1 61.91 322 ASN A C 1
ATOM 2576 O O . ASN A 1 322 ? -23.359 7.043 0.904 1 61.91 322 ASN A O 1
ATOM 2580 N N . LEU A 1 323 ? -21.344 7.855 0.61 1 56.75 323 LEU A N 1
ATOM 2581 C CA . LEU A 1 323 ? -20.797 7.004 1.655 1 56.75 323 LEU A CA 1
ATOM 2582 C C . LEU A 1 323 ? -21.094 7.574 3.037 1 56.75 323 LEU A C 1
ATOM 2584 O O . LEU A 1 323 ? -21.281 6.82 3.998 1 56.75 323 LEU A O 1
ATOM 2588 N N . GLN A 1 324 ? -20.859 8.914 3.344 1 56.38 324 GLN A N 1
ATOM 2589 C CA . GLN A 1 324 ? -21.094 9.57 4.629 1 56.38 324 GLN A CA 1
ATOM 2590 C C . GLN A 1 324 ? -22.516 9.352 5.109 1 56.38 324 GLN A C 1
ATOM 2592 O O . GLN A 1 324 ? -22.766 9.273 6.316 1 56.38 324 GLN A O 1
ATOM 2597 N N . LEU A 1 325 ? -23.5 9.391 4.203 1 49.53 325 LEU A N 1
ATOM 2598 C CA . LEU A 1 325 ? -24.891 9.367 4.613 1 49.53 325 LEU A CA 1
ATOM 2599 C C . LEU A 1 325 ? -25.234 8.062 5.332 1 49.53 325 LEU A C 1
ATOM 2601 O O . LEU A 1 325 ? -26.266 7.969 6 1 49.53 325 LEU A O 1
ATOM 2605 N N . SER A 1 326 ? -24.328 7.219 5.242 1 47.97 326 SER A N 1
ATOM 2606 C CA . SER A 1 326 ? -24.953 5.98 5.691 1 47.97 326 SER A CA 1
ATOM 2607 C C . SER A 1 326 ? -24.953 5.879 7.211 1 47.97 326 SER A C 1
ATOM 2609 O O . SER A 1 326 ? -25.938 5.441 7.816 1 47.97 326 SER A O 1
ATOM 2611 N N . ASP A 1 327 ? -23.828 5.93 8.008 1 49.62 327 ASP A N 1
ATOM 2612 C CA . ASP A 1 327 ? -24.047 5.52 9.391 1 49.62 327 ASP A CA 1
ATOM 2613 C C . ASP A 1 327 ? -24.078 6.727 10.328 1 49.62 327 ASP A C 1
ATOM 2615 O O . ASP A 1 327 ? -23.047 7.141 10.852 1 49.62 327 ASP A O 1
ATOM 2619 N N . ALA A 1 328 ? -25.219 7.551 10.258 1 49.28 328 ALA A N 1
ATOM 2620 C CA . ALA A 1 328 ? -25.469 8.641 11.195 1 49.28 328 ALA A CA 1
ATOM 2621 C C . ALA A 1 328 ? -25.031 8.273 12.602 1 49.28 328 ALA A C 1
ATOM 2623 O O . ALA A 1 328 ? -24.766 9.148 13.43 1 49.28 328 ALA A O 1
ATOM 2624 N N . ASN A 1 329 ? -24.938 6.969 12.789 1 48 329 ASN A N 1
ATOM 2625 C CA . ASN A 1 329 ? -24.609 6.488 14.125 1 48 329 ASN A CA 1
ATOM 2626 C C . ASN A 1 329 ? -23.109 6.211 14.266 1 48 329 ASN A C 1
ATOM 2628 O O . ASN A 1 329 ? -22.672 5.688 15.289 1 48 329 ASN A O 1
ATOM 2632 N N . ALA A 1 330 ? -22.469 6.594 13.219 1 52.56 330 ALA A N 1
ATOM 2633 C CA . ALA A 1 330 ? -21.031 6.316 13.297 1 52.56 330 ALA A CA 1
ATOM 2634 C C . ALA A 1 330 ? -20.375 7.145 14.398 1 52.56 330 ALA A C 1
ATOM 2636 O O . ALA A 1 330 ? -20.656 8.336 14.547 1 52.56 330 ALA A O 1
ATOM 2637 N N . LYS A 1 331 ? -19.703 6.391 15.367 1 58 331 LYS A N 1
ATOM 2638 C CA . LYS A 1 331 ? -18.984 7.02 16.469 1 58 331 LYS A CA 1
ATOM 2639 C C . LYS A 1 331 ? -17.766 7.785 15.961 1 58 331 LYS A C 1
ATOM 2641 O O . LYS A 1 331 ? -17.078 7.332 15.047 1 58 331 LYS A O 1
ATOM 2646 N N . ILE A 1 332 ? -17.734 8.898 16.375 1 54.84 332 ILE A N 1
ATOM 2647 C CA . ILE A 1 332 ? -16.516 9.672 16.141 1 54.84 332 ILE A CA 1
ATOM 2648 C C . ILE A 1 332 ? -15.336 9.008 16.859 1 54.84 332 ILE A C 1
ATOM 2650 O O . ILE A 1 332 ? -15.328 8.891 18.078 1 54.84 332 ILE A O 1
ATOM 2654 N N . SER A 1 333 ? -14.531 8.188 16.062 1 54.66 333 SER A N 1
ATOM 2655 C CA . SER A 1 333 ? -13.391 7.457 16.625 1 54.66 333 SER A CA 1
ATOM 2656 C C . SER A 1 333 ? -12.234 8.398 16.938 1 54.66 333 SER A C 1
ATOM 2658 O O . SER A 1 333 ? -11.336 8.055 17.703 1 54.66 333 SER A O 1
ATOM 2660 N N . LYS A 1 334 ? -12.156 9.398 16.25 1 56.53 334 LYS A N 1
ATOM 2661 C CA . LYS A 1 334 ? -11.133 10.391 16.531 1 56.53 334 LYS A CA 1
ATOM 2662 C C . LYS A 1 334 ? -11.727 11.797 16.609 1 56.53 334 LYS A C 1
ATOM 2664 O O . LYS A 1 334 ? -12.297 12.281 15.625 1 56.53 334 LYS A O 1
ATOM 2669 N N . THR A 1 335 ? -12.305 12.172 17.781 1 48 335 THR A N 1
ATOM 2670 C CA . THR A 1 335 ? -12.992 13.438 18.031 1 48 335 THR A CA 1
ATOM 2671 C C . THR A 1 335 ? -12.031 14.609 17.844 1 48 335 THR A C 1
ATOM 2673 O O . THR A 1 335 ? -12.453 15.766 17.828 1 48 335 THR A O 1
ATOM 2676 N N . SER A 1 336 ? -10.914 14.5 17.891 1 40.12 336 SER A N 1
ATOM 2677 C CA . SER A 1 336 ? -10.164 15.742 17.734 1 40.12 336 SER A CA 1
ATOM 2678 C C . SER A 1 336 ? -9.117 15.617 16.625 1 40.12 336 SER A C 1
ATOM 2680 O O . SER A 1 336 ? -8.375 14.633 16.562 1 40.12 336 SER A O 1
ATOM 2682 N N . ALA A 1 337 ? -9.5 15.797 15.336 1 41.44 337 ALA A N 1
ATOM 2683 C CA . ALA A 1 337 ? -8.289 16.422 14.805 1 41.44 337 ALA A CA 1
ATOM 2684 C C . ALA A 1 337 ? -7.578 17.234 15.883 1 41.44 337 ALA A C 1
ATOM 2686 O O . ALA A 1 337 ? -8.008 18.344 16.219 1 41.44 337 ALA A O 1
ATOM 2687 N N . GLY A 1 338 ? -7.898 16.688 17.031 1 32.03 338 GLY A N 1
ATOM 2688 C CA . GLY A 1 338 ? -7.586 17.5 18.203 1 32.03 338 GLY A CA 1
ATOM 2689 C C . GLY A 1 338 ? -6.699 18.688 17.891 1 32.03 338 GLY A C 1
ATOM 2690 O O . GLY A 1 338 ? -6.059 18.719 16.828 1 32.03 338 GLY A O 1
ATOM 2691 N N . SER A 1 339 ? -7.203 19.953 18.312 1 31.19 339 SER A N 1
ATOM 2692 C CA . SER A 1 339 ? -6.234 20.859 18.922 1 31.19 339 SER A CA 1
ATOM 2693 C C . SER A 1 339 ? -4.984 20.109 19.375 1 31.19 339 SER A C 1
ATOM 2695 O O . SER A 1 339 ? -4.539 20.266 20.516 1 31.19 339 SER A O 1
ATOM 2697 N N . THR A 1 340 ? -5.043 18.906 19.281 1 33 340 THR A N 1
ATOM 2698 C CA . THR A 1 340 ? -3.705 18.516 19.719 1 33 340 THR A CA 1
ATOM 2699 C C . THR A 1 340 ? -2.646 19.422 19.078 1 33 340 THR A C 1
ATOM 2701 O O . THR A 1 340 ? -2.496 19.438 17.859 1 33 340 THR A O 1
ATOM 2704 N N . GLY A 1 341 ? -2.562 20.562 19.172 1 31.91 341 GLY A N 1
ATOM 2705 C CA . GLY A 1 341 ? -1.138 20.531 19.453 1 31.91 341 GLY A CA 1
ATOM 2706 C C . GLY A 1 341 ? -0.627 19.125 19.75 1 31.91 341 GLY A C 1
ATOM 2707 O O . GLY A 1 341 ? -1.414 18.188 19.859 1 31.91 341 GLY A O 1
ATOM 2708 N N . HIS A 1 342 ? 0.606 18.875 19.594 1 33.06 342 HIS A N 1
ATOM 2709 C CA . HIS A 1 342 ? 1.438 17.75 20.031 1 33.06 342 HIS A CA 1
ATOM 2710 C C . HIS A 1 342 ? 0.898 17.141 21.312 1 33.06 342 HIS A C 1
ATOM 2712 O O . HIS A 1 342 ? 1.662 16.609 22.125 1 33.06 342 HIS A O 1
ATOM 2718 N N . LYS A 1 343 ? -0.22 17.391 21.703 1 35.09 343 LYS A N 1
ATOM 2719 C CA . LYS A 1 343 ? -0.548 17 23.062 1 35.09 343 LYS A CA 1
ATOM 2720 C C . LYS A 1 343 ? -0.231 15.523 23.297 1 35.09 343 LYS A C 1
ATOM 2722 O O . LYS A 1 343 ? 0.077 15.117 24.422 1 35.09 343 LYS A O 1
ATOM 2727 N N . GLN A 1 344 ? -0.858 14.695 22.438 1 36.34 344 GLN A N 1
ATOM 2728 C CA . GLN A 1 344 ? -0.757 13.359 23.031 1 36.34 344 GLN A CA 1
ATOM 2729 C C . GLN A 1 344 ? 0.684 12.859 23 1 36.34 344 GLN A C 1
ATOM 2731 O O . GLN A 1 344 ? 0.953 11.711 23.375 1 36.34 344 GLN A O 1
ATOM 2736 N N . HIS A 1 345 ? 1.457 13.438 22.219 1 36.22 345 HIS A N 1
ATOM 2737 C CA . HIS A 1 345 ? 2.73 12.938 22.734 1 36.22 345 HIS A CA 1
ATOM 2738 C C . HIS A 1 345 ? 2.857 13.18 24.234 1 36.22 345 HIS A C 1
ATOM 2740 O O . HIS A 1 345 ? 2.727 14.312 24.688 1 36.22 345 HIS A O 1
ATOM 2746 N N . ASN A 1 346 ? 2.119 12.469 25.016 1 38.34 346 ASN A N 1
ATOM 2747 C CA . ASN A 1 346 ? 2.562 12.5 26.406 1 38.34 346 ASN A CA 1
ATOM 2748 C C . ASN A 1 346 ? 3.91 13.195 26.562 1 38.34 346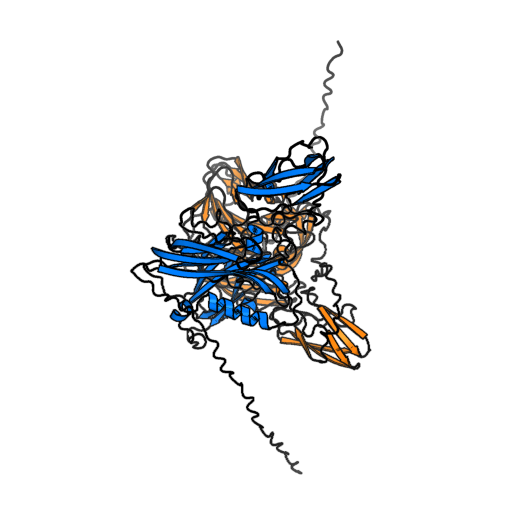 ASN A C 1
ATOM 2750 O O . ASN A 1 346 ? 4.934 12.547 26.781 1 38.34 346 ASN A O 1
ATOM 2754 N N . VAL A 1 347 ? 3.973 14.164 25.75 1 44.03 347 VAL A N 1
ATOM 2755 C CA . VAL A 1 347 ? 5.238 14.852 25.969 1 44.03 347 VAL A CA 1
ATOM 2756 C C . VAL A 1 347 ? 5.242 15.492 27.359 1 44.03 347 VAL A C 1
ATOM 2758 O O . VAL A 1 347 ? 4.367 16.297 27.688 1 44.03 347 VAL A O 1
ATOM 2761 N N . ASP A 1 348 ? 5.758 14.828 28.109 1 49.47 348 ASP A N 1
ATOM 2762 C CA . ASP A 1 348 ? 6.109 15.469 29.375 1 49.47 348 ASP A CA 1
ATOM 2763 C C . ASP A 1 348 ? 6.602 16.891 29.156 1 49.47 348 ASP A C 1
ATOM 2765 O O . ASP A 1 348 ? 7.727 17.109 28.703 1 49.47 348 ASP A O 1
ATOM 2769 N N . THR A 1 349 ? 5.625 17.844 28.984 1 57.12 349 THR A N 1
ATOM 2770 C CA . THR A 1 349 ? 5.977 19.25 28.812 1 57.12 349 THR A CA 1
ATOM 2771 C C . THR A 1 349 ? 6.75 19.766 30.031 1 57.12 349 THR A C 1
ATOM 2773 O O . THR A 1 349 ? 7.016 20.969 30.141 1 57.12 349 THR A O 1
ATOM 2776 N N . SER A 1 350 ? 7.031 18.766 30.875 1 60.72 350 SER A N 1
ATOM 2777 C CA . SER A 1 350 ? 7.824 19.188 32.031 1 60.72 350 SER A CA 1
ATOM 2778 C C . SER A 1 350 ? 9.281 19.422 31.641 1 60.72 350 SER A C 1
ATOM 2780 O O . SER A 1 350 ? 9.836 18.672 30.828 1 60.72 350 SER A O 1
ATOM 2782 N N . VAL A 1 351 ? 9.68 20.578 31.891 1 67.69 351 VAL A N 1
ATOM 2783 C CA . VAL A 1 351 ? 11.07 20.922 31.656 1 67.69 351 VAL A CA 1
ATOM 2784 C C . VAL A 1 351 ? 11.938 20.391 32.812 1 67.69 351 VAL A C 1
ATOM 2786 O O . VAL A 1 351 ? 11.633 20.609 33.969 1 67.69 351 VAL A O 1
ATOM 2789 N N . ILE A 1 352 ? 12.828 19.562 32.469 1 61.75 352 ILE A N 1
ATOM 2790 C CA . ILE A 1 352 ? 13.859 19.234 33.438 1 61.75 352 ILE A CA 1
ATOM 2791 C C . ILE A 1 352 ? 14.75 20.438 33.688 1 61.75 352 ILE A C 1
ATOM 2793 O O . ILE A 1 352 ? 15.445 20.906 32.781 1 61.75 352 ILE A O 1
ATOM 2797 N N . VAL A 1 353 ? 14.523 21.031 34.75 1 68.5 353 VAL A N 1
ATOM 2798 C CA . VAL A 1 353 ? 15.328 22.188 35.125 1 68.5 353 VAL A CA 1
ATOM 2799 C C . VAL A 1 353 ? 16.703 21.719 35.594 1 68.5 353 VAL A C 1
ATOM 2801 O O . VAL A 1 353 ? 16.844 21.203 36.688 1 68.5 353 VAL A O 1
ATOM 2804 N N . ASP A 1 354 ? 17.594 21.688 34.594 1 63.88 354 ASP A N 1
ATOM 2805 C CA . ASP A 1 354 ? 19 21.531 34.969 1 63.88 354 ASP A CA 1
ATOM 2806 C C . ASP A 1 354 ? 19.609 22.859 35.406 1 63.88 354 ASP A C 1
ATOM 2808 O O . ASP A 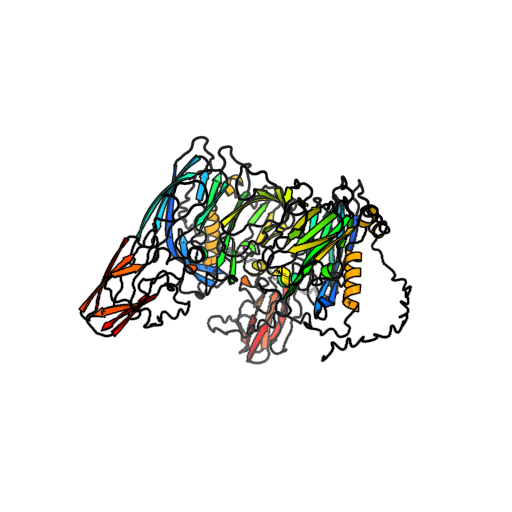1 354 ? 19.703 23.797 34.594 1 63.88 354 ASP A O 1
ATOM 2812 N N . THR A 1 355 ? 19.922 23.031 36.625 1 69 355 THR A N 1
ATOM 2813 C CA . THR A 1 355 ? 20.453 24.266 37.188 1 69 355 THR A CA 1
ATOM 2814 C C . THR A 1 355 ? 21.609 24.797 36.375 1 69 355 THR A C 1
ATOM 2816 O O . THR A 1 355 ? 21.812 26.016 36.281 1 69 355 THR A O 1
ATOM 2819 N N . ALA A 1 356 ? 22.328 23.891 35.75 1 66.69 356 ALA A N 1
ATOM 2820 C CA . ALA A 1 356 ? 23.5 24.312 34.969 1 66.69 356 ALA A CA 1
ATOM 2821 C C . ALA A 1 356 ? 23.078 25.016 33.688 1 66.69 356 ALA A C 1
ATOM 2823 O O . ALA A 1 356 ? 23.875 25.719 33.062 1 66.69 356 ALA A O 1
ATOM 2824 N N . GLN A 1 357 ? 21.75 24.969 33.406 1 74.5 357 GLN A N 1
ATOM 2825 C CA . GLN A 1 357 ? 21.328 25.516 32.125 1 74.5 357 GLN A CA 1
ATOM 2826 C C . GLN A 1 357 ? 20.484 26.781 32.344 1 74.5 357 GLN A C 1
ATOM 2828 O O . GLN A 1 357 ? 19.938 27.344 31.375 1 74.5 357 GLN A O 1
ATOM 2833 N N . ILE A 1 358 ? 20.531 27.281 33.562 1 86.94 358 ILE A N 1
ATOM 2834 C CA . ILE A 1 358 ? 19.766 28.484 33.875 1 86.94 358 ILE A CA 1
ATOM 2835 C C . ILE A 1 358 ? 20.531 29.719 33.406 1 86.94 358 ILE A C 1
ATOM 2837 O O . ILE A 1 358 ? 21.719 29.859 33.719 1 86.94 358 ILE A O 1
ATOM 2841 N N . ILE A 1 359 ? 19.953 30.578 32.656 1 90.19 359 ILE A N 1
ATOM 2842 C CA . ILE A 1 359 ? 20.547 31.828 32.188 1 90.19 359 ILE A CA 1
ATOM 2843 C C . ILE A 1 359 ? 19.766 33 32.75 1 90.19 359 ILE A C 1
ATOM 2845 O O . ILE A 1 359 ? 18.547 33.062 32.625 1 90.19 359 ILE A O 1
ATOM 2849 N N . GLU A 1 360 ? 20.469 33.938 33.375 1 94.06 360 GLU A N 1
ATOM 2850 C CA . GLU A 1 360 ? 19.828 35.156 33.875 1 94.06 360 GLU A CA 1
ATOM 2851 C C . GLU A 1 360 ? 19.703 36.188 32.75 1 94.06 360 GLU A C 1
ATOM 2853 O O . GLU A 1 360 ? 20.688 36.844 32.406 1 94.06 360 GLU A O 1
ATOM 2858 N N . THR A 1 361 ? 18.578 36.312 32.25 1 94.19 361 THR A N 1
ATOM 2859 C CA . THR A 1 361 ? 18.281 37.25 31.172 1 94.19 361 THR A CA 1
ATOM 2860 C C . THR A 1 361 ? 16.781 37.531 31.094 1 94.19 361 THR A C 1
ATOM 2862 O O . THR A 1 361 ? 15.984 36.844 31.734 1 94.19 361 THR A O 1
ATOM 2865 N N . THR A 1 362 ? 16.422 38.656 30.484 1 95.69 362 THR A N 1
ATOM 2866 C CA . THR A 1 362 ? 15.023 38.969 30.234 1 95.69 362 THR A CA 1
ATOM 2867 C C . THR A 1 362 ? 14.695 38.844 28.75 1 95.69 362 THR A C 1
ATOM 2869 O O . THR A 1 362 ? 13.594 39.188 28.312 1 95.69 362 THR A O 1
ATOM 2872 N N . ILE A 1 363 ? 15.664 38.375 28.031 1 95.44 363 ILE A N 1
ATOM 2873 C CA . ILE A 1 363 ? 15.5 38.25 26.578 1 95.44 363 ILE A CA 1
ATOM 2874 C C . ILE A 1 363 ? 15.523 36.75 26.219 1 95.44 363 ILE A C 1
ATOM 2876 O O . ILE A 1 363 ? 16.484 36.031 26.516 1 95.44 363 ILE A O 1
ATOM 2880 N N . CYS A 1 364 ? 14.5 36.281 25.625 1 95.25 364 CYS A N 1
ATOM 2881 C CA . CYS A 1 364 ? 14.359 34.906 25.141 1 95.25 364 CYS A CA 1
ATOM 2882 C C . CYS A 1 364 ? 14.031 34.906 23.656 1 95.25 364 CYS A C 1
ATOM 2884 O O . CYS A 1 364 ? 13.602 35.906 23.094 1 95.25 364 CYS A O 1
ATOM 2886 N N . GLU A 1 365 ? 14.281 33.844 23.016 1 95.69 365 GLU A N 1
ATOM 2887 C CA . GLU A 1 365 ? 13.953 33.688 21.594 1 95.69 365 GLU A CA 1
ATOM 2888 C C . GLU A 1 365 ? 13.461 32.281 21.281 1 95.69 365 GLU A C 1
ATOM 2890 O O . GLU A 1 365 ? 13.734 31.344 22.031 1 95.69 365 GLU A O 1
ATOM 2895 N N . VAL A 1 366 ? 12.688 32.188 20.25 1 96.12 366 VAL A N 1
ATOM 2896 C CA . VAL A 1 366 ? 12.484 30.922 19.562 1 96.12 366 VAL A CA 1
ATOM 2897 C C . VAL A 1 366 ? 13.625 30.688 18.562 1 96.12 366 VAL A C 1
ATOM 2899 O O . VAL A 1 366 ? 13.781 31.453 17.609 1 96.12 366 VAL A O 1
ATOM 2902 N N . GLU A 1 367 ? 14.336 29.609 18.766 1 92.81 367 GLU A N 1
ATOM 2903 C CA . GLU A 1 367 ? 15.492 29.359 17.906 1 92.81 367 GLU A CA 1
ATOM 2904 C C . GLU A 1 367 ? 15.062 29.031 16.484 1 92.81 367 GLU A C 1
ATOM 2906 O O . GLU A 1 367 ? 14.062 28.344 16.281 1 92.81 367 GLU A O 1
ATOM 2911 N N . GLU A 1 368 ? 15.891 29.516 15.578 1 90.38 368 GLU A N 1
ATOM 2912 C CA . GLU A 1 368 ? 15.664 29.141 14.18 1 90.38 368 GLU A CA 1
ATOM 2913 C C . GLU A 1 368 ? 15.742 27.625 14.008 1 90.38 368 GLU A C 1
ATOM 2915 O O . GLU A 1 368 ? 16.688 26.984 14.477 1 90.38 368 GLU A O 1
ATOM 2920 N N . GLY A 1 369 ? 14.742 27.031 13.359 1 89.12 369 GLY A N 1
ATOM 2921 C CA . GLY A 1 369 ? 14.734 25.594 13.109 1 89.12 369 GLY A CA 1
ATOM 2922 C C . GLY A 1 369 ? 13.953 24.812 14.148 1 89.12 369 GLY A C 1
ATOM 2923 O O . GLY A 1 369 ? 13.836 23.578 14.039 1 89.12 369 GLY A O 1
ATOM 2924 N N . SER A 1 370 ? 13.336 25.469 15.125 1 89.19 370 SER A N 1
ATOM 2925 C CA . SER A 1 370 ? 12.703 24.781 16.25 1 89.19 370 SER A CA 1
ATOM 2926 C C . SER A 1 370 ? 11.453 24.031 15.805 1 89.19 370 SER A C 1
ATOM 2928 O O . SER A 1 370 ? 10.984 23.141 16.5 1 89.19 370 SER A O 1
ATOM 2930 N N . ALA A 1 371 ? 10.953 24.469 14.68 1 86.25 371 ALA A N 1
ATOM 2931 C CA . ALA A 1 371 ? 9.766 23.766 14.188 1 86.25 371 ALA A CA 1
ATOM 2932 C C . ALA A 1 371 ? 10.102 22.359 13.734 1 86.25 371 ALA A C 1
ATOM 2934 O O . ALA A 1 371 ? 9.211 21.516 13.602 1 86.25 371 ALA A O 1
ATOM 2935 N N . VAL A 1 372 ? 11.336 22.125 13.414 1 82.88 372 VAL A N 1
ATOM 2936 C CA . VAL A 1 372 ? 11.781 20.797 13.016 1 82.88 372 VAL A CA 1
ATOM 2937 C C . VAL A 1 372 ? 12.109 19.969 14.266 1 82.88 372 VAL A C 1
ATOM 2939 O O . VAL A 1 372 ? 13.125 20.203 14.93 1 82.88 372 VAL A O 1
ATOM 2942 N N . LYS A 1 373 ? 11.398 19.031 14.539 1 79.44 373 LYS A N 1
ATOM 2943 C CA . LYS A 1 373 ? 11.477 18.25 15.773 1 79.44 373 LYS A CA 1
ATOM 2944 C C . LYS A 1 373 ? 12.875 17.672 15.977 1 79.44 373 LYS A C 1
ATOM 2946 O O . LYS A 1 373 ? 13.398 17.672 17.094 1 79.44 373 LYS A O 1
ATOM 2951 N N . SER A 1 374 ? 13.492 17.234 14.93 1 75.62 374 SER A N 1
ATOM 2952 C CA . SER A 1 374 ? 14.773 16.547 15.016 1 75.62 374 SER A CA 1
ATOM 2953 C C . SER A 1 374 ? 15.914 17.516 15.289 1 75.62 374 SER A C 1
ATOM 2955 O O . SER A 1 374 ? 17.031 17.094 15.602 1 75.62 374 SER A O 1
ATOM 2957 N N . SER A 1 375 ? 15.562 18.797 15.234 1 80.19 375 SER A N 1
ATOM 2958 C CA . SER A 1 375 ? 16.609 19.797 15.477 1 80.19 375 SER A CA 1
ATOM 2959 C C . SER A 1 375 ? 16.969 19.859 16.953 1 80.19 375 SER A C 1
ATOM 2961 O O . SER A 1 375 ? 18.031 20.375 17.312 1 80.19 375 SER A O 1
ATOM 2963 N N . ASN A 1 376 ? 16.094 19.406 17.797 1 81.75 376 ASN A N 1
ATOM 2964 C CA . ASN A 1 376 ? 16.219 19.5 19.25 1 81.75 376 ASN A CA 1
ATOM 2965 C C . ASN A 1 376 ? 16.359 20.938 19.703 1 81.75 376 ASN A C 1
ATOM 2967 O O . ASN A 1 376 ? 16.906 21.203 20.781 1 81.75 376 ASN A O 1
ATOM 2971 N N . LYS A 1 377 ? 15.906 21.844 18.781 1 86.5 377 LYS A N 1
ATOM 2972 C CA . LYS A 1 377 ? 15.852 23.25 19.156 1 86.5 377 LYS A CA 1
ATOM 2973 C C . LYS A 1 377 ? 14.5 23.609 19.75 1 86.5 377 LYS A C 1
ATOM 2975 O O . LYS A 1 377 ? 13.539 22.844 19.656 1 86.5 377 LYS A O 1
ATOM 2980 N N . SER A 1 378 ? 14.469 24.766 20.422 1 92.62 378 SER A N 1
ATOM 2981 C CA . SER A 1 378 ? 13.297 25.234 21.156 1 92.62 378 SER A CA 1
ATOM 2982 C C . SER A 1 378 ? 13.406 26.719 21.516 1 92.62 378 SER A C 1
ATOM 2984 O O . SER A 1 378 ? 13.82 27.516 20.672 1 92.62 378 SER A O 1
ATOM 2986 N N . TYR A 1 379 ? 12.914 27.016 22.688 1 93.81 379 TYR A N 1
ATOM 2987 C CA . TYR A 1 379 ? 13.172 28.328 23.266 1 93.81 379 TYR A CA 1
ATOM 2988 C C . TYR A 1 379 ? 14.594 28.422 23.797 1 93.81 379 TYR A C 1
ATOM 2990 O O . TYR A 1 379 ? 15.156 27.438 24.281 1 93.81 379 TYR A O 1
ATOM 2998 N N . TYR A 1 380 ? 15.156 29.516 23.625 1 91.81 380 TYR A N 1
ATOM 2999 C CA . TYR A 1 380 ? 16.453 29.781 24.234 1 91.81 380 TYR A CA 1
ATOM 3000 C C . TYR A 1 380 ? 16.438 31.094 25.016 1 91.81 380 TYR A C 1
ATOM 3002 O O . TYR A 1 380 ? 16.031 32.125 24.5 1 91.81 380 TYR A O 1
ATOM 3010 N N . PRO A 1 381 ? 16.969 31.109 26.25 1 91.88 381 PRO A N 1
ATOM 3011 C CA . PRO A 1 381 ? 17.406 29.922 27 1 91.88 381 PRO A CA 1
ATOM 3012 C C . PRO A 1 381 ? 16.234 29 27.359 1 91.88 381 PRO A C 1
ATOM 3014 O O . PRO A 1 381 ? 15.086 29.422 27.359 1 91.88 381 PRO A O 1
ATOM 3017 N N . LYS A 1 382 ? 16.609 27.781 27.547 1 90.94 382 LYS A N 1
ATOM 3018 C CA . LYS A 1 382 ? 15.602 26.812 27.969 1 90.94 382 LYS A CA 1
ATOM 3019 C C . LYS A 1 382 ? 15.008 27.188 29.328 1 90.94 382 LYS A C 1
ATOM 3021 O O . LYS A 1 382 ? 13.805 27.047 29.547 1 90.94 382 LYS A O 1
ATOM 3026 N N . VAL A 1 383 ? 15.867 27.578 30.203 1 91.25 383 VAL A N 1
ATOM 3027 C CA . VAL A 1 383 ? 15.438 28.094 31.5 1 91.25 383 VAL A CA 1
ATOM 3028 C C . VAL A 1 383 ? 16.016 29.484 31.734 1 91.25 383 VAL A C 1
ATOM 3030 O O . VAL A 1 383 ? 17.234 29.656 31.75 1 91.25 383 VAL A O 1
ATOM 3033 N N . THR A 1 384 ? 15.156 30.406 31.891 1 93.75 384 THR A N 1
ATOM 3034 C CA . THR A 1 384 ? 15.547 31.781 32.188 1 93.75 384 THR A CA 1
ATOM 3035 C C . THR A 1 384 ? 15.242 32.156 33.625 1 93.75 384 THR A C 1
ATOM 3037 O O . THR A 1 384 ? 14.148 31.859 34.125 1 93.75 384 THR A O 1
ATOM 3040 N N . GLN A 1 385 ? 16.188 32.719 34.25 1 94.62 385 GLN A N 1
ATOM 3041 C CA . GLN A 1 385 ? 15.969 33.219 35.594 1 94.62 385 GLN A CA 1
ATOM 3042 C C . GLN A 1 385 ? 15.836 34.75 35.625 1 94.62 385 GLN A C 1
ATOM 3044 O O . GLN A 1 385 ? 16.609 35.438 34.969 1 94.62 385 GLN A O 1
ATOM 3049 N N . ILE A 1 386 ? 14.93 35.188 36.406 1 96.31 386 ILE A N 1
ATOM 3050 C CA . ILE A 1 386 ? 14.688 36.625 36.531 1 96.31 386 ILE A CA 1
ATOM 3051 C C . ILE A 1 386 ? 14.359 36.969 38 1 96.31 386 ILE A C 1
ATOM 3053 O O . ILE A 1 386 ? 14.203 36.094 38.812 1 96.31 386 ILE A O 1
ATOM 3057 N N . LYS A 1 387 ? 14.352 38.312 38.219 1 95.94 387 LYS A N 1
ATOM 3058 C CA . LYS A 1 387 ? 13.836 38.781 39.5 1 95.94 387 LYS A CA 1
ATOM 3059 C C . LYS A 1 387 ? 12.336 39.062 39.438 1 95.94 387 LYS A C 1
ATOM 3061 O O . LYS A 1 387 ? 11.828 39.5 38.406 1 95.94 387 LYS A O 1
ATOM 3066 N N . SER A 1 388 ? 11.719 38.75 40.562 1 95.88 388 SER A N 1
ATOM 3067 C CA . SER A 1 388 ? 10.297 39.062 40.594 1 95.88 388 SER A CA 1
ATOM 3068 C C . SER A 1 388 ? 10.047 40.5 40.188 1 95.88 388 SER A C 1
ATOM 3070 O O . SER A 1 388 ? 10.773 41.406 40.562 1 95.88 388 SER A O 1
ATOM 3072 N N . GLY A 1 389 ? 9 40.656 39.312 1 96 389 GLY A N 1
ATOM 3073 C CA . GLY A 1 389 ? 8.68 41.969 38.812 1 96 389 GLY A CA 1
ATOM 3074 C C . GLY A 1 389 ? 9.266 42.25 37.438 1 96 389 GLY A C 1
ATOM 3075 O O . GLY A 1 389 ? 8.867 43.188 36.781 1 96 389 GLY A O 1
ATOM 3076 N N . ASP A 1 390 ? 10.195 41.469 37.031 1 96.62 390 ASP A N 1
ATOM 3077 C CA . ASP A 1 390 ? 10.828 41.656 35.719 1 96.62 390 ASP A CA 1
ATOM 3078 C C . ASP A 1 390 ? 9.883 41.281 34.594 1 96.62 390 ASP A C 1
ATOM 3080 O O . ASP A 1 390 ? 8.992 40.438 34.781 1 96.62 390 ASP A O 1
ATOM 3084 N N . THR A 1 391 ? 10.078 41.906 33.469 1 97.62 391 THR A N 1
ATOM 3085 C CA . THR A 1 391 ? 9.383 41.562 32.219 1 97.62 391 THR A CA 1
ATOM 3086 C C . THR A 1 391 ? 10.312 40.844 31.25 1 97.62 391 THR A C 1
ATOM 3088 O O . THR A 1 391 ? 11.422 41.312 30.984 1 97.62 391 THR A O 1
ATOM 3091 N N . ILE A 1 392 ? 9.867 39.719 30.734 1 97.38 392 ILE A N 1
ATOM 3092 C CA . ILE A 1 392 ? 10.625 38.969 29.734 1 97.38 392 ILE A CA 1
ATOM 3093 C C . ILE A 1 392 ? 10.062 39.25 28.344 1 97.38 392 ILE A C 1
ATOM 3095 O O . ILE A 1 392 ? 8.844 39.375 28.172 1 97.38 392 ILE A O 1
ATOM 3099 N N . THR A 1 393 ? 10.945 39.344 27.375 1 97.81 393 THR A N 1
ATOM 3100 C CA . THR A 1 393 ? 10.57 39.438 25.969 1 97.81 393 THR A CA 1
ATOM 3101 C C . THR A 1 393 ? 11 38.219 25.188 1 97.81 393 THR A C 1
ATOM 3103 O O . THR A 1 393 ? 12.172 37.844 25.219 1 97.81 393 THR A O 1
ATOM 3106 N N . TRP A 1 394 ? 10.078 37.531 24.578 1 97.56 394 TRP A N 1
ATOM 3107 C CA . TRP A 1 394 ? 10.359 36.469 23.625 1 97.56 394 TRP A CA 1
ATOM 3108 C C . TRP A 1 394 ? 10.312 37 22.188 1 97.56 394 TRP A C 1
ATOM 3110 O O . TRP A 1 394 ? 9.398 37.75 21.828 1 97.56 394 TRP A O 1
ATOM 3120 N N . THR A 1 395 ? 11.234 36.688 21.328 1 97.75 395 THR A N 1
ATOM 3121 C CA . THR A 1 395 ? 11.227 37 19.891 1 97.75 395 THR A CA 1
ATOM 3122 C C . THR A 1 395 ? 11.234 35.688 19.062 1 97.75 395 THR A C 1
ATOM 3124 O O . THR A 1 395 ? 12.055 34.812 19.312 1 97.75 395 THR A O 1
ATOM 3127 N N . ASN A 1 396 ? 10.336 35.562 18.094 1 96.94 396 ASN A N 1
ATOM 3128 C CA . ASN A 1 396 ? 10.344 34.406 17.188 1 96.94 396 ASN A CA 1
ATOM 3129 C C . ASN A 1 396 ? 11.383 34.594 16.078 1 96.94 396 ASN A C 1
ATOM 3131 O O . ASN A 1 396 ? 11.133 35.281 15.094 1 96.94 396 ASN A O 1
ATOM 3135 N N . LYS A 1 397 ? 12.43 33.875 16.234 1 95.19 397 LYS A N 1
ATOM 3136 C CA . LYS A 1 397 ? 13.492 33.969 15.234 1 95.19 397 LYS A CA 1
ATOM 3137 C C . LYS A 1 397 ? 13.406 32.844 14.219 1 95.19 397 LYS A C 1
ATOM 3139 O O . LYS A 1 397 ? 14.242 32.75 13.32 1 95.19 397 LYS A O 1
ATOM 3144 N N . ASP A 1 398 ? 12.453 31.984 14.391 1 92.12 398 ASP A N 1
ATOM 3145 C CA . ASP A 1 398 ? 12.211 30.906 13.43 1 92.12 398 ASP A CA 1
ATOM 3146 C C . ASP A 1 398 ? 11.367 31.406 12.258 1 92.12 398 ASP A C 1
ATOM 3148 O O . ASP A 1 398 ? 10.742 32.469 12.336 1 92.12 398 ASP A O 1
ATOM 3152 N N . ILE A 1 399 ? 11.375 30.672 11.164 1 88.12 399 ILE A N 1
ATOM 3153 C CA . ILE A 1 399 ? 10.602 31.047 9.984 1 88.12 399 ILE A CA 1
ATOM 3154 C C . ILE A 1 399 ? 9.156 30.578 10.141 1 88.12 399 ILE A C 1
ATOM 3156 O O . ILE A 1 399 ? 8.281 30.969 9.359 1 88.12 399 ILE A O 1
ATOM 3160 N N . SER A 1 400 ? 8.883 29.766 11.117 1 91.44 400 SER A N 1
ATOM 3161 C CA . SER A 1 400 ? 7.555 29.203 11.367 1 91.44 400 SER A CA 1
ATOM 3162 C C . SER A 1 400 ? 6.828 29.984 12.453 1 91.44 400 SER A C 1
ATOM 3164 O O . SER A 1 400 ? 7.457 30.703 13.242 1 91.44 400 SER A O 1
ATOM 3166 N N . VAL A 1 401 ? 5.52 29.828 12.445 1 91.44 401 VAL A N 1
ATOM 3167 C CA . VAL A 1 401 ? 4.688 30.391 13.5 1 91.44 401 VAL A CA 1
ATOM 3168 C C . VAL A 1 401 ? 4.836 29.578 14.781 1 91.44 401 VAL A C 1
ATOM 3170 O O . VAL A 1 401 ? 4.859 28.344 14.734 1 91.44 401 VAL A O 1
ATOM 3173 N N . HIS A 1 402 ? 4.945 30.266 15.977 1 93.44 402 HIS A N 1
ATOM 3174 C CA . HIS A 1 402 ? 5.035 29.609 17.281 1 93.44 402 HIS A CA 1
ATOM 3175 C C . HIS A 1 402 ? 4.172 30.328 18.312 1 93.44 402 HIS A C 1
ATOM 3177 O O . HIS A 1 402 ? 3.525 31.344 18 1 93.44 402 HIS A O 1
ATOM 3183 N N . THR A 1 403 ? 4.105 29.719 19.516 1 93.69 403 THR A N 1
ATOM 3184 C CA . THR A 1 403 ? 3.451 30.359 20.656 1 93.69 403 THR A CA 1
ATOM 3185 C C . THR A 1 403 ? 4.297 30.234 21.906 1 93.69 403 THR A C 1
ATOM 3187 O O . THR A 1 403 ? 5.254 29.453 21.953 1 93.69 403 THR A O 1
ATOM 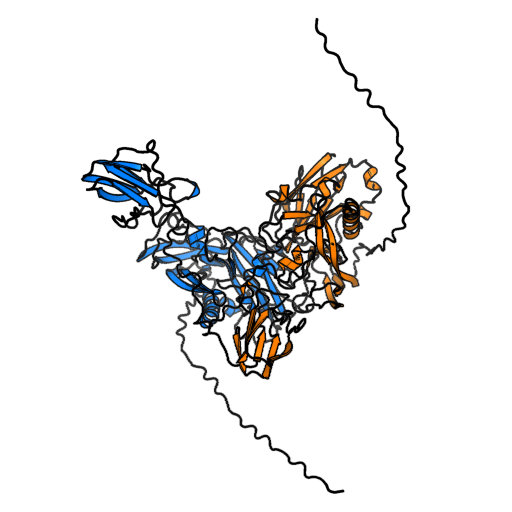3190 N N . VAL A 1 404 ? 4.043 31.078 22.797 1 95.5 404 VAL A N 1
ATOM 3191 C CA . VAL A 1 404 ? 4.465 30.953 24.188 1 95.5 404 VAL A CA 1
ATOM 3192 C C . VAL A 1 404 ? 3.242 30.812 25.094 1 95.5 404 VAL A C 1
ATOM 3194 O O . VAL A 1 404 ? 2.566 31.797 25.406 1 95.5 404 VAL A O 1
ATOM 3197 N N . THR A 1 405 ? 3.014 29.594 25.469 1 92.81 405 THR A N 1
ATOM 3198 C CA . THR A 1 405 ? 1.78 29.312 26.188 1 92.81 405 THR A CA 1
ATOM 3199 C C . THR A 1 405 ? 2.084 28.656 27.531 1 92.81 405 THR A C 1
ATOM 3201 O O . THR A 1 405 ? 2.764 27.625 27.594 1 92.81 405 THR A O 1
ATOM 3204 N N . SER A 1 406 ? 1.525 29.219 28.562 1 94.25 406 SER A N 1
ATOM 3205 C CA . SER A 1 406 ? 1.755 28.734 29.906 1 94.25 406 SER A CA 1
ATOM 3206 C C . SER A 1 406 ? 1.131 27.344 30.109 1 94.25 406 SER A C 1
ATOM 3208 O O . SER A 1 406 ? 0.017 27.094 29.641 1 94.25 406 SER A O 1
ATOM 3210 N N . ASN A 1 407 ? 1.837 26.516 30.844 1 90.44 407 ASN A N 1
ATOM 3211 C CA . ASN A 1 407 ? 1.287 25.203 31.188 1 90.44 407 ASN A CA 1
ATOM 3212 C C . ASN A 1 407 ? 0.085 25.344 32.125 1 90.44 407 ASN A C 1
ATOM 3214 O O . ASN A 1 407 ? -0.797 24.484 32.125 1 90.44 407 ASN A O 1
ATOM 3218 N N . ASP A 1 408 ? 0.034 26.469 32.844 1 88.88 408 ASP A N 1
ATOM 3219 C CA . ASP A 1 408 ? -0.993 26.656 33.875 1 88.88 408 ASP A CA 1
ATOM 3220 C C . ASP A 1 408 ? -1.991 27.734 33.438 1 88.88 408 ASP A C 1
ATOM 3222 O O . ASP A 1 408 ? -2.676 28.312 34.281 1 88.88 408 ASP A O 1
ATOM 3226 N N . ASP A 1 409 ? -1.967 28.125 32.312 1 89.38 409 ASP A N 1
ATOM 3227 C CA . ASP A 1 409 ? -2.908 29.078 31.734 1 89.38 409 ASP A CA 1
ATOM 3228 C C . ASP A 1 409 ? -2.732 30.469 32.344 1 89.38 409 ASP A C 1
ATOM 3230 O O . ASP A 1 409 ? -3.711 31.172 32.562 1 89.38 409 ASP A O 1
ATOM 3234 N N . LEU A 1 410 ? -1.567 30.812 32.625 1 92.62 410 LEU A N 1
ATOM 3235 C CA . LEU A 1 410 ? -1.274 32.125 33.25 1 92.62 410 LEU A CA 1
ATOM 3236 C C . LEU A 1 410 ? -1.002 33.156 32.156 1 92.62 410 LEU A C 1
ATOM 3238 O O . LEU A 1 410 ? -1.258 34.344 32.375 1 92.62 410 LEU A O 1
ATOM 3242 N N . PHE A 1 411 ? -0.414 32.812 31.078 1 93.88 411 PHE A N 1
ATOM 3243 C CA . PHE A 1 411 ? -0.146 33.688 29.953 1 93.88 411 PHE A CA 1
ATOM 3244 C C . PHE A 1 411 ? -0.166 32.938 28.641 1 93.88 411 PHE A C 1
ATOM 3246 O O . PHE A 1 411 ? -0.027 31.703 28.641 1 93.88 411 PHE A O 1
ATOM 3253 N N . ASP A 1 412 ? -0.395 33.562 27.547 1 95.81 412 ASP A N 1
ATOM 3254 C CA . ASP A 1 412 ? -0.465 33.062 26.188 1 95.81 412 ASP A CA 1
ATOM 3255 C C . ASP A 1 412 ? -0.147 34.156 25.156 1 95.81 412 ASP A C 1
ATOM 3257 O O . ASP A 1 412 ? -0.852 35.156 25.078 1 95.81 412 ASP A O 1
ATOM 3261 N N . SER A 1 413 ? 0.806 33.906 24.438 1 94.88 413 SER A N 1
ATOM 3262 C CA . SER A 1 413 ? 1.224 34.906 23.453 1 94.88 413 SER A CA 1
ATOM 3263 C C . SER A 1 413 ? 0.277 34.969 22.266 1 94.88 413 SER A C 1
ATOM 3265 O O . SER A 1 413 ? 0.309 35.906 21.469 1 94.88 413 SER A O 1
ATOM 3267 N N . GLY A 1 414 ? -0.588 33.906 22.094 1 91.88 414 GLY A N 1
ATOM 3268 C CA . GLY A 1 414 ? -1.17 33.688 20.781 1 91.88 414 GLY A CA 1
ATOM 3269 C C . GLY A 1 414 ? -0.142 33.344 19.719 1 91.88 414 GLY A C 1
ATOM 3270 O O . GLY A 1 414 ? 0.995 32.969 20.047 1 91.88 414 GLY A O 1
ATOM 3271 N N . MET A 1 415 ? -0.578 33.281 18.469 1 93.19 415 MET A N 1
ATOM 3272 C CA . MET A 1 415 ? 0.302 32.906 17.375 1 93.19 415 MET A CA 1
ATOM 3273 C C . MET A 1 415 ? 1.274 34.031 17.031 1 93.19 415 MET A C 1
ATOM 3275 O O . MET A 1 415 ? 0.856 35.156 16.75 1 93.19 415 MET A O 1
ATOM 3279 N N . MET A 1 416 ? 2.543 33.75 17.109 1 93.44 416 MET A N 1
ATOM 3280 C CA . MET A 1 416 ? 3.611 34.688 16.781 1 93.44 416 MET A CA 1
ATOM 3281 C C . MET A 1 416 ? 4.215 34.375 15.422 1 93.44 416 MET A C 1
ATOM 3283 O O . MET A 1 416 ? 4.812 33.344 15.227 1 93.44 416 MET A O 1
ATOM 3287 N N . MET A 1 417 ? 4.074 35.344 14.484 1 92.12 417 MET A N 1
ATOM 3288 C CA . MET A 1 417 ? 4.738 35.25 13.188 1 92.12 417 MET A CA 1
ATOM 3289 C C . MET A 1 417 ? 6.242 35.438 13.328 1 92.12 417 MET A C 1
ATOM 3291 O O . MET A 1 417 ? 6.715 35.938 14.344 1 92.12 417 MET A O 1
ATOM 3295 N N . PRO A 1 418 ? 6.98 34.969 12.297 1 90.88 418 PRO A N 1
ATOM 3296 C CA . PRO A 1 418 ? 8.422 35.25 12.336 1 90.88 418 PRO A CA 1
ATOM 3297 C C . PRO A 1 418 ? 8.719 36.719 12.602 1 90.88 418 PRO A C 1
ATOM 3299 O O . PRO A 1 418 ? 8.156 37.594 11.945 1 90.88 418 PRO A O 1
ATOM 3302 N N . GLY A 1 419 ? 9.539 36.969 13.562 1 93.5 419 GLY A N 1
ATOM 3303 C CA . GLY A 1 419 ? 9.938 38.312 13.891 1 93.5 419 GLY A CA 1
ATOM 3304 C C . GLY A 1 419 ? 9.086 38.938 14.969 1 93.5 419 GLY A C 1
ATOM 3305 O O . GLY A 1 419 ? 9.477 39.969 15.57 1 93.5 419 GLY A O 1
ATOM 3306 N N . ASP A 1 420 ? 7.914 38.375 15.258 1 94.75 420 ASP A N 1
ATOM 3307 C CA . ASP A 1 420 ? 7.035 38.938 16.281 1 94.75 420 ASP A CA 1
ATOM 3308 C C . ASP A 1 420 ? 7.664 38.812 17.672 1 94.75 420 ASP A C 1
ATOM 3310 O O . ASP A 1 420 ? 8.555 37.969 17.875 1 94.75 420 ASP A O 1
ATOM 3314 N N . THR A 1 421 ? 7.141 39.594 18.609 1 97.19 421 THR A N 1
ATOM 3315 C CA . THR A 1 421 ? 7.594 39.562 20 1 97.19 421 THR A CA 1
ATOM 3316 C C . THR A 1 421 ? 6.414 39.438 20.953 1 97.19 421 THR A C 1
ATOM 3318 O O . THR A 1 421 ? 5.281 39.781 20.609 1 97.19 421 THR A O 1
ATOM 3321 N N . PHE A 1 422 ? 6.656 38.844 21.984 1 97 422 PHE A N 1
ATOM 3322 C CA . PHE A 1 422 ? 5.719 38.719 23.109 1 97 422 PHE A CA 1
ATOM 3323 C C . PHE A 1 422 ? 6.391 39.125 24.422 1 97 422 PHE A C 1
ATOM 3325 O O . PHE A 1 422 ? 7.547 38.75 24.656 1 97 422 PHE A O 1
ATOM 3332 N N . GLU A 1 423 ? 5.656 39.844 25.266 1 97.75 423 GLU A N 1
ATOM 3333 C CA . GLU A 1 423 ? 6.172 40.25 26.562 1 97.75 423 GLU A CA 1
ATOM 3334 C C . GLU A 1 423 ? 5.254 39.781 27.703 1 97.75 423 GLU A C 1
ATOM 3336 O O . GLU A 1 423 ? 4.031 39.812 27.547 1 97.75 423 GLU A O 1
ATOM 3341 N N . GLN A 1 424 ? 5.855 39.438 28.781 1 97.12 424 GLN A N 1
ATOM 3342 C CA . GLN A 1 424 ? 5.133 39.031 29.984 1 97.12 424 GLN A CA 1
ATOM 3343 C C . GLN A 1 424 ? 5.891 39.406 31.25 1 97.12 424 GLN A C 1
ATOM 3345 O O . GLN A 1 424 ? 7.094 39.156 31.359 1 97.12 424 GLN A O 1
ATOM 3350 N N . THR A 1 425 ? 5.211 40 32.188 1 97.38 425 THR A N 1
ATOM 3351 C CA . THR A 1 425 ? 5.77 40.344 33.469 1 97.38 425 THR A CA 1
ATOM 3352 C C . THR A 1 425 ? 5.422 39.25 34.5 1 97.38 425 THR A C 1
ATOM 3354 O O . THR A 1 425 ? 4.289 38.781 34.562 1 97.38 425 THR A O 1
ATOM 3357 N N . PHE A 1 426 ? 6.402 38.938 35.312 1 96.62 426 PHE A N 1
ATOM 3358 C CA . PHE A 1 426 ? 6.203 37.969 36.375 1 96.62 426 PHE A CA 1
ATOM 3359 C C . PHE A 1 426 ? 6.301 38.594 37.75 1 96.62 426 PHE A C 1
ATOM 3361 O O . PHE A 1 426 ? 7.402 38.844 38.25 1 96.62 426 PHE A O 1
ATOM 3368 N N . GLU A 1 427 ? 5.219 38.656 38.344 1 95.75 427 GLU A N 1
ATOM 3369 C CA . GLU A 1 427 ? 5.137 39.438 39.594 1 95.75 427 GLU A CA 1
ATOM 3370 C C . GLU A 1 427 ? 5.484 38.562 40.781 1 95.75 427 GLU A C 1
ATOM 3372 O O . GLU A 1 427 ? 5.902 39.094 41.844 1 95.75 427 GLU A O 1
ATOM 3377 N N . ASN A 1 428 ? 5.289 37.312 40.75 1 95.5 428 ASN A N 1
ATOM 3378 C CA . ASN A 1 428 ? 5.477 36.406 41.906 1 95.5 428 ASN A CA 1
ATOM 3379 C C . ASN A 1 428 ? 6.66 35.469 41.688 1 95.5 428 ASN A C 1
ATOM 3381 O O . ASN A 1 428 ? 6.973 35.094 40.562 1 95.5 428 ASN A O 1
ATOM 3385 N N . VAL A 1 429 ? 7.254 35.125 42.844 1 95.75 429 VAL A N 1
ATOM 3386 C CA . VAL A 1 429 ? 8.305 34.125 42.812 1 95.75 429 VAL A CA 1
ATOM 3387 C C . VAL A 1 429 ? 7.715 32.75 42.469 1 95.75 429 VAL A C 1
ATOM 3389 O O . VAL A 1 429 ? 6.602 32.438 42.875 1 95.75 429 VAL A O 1
ATOM 3392 N N . GLY A 1 430 ? 8.453 32.031 41.594 1 94 430 GLY A N 1
ATOM 3393 C CA . GLY A 1 430 ? 7.984 30.688 41.219 1 94 430 GLY A CA 1
ATOM 3394 C C . GLY A 1 430 ? 8.594 30.188 39.938 1 94 430 GLY A C 1
ATOM 3395 O O . GLY A 1 430 ? 9.469 30.828 39.344 1 94 430 GLY A O 1
ATOM 3396 N N . LEU A 1 431 ? 8.25 28.984 39.594 1 93.25 431 LEU A N 1
ATOM 3397 C CA . LEU A 1 431 ? 8.633 28.359 38.344 1 93.25 431 LEU A CA 1
ATOM 3398 C C . LEU A 1 431 ? 7.457 28.344 37.375 1 93.25 431 LEU A C 1
ATOM 3400 O O . LEU A 1 431 ? 6.402 27.781 37.656 1 93.25 431 LEU A O 1
ATOM 3404 N N . TYR A 1 432 ? 7.645 28.984 36.25 1 94.5 432 TYR A N 1
ATOM 3405 C CA . TYR A 1 432 ? 6.613 29.062 35.219 1 94.5 432 TYR A CA 1
ATOM 3406 C C . TYR A 1 432 ? 7.012 28.281 33.969 1 94.5 432 TYR A C 1
ATOM 3408 O O . TYR A 1 432 ? 7.906 28.703 33.219 1 94.5 432 TYR A O 1
ATOM 3416 N N . GLU A 1 433 ? 6.355 27.234 33.656 1 93.69 433 GLU A N 1
ATOM 3417 C CA . GLU A 1 433 ? 6.637 26.406 32.5 1 93.69 433 GLU A CA 1
ATOM 3418 C C . GLU A 1 433 ? 5.719 26.766 31.328 1 93.69 433 GLU A C 1
ATOM 3420 O O . GLU A 1 433 ? 4.547 27.094 31.531 1 93.69 433 GLU A O 1
ATOM 3425 N N . TYR A 1 434 ? 6.312 26.766 30.219 1 93.44 434 TYR A N 1
ATOM 3426 C CA . TYR A 1 434 ? 5.543 27.109 29.016 1 93.44 434 TYR A CA 1
ATOM 3427 C C . TYR A 1 434 ? 5.98 26.25 27.828 1 93.44 434 TYR A C 1
ATOM 3429 O O . TYR A 1 434 ? 6.984 25.547 27.906 1 93.44 434 TYR A O 1
ATOM 3437 N N . TYR A 1 435 ? 5.164 26.25 26.734 1 92.56 435 TYR A N 1
ATOM 3438 C CA . TYR A 1 435 ? 5.418 25.453 25.531 1 92.56 435 TYR A CA 1
ATOM 3439 C C . TYR A 1 435 ? 4.789 26.094 24.312 1 92.56 435 TYR A C 1
ATOM 3441 O O . TYR A 1 435 ? 4.125 27.125 24.406 1 92.56 435 TYR A O 1
ATOM 3449 N N . CYS A 1 436 ? 5.109 25.594 23.172 1 91.75 436 CYS A N 1
ATOM 3450 C CA . CYS A 1 436 ? 4.457 26 21.922 1 91.75 436 CYS A CA 1
ATOM 3451 C C . CYS A 1 436 ? 3.291 25.062 21.609 1 91.75 436 CYS A C 1
ATOM 3453 O O . CYS A 1 436 ? 3.477 23.859 21.469 1 91.75 436 CYS A O 1
ATOM 3455 N N . VAL A 1 437 ? 2.059 25.594 21.375 1 85.94 437 VAL A N 1
ATOM 3456 C CA . VAL A 1 437 ? 0.861 24.797 21.141 1 85.94 437 VAL A CA 1
ATOM 3457 C C . VAL A 1 437 ? 0.952 24.109 19.781 1 85.94 437 VAL A C 1
ATOM 3459 O O . VAL A 1 437 ? 0.441 23 19.609 1 85.94 437 VAL A O 1
ATOM 3462 N N . LEU A 1 438 ? 1.679 24.719 18.828 1 85.25 438 LEU A N 1
ATOM 3463 C CA . LEU A 1 438 ? 1.784 24.219 17.469 1 85.25 438 LEU A CA 1
ATOM 3464 C C . LEU A 1 438 ? 2.867 23.141 17.359 1 85.25 438 LEU A C 1
ATOM 3466 O O . LEU A 1 438 ? 2.809 22.281 16.484 1 85.25 438 LEU A O 1
ATOM 3470 N N . HIS A 1 439 ? 3.889 23.297 18.188 1 87.5 439 HIS A N 1
ATOM 3471 C CA . HIS A 1 439 ? 5.02 22.391 18.281 1 87.5 439 HIS A CA 1
ATOM 3472 C C . HIS A 1 439 ? 5.277 21.969 19.719 1 87.5 439 HIS A C 1
ATOM 3474 O O . HIS A 1 439 ? 6.215 22.469 20.359 1 87.5 439 HIS A O 1
ATOM 3480 N N . PRO A 1 440 ? 4.598 20.984 20.172 1 85 440 PRO A N 1
ATOM 3481 C CA . PRO A 1 440 ? 4.555 20.703 21.609 1 85 440 PRO A CA 1
ATOM 3482 C C . PRO A 1 440 ? 5.883 20.172 22.141 1 85 440 PRO A C 1
ATOM 3484 O O . PRO A 1 440 ? 6.09 20.141 23.359 1 85 440 PRO A O 1
ATOM 3487 N N . TRP A 1 441 ? 6.801 19.828 21.281 1 83.25 441 TRP A N 1
ATOM 3488 C CA . TRP A 1 441 ? 8.109 19.391 21.75 1 83.25 441 TRP A CA 1
ATOM 3489 C C . TRP A 1 441 ? 8.938 20.594 22.219 1 83.25 441 TRP A C 1
ATOM 3491 O O . TRP A 1 441 ? 9.969 20.422 22.875 1 83.25 441 TRP A O 1
ATOM 3501 N N . MET A 1 442 ? 8.531 21.734 21.844 1 89.31 442 MET A N 1
ATOM 3502 C CA . MET A 1 442 ? 9.203 22.953 22.281 1 89.31 442 MET A CA 1
ATOM 3503 C C . MET A 1 442 ? 8.742 23.359 23.672 1 89.31 442 MET A C 1
ATOM 3505 O O . MET A 1 442 ? 7.578 23.719 23.875 1 89.31 442 MET A O 1
ATOM 3509 N N . THR A 1 443 ? 9.719 23.375 24.641 1 91.12 443 THR A N 1
ATOM 3510 C CA . THR A 1 443 ? 9.391 23.734 26.016 1 91.12 443 THR A CA 1
ATOM 3511 C C . THR A 1 443 ? 10.414 24.703 26.562 1 91.12 443 THR A C 1
ATOM 3513 O O . THR A 1 443 ? 11.547 24.781 26.078 1 91.12 443 THR A O 1
ATOM 3516 N N . GLY A 1 444 ? 9.969 25.516 27.5 1 91.56 444 GLY A N 1
ATOM 3517 C CA . GLY A 1 444 ? 10.789 26.453 28.234 1 91.56 444 GLY A CA 1
ATOM 3518 C C . GLY A 1 444 ? 10.258 26.75 29.625 1 91.56 444 GLY A C 1
ATOM 3519 O O . GLY A 1 444 ? 9.148 26.344 29.969 1 91.56 444 GLY A O 1
ATOM 3520 N N . ALA A 1 445 ? 11.164 27.375 30.406 1 93.62 445 ALA A N 1
ATOM 3521 C CA . ALA A 1 445 ? 10.742 27.734 31.75 1 93.62 445 ALA A CA 1
ATOM 3522 C C . ALA A 1 445 ? 11.344 29.062 32.188 1 93.62 445 ALA A C 1
ATOM 3524 O O . ALA A 1 445 ? 12.445 29.422 31.734 1 93.62 445 ALA A O 1
ATOM 3525 N N . VAL A 1 446 ? 10.586 29.766 33.031 1 94.19 446 VAL A N 1
ATOM 3526 C CA . VAL A 1 446 ? 11.047 30.984 33.688 1 94.19 446 VAL A CA 1
ATOM 3527 C C . VAL A 1 446 ? 11.086 30.766 35.188 1 94.19 446 VAL A C 1
ATOM 3529 O O . VAL A 1 446 ? 10.07 30.438 35.812 1 94.19 446 VAL A O 1
ATOM 3532 N N . LYS A 1 447 ? 12.195 30.891 35.688 1 94.19 447 LYS A N 1
ATOM 3533 C CA . LYS A 1 447 ? 12.352 30.875 37.156 1 94.19 447 LYS A CA 1
ATOM 3534 C C . LYS A 1 447 ? 12.398 32.281 37.719 1 94.19 447 LYS A C 1
ATOM 3536 O O . LYS A 1 447 ? 13.406 33 37.562 1 94.19 447 LYS A O 1
ATOM 3541 N N . SER A 1 448 ? 11.383 32.719 38.406 1 94.62 448 SER A N 1
ATOM 3542 C CA . SER A 1 448 ? 11.32 34.031 39.062 1 94.62 448 SER A CA 1
ATOM 3543 C C . SER A 1 448 ? 11.727 33.906 40.531 1 94.62 448 SER A C 1
ATOM 3545 O O . SER A 1 448 ? 11.156 33.125 41.281 1 94.62 448 SER A O 1
ATOM 3547 N N . VAL A 1 449 ? 12.703 34.75 40.938 1 94.88 449 VAL A N 1
ATOM 3548 C CA . VAL A 1 449 ? 13.227 34.656 42.281 1 94.88 449 VAL A CA 1
ATOM 3549 C C . VAL A 1 449 ? 13.062 36 43 1 94.88 449 VAL A C 1
ATOM 3551 O O . VAL A 1 449 ? 12.961 37.031 42.344 1 94.88 449 VAL A O 1
ATOM 3554 N N . MET B 1 1 ? 66.688 -15.891 32.031 1 19.28 1 MET B N 1
ATOM 3555 C CA . MET B 1 1 ? 66.688 -17.078 31.188 1 19.28 1 MET B CA 1
ATOM 3556 C C . MET B 1 1 ? 65.25 -17.484 30.812 1 19.28 1 MET B C 1
ATOM 3558 O O . MET B 1 1 ? 65.062 -18.328 29.953 1 19.28 1 MET B O 1
ATOM 3562 N N . ASP B 1 2 ? 64.188 -17.172 31.578 1 19.2 2 ASP B N 1
ATOM 3563 C CA . ASP B 1 2 ? 63.125 -18.141 31.641 1 19.2 2 ASP B CA 1
ATOM 3564 C C . ASP B 1 2 ? 62.375 -18.203 30.297 1 19.2 2 ASP B C 1
ATOM 3566 O O . ASP B 1 2 ? 61.781 -17.203 29.875 1 19.2 2 ASP B O 1
ATOM 3570 N N . ARG B 1 3 ? 62.812 -19.078 29.422 1 20.34 3 ARG B N 1
ATOM 3571 C CA . ARG B 1 3 ? 62.531 -19.547 28.078 1 20.34 3 ARG B CA 1
ATOM 3572 C C . ARG B 1 3 ? 61.031 -19.891 27.906 1 20.34 3 ARG B C 1
ATOM 3574 O O . ARG B 1 3 ? 60.375 -20.188 28.891 1 20.34 3 ARG B O 1
ATOM 3581 N N . ALA B 1 4 ? 60.438 -19.719 26.625 1 23.11 4 ALA B N 1
ATOM 3582 C CA . ALA B 1 4 ? 59.406 -19.688 25.609 1 23.11 4 ALA B CA 1
ATOM 3583 C C . ALA B 1 4 ? 58.844 -21.078 25.359 1 23.11 4 ALA B C 1
ATOM 3585 O O . ALA B 1 4 ? 58.406 -21.375 24.25 1 23.11 4 ALA B O 1
ATOM 3586 N N . THR B 1 5 ? 58.5 -21.922 26.297 1 20.36 5 THR B N 1
ATOM 3587 C CA . THR B 1 5 ? 58.188 -23.328 26 1 20.36 5 THR B CA 1
ATOM 3588 C C . THR B 1 5 ? 57.031 -23.422 25 1 20.36 5 THR B C 1
ATOM 3590 O O . THR B 1 5 ? 55.969 -22.891 25.25 1 20.36 5 THR B O 1
ATOM 3593 N N . VAL B 1 6 ? 57.281 -23.719 23.656 1 22.44 6 VAL B N 1
ATOM 3594 C CA . VAL B 1 6 ? 56.594 -23.953 22.391 1 22.44 6 VAL B CA 1
ATOM 3595 C C . VAL B 1 6 ? 55.719 -25.203 22.516 1 22.44 6 VAL B C 1
ATOM 3597 O O . VAL B 1 6 ? 56.219 -26.312 22.672 1 22.44 6 VAL B O 1
ATOM 3600 N N . MET B 1 7 ? 54.719 -25.266 23.375 1 21.08 7 MET B N 1
ATOM 3601 C CA . MET B 1 7 ? 54.031 -26.547 23.438 1 21.08 7 MET B CA 1
ATOM 3602 C C . MET B 1 7 ? 53.438 -26.922 22.094 1 21.08 7 MET B C 1
ATOM 3604 O O . MET B 1 7 ? 52.656 -26.172 21.516 1 21.08 7 MET B O 1
ATOM 3608 N N . VAL B 1 8 ? 54.094 -27.688 21.234 1 21.56 8 VAL B N 1
ATOM 3609 C CA . VAL B 1 8 ? 53.781 -28.25 19.938 1 21.56 8 VAL B CA 1
ATOM 3610 C C . VAL B 1 8 ? 52.594 -29.203 20.047 1 21.56 8 VAL B C 1
ATOM 3612 O O . VAL B 1 8 ? 52.688 -30.234 20.734 1 21.56 8 VAL B O 1
ATOM 3615 N N . ILE B 1 9 ? 51.344 -28.734 20.156 1 21.88 9 ILE B N 1
ATOM 3616 C CA . ILE B 1 9 ? 50.219 -29.672 20.266 1 21.88 9 ILE B CA 1
ATOM 3617 C C . ILE B 1 9 ? 50.125 -30.516 18.984 1 21.88 9 ILE B C 1
ATOM 3619 O O . ILE B 1 9 ? 50.062 -29.969 17.875 1 21.88 9 ILE B O 1
ATOM 3623 N N . VAL B 1 10 ? 50.625 -31.719 18.984 1 21.47 10 VAL B N 1
ATOM 3624 C CA . VAL B 1 10 ? 50.625 -32.781 17.969 1 21.47 10 VAL B CA 1
ATOM 3625 C C . VAL B 1 10 ? 49.219 -33.188 17.625 1 21.47 10 VAL B C 1
ATOM 3627 O O . VAL B 1 10 ? 48.5 -33.75 18.484 1 21.47 10 VAL B O 1
ATOM 3630 N N . VAL B 1 11 ? 48.406 -32.406 16.938 1 22.73 11 VAL B N 1
ATOM 3631 C CA . VAL B 1 11 ? 47.062 -32.781 16.578 1 22.73 11 VAL B CA 1
ATOM 3632 C C . VAL B 1 11 ? 47.094 -34.031 15.688 1 22.73 11 VAL B C 1
ATOM 3634 O O . VAL B 1 11 ? 47.719 -34.031 14.641 1 22.73 11 VAL B O 1
ATOM 3637 N N . ILE B 1 12 ? 46.906 -35.188 16.219 1 21.81 12 ILE B N 1
ATOM 3638 C CA . ILE B 1 12 ? 46.844 -36.5 15.633 1 21.81 12 ILE B CA 1
ATOM 3639 C C . ILE B 1 12 ? 45.75 -36.531 14.562 1 21.81 12 ILE B C 1
ATOM 3641 O O . ILE B 1 12 ? 44.625 -36.094 14.797 1 21.81 12 ILE B O 1
ATOM 3645 N N . SER B 1 13 ? 46.062 -36.844 13.266 1 21.42 13 SER B N 1
ATOM 3646 C CA . SER B 1 13 ? 45.469 -36.938 11.938 1 21.42 13 SER B CA 1
ATOM 3647 C C . SER B 1 13 ? 44.5 -38.094 11.859 1 21.42 13 SER B C 1
ATOM 3649 O O . SER B 1 13 ? 44.875 -39.25 11.586 1 21.42 13 SER B O 1
ATOM 3651 N N . LEU B 1 14 ? 43.75 -38.562 12.883 1 25.44 14 LEU B N 1
ATOM 3652 C CA . LEU B 1 14 ? 43.031 -39.812 12.594 1 25.44 14 LEU B CA 1
ATOM 3653 C C . LEU B 1 14 ? 42.219 -39.656 11.328 1 25.44 14 LEU B C 1
ATOM 3655 O O . LEU B 1 14 ? 41.438 -38.719 11.195 1 25.44 14 LEU B O 1
ATOM 3659 N N . GLY B 1 15 ? 42.5 -40.344 10.188 1 22.56 15 GLY B N 1
ATOM 3660 C CA . GLY B 1 15 ? 42.031 -40.531 8.82 1 22.56 15 GLY B CA 1
ATOM 3661 C C . GLY B 1 15 ? 40.625 -41.094 8.742 1 22.56 15 GLY B C 1
ATOM 3662 O O . GLY B 1 15 ? 40.438 -42.312 8.641 1 22.56 15 GLY B O 1
ATOM 3663 N N . VAL B 1 16 ? 39.688 -40.938 9.742 1 24.73 16 VAL B N 1
ATOM 3664 C CA . VAL B 1 16 ? 38.406 -41.625 9.555 1 24.73 16 VAL B CA 1
ATOM 3665 C C . VAL B 1 16 ? 37.844 -41.281 8.188 1 24.73 16 VAL B C 1
ATOM 3667 O O . VAL B 1 16 ? 37.625 -40.125 7.867 1 24.73 16 VAL B O 1
ATOM 3670 N N . THR B 1 17 ? 38 -42.188 7.195 1 22.25 17 THR B N 1
ATOM 3671 C CA . THR B 1 17 ? 37.469 -42.188 5.844 1 22.25 17 THR B CA 1
ATOM 3672 C C . THR B 1 17 ? 35.938 -42.188 5.875 1 22.25 17 THR B C 1
ATOM 3674 O O . THR B 1 17 ? 35.312 -43.156 6.305 1 22.25 17 THR B O 1
ATOM 3677 N N . LEU B 1 18 ? 35.25 -41.25 6.457 1 24.55 18 LEU B N 1
ATOM 3678 C CA . LEU B 1 18 ? 33.812 -41.25 6.387 1 24.55 18 LEU B CA 1
ATOM 3679 C C . LEU B 1 18 ? 33.312 -41.531 4.965 1 24.55 18 LEU B C 1
ATOM 3681 O O . LEU B 1 18 ? 33.625 -40.75 4.047 1 24.55 18 LEU B O 1
ATOM 3685 N N . GLY B 1 19 ? 33.125 -42.781 4.633 1 22.73 19 GLY B N 1
ATOM 3686 C CA . GLY B 1 19 ? 32.531 -43.312 3.418 1 22.73 19 GLY B CA 1
ATOM 3687 C C . GLY B 1 19 ? 31.281 -42.562 2.994 1 22.73 19 GLY B C 1
ATOM 3688 O O . GLY B 1 19 ? 30.328 -42.438 3.773 1 22.73 19 GLY B O 1
ATOM 3689 N N . VAL B 1 20 ? 31.406 -41.625 2.121 1 23.75 20 VAL B N 1
ATOM 3690 C CA . VAL B 1 20 ? 30.422 -40.875 1.339 1 23.75 20 VAL B CA 1
ATOM 3691 C C . VAL B 1 20 ? 29.578 -41.844 0.521 1 23.75 20 VAL B C 1
ATOM 3693 O O . VAL B 1 20 ? 30.031 -42.375 -0.49 1 23.75 20 VAL B O 1
ATOM 3696 N N . TYR B 1 21 ? 28.922 -42.812 1.247 1 24.67 21 TYR B N 1
ATOM 3697 C CA . TYR B 1 21 ? 28.047 -43.656 0.427 1 24.67 21 TYR B CA 1
ATOM 3698 C C . TYR B 1 21 ? 27.094 -42.781 -0.396 1 24.67 21 TYR B C 1
ATOM 3700 O O . TYR B 1 21 ? 26.375 -41.938 0.151 1 24.67 21 TYR B O 1
ATOM 3708 N N . PHE B 1 22 ? 27.359 -42.688 -1.684 1 24.91 22 PHE B N 1
ATOM 3709 C CA . PHE B 1 22 ? 26.578 -42.219 -2.814 1 24.91 22 PHE B CA 1
ATOM 3710 C C . PHE B 1 22 ? 25.297 -43.031 -2.961 1 24.91 22 PHE B C 1
ATOM 3712 O O . PHE B 1 22 ? 25.312 -44.156 -3.479 1 24.91 22 PHE B O 1
ATOM 3719 N N . LEU B 1 23 ? 24.469 -43.094 -1.901 1 24.89 23 LEU B N 1
ATOM 3720 C CA . LEU B 1 23 ? 23.234 -43.812 -2.223 1 24.89 23 LEU B CA 1
ATOM 3721 C C . LEU B 1 23 ? 22.656 -43.312 -3.545 1 24.89 23 LEU B C 1
ATOM 3723 O O . LEU B 1 23 ? 22.531 -42.125 -3.764 1 24.89 23 LEU B O 1
ATOM 3727 N N . ASN B 1 24 ? 22.625 -44.156 -4.551 1 25.97 24 ASN B N 1
ATOM 3728 C CA . ASN B 1 24 ? 22.047 -44.156 -5.891 1 25.97 24 ASN B CA 1
ATOM 3729 C C . ASN B 1 24 ? 20.547 -43.938 -5.848 1 25.97 24 ASN B C 1
ATOM 3731 O O . ASN B 1 24 ? 19.766 -44.906 -5.906 1 25.97 24 ASN B O 1
ATOM 3735 N N . ALA B 1 25 ? 20.016 -43.469 -4.754 1 26.94 25 ALA B N 1
ATOM 3736 C CA . ALA B 1 25 ? 18.547 -43.438 -4.836 1 26.94 25 ALA B CA 1
ATOM 3737 C C . ALA B 1 25 ? 18.094 -42.75 -6.121 1 26.94 25 ALA B C 1
ATOM 3739 O O . ALA B 1 25 ? 18.5 -41.625 -6.43 1 26.94 25 ALA B O 1
ATOM 3740 N N . GLU B 1 26 ? 17.672 -43.562 -7.035 1 27.11 26 GLU B N 1
ATOM 3741 C CA . GLU B 1 26 ? 16.906 -43.219 -8.227 1 27.11 26 GLU B CA 1
ATOM 3742 C C . GLU B 1 26 ? 15.75 -42.312 -7.879 1 27.11 26 GLU B C 1
ATOM 3744 O O . GLU B 1 26 ? 14.789 -42.719 -7.23 1 27.11 26 GLU B O 1
ATOM 3749 N N . ILE B 1 27 ? 16.031 -41.25 -7.352 1 26.61 27 ILE B N 1
ATOM 3750 C CA . ILE B 1 27 ? 14.969 -40.281 -7.148 1 26.61 27 ILE B CA 1
ATOM 3751 C C . ILE B 1 27 ? 14.172 -40.094 -8.438 1 26.61 27 ILE B C 1
ATOM 3753 O O . ILE B 1 27 ? 14.727 -39.719 -9.469 1 26.61 27 ILE B O 1
ATOM 3757 N N . PRO B 1 28 ? 13.102 -40.938 -8.477 1 25.03 28 PRO B N 1
ATOM 3758 C CA . PRO B 1 28 ? 12.312 -40.719 -9.695 1 25.03 28 PRO B CA 1
ATOM 3759 C C . PRO B 1 28 ? 11.992 -39.25 -9.938 1 25.03 28 PRO B C 1
ATOM 3761 O O . PRO B 1 28 ? 11.383 -38.594 -9.086 1 25.03 28 PRO B O 1
ATOM 3764 N N . LEU B 1 29 ? 12.867 -38.562 -10.414 1 25.73 29 LEU B N 1
ATOM 3765 C CA . LEU B 1 29 ? 12.82 -37.188 -10.938 1 25.73 29 LEU B CA 1
ATOM 3766 C C . LEU B 1 29 ? 11.609 -37 -11.844 1 25.73 29 LEU B C 1
ATOM 3768 O O . LEU B 1 29 ? 11.562 -37.531 -12.953 1 25.73 29 LEU B O 1
ATOM 3772 N N . GLN B 1 30 ? 10.453 -37.156 -11.266 1 23.81 30 GLN B N 1
ATOM 3773 C CA . GLN B 1 30 ? 9.453 -36.75 -12.25 1 23.81 30 GLN B CA 1
ATOM 3774 C C . GLN B 1 30 ? 9.758 -35.344 -12.805 1 23.81 30 GLN B C 1
ATOM 3776 O O . GLN B 1 30 ? 9.727 -34.375 -12.07 1 23.81 30 GLN B O 1
ATOM 3781 N N . SER B 1 31 ? 10.68 -35.188 -13.625 1 28.02 31 SER B N 1
ATOM 3782 C CA . SER B 1 31 ? 11.141 -34.094 -14.492 1 28.02 31 SER B CA 1
ATOM 3783 C C . SER B 1 31 ? 9.969 -33.406 -15.195 1 28.02 31 SER B C 1
ATOM 3785 O O . SER B 1 31 ? 9.195 -34.062 -15.898 1 28.02 31 SER B O 1
ATOM 3787 N N . PHE B 1 32 ? 9.234 -32.688 -14.508 1 32.97 32 PHE B N 1
ATOM 3788 C CA . PHE B 1 32 ? 8.367 -32.031 -15.461 1 32.97 32 PHE B CA 1
ATOM 3789 C C . PHE B 1 32 ? 9.195 -31.328 -16.531 1 32.97 32 PHE B C 1
ATOM 3791 O O . PHE B 1 32 ? 9.711 -30.219 -16.312 1 32.97 32 PHE B O 1
ATOM 3798 N N . ALA B 1 33 ? 9.969 -31.844 -17.281 1 37.09 33 ALA B N 1
ATOM 3799 C CA . ALA B 1 33 ? 10.688 -31.562 -18.516 1 37.09 33 ALA B CA 1
ATOM 3800 C C . ALA B 1 33 ? 9.82 -30.734 -19.469 1 37.09 33 ALA B C 1
ATOM 3802 O O . ALA B 1 33 ? 9.086 -31.297 -20.281 1 37.09 33 ALA B O 1
ATOM 3803 N N . GLN B 1 34 ? 9.109 -29.594 -18.844 1 40.16 34 GLN B N 1
ATOM 3804 C CA . GLN B 1 34 ? 8.492 -29 -20.031 1 40.16 34 GLN B CA 1
ATOM 3805 C C . GLN B 1 34 ? 9.555 -28.469 -21 1 40.16 34 GLN B C 1
ATOM 3807 O O . GLN B 1 34 ? 10.562 -27.906 -20.578 1 40.16 34 GLN B O 1
ATOM 3812 N N . ASP B 1 35 ? 9.602 -28.766 -22.172 1 40.59 35 ASP B N 1
ATOM 3813 C CA . ASP B 1 35 ? 10.359 -28.391 -23.359 1 40.59 35 ASP B CA 1
ATOM 3814 C C . ASP B 1 35 ? 10.484 -26.875 -23.469 1 40.59 35 ASP B C 1
ATOM 3816 O O . ASP B 1 35 ? 9.484 -26.156 -23.594 1 40.59 35 ASP B O 1
ATOM 3820 N N . THR B 1 36 ? 11.508 -26.266 -22.891 1 49.69 36 THR B N 1
ATOM 3821 C CA . THR B 1 36 ? 11.852 -24.844 -22.969 1 49.69 36 THR B CA 1
ATOM 3822 C C . THR B 1 36 ? 11.914 -24.391 -24.438 1 49.69 36 THR B C 1
ATOM 3824 O O . THR B 1 36 ? 12.383 -23.297 -24.719 1 49.69 36 THR B O 1
ATOM 3827 N N . SER B 1 37 ? 11.672 -25.25 -25.391 1 46.31 37 SER B N 1
ATOM 3828 C CA . SER B 1 37 ? 11.797 -24.859 -26.797 1 46.31 37 SER B CA 1
ATOM 3829 C C . SER B 1 37 ? 10.734 -23.828 -27.172 1 46.31 37 SER B C 1
ATOM 3831 O O . SER B 1 37 ? 9.547 -24.031 -26.922 1 46.31 37 SER B O 1
ATOM 3833 N N . VAL B 1 38 ? 11.25 -22.562 -27.266 1 56.34 38 VAL B N 1
ATOM 3834 C CA . VAL B 1 38 ? 10.391 -21.562 -27.891 1 56.34 38 VAL B CA 1
ATOM 3835 C C . VAL B 1 38 ? 9.828 -22.109 -29.203 1 56.34 38 VAL B C 1
ATOM 3837 O O . VAL B 1 38 ? 10.57 -22.641 -30.016 1 56.34 38 VAL B O 1
ATOM 3840 N N . HIS B 1 39 ? 8.602 -22.375 -29.125 1 64.62 39 HIS B N 1
ATOM 3841 C CA . HIS B 1 39 ? 7.965 -22.812 -30.375 1 64.62 39 HIS B CA 1
ATOM 3842 C C . HIS B 1 39 ? 7.297 -21.641 -31.094 1 64.62 39 HIS B C 1
ATOM 3844 O O . HIS B 1 39 ? 6.816 -20.703 -30.438 1 64.62 39 HIS B O 1
ATOM 3850 N N . ILE B 1 40 ? 7.516 -21.578 -32.312 1 66.38 40 ILE B N 1
ATOM 3851 C CA . ILE B 1 40 ? 6.938 -20.562 -33.188 1 66.38 40 ILE B CA 1
ATOM 3852 C C . ILE B 1 40 ? 5.414 -20.625 -33.094 1 66.38 40 ILE B C 1
ATOM 3854 O O . ILE B 1 40 ? 4.75 -19.594 -32.969 1 66.38 40 ILE B O 1
ATOM 3858 N N . ALA B 1 41 ? 4.887 -21.891 -33.031 1 80.5 41 ALA B N 1
ATOM 3859 C CA . ALA B 1 41 ? 3.432 -21.984 -32.969 1 80.5 41 ALA B CA 1
ATOM 3860 C C . ALA B 1 41 ? 2.957 -22.188 -31.516 1 80.5 41 ALA B C 1
ATOM 3862 O O . ALA B 1 41 ? 3.523 -23 -30.781 1 80.5 41 ALA B O 1
ATOM 3863 N N . PRO B 1 42 ? 1.961 -21.375 -31.109 1 87.62 42 PRO B N 1
ATOM 3864 C CA . PRO B 1 42 ? 1.439 -21.516 -29.75 1 87.62 42 PRO B CA 1
ATOM 3865 C C . PRO B 1 42 ? 1.006 -22.938 -29.422 1 87.62 42 PRO B C 1
ATOM 3867 O O . PRO B 1 42 ? 0.474 -23.641 -30.281 1 87.62 42 PRO B O 1
ATOM 3870 N N . ILE B 1 43 ? 1.325 -23.406 -28.234 1 91.69 43 ILE B N 1
ATOM 3871 C CA . ILE B 1 43 ? 0.898 -24.719 -27.766 1 91.69 43 ILE B CA 1
ATOM 3872 C C . ILE B 1 43 ? 0.113 -24.562 -26.453 1 91.69 43 ILE B C 1
ATOM 3874 O O . ILE B 1 43 ? 0.003 -23.453 -25.922 1 91.69 43 ILE B O 1
ATOM 3878 N N . THR B 1 44 ? -0.488 -25.672 -26.078 1 94.69 44 THR B N 1
ATOM 3879 C CA . THR B 1 44 ? -1.166 -25.719 -24.797 1 94.69 44 THR B CA 1
ATOM 3880 C C . THR B 1 44 ? -0.243 -26.266 -23.719 1 94.69 44 THR B C 1
ATOM 3882 O O . THR B 1 44 ? 0.322 -27.359 -23.875 1 94.69 44 THR B O 1
ATOM 3885 N N . ARG B 1 45 ? 0.034 -25.531 -22.719 1 93.12 45 ARG B N 1
ATOM 3886 C CA . ARG B 1 45 ? 0.772 -25.953 -21.531 1 93.12 45 ARG B CA 1
ATOM 3887 C C . ARG B 1 45 ? -0.173 -26.219 -20.375 1 93.12 45 ARG B C 1
ATOM 3889 O O . ARG B 1 45 ? -0.961 -25.344 -19.984 1 93.12 45 ARG B O 1
ATOM 3896 N N . THR B 1 46 ? -0.106 -27.438 -19.844 1 94.12 46 THR B N 1
ATOM 3897 C CA . THR B 1 46 ? -0.96 -27.797 -18.703 1 94.12 46 THR B CA 1
ATOM 3898 C C . THR B 1 46 ? -0.127 -28.016 -17.453 1 94.12 46 THR B C 1
ATOM 3900 O O . THR B 1 46 ? 0.891 -28.719 -17.484 1 94.12 46 THR B O 1
ATOM 3903 N N . PHE B 1 47 ? -0.542 -27.438 -16.391 1 93.69 47 PHE B N 1
ATOM 3904 C CA . PHE B 1 47 ? 0.097 -27.578 -15.086 1 93.69 47 PHE B CA 1
ATOM 3905 C C . PHE B 1 47 ? -0.907 -28.047 -14.039 1 93.69 47 PHE B C 1
ATOM 3907 O O . PHE B 1 47 ? -2.09 -27.703 -14.109 1 93.69 47 PHE B O 1
ATOM 3914 N N . THR B 1 48 ? -0.45 -28.875 -13.109 1 95.25 48 THR B N 1
ATOM 3915 C CA . THR B 1 48 ? -1.223 -29.203 -11.914 1 95.25 48 THR B CA 1
ATOM 3916 C C . THR B 1 48 ? -0.576 -28.609 -10.672 1 95.25 48 THR B C 1
ATOM 3918 O O . THR B 1 48 ? 0.6 -28.844 -10.391 1 95.25 48 THR B O 1
ATOM 3921 N N . ILE B 1 49 ? -1.289 -27.812 -9.984 1 95.31 49 ILE B N 1
ATOM 3922 C CA . ILE B 1 49 ? -0.832 -27.156 -8.766 1 95.31 49 ILE B CA 1
ATOM 3923 C C . ILE B 1 49 ? -1.714 -27.578 -7.594 1 95.31 49 ILE B C 1
ATOM 3925 O O . ILE B 1 49 ? -2.941 -27.469 -7.656 1 95.31 49 ILE B O 1
ATOM 3929 N N . ILE B 1 50 ? -1.099 -28.094 -6.523 1 96.31 50 ILE B N 1
ATOM 3930 C CA . ILE B 1 50 ? -1.81 -28.578 -5.344 1 96.31 50 ILE B CA 1
ATOM 3931 C C . ILE B 1 50 ? -1.441 -27.719 -4.133 1 96.31 50 ILE B C 1
ATOM 3933 O O . ILE B 1 50 ? -0.269 -27.641 -3.76 1 96.31 50 ILE B O 1
ATOM 3937 N N . SER B 1 51 ? -2.422 -27.078 -3.588 1 96.25 51 SER B N 1
ATOM 3938 C CA . SER B 1 51 ? -2.148 -26.438 -2.299 1 96.25 51 SER B CA 1
ATOM 3939 C C . SER B 1 51 ? -2.199 -27.469 -1.165 1 96.25 51 SER B C 1
ATOM 3941 O O . SER B 1 51 ? -3.047 -28.359 -1.164 1 96.25 51 SER B O 1
ATOM 3943 N N . GLU B 1 52 ? -1.285 -27.344 -0.235 1 93.56 52 GLU B N 1
ATOM 3944 C CA . GLU B 1 52 ? -1.24 -28.234 0.927 1 93.56 52 GLU B CA 1
ATOM 3945 C C . GLU B 1 52 ? -0.503 -27.578 2.09 1 93.56 52 GLU B C 1
ATOM 3947 O O . GLU B 1 52 ? 0.378 -26.734 1.881 1 93.56 52 GLU B O 1
ATOM 3952 N N . ASP B 1 53 ? -0.896 -28 3.27 1 90.06 53 ASP B N 1
ATOM 3953 C CA . ASP B 1 53 ? -0.196 -27.578 4.484 1 90.06 53 ASP B CA 1
ATOM 3954 C C . ASP B 1 53 ? 1.022 -28.469 4.738 1 90.06 53 ASP B C 1
ATOM 3956 O O . ASP B 1 53 ? 0.915 -29.703 4.738 1 90.06 53 ASP B O 1
ATOM 3960 N N . THR B 1 54 ? 2.139 -27.781 4.895 1 84.31 54 THR B N 1
ATOM 3961 C CA . THR B 1 54 ? 3.389 -28.531 5.035 1 84.31 54 THR B CA 1
ATOM 3962 C C . THR B 1 54 ? 4.285 -27.875 6.09 1 84.31 54 THR B C 1
ATOM 3964 O O . THR B 1 54 ? 4.273 -26.656 6.258 1 84.31 54 THR B O 1
ATOM 3967 N N . THR B 1 55 ? 4.941 -28.75 6.836 1 83.69 55 THR B N 1
ATOM 3968 C CA . THR B 1 55 ? 5.988 -28.234 7.711 1 83.69 55 THR B CA 1
ATOM 3969 C C . THR B 1 55 ? 7.301 -28.078 6.949 1 83.69 55 THR B C 1
ATOM 3971 O O . THR B 1 55 ? 7.77 -29.016 6.301 1 83.69 55 THR B O 1
ATOM 3974 N N . LEU B 1 56 ? 7.816 -26.891 7.004 1 83.62 56 LEU B N 1
ATOM 3975 C CA . LEU B 1 56 ? 9.039 -26.594 6.27 1 83.62 56 LEU B CA 1
ATOM 3976 C C . LEU B 1 56 ? 10.039 -25.859 7.152 1 83.62 56 LEU B C 1
ATOM 3978 O O . LEU B 1 56 ? 9.648 -25.141 8.078 1 83.62 56 LEU B O 1
ATOM 3982 N N . GLU B 1 57 ? 11.297 -26.094 6.871 1 82.69 57 GLU B N 1
ATOM 3983 C CA . GLU B 1 57 ? 12.344 -25.266 7.473 1 82.69 57 GLU B CA 1
ATOM 3984 C C . GLU B 1 57 ? 12.617 -24.016 6.641 1 82.69 57 GLU B C 1
ATOM 3986 O O . GLU B 1 57 ? 12.828 -24.109 5.43 1 82.69 57 GLU B O 1
ATOM 3991 N N . ILE B 1 58 ? 12.617 -22.828 7.227 1 87.12 58 ILE B N 1
ATOM 3992 C CA . ILE B 1 58 ? 12.75 -21.609 6.453 1 87.12 58 ILE B CA 1
ATOM 3993 C C . ILE B 1 58 ? 14.055 -20.906 6.828 1 87.12 58 ILE B C 1
ATOM 3995 O O . ILE B 1 58 ? 14.406 -19.875 6.234 1 87.12 58 ILE B O 1
ATOM 3999 N N . ALA B 1 59 ? 14.68 -21.344 7.793 1 82.88 59 ALA B N 1
ATOM 4000 C CA . ALA B 1 59 ? 16 -20.953 8.273 1 82.88 59 ALA B CA 1
ATOM 4001 C C . ALA B 1 59 ? 16.641 -22.062 9.109 1 82.88 59 ALA B C 1
ATOM 4003 O O . ALA B 1 59 ? 15.945 -22.984 9.555 1 82.88 59 ALA B O 1
ATOM 4004 N N . PRO B 1 60 ? 17.953 -21.969 9.25 1 73.5 60 PRO B N 1
ATOM 4005 C CA . PRO B 1 60 ? 18.578 -23.031 10.031 1 73.5 60 PRO B CA 1
ATOM 4006 C C . PRO B 1 60 ? 17.922 -23.219 11.398 1 73.5 60 PRO B C 1
ATOM 4008 O O . PRO B 1 60 ? 17.953 -22.312 12.234 1 73.5 60 PRO B O 1
ATOM 4011 N N . GLY B 1 61 ? 17.281 -24.344 11.555 1 73.94 61 GLY B N 1
ATOM 4012 C CA . GLY B 1 61 ? 16.688 -24.719 12.828 1 73.94 61 GLY B CA 1
ATOM 4013 C C . GLY B 1 61 ? 15.312 -24.125 13.039 1 73.94 61 GLY B C 1
ATOM 4014 O O . GLY B 1 61 ? 14.711 -24.312 14.102 1 73.94 61 GLY B O 1
ATOM 4015 N N . VAL B 1 62 ? 14.805 -23.469 12.07 1 82.25 62 VAL B N 1
ATOM 4016 C CA . VAL B 1 62 ? 13.492 -22.844 12.203 1 82.25 62 VAL B CA 1
ATOM 4017 C C . VAL B 1 62 ? 12.5 -23.516 11.25 1 82.25 62 VAL B C 1
ATOM 4019 O O . VAL B 1 62 ? 12.586 -23.344 10.031 1 82.25 62 VAL B O 1
ATOM 4022 N N . ARG B 1 63 ? 11.531 -24.219 11.906 1 84.25 63 ARG B N 1
ATOM 4023 C CA . ARG B 1 63 ? 10.477 -24.875 11.141 1 84.25 63 ARG B CA 1
ATOM 4024 C C . ARG B 1 63 ? 9.125 -24.203 11.383 1 84.25 63 ARG B C 1
ATOM 4026 O O . ARG B 1 63 ? 8.836 -23.766 12.5 1 84.25 63 ARG B O 1
ATOM 4033 N N . VAL B 1 64 ? 8.422 -24.156 10.266 1 86.31 64 VAL B N 1
ATOM 4034 C CA . VAL B 1 64 ? 7.105 -23.547 10.352 1 86.31 64 VAL B CA 1
ATOM 4035 C C . VAL B 1 64 ? 6.07 -24.422 9.656 1 86.31 64 VAL B C 1
ATOM 4037 O O . VAL B 1 64 ? 6.41 -25.203 8.766 1 86.31 64 VAL B O 1
ATOM 4040 N N . GLU B 1 65 ? 4.828 -24.297 10.133 1 86.06 65 GLU B N 1
ATOM 4041 C CA . GLU B 1 65 ? 3.699 -24.797 9.352 1 86.06 65 GLU B CA 1
ATOM 4042 C C . GLU B 1 65 ? 3.289 -23.812 8.266 1 86.06 65 GLU B C 1
ATOM 4044 O O . GLU B 1 65 ? 2.705 -22.766 8.555 1 86.06 65 GLU B O 1
ATOM 4049 N N . ALA B 1 66 ? 3.539 -24.156 7.066 1 89.81 66 ALA B N 1
ATOM 4050 C CA . ALA B 1 66 ? 3.342 -23.25 5.93 1 89.81 66 ALA B CA 1
ATOM 4051 C C . ALA B 1 66 ? 2.176 -23.719 5.062 1 89.81 66 ALA B C 1
ATOM 4053 O O . ALA B 1 66 ? 1.72 -24.859 5.18 1 89.81 66 ALA B O 1
ATOM 4054 N N . TRP B 1 67 ? 1.578 -22.797 4.348 1 93.88 67 TRP B N 1
ATOM 4055 C CA . TRP B 1 67 ? 0.642 -23.062 3.262 1 93.88 67 TRP B CA 1
ATOM 4056 C C . TRP B 1 67 ? 1.349 -23.016 1.91 1 93.88 67 TRP B C 1
ATOM 4058 O O . TRP B 1 67 ? 1.891 -21.984 1.518 1 93.88 67 TRP B O 1
ATOM 4068 N N . THR B 1 68 ? 1.336 -24.141 1.194 1 91.94 68 THR B N 1
ATOM 4069 C CA . THR B 1 68 ? 2.25 -24.219 0.06 1 91.94 68 THR B CA 1
ATOM 4070 C C . THR B 1 68 ? 1.496 -24.594 -1.217 1 91.94 68 THR B C 1
ATOM 4072 O O . THR B 1 68 ? 0.374 -25.094 -1.159 1 91.94 68 THR B O 1
ATOM 4075 N N . TYR B 1 69 ? 1.997 -24.188 -2.322 1 93.94 69 TYR B N 1
ATOM 4076 C CA . TYR B 1 69 ? 1.717 -24.797 -3.615 1 93.94 69 TYR B CA 1
ATOM 4077 C C . TYR B 1 69 ? 2.732 -25.891 -3.932 1 93.94 69 TYR B C 1
ATOM 4079 O O . TYR B 1 69 ? 3.926 -25.609 -4.078 1 93.94 69 TYR B O 1
ATOM 4087 N N . ASN B 1 70 ? 2.279 -27.125 -4.023 1 90.62 70 ASN B N 1
ATOM 4088 C CA . ASN B 1 70 ? 3.074 -28.312 -4.324 1 90.62 70 ASN B CA 1
ATOM 4089 C C . ASN B 1 70 ? 4.172 -28.531 -3.285 1 90.62 70 ASN B C 1
ATOM 4091 O O . ASN B 1 70 ? 5.277 -28.953 -3.625 1 90.62 70 ASN B O 1
ATOM 4095 N N . GLY B 1 71 ? 3.949 -28.109 -2.064 1 86.75 71 GLY B N 1
ATOM 4096 C CA . GLY B 1 71 ? 4.742 -28.531 -0.919 1 86.75 71 GLY B CA 1
ATOM 4097 C C . GLY B 1 71 ? 5.965 -27.672 -0.69 1 86.75 71 GLY B C 1
ATOM 4098 O O . GLY B 1 71 ? 6.77 -27.938 0.205 1 86.75 71 GLY B O 1
ATOM 4099 N N . THR B 1 72 ? 6.152 -26.578 -1.458 1 87.06 72 THR B N 1
ATOM 4100 C CA . THR B 1 72 ? 7.348 -25.75 -1.292 1 87.06 72 THR B CA 1
ATOM 4101 C C . THR B 1 72 ? 6.98 -24.281 -1.202 1 87.06 72 THR B C 1
ATOM 4103 O O . THR B 1 72 ? 5.883 -23.875 -1.599 1 87.06 72 THR B O 1
ATOM 4106 N N . ILE B 1 73 ? 7.938 -23.469 -0.648 1 88.5 73 ILE B N 1
ATOM 4107 C CA . ILE B 1 73 ? 7.926 -22.016 -0.704 1 88.5 73 ILE B CA 1
ATOM 4108 C C . ILE B 1 73 ? 9.18 -21.516 -1.419 1 88.5 73 ILE B C 1
ATOM 4110 O O . ILE B 1 73 ? 10.297 -21.766 -0.976 1 88.5 73 ILE B O 1
ATOM 4114 N N . PRO B 1 74 ? 9.086 -20.844 -2.496 1 93.19 74 PRO B N 1
ATOM 4115 C CA . PRO B 1 74 ? 7.871 -20.594 -3.285 1 93.19 74 PRO B CA 1
ATOM 4116 C C . PRO B 1 74 ? 7.34 -21.859 -3.949 1 93.19 74 PRO B C 1
ATOM 4118 O O . PRO B 1 74 ? 7.996 -22.906 -3.912 1 93.19 74 PRO B O 1
ATOM 4121 N N . GLY B 1 75 ? 6.117 -21.75 -4.469 1 91.56 75 GLY B N 1
ATOM 4122 C CA . GLY B 1 75 ? 5.637 -22.797 -5.355 1 91.56 75 GLY B CA 1
ATOM 4123 C C . GLY B 1 75 ? 6.457 -22.938 -6.625 1 91.56 75 GLY B C 1
ATOM 4124 O O . GLY B 1 75 ? 7.402 -22.172 -6.84 1 91.56 75 GLY B O 1
ATOM 4125 N N . PRO B 1 76 ? 6.055 -23.906 -7.418 1 90 76 PRO B N 1
ATOM 4126 C CA . PRO B 1 76 ? 6.824 -24.141 -8.641 1 90 76 PRO B CA 1
ATOM 4127 C C . PRO B 1 76 ? 6.816 -22.922 -9.578 1 90 76 PRO B C 1
ATOM 4129 O O . PRO B 1 76 ? 5.789 -22.25 -9.711 1 90 76 PRO B O 1
ATOM 4132 N N . THR B 1 77 ? 8.008 -22.688 -10.164 1 91.62 77 THR B N 1
ATOM 4133 C CA . THR B 1 77 ? 8.039 -21.703 -11.242 1 91.62 77 THR B CA 1
ATOM 4134 C C . THR B 1 77 ? 7.352 -22.25 -12.492 1 91.62 77 THR B C 1
ATOM 4136 O O . THR B 1 77 ? 7.703 -23.328 -12.977 1 91.62 77 THR B O 1
ATOM 4139 N N . LEU B 1 78 ? 6.406 -21.547 -12.969 1 91.06 78 LEU B N 1
ATOM 4140 C CA . LEU B 1 78 ? 5.734 -21.906 -14.219 1 91.06 78 LEU B CA 1
ATOM 4141 C C . LEU B 1 78 ? 6.332 -21.156 -15.398 1 91.06 78 LEU B C 1
ATOM 4143 O O . LEU B 1 78 ? 6.727 -20 -15.258 1 91.06 78 LEU B O 1
ATOM 4147 N N . ARG B 1 79 ? 6.375 -21.844 -16.531 1 91 79 ARG B N 1
ATOM 4148 C CA . ARG B 1 79 ? 6.969 -21.203 -17.703 1 91 79 ARG B CA 1
ATOM 4149 C C . ARG B 1 79 ? 6.18 -21.547 -18.969 1 91 79 ARG B C 1
ATOM 4151 O O . ARG B 1 79 ? 5.742 -22.688 -19.141 1 91 79 ARG B O 1
ATOM 4158 N N . ALA B 1 80 ? 5.977 -20.609 -19.781 1 92.44 80 ALA B N 1
ATOM 4159 C CA . ALA B 1 80 ? 5.328 -20.734 -21.078 1 92.44 80 ALA B CA 1
ATOM 4160 C C . ALA B 1 80 ? 5.965 -19.797 -22.109 1 92.44 80 ALA B C 1
ATOM 4162 O O . ALA B 1 80 ? 6.918 -19.078 -21.797 1 92.44 80 ALA B O 1
ATOM 4163 N N . THR B 1 81 ? 5.559 -19.891 -23.312 1 93.12 81 THR B N 1
ATOM 4164 C CA . THR B 1 81 ? 5.93 -18.953 -24.391 1 93.12 81 THR B CA 1
ATOM 4165 C C . THR B 1 81 ? 4.758 -18.047 -24.75 1 93.12 81 THR B C 1
ATOM 4167 O O . THR B 1 81 ? 3.602 -18.484 -24.719 1 93.12 81 THR B O 1
ATOM 4170 N N . GLU B 1 82 ? 5.121 -16.859 -25.031 1 95.81 82 GLU B N 1
ATOM 4171 C CA . GLU B 1 82 ? 4.082 -15.898 -25.406 1 95.81 82 GLU B CA 1
ATOM 4172 C C . GLU B 1 82 ? 3.133 -16.484 -26.438 1 95.81 82 GLU B C 1
ATOM 4174 O O . GLU B 1 82 ? 3.576 -16.984 -27.484 1 95.81 82 GLU B O 1
ATOM 4179 N N . GLY B 1 83 ? 1.835 -16.438 -26.141 1 95.31 83 GLY B N 1
ATOM 4180 C CA . GLY B 1 83 ? 0.829 -16.969 -27.047 1 95.31 83 GLY B CA 1
ATOM 4181 C C . GLY B 1 83 ? 0.367 -18.359 -26.672 1 95.31 83 GLY B C 1
ATOM 4182 O O . GLY B 1 83 ? -0.671 -18.828 -27.141 1 95.31 83 GLY B O 1
ATOM 4183 N N . ASP B 1 84 ? 1.105 -19.078 -25.844 1 95.81 84 ASP B N 1
ATOM 4184 C CA . ASP B 1 84 ? 0.679 -20.406 -25.391 1 95.81 84 ASP B CA 1
ATOM 4185 C C . ASP B 1 84 ? -0.644 -20.328 -24.641 1 95.81 84 ASP B C 1
ATOM 4187 O O . ASP B 1 84 ? -0.892 -19.359 -23.906 1 95.81 84 ASP B O 1
ATOM 4191 N N . ARG B 1 85 ? -1.452 -21.281 -24.844 1 96.69 85 ARG B N 1
ATOM 4192 C CA . ARG B 1 85 ? -2.576 -21.484 -23.938 1 96.69 85 ARG B CA 1
ATOM 4193 C C . ARG B 1 85 ? -2.121 -22.172 -22.656 1 96.69 85 ARG B C 1
ATOM 4195 O O . ARG B 1 85 ? -1.489 -23.234 -22.688 1 96.69 85 ARG B O 1
ATOM 4202 N N . VAL B 1 86 ? -2.41 -21.625 -21.562 1 96.88 86 VAL B N 1
ATOM 4203 C CA . VAL B 1 86 ? -1.99 -22.156 -20.266 1 96.88 86 VAL B CA 1
ATOM 4204 C C . VAL B 1 86 ? -3.203 -22.672 -19.5 1 96.88 86 VAL B C 1
ATOM 4206 O O . VAL B 1 86 ? -4.172 -21.938 -19.281 1 96.88 86 VAL B O 1
ATOM 4209 N N . ILE B 1 87 ? -3.168 -23.922 -19.172 1 97.25 87 ILE B N 1
ATOM 4210 C CA . ILE B 1 87 ? -4.191 -24.562 -18.344 1 97.25 87 ILE B CA 1
ATOM 4211 C C . ILE B 1 87 ? -3.605 -24.938 -16.984 1 97.25 87 ILE B C 1
ATOM 4213 O O . ILE B 1 87 ? -2.602 -25.641 -16.906 1 97.25 87 ILE B O 1
ATOM 4217 N N . ILE B 1 88 ? -4.215 -24.438 -15.898 1 97.62 88 ILE B N 1
ATOM 4218 C CA . ILE B 1 88 ? -3.801 -24.75 -14.539 1 97.62 88 ILE B CA 1
ATOM 4219 C C . ILE B 1 88 ? -4.891 -25.562 -13.836 1 97.62 88 ILE B C 1
ATOM 4221 O O . ILE B 1 88 ? -5.977 -25.047 -13.562 1 97.62 88 ILE B O 1
ATOM 4225 N N . ASN B 1 89 ? -4.613 -26.797 -13.586 1 97.25 89 ASN B N 1
ATOM 4226 C CA . ASN B 1 89 ? -5.469 -27.578 -12.695 1 97.25 89 ASN B CA 1
ATOM 4227 C C . ASN B 1 89 ? -5.094 -27.359 -11.234 1 97.25 89 ASN B C 1
ATOM 4229 O O . ASN B 1 89 ? -4.129 -27.953 -10.742 1 97.25 89 ASN B O 1
ATOM 4233 N N . PHE B 1 90 ? -5.883 -26.578 -10.617 1 97.94 90 PHE B N 1
ATOM 4234 C CA . PHE B 1 90 ? -5.625 -26.25 -9.219 1 97.94 90 PHE B CA 1
ATOM 4235 C C . PHE B 1 90 ? -6.449 -27.156 -8.305 1 97.94 90 PHE B C 1
ATOM 4237 O O . PHE B 1 90 ? -7.676 -27.203 -8.422 1 97.94 90 PHE B O 1
ATOM 4244 N N . ILE B 1 91 ? -5.789 -27.812 -7.367 1 97.5 91 ILE B N 1
ATOM 4245 C CA . ILE B 1 91 ? -6.422 -28.672 -6.367 1 97.5 91 ILE B CA 1
ATOM 4246 C C . ILE B 1 91 ? -6.105 -28.156 -4.969 1 97.5 91 ILE B C 1
ATOM 4248 O O . ILE B 1 91 ? -4.938 -27.969 -4.613 1 97.5 91 ILE B O 1
ATOM 4252 N N . ASN B 1 92 ? -7.137 -27.922 -4.18 1 97.5 92 ASN B N 1
ATOM 4253 C CA . ASN B 1 92 ? -6.922 -27.453 -2.812 1 97.5 92 ASN B CA 1
ATOM 4254 C C . ASN B 1 92 ? -6.98 -28.609 -1.812 1 97.5 92 ASN B C 1
ATOM 4256 O O . ASN B 1 92 ? -8.062 -29 -1.381 1 97.5 92 ASN B O 1
ATOM 4260 N N . ASN B 1 93 ? -5.875 -29.031 -1.375 1 96.19 93 ASN B N 1
ATOM 4261 C CA . ASN B 1 93 ? -5.781 -30.062 -0.35 1 96.19 93 ASN B CA 1
ATOM 4262 C C . ASN B 1 93 ? -5.469 -29.469 1.02 1 96.19 93 ASN B C 1
ATOM 4264 O O . ASN B 1 93 ? -5.113 -30.188 1.951 1 96.19 93 ASN B O 1
ATOM 4268 N N . GLY B 1 94 ? -5.496 -28.188 1.116 1 93.12 94 GLY B N 1
ATOM 4269 C CA . GLY B 1 94 ? -5.285 -27.516 2.391 1 93.12 94 GLY B CA 1
ATOM 4270 C C . GLY B 1 94 ? -6.527 -27.5 3.264 1 93.12 94 GLY B C 1
ATOM 4271 O O . GLY B 1 94 ? -7.559 -28.062 2.9 1 93.12 94 GLY B O 1
ATOM 4272 N N . LYS B 1 95 ? -6.445 -26.797 4.395 1 89.5 95 LYS B N 1
ATOM 4273 C CA . LYS B 1 95 ? -7.531 -26.75 5.371 1 89.5 95 LYS B CA 1
ATOM 4274 C C . LYS B 1 95 ? -8.391 -25.5 5.168 1 89.5 95 LYS B C 1
ATOM 4276 O O . LYS B 1 95 ? -9.5 -25.422 5.707 1 89.5 95 LYS B O 1
ATOM 4281 N N . LEU B 1 96 ? -7.887 -24.578 4.363 1 90.94 96 LEU B N 1
ATOM 4282 C CA . LEU B 1 96 ? -8.578 -23.312 4.129 1 90.94 96 LEU B CA 1
ATOM 4283 C C . LEU B 1 96 ? -8.898 -23.141 2.648 1 90.94 96 LEU B C 1
ATOM 4285 O O . LEU B 1 96 ? -8.32 -23.812 1.797 1 90.94 96 LEU B O 1
ATOM 4289 N N . PRO B 1 97 ? -9.867 -22.234 2.371 1 91.88 97 PRO B N 1
ATOM 4290 C CA . PRO B 1 97 ? -10.031 -21.875 0.959 1 91.88 97 PRO B CA 1
ATOM 4291 C C . PRO B 1 97 ? -8.805 -21.172 0.379 1 91.88 97 PRO B C 1
ATOM 4293 O O . PRO B 1 97 ? -8.164 -20.375 1.063 1 91.88 97 PRO B O 1
ATOM 4296 N N . HIS B 1 98 ? -8.445 -21.516 -0.813 1 96.25 98 HIS B N 1
ATOM 4297 C CA . HIS B 1 98 ? -7.336 -20.891 -1.526 1 96.25 98 HIS B CA 1
ATOM 4298 C C . HIS B 1 98 ? -7.695 -20.625 -2.986 1 96.25 98 HIS B C 1
ATOM 4300 O O . HIS B 1 98 ? -8.727 -21.094 -3.467 1 96.25 98 HIS B O 1
ATOM 4306 N N . THR B 1 99 ? -6.945 -19.844 -3.67 1 97 99 THR B N 1
ATOM 4307 C CA . THR B 1 99 ? -7.051 -19.578 -5.102 1 97 99 THR B CA 1
ATOM 4308 C C . THR B 1 99 ? -5.668 -19.375 -5.715 1 97 99 THR B C 1
ATOM 4310 O O . THR B 1 99 ? -4.652 -19.5 -5.023 1 97 99 THR B O 1
ATOM 4313 N N . MET B 1 100 ? -5.668 -19.188 -6.977 1 97.38 100 MET B N 1
ATOM 4314 C CA . MET B 1 100 ? -4.473 -18.734 -7.684 1 97.38 100 MET B CA 1
ATOM 4315 C C . MET B 1 100 ? -4.777 -17.531 -8.562 1 97.38 100 MET B C 1
ATOM 4317 O O . MET B 1 100 ? -5.547 -17.625 -9.516 1 97.38 100 MET B O 1
ATOM 4321 N N . HIS B 1 101 ? -4.227 -16.469 -8.188 1 97.62 101 HIS B N 1
ATOM 4322 C CA . HIS B 1 101 ? -4.254 -15.266 -9.016 1 97.62 101 HIS B CA 1
ATOM 4323 C C . HIS B 1 101 ? -2.949 -15.094 -9.781 1 97.62 101 HIS B C 1
ATOM 4325 O O . HIS B 1 101 ? -1.865 -15.141 -9.195 1 97.62 101 HIS B O 1
ATOM 4331 N N . PHE B 1 102 ? -3.107 -14.922 -11.102 1 97.12 102 PHE B N 1
ATOM 4332 C CA . PHE B 1 102 ? -1.949 -14.695 -11.961 1 97.12 102 PHE B CA 1
ATOM 4333 C C . PHE B 1 102 ? -1.849 -13.227 -12.359 1 97.12 102 PHE B C 1
ATOM 4335 O O . PHE B 1 102 ? -2.85 -12.609 -12.734 1 97.12 102 PHE B O 1
ATOM 4342 N N . HIS B 1 103 ? -0.683 -12.656 -12.188 1 97.38 103 HIS B N 1
ATOM 4343 C CA . HIS B 1 103 ? -0.421 -11.406 -12.891 1 97.38 103 HIS B CA 1
ATOM 4344 C C . HIS B 1 103 ? -0.289 -11.633 -14.391 1 97.38 103 HIS B C 1
ATOM 4346 O O . HIS B 1 103 ? 0.159 -12.695 -14.828 1 97.38 103 HIS B O 1
ATOM 4352 N N . GLY B 1 104 ? -0.562 -10.609 -15.164 1 94.38 104 GLY B N 1
ATOM 4353 C CA . GLY B 1 104 ? -0.634 -10.742 -16.609 1 94.38 104 GLY B CA 1
ATOM 4354 C C . GLY B 1 104 ? -2.033 -10.539 -17.156 1 94.38 104 GLY B C 1
ATOM 4355 O O . GLY B 1 104 ? -2.906 -10 -16.469 1 94.38 104 GLY B O 1
ATOM 4356 N N . ASP B 1 105 ? -2.203 -10.953 -18.391 1 94.88 105 ASP B N 1
ATOM 4357 C CA . ASP B 1 105 ? -3.467 -10.742 -19.094 1 94.88 105 ASP B CA 1
ATOM 4358 C C . ASP B 1 105 ? -4.383 -11.953 -18.953 1 94.88 105 ASP B C 1
ATOM 4360 O O . ASP B 1 105 ? -3.982 -13.078 -19.25 1 94.88 105 ASP B O 1
ATOM 4364 N N . HIS B 1 106 ? -5.594 -11.781 -18.484 1 94.69 106 HIS B N 1
ATOM 4365 C CA . HIS B 1 106 ? -6.617 -12.812 -18.391 1 94.69 106 HIS B CA 1
ATOM 4366 C C . HIS B 1 106 ? -7.977 -12.211 -18.031 1 94.69 106 HIS B C 1
ATOM 4368 O O . HIS B 1 106 ? -8.055 -11.062 -17.609 1 94.69 106 HIS B O 1
ATOM 4374 N N . ASN B 1 107 ? -9.031 -12.953 -18.188 1 94.44 107 ASN B N 1
ATOM 4375 C CA . ASN B 1 107 ? -10.359 -12.461 -17.859 1 94.44 107 ASN B CA 1
ATOM 4376 C C . ASN B 1 107 ? -10.727 -12.773 -16.406 1 94.44 107 ASN B C 1
ATOM 4378 O O . ASN B 1 107 ? -9.961 -13.438 -15.703 1 94.44 107 ASN B O 1
ATOM 4382 N N . GLU B 1 108 ? -11.844 -12.305 -16.031 1 93.19 108 GLU B N 1
ATOM 4383 C CA . GLU B 1 108 ? -12.32 -12.398 -14.656 1 93.19 108 GLU B CA 1
ATOM 4384 C C . GLU B 1 108 ? -12.359 -13.852 -14.188 1 93.19 108 GLU B C 1
ATOM 4386 O O . GLU B 1 108 ? -11.953 -14.164 -13.062 1 93.19 108 GLU B O 1
ATOM 4391 N N . LYS B 1 109 ? -12.836 -14.734 -15.055 1 93.62 109 LYS B N 1
ATOM 4392 C CA . LYS B 1 109 ? -13.016 -16.141 -14.68 1 93.62 109 LYS B CA 1
ATOM 4393 C C . LYS B 1 109 ? -11.68 -16.781 -14.32 1 93.62 109 LYS B C 1
ATOM 4395 O O . LYS B 1 109 ? -11.633 -17.75 -13.562 1 93.62 109 LYS B O 1
ATOM 4400 N N . ASN B 1 110 ? -10.633 -16.203 -14.844 1 96.19 110 ASN B N 1
ATOM 4401 C CA . ASN B 1 110 ? -9.305 -16.766 -14.648 1 96.19 110 ASN B CA 1
ATOM 4402 C C . ASN B 1 110 ? -8.469 -15.93 -13.688 1 96.19 110 ASN B C 1
ATOM 4404 O O . ASN B 1 110 ? -7.246 -16.047 -13.664 1 96.19 110 ASN B O 1
ATOM 4408 N N . ASP B 1 111 ? -9.094 -15.078 -12.953 1 94.75 111 ASP B N 1
ATOM 4409 C CA . ASP B 1 111 ? -8.359 -14.117 -12.125 1 94.75 111 ASP B CA 1
ATOM 4410 C C . ASP B 1 111 ? -8.078 -14.688 -10.742 1 94.75 111 ASP B C 1
ATOM 4412 O O . ASP B 1 111 ? -7.195 -14.203 -10.031 1 94.75 111 ASP B O 1
ATOM 4416 N N . GLY B 1 112 ? -8.875 -15.688 -10.305 1 93.81 112 GLY B N 1
ATOM 4417 C CA . GLY B 1 112 ? -8.648 -16.312 -9.016 1 93.81 112 GLY B CA 1
ATOM 4418 C C . GLY B 1 112 ? -9.109 -15.461 -7.848 1 93.81 112 GLY B C 1
ATOM 4419 O O . GLY B 1 112 ? -8.625 -15.625 -6.727 1 93.81 112 GLY B O 1
ATOM 4420 N N . VAL B 1 113 ? -9.969 -14.5 -8.055 1 89.69 113 VAL B N 1
ATOM 4421 C CA . VAL B 1 113 ? -10.469 -13.641 -6.988 1 89.69 113 VAL B CA 1
ATOM 4422 C C . VAL B 1 113 ? -11.844 -14.117 -6.539 1 89.69 113 VAL B C 1
ATOM 4424 O O . VAL B 1 113 ? -12.078 -14.305 -5.344 1 89.69 113 VAL B O 1
ATOM 4427 N N . PHE B 1 114 ? -12.758 -14.43 -7.445 1 82.75 114 PHE B N 1
ATOM 4428 C CA . PHE B 1 114 ? -14.164 -14.641 -7.141 1 82.75 114 PHE B CA 1
ATOM 4429 C C . PHE B 1 114 ? -14.469 -16.125 -6.961 1 82.75 114 PHE B C 1
ATOM 4431 O O . PHE B 1 114 ? -15.547 -16.5 -6.496 1 82.75 114 PHE B O 1
ATOM 4438 N N . GLN B 1 115 ? -13.578 -16.969 -7.293 1 85.25 115 GLN B N 1
ATOM 4439 C CA . GLN B 1 115 ? -13.797 -18.406 -7.227 1 85.25 115 GLN B CA 1
ATOM 4440 C C . GLN B 1 115 ? -12.883 -19.047 -6.184 1 85.25 115 GLN B C 1
ATOM 4442 O O . GLN B 1 115 ? -11.953 -19.781 -6.535 1 85.25 115 GLN B O 1
ATOM 4447 N N . GLU B 1 116 ? -13.297 -18.781 -4.984 1 93 116 GLU B N 1
ATOM 4448 C CA . GLU B 1 116 ? -12.516 -19.469 -3.959 1 93 116 GLU B CA 1
ATOM 4449 C C . GLU B 1 116 ? -12.727 -20.984 -4.016 1 93 116 GLU B C 1
ATOM 4451 O O . GLU B 1 116 ? -13.836 -21.453 -4.25 1 93 116 GLU B O 1
ATOM 4456 N N . VAL B 1 117 ? -11.672 -21.672 -3.838 1 95.75 117 VAL B N 1
ATOM 4457 C CA . VAL B 1 117 ? -11.68 -23.125 -3.914 1 95.75 117 VAL B CA 1
ATOM 4458 C C . VAL B 1 117 ? -11.609 -23.719 -2.51 1 95.75 117 VAL B C 1
ATOM 4460 O O . VAL B 1 117 ? -10.617 -23.547 -1.803 1 95.75 117 VAL B O 1
ATOM 4463 N N . LEU B 1 118 ? -12.672 -24.438 -2.137 1 94.06 118 LEU B N 1
ATOM 4464 C CA . LEU B 1 118 ? -12.75 -25.016 -0.798 1 94.06 118 LEU B CA 1
ATOM 4465 C C . LEU B 1 118 ? -11.797 -26.188 -0.659 1 94.06 118 LEU B C 1
ATOM 4467 O O . LEU B 1 118 ? -11.367 -26.781 -1.659 1 94.06 118 LEU B O 1
ATOM 4471 N N . PRO B 1 119 ? -11.445 -26.547 0.617 1 93.12 119 PRO B N 1
ATOM 4472 C CA . PRO B 1 119 ? -10.648 -27.75 0.833 1 93.12 119 PRO B CA 1
ATOM 4473 C C . PRO B 1 119 ? -11.258 -28.984 0.171 1 93.12 119 PRO B C 1
ATOM 4475 O O . PRO B 1 119 ? -12.453 -29.25 0.334 1 93.12 119 PRO B O 1
ATOM 4478 N N . GLY B 1 120 ? -10.477 -29.688 -0.596 1 94.62 120 GLY B N 1
ATOM 4479 C CA . GLY B 1 120 ? -10.938 -30.891 -1.269 1 94.62 120 GLY B CA 1
ATOM 4480 C C . GLY B 1 120 ? -11.461 -30.625 -2.668 1 94.62 120 GLY B C 1
ATOM 4481 O O . GLY B 1 120 ? -11.648 -31.562 -3.451 1 94.62 120 GLY B O 1
ATOM 4482 N N . ASP B 1 121 ? -11.688 -29.375 -3.037 1 96.06 121 ASP B N 1
ATOM 4483 C CA . ASP B 1 121 ? -12.234 -29.016 -4.348 1 96.06 121 ASP B CA 1
ATOM 4484 C C . ASP B 1 121 ? -11.117 -28.641 -5.316 1 96.06 121 ASP B C 1
ATOM 4486 O O . ASP B 1 121 ? -9.938 -28.641 -4.953 1 96.06 121 ASP B O 1
ATOM 4490 N N . SER B 1 122 ? -11.523 -28.391 -6.559 1 97.44 122 SER B N 1
ATOM 4491 C CA . SER B 1 122 ? -10.57 -28 -7.598 1 97.44 122 SER B CA 1
ATOM 4492 C C . SER B 1 122 ? -11.156 -26.938 -8.516 1 97.44 122 SER B C 1
ATOM 4494 O O . SER B 1 122 ? -12.367 -26.703 -8.516 1 97.44 122 SER B O 1
ATOM 4496 N N . TYR B 1 123 ? -10.328 -26.219 -9.141 1 97.06 123 TYR B N 1
ATOM 4497 C CA . TYR B 1 123 ? -10.68 -25.234 -10.156 1 97.06 123 TYR B CA 1
ATOM 4498 C C . TYR B 1 123 ? -9.664 -25.234 -11.289 1 97.06 123 TYR B C 1
ATOM 4500 O O . TYR B 1 123 ? -8.469 -25.422 -11.062 1 97.06 123 TYR B O 1
ATOM 4508 N N . THR B 1 124 ? -10.133 -25.047 -12.523 1 97.88 124 THR B N 1
ATOM 4509 C CA . THR B 1 124 ? -9.242 -25 -13.68 1 97.88 124 THR B CA 1
ATOM 4510 C C . THR B 1 124 ? -9.172 -23.594 -14.258 1 97.88 124 THR B C 1
ATOM 4512 O O . THR B 1 124 ? -10.188 -23.031 -14.656 1 97.88 124 THR B O 1
ATOM 4515 N N . TYR B 1 125 ? -8.023 -23 -14.242 1 97.5 125 TYR B N 1
ATOM 4516 C CA . TYR B 1 125 ? -7.758 -21.75 -14.945 1 97.5 125 TYR B CA 1
ATOM 4517 C C . TYR B 1 125 ? -7.332 -22.016 -16.375 1 97.5 125 TYR B C 1
ATOM 4519 O O . TYR B 1 125 ? -6.66 -23 -16.672 1 97.5 125 TYR B O 1
ATOM 4527 N N . ASP B 1 126 ? -7.727 -21.125 -17.266 1 97.62 126 ASP B N 1
ATOM 4528 C CA . ASP B 1 126 ? -7.523 -21.266 -18.703 1 97.62 126 ASP B CA 1
ATOM 4529 C C . ASP B 1 126 ? -7.352 -19.906 -19.375 1 97.62 126 ASP B C 1
ATOM 4531 O O . ASP B 1 126 ? -8.32 -19.172 -19.547 1 97.62 126 ASP B O 1
ATOM 4535 N N . PHE B 1 127 ? -6.082 -19.578 -19.75 1 97.31 127 PHE B N 1
ATOM 4536 C CA . PHE B 1 127 ? -5.82 -18.266 -20.344 1 97.31 127 PHE B CA 1
ATOM 4537 C C . PHE B 1 127 ? -4.641 -18.344 -21.312 1 97.31 127 PHE B C 1
ATOM 4539 O O . PHE B 1 127 ? -3.947 -19.359 -21.375 1 97.31 127 PHE B O 1
ATOM 4546 N N . ILE B 1 128 ? -4.398 -17.281 -22.062 1 96.88 128 ILE B N 1
ATOM 4547 C CA . ILE B 1 128 ? -3.273 -17.172 -22.984 1 96.88 128 ILE B CA 1
ATOM 4548 C C . ILE B 1 128 ? -2.113 -16.453 -22.312 1 96.88 128 ILE B C 1
ATOM 4550 O O . ILE B 1 128 ? -2.303 -15.383 -21.719 1 96.88 128 ILE B O 1
ATOM 4554 N N . ALA B 1 129 ? -0.956 -17.047 -22.344 1 96.31 129 ALA B N 1
ATOM 4555 C CA . ALA B 1 129 ? 0.23 -16.406 -21.781 1 96.31 129 ALA B CA 1
ATOM 4556 C C . ALA B 1 129 ? 0.648 -15.195 -22.594 1 96.31 129 ALA B C 1
ATOM 4558 O O . ALA B 1 129 ? 1.212 -15.328 -23.688 1 96.31 129 ALA B O 1
ATOM 4559 N N . GLU B 1 130 ? 0.406 -14.039 -22.078 1 94.94 130 GLU B N 1
ATOM 4560 C CA . GLU B 1 130 ? 0.796 -12.766 -22.688 1 94.94 130 GLU B CA 1
ATOM 4561 C C . GLU B 1 130 ? 0.698 -11.625 -21.672 1 94.94 130 GLU B C 1
ATOM 4563 O O . GLU B 1 130 ? -0.076 -11.695 -20.719 1 94.94 130 GLU B O 1
ATOM 4568 N N . PRO B 1 131 ? 1.467 -10.57 -21.922 1 96.75 131 PRO B N 1
ATOM 4569 C CA . PRO B 1 131 ? 2.596 -10.5 -22.859 1 96.75 131 PRO B CA 1
ATOM 4570 C C . PRO B 1 131 ? 3.82 -11.266 -22.359 1 96.75 131 PRO B C 1
ATOM 4572 O O . PRO B 1 131 ? 3.779 -11.875 -21.281 1 96.75 131 PRO B O 1
ATOM 4575 N N . ALA B 1 132 ? 4.859 -11.289 -23.203 1 97.5 132 ALA B N 1
ATOM 4576 C CA . ALA B 1 132 ? 6.109 -11.891 -22.75 1 97.5 132 ALA B CA 1
ATOM 4577 C C . ALA B 1 132 ? 6.711 -11.102 -21.578 1 97.5 132 ALA B C 1
ATOM 4579 O O . ALA B 1 132 ? 6.738 -9.867 -21.609 1 97.5 132 ALA B O 1
ATOM 4580 N N . GLY B 1 133 ? 7.117 -11.812 -20.547 1 97.62 133 GLY B N 1
ATOM 4581 C CA . GLY B 1 133 ? 7.688 -11.172 -19.375 1 97.62 133 GLY B CA 1
ATOM 4582 C C . GLY B 1 133 ? 7.785 -12.094 -18.188 1 97.62 133 GLY B C 1
ATOM 4583 O O . GLY B 1 133 ? 7.773 -13.32 -18.328 1 97.62 133 GLY B O 1
ATOM 4584 N N . LEU B 1 134 ? 8.141 -11.539 -17.016 1 97.25 134 LEU B N 1
ATOM 4585 C CA . LEU B 1 134 ? 8.195 -12.203 -15.719 1 97.25 134 LEU B CA 1
ATOM 4586 C C . LEU B 1 134 ? 7.027 -11.766 -14.836 1 97.25 134 LEU B C 1
ATOM 4588 O O . LEU B 1 134 ? 6.887 -10.586 -14.523 1 97.25 134 LEU B O 1
ATOM 4592 N N . PHE B 1 135 ? 6.242 -12.773 -14.5 1 97.81 135 PHE B N 1
ATOM 4593 C CA . PHE B 1 135 ? 5.055 -12.547 -13.68 1 97.81 135 PHE B CA 1
ATOM 4594 C C . PHE B 1 135 ? 5.074 -13.43 -12.438 1 97.81 135 PHE B C 1
ATOM 4596 O O . PHE B 1 135 ? 6.117 -13.984 -12.078 1 97.81 135 PHE B O 1
ATOM 4603 N N . MET B 1 136 ? 3.924 -13.359 -11.703 1 97.62 136 MET B N 1
ATOM 4604 C CA . MET B 1 136 ? 3.777 -14.172 -10.5 1 97.62 136 MET B CA 1
ATOM 4605 C C . MET B 1 136 ? 2.35 -14.688 -10.367 1 97.62 136 MET B C 1
ATOM 4607 O O . MET B 1 136 ? 1.448 -14.234 -11.07 1 97.62 136 MET B O 1
ATOM 4611 N N . TYR B 1 137 ? 2.227 -15.688 -9.57 1 97.5 137 TYR B N 1
ATOM 4612 C CA . TYR B 1 137 ? 0.92 -16.141 -9.102 1 97.5 137 TYR B CA 1
ATOM 4613 C C . TYR B 1 137 ? 0.887 -16.219 -7.582 1 97.5 137 TYR B C 1
ATOM 4615 O O . TYR B 1 137 ? 1.931 -16.344 -6.938 1 97.5 137 TYR B O 1
ATOM 4623 N N . HIS B 1 138 ? -0.291 -16.047 -7.02 1 97.94 138 HIS B N 1
ATOM 4624 C CA . HIS B 1 138 ? -0.455 -16.141 -5.574 1 97.94 138 HIS B CA 1
ATOM 4625 C C . HIS B 1 138 ? -1.923 -16.312 -5.195 1 97.94 138 HIS B C 1
ATOM 4627 O O . HIS B 1 138 ? -2.809 -16.141 -6.035 1 97.94 138 HIS B O 1
ATOM 4633 N N . CYS B 1 139 ? -2.111 -16.734 -3.979 1 97.19 139 CYS B N 1
ATOM 4634 C CA . CYS B 1 139 ? -3.471 -16.828 -3.459 1 97.19 139 CYS B CA 1
ATOM 4635 C C . CYS B 1 139 ? -4.07 -15.445 -3.258 1 97.19 139 CYS B C 1
ATOM 4637 O O . CYS B 1 139 ? -3.395 -14.539 -2.764 1 97.19 139 CYS B O 1
ATOM 4639 N N . HIS B 1 140 ? -5.301 -15.242 -3.643 1 95.88 140 HIS B N 1
ATOM 4640 C CA . HIS B 1 140 ? -5.953 -13.945 -3.494 1 95.88 140 HIS B CA 1
ATOM 4641 C C . HIS B 1 140 ? -7.133 -14.031 -2.533 1 95.88 140 HIS B C 1
ATOM 4643 O O . HIS B 1 140 ? -8.078 -13.25 -2.635 1 95.88 140 HIS B O 1
ATOM 4649 N N . VAL B 1 141 ? -7.148 -15.047 -1.701 1 91.88 141 VAL B N 1
ATOM 4650 C CA . VAL B 1 141 ? -8.148 -15.109 -0.644 1 91.88 141 VAL B CA 1
ATOM 4651 C C . VAL B 1 141 ? -7.812 -14.102 0.453 1 91.88 141 VAL B C 1
ATOM 4653 O O . VAL B 1 141 ? -6.648 -13.969 0.841 1 91.88 141 VAL B O 1
ATOM 4656 N N . MET B 1 142 ? -8.836 -13.484 0.985 1 86.81 142 MET B N 1
ATOM 4657 C CA . MET B 1 142 ? -8.641 -12.484 2.033 1 86.81 142 MET B CA 1
ATOM 4658 C C . MET B 1 142 ? -8.484 -13.148 3.396 1 86.81 142 MET B C 1
ATOM 4660 O O . MET B 1 142 ? -9.227 -14.078 3.73 1 86.81 142 MET B O 1
ATOM 4664 N N . PRO B 1 143 ? -7.566 -12.695 4.281 1 88.5 143 PRO B N 1
ATOM 4665 C CA . PRO B 1 143 ? -6.605 -11.625 4.023 1 88.5 143 PRO B CA 1
ATOM 4666 C C . PRO B 1 143 ? -5.488 -12.055 3.072 1 88.5 143 PRO B C 1
ATOM 4668 O O . PRO B 1 143 ? -4.75 -13 3.361 1 88.5 143 PRO B O 1
ATOM 4671 N N . VAL B 1 144 ? -5.25 -11.32 2.029 1 91.56 144 VAL B N 1
ATOM 4672 C CA . VAL B 1 144 ? -4.387 -11.703 0.919 1 91.56 144 VAL B CA 1
ATOM 4673 C C . VAL B 1 144 ? -2.939 -11.797 1.402 1 91.56 144 VAL B C 1
ATOM 4675 O O . VAL B 1 144 ? -2.256 -12.789 1.136 1 91.56 144 VAL B O 1
ATOM 4678 N N . SER B 1 145 ? -2.518 -10.805 2.178 1 90.25 145 SER B N 1
ATOM 4679 C CA . SER B 1 145 ? -1.135 -10.766 2.641 1 90.25 145 SER B CA 1
ATOM 4680 C C . SER B 1 145 ? -0.809 -11.984 3.504 1 90.25 145 SER B C 1
ATOM 4682 O O . SER B 1 145 ? 0.306 -12.508 3.449 1 90.25 145 SER B O 1
ATOM 4684 N N . GLU B 1 146 ? -1.753 -12.406 4.289 1 88.94 146 GLU B N 1
ATOM 4685 C CA . GLU B 1 146 ? -1.544 -13.578 5.141 1 88.94 146 GLU B CA 1
ATOM 4686 C C . GLU B 1 146 ? -1.356 -14.844 4.309 1 88.94 146 GLU B C 1
ATOM 4688 O O . GLU B 1 146 ? -0.455 -15.641 4.574 1 88.94 146 GLU B O 1
ATOM 4693 N N . HIS B 1 147 ? -2.203 -15.016 3.324 1 93.56 147 HIS B N 1
ATOM 4694 C CA . HIS B 1 147 ? -2.104 -16.188 2.471 1 93.56 147 HIS B CA 1
ATOM 4695 C C . HIS B 1 147 ? -0.787 -16.203 1.7 1 93.56 147 HIS B C 1
ATOM 4697 O O . HIS B 1 147 ? -0.143 -17.25 1.582 1 93.56 147 HIS B O 1
ATOM 4703 N N . ILE B 1 148 ? -0.386 -15.062 1.264 1 96.12 148 ILE B N 1
ATOM 4704 C CA . ILE B 1 148 ? 0.858 -14.953 0.51 1 96.12 148 ILE B CA 1
ATOM 4705 C C . ILE B 1 148 ? 2.045 -15.234 1.431 1 96.12 148 ILE B C 1
ATOM 4707 O O . ILE B 1 148 ? 2.855 -16.125 1.154 1 96.12 148 ILE B O 1
ATOM 4711 N N . ARG B 1 149 ? 2.105 -14.609 2.568 1 94.12 149 ARG B N 1
ATOM 4712 C CA . ARG B 1 149 ? 3.307 -14.656 3.395 1 94.12 149 ARG B CA 1
ATOM 4713 C C . ARG B 1 149 ? 3.428 -16 4.105 1 94.12 149 ARG B C 1
ATOM 4715 O O . ARG B 1 149 ? 4.516 -16.375 4.539 1 94.12 149 ARG B O 1
ATOM 4722 N N . ASN B 1 150 ? 2.318 -16.719 4.168 1 93.38 150 ASN B N 1
ATOM 4723 C CA . ASN B 1 150 ? 2.432 -18.078 4.688 1 93.38 150 ASN B CA 1
ATOM 4724 C C . ASN B 1 150 ? 2.982 -19.031 3.635 1 93.38 150 ASN B C 1
ATOM 4726 O O . ASN B 1 150 ? 3.328 -20.172 3.947 1 93.38 150 ASN B O 1
ATOM 4730 N N . GLY B 1 151 ? 2.977 -18.625 2.352 1 94.75 151 GLY B N 1
ATOM 4731 C CA . GLY B 1 151 ? 3.76 -19.422 1.422 1 94.75 151 GLY B CA 1
ATOM 4732 C C . GLY B 1 151 ? 3.078 -19.625 0.08 1 94.75 151 GLY B C 1
ATOM 4733 O O . GLY B 1 151 ? 3.631 -20.266 -0.815 1 94.75 151 GLY B O 1
ATOM 4734 N N . LEU B 1 152 ? 1.906 -19.078 -0.149 1 96.56 152 LEU B N 1
ATOM 4735 C CA . LEU B 1 152 ? 1.119 -19.359 -1.342 1 96.56 152 LEU B CA 1
ATOM 4736 C C . LEU B 1 152 ? 1.441 -18.375 -2.461 1 96.56 152 LEU B C 1
ATOM 4738 O O . LEU B 1 152 ? 0.588 -17.578 -2.855 1 96.56 152 LEU B O 1
ATOM 4742 N N . TYR B 1 153 ? 2.643 -18.531 -3.039 1 97.12 153 TYR B N 1
ATOM 4743 C CA . TYR B 1 153 ? 3.082 -17.703 -4.152 1 97.12 153 TYR B CA 1
ATOM 4744 C C . TYR B 1 153 ? 4.133 -18.422 -4.992 1 97.12 153 TYR B C 1
ATOM 4746 O O . TYR B 1 153 ? 4.734 -19.406 -4.539 1 97.12 153 TYR B O 1
ATOM 4754 N N . GLY B 1 154 ? 4.34 -17.938 -6.211 1 95.38 154 GLY B N 1
ATOM 4755 C CA . GLY B 1 154 ? 5.359 -18.422 -7.129 1 95.38 154 GLY B CA 1
ATOM 4756 C C . GLY B 1 154 ? 5.559 -17.516 -8.328 1 95.38 154 GLY B C 1
ATOM 4757 O O . GLY B 1 154 ? 4.883 -16.484 -8.461 1 95.38 154 GLY B O 1
ATOM 4758 N N . ALA B 1 155 ? 6.512 -17.891 -9.156 1 95.5 155 ALA B N 1
ATOM 4759 C CA . ALA B 1 155 ? 6.852 -17.109 -10.344 1 95.5 155 ALA B CA 1
ATOM 4760 C C . ALA B 1 155 ? 6.25 -17.734 -11.602 1 95.5 155 ALA B C 1
ATOM 4762 O O . ALA B 1 155 ? 6.035 -18.938 -11.664 1 95.5 155 ALA B O 1
ATOM 4763 N N . PHE B 1 156 ? 5.961 -16.906 -12.562 1 95.56 156 PHE B N 1
ATOM 4764 C CA . PHE B 1 156 ? 5.445 -17.281 -13.875 1 95.56 156 PHE B CA 1
ATOM 4765 C C . PHE B 1 156 ? 6.219 -16.578 -14.984 1 95.56 156 PHE B C 1
ATOM 4767 O O . PHE B 1 156 ? 6.117 -15.367 -15.141 1 95.56 156 PHE B O 1
ATOM 4774 N N . ILE B 1 157 ? 6.973 -17.312 -15.734 1 94.69 157 ILE B N 1
ATOM 4775 C CA . ILE B 1 157 ? 7.801 -16.781 -16.812 1 94.69 157 ILE B CA 1
ATOM 4776 C C . ILE B 1 157 ? 7.102 -16.984 -18.156 1 94.69 157 ILE B C 1
ATOM 4778 O O . ILE B 1 157 ? 6.656 -18.094 -18.453 1 94.69 157 ILE B O 1
ATOM 4782 N N . VAL B 1 158 ? 6.98 -15.961 -18.938 1 95.5 158 VAL B N 1
ATOM 4783 C CA . VAL B 1 158 ? 6.488 -16.031 -20.312 1 95.5 158 VAL B CA 1
ATOM 4784 C C . VAL B 1 158 ? 7.59 -15.586 -21.281 1 95.5 158 VAL B C 1
ATOM 4786 O O . VAL B 1 158 ? 7.84 -14.391 -21.438 1 95.5 158 VAL B O 1
ATOM 4789 N N . ASP B 1 159 ? 8.195 -16.469 -22 1 93.69 159 ASP B N 1
ATOM 4790 C CA . ASP B 1 159 ? 9.258 -16.156 -22.953 1 93.69 159 ASP B CA 1
ATOM 4791 C C . ASP B 1 159 ? 8.703 -15.508 -24.203 1 93.69 159 ASP B C 1
ATOM 4793 O O . ASP B 1 159 ? 7.633 -15.883 -24.688 1 93.69 159 ASP B O 1
ATOM 4797 N N . PRO B 1 160 ? 9.492 -14.57 -24.75 1 94.94 160 PRO B N 1
ATOM 4798 C CA . PRO B 1 160 ? 9.055 -14.031 -26.047 1 94.94 160 PRO B CA 1
ATOM 4799 C C . PRO B 1 160 ? 9.125 -15.062 -27.172 1 94.94 160 PRO B C 1
ATOM 4801 O O . PRO B 1 160 ? 10.031 -15.891 -27.203 1 94.94 160 PRO B O 1
ATOM 4804 N N . LYS B 1 161 ? 8.258 -14.914 -28.125 1 90.75 161 LYS B N 1
ATOM 4805 C CA . LYS B 1 161 ? 8.164 -15.852 -29.234 1 90.75 161 LYS B CA 1
ATOM 4806 C C . LYS B 1 161 ? 9.43 -15.82 -30.094 1 90.75 161 LYS B C 1
ATOM 4808 O O . LYS B 1 161 ? 9.805 -16.828 -30.688 1 90.75 161 LYS B O 1
ATOM 4813 N N . GLU B 1 162 ? 10.039 -14.664 -30.109 1 89.25 162 GLU B N 1
ATOM 4814 C CA . GLU B 1 162 ? 11.219 -14.477 -30.953 1 89.25 162 GLU B CA 1
ATOM 4815 C C . GLU B 1 162 ? 12.453 -15.117 -30.312 1 89.25 162 GLU B C 1
ATOM 4817 O O . GLU B 1 162 ? 13.5 -15.227 -30.938 1 89.25 162 GLU B O 1
ATOM 4822 N N . GLY B 1 163 ? 12.281 -15.547 -29.109 1 87.25 163 GLY B N 1
ATOM 4823 C CA . GLY B 1 163 ? 13.414 -16.141 -28.406 1 87.25 163 GLY B CA 1
ATOM 4824 C C . GLY B 1 163 ? 14.25 -15.109 -27.656 1 87.25 163 GLY B C 1
ATOM 4825 O O . GLY B 1 163 ? 14.008 -13.906 -27.766 1 87.25 163 GLY B O 1
ATOM 4826 N N . LEU B 1 164 ? 15.172 -15.609 -26.797 1 88.5 164 LEU B N 1
ATOM 4827 C CA . LEU B 1 164 ? 16.078 -14.789 -26.016 1 88.5 164 LEU B CA 1
ATOM 4828 C C . LEU B 1 164 ? 17.531 -15.211 -26.219 1 88.5 164 LEU B C 1
ATOM 4830 O O . LEU B 1 164 ? 17.797 -16.375 -26.531 1 88.5 164 LEU B O 1
ATOM 4834 N N . GLU B 1 165 ? 18.359 -14.242 -26.094 1 87.31 165 GLU B N 1
ATOM 4835 C CA . GLU B 1 165 ? 19.781 -14.594 -26.047 1 87.31 165 GLU B CA 1
ATOM 4836 C C . GLU B 1 165 ? 20.062 -15.625 -24.953 1 87.31 165 GLU B C 1
ATOM 4838 O O . GLU B 1 165 ? 19.531 -15.516 -23.844 1 87.31 165 GLU B O 1
ATOM 4843 N N . PRO B 1 166 ? 20.812 -16.656 -25.312 1 86.56 166 PRO B N 1
ATOM 4844 C CA . PRO B 1 166 ? 21.141 -17.656 -24.297 1 86.56 166 PRO B CA 1
ATOM 4845 C C . PRO B 1 166 ? 21.828 -17.047 -23.062 1 86.56 166 PRO B C 1
ATOM 4847 O O . PRO B 1 166 ? 22.672 -16.156 -23.203 1 86.56 166 PRO B O 1
ATOM 4850 N N . ALA B 1 167 ? 21.406 -17.406 -21.922 1 89.25 167 ALA B N 1
ATOM 4851 C CA . ALA B 1 167 ? 21.938 -16.922 -20.641 1 89.25 167 ALA B CA 1
ATOM 4852 C C . ALA B 1 167 ? 21.812 -18 -19.562 1 89.25 167 ALA B C 1
ATOM 4854 O O . ALA B 1 167 ? 20.969 -18.891 -19.672 1 89.25 167 ALA B O 1
ATOM 4855 N N . ARG B 1 168 ? 22.766 -17.969 -18.641 1 86.75 168 ARG B N 1
ATOM 4856 C CA . ARG B 1 168 ? 22.5 -18.703 -17.406 1 86.75 168 ARG B CA 1
ATOM 4857 C C . ARG B 1 168 ? 21.391 -18.031 -16.594 1 86.75 168 ARG B C 1
ATOM 4859 O O . ARG B 1 168 ? 21.5 -16.859 -16.25 1 86.75 168 ARG B O 1
ATOM 4866 N N . GLU B 1 169 ? 20.391 -18.828 -16.266 1 87.94 169 GLU B N 1
ATOM 4867 C CA . GLU B 1 169 ? 19.203 -18.219 -15.672 1 87.94 169 GLU B CA 1
ATOM 4868 C C . GLU B 1 169 ? 19.047 -18.641 -14.219 1 87.94 169 GLU B C 1
ATOM 4870 O O . GLU B 1 169 ? 19.281 -19.812 -13.867 1 87.94 169 GLU B O 1
ATOM 4875 N N . TYR B 1 170 ? 18.672 -17.703 -13.383 1 88.62 170 TYR B N 1
ATOM 4876 C CA . TYR B 1 170 ? 18.25 -17.938 -12.008 1 88.62 170 TYR B CA 1
ATOM 4877 C C . TYR B 1 170 ? 16.922 -17.25 -11.711 1 88.62 170 TYR B C 1
ATOM 4879 O O . TYR B 1 170 ? 16.641 -16.172 -12.242 1 88.62 170 TYR B O 1
ATOM 4887 N N . VAL B 1 171 ? 16.078 -17.906 -10.906 1 91.69 171 VAL B N 1
ATOM 4888 C CA . VAL B 1 171 ? 14.852 -17.312 -10.406 1 91.69 171 VAL B CA 1
ATOM 4889 C C . VAL B 1 171 ? 14.992 -16.984 -8.922 1 91.69 171 VAL B C 1
ATOM 4891 O O . VAL B 1 171 ? 15.367 -17.859 -8.125 1 91.69 171 VAL B O 1
ATOM 4894 N N . LEU B 1 172 ? 14.812 -15.773 -8.578 1 93 172 LEU B N 1
ATOM 4895 C CA . LEU B 1 172 ? 14.836 -15.312 -7.191 1 93 172 LEU B CA 1
ATOM 4896 C C . LEU B 1 172 ? 13.477 -14.742 -6.789 1 93 172 LEU B C 1
ATOM 4898 O O . LEU B 1 172 ? 13.109 -13.641 -7.207 1 93 172 LEU B O 1
ATOM 4902 N N . VAL B 1 173 ? 12.789 -15.477 -6.012 1 94.75 173 VAL B N 1
ATOM 4903 C CA . VAL B 1 173 ? 11.523 -15 -5.461 1 94.75 173 VAL B CA 1
ATOM 4904 C C . VAL B 1 173 ? 11.734 -14.523 -4.023 1 94.75 173 VAL B C 1
ATOM 4906 O O . VAL B 1 173 ? 12.047 -15.328 -3.139 1 94.75 173 VAL B O 1
ATOM 4909 N N . LYS B 1 174 ? 11.555 -13.227 -3.859 1 95.94 174 LYS B N 1
ATOM 4910 C CA . LYS B 1 174 ? 11.664 -12.656 -2.518 1 95.94 174 LYS B CA 1
ATOM 4911 C C . LYS B 1 174 ? 10.391 -12.906 -1.712 1 95.94 174 LYS B C 1
ATOM 4913 O O . LYS B 1 174 ? 9.289 -12.586 -2.166 1 95.94 174 LYS B O 1
ATOM 4918 N N . GLY B 1 175 ? 10.547 -13.531 -0.558 1 95.62 175 GLY B N 1
ATOM 4919 C CA . GLY B 1 175 ? 9.461 -13.742 0.388 1 95.62 175 GLY B CA 1
ATOM 4920 C C . GLY B 1 175 ? 9.766 -13.203 1.773 1 95.62 175 GLY B C 1
ATOM 4921 O O . GLY B 1 175 ? 10.898 -12.812 2.059 1 95.62 175 GLY B O 1
ATOM 4922 N N . GLU B 1 176 ? 8.773 -13.148 2.562 1 95.75 176 GLU B N 1
ATOM 4923 C CA . GLU B 1 176 ? 8.844 -12.719 3.957 1 95.75 176 GLU B CA 1
ATOM 4924 C C . GLU B 1 176 ? 8.07 -13.672 4.867 1 95.75 176 GLU B C 1
ATOM 4926 O O . GLU B 1 176 ? 7.086 -14.281 4.438 1 95.75 176 GLU B O 1
ATOM 4931 N N . TYR B 1 177 ? 8.531 -13.734 6.102 1 93.06 177 TYR B N 1
ATOM 4932 C CA . TYR B 1 177 ? 7.828 -14.562 7.074 1 93.06 177 TYR B CA 1
ATOM 4933 C C . TYR B 1 177 ? 7.98 -14.008 8.484 1 93.06 177 TYR B C 1
ATOM 4935 O O . TYR B 1 177 ? 9.086 -13.633 8.891 1 93.06 177 TYR B O 1
ATOM 4943 N N . ASP B 1 178 ? 6.895 -13.898 9.125 1 91.88 178 ASP B N 1
ATOM 4944 C CA . ASP B 1 178 ? 6.91 -13.562 10.547 1 91.88 178 ASP B CA 1
ATOM 4945 C C . ASP B 1 178 ? 6.402 -14.727 11.391 1 91.88 178 ASP B C 1
ATOM 4947 O O . ASP B 1 178 ? 5.41 -15.367 11.047 1 91.88 178 ASP B O 1
ATOM 4951 N N . LEU B 1 179 ? 7.047 -15.047 12.469 1 87.06 179 LEU B N 1
ATOM 4952 C CA . LEU B 1 179 ? 6.762 -16.234 13.266 1 87.06 179 LEU B CA 1
ATOM 4953 C C . LEU B 1 179 ? 5.496 -16.047 14.102 1 87.06 179 LEU B C 1
ATOM 4955 O O . LEU B 1 179 ? 4.941 -17 14.625 1 87.06 179 LEU B O 1
ATOM 4959 N N . GLU B 1 180 ? 5.027 -14.805 14.195 1 83 180 GLU B N 1
ATOM 4960 C CA . GLU B 1 180 ? 3.875 -14.523 15.047 1 83 180 GLU B CA 1
ATOM 4961 C C . GLU B 1 180 ? 2.689 -14.023 14.227 1 83 180 GLU B C 1
ATOM 4963 O O . GLU B 1 180 ? 1.558 -14.469 14.422 1 83 180 GLU B O 1
ATOM 4968 N N . ASP B 1 181 ? 2.934 -13.047 13.289 1 83.44 181 ASP B N 1
ATOM 4969 C CA . ASP B 1 181 ? 1.866 -12.328 12.602 1 83.44 181 ASP B CA 1
ATOM 4970 C C . ASP B 1 181 ? 2.26 -12.008 11.164 1 83.44 181 ASP B C 1
ATOM 4972 O O . ASP B 1 181 ? 3.094 -11.133 10.922 1 83.44 181 ASP B O 1
ATOM 4976 N N . GLN B 1 182 ? 1.532 -12.539 10.188 1 85.75 182 GLN B N 1
ATOM 4977 C CA . GLN B 1 182 ? 1.871 -12.328 8.781 1 85.75 182 GLN B CA 1
ATOM 4978 C C . GLN B 1 182 ? 1.389 -10.969 8.289 1 85.75 182 GLN B C 1
ATOM 4980 O O . GLN B 1 182 ? 1.711 -10.555 7.176 1 85.75 182 GLN B O 1
ATOM 4985 N N . GLU B 1 183 ? 0.708 -10.211 9.117 1 82.75 183 GLU B N 1
ATOM 4986 C CA . GLU B 1 183 ? 0.24 -8.883 8.727 1 82.75 183 GLU B CA 1
ATOM 4987 C C . GLU B 1 183 ? 1.092 -7.789 9.367 1 82.75 183 GLU B C 1
ATOM 4989 O O . GLU B 1 183 ? 0.715 -6.613 9.352 1 82.75 183 GLU B O 1
ATOM 4994 N N . THR B 1 184 ? 2.225 -8.18 9.898 1 85.06 184 THR B N 1
ATOM 4995 C CA . THR B 1 184 ? 3.107 -7.211 10.539 1 85.06 184 THR B CA 1
ATOM 4996 C C . THR B 1 184 ? 3.891 -6.418 9.492 1 85.06 184 THR B C 1
ATOM 4998 O O . THR B 1 184 ? 4.168 -6.922 8.406 1 85.06 184 THR B O 1
ATOM 5001 N N . TRP B 1 185 ? 4.32 -5.195 9.844 1 87.31 185 TRP B N 1
ATOM 5002 C CA . TRP B 1 185 ? 5.191 -4.359 9.023 1 87.31 185 TRP B CA 1
ATOM 5003 C C . TRP B 1 185 ? 6.656 -4.738 9.219 1 87.31 185 TRP B C 1
ATOM 5005 O O . TRP B 1 185 ? 7.531 -4.254 8.5 1 87.31 185 TRP B O 1
ATOM 5015 N N . ASN B 1 186 ? 6.91 -5.613 10.203 1 89.12 186 ASN B N 1
ATOM 5016 C CA . ASN B 1 186 ? 8.281 -5.953 10.578 1 89.12 186 ASN B CA 1
ATOM 5017 C C . ASN B 1 186 ? 8.492 -7.465 10.617 1 89.12 186 ASN B C 1
ATOM 5019 O O . ASN B 1 186 ? 8.648 -8.047 11.688 1 89.12 186 ASN B O 1
ATOM 5023 N N . PRO B 1 187 ? 8.641 -8.117 9.453 1 93 187 PRO B N 1
ATOM 5024 C CA . PRO B 1 187 ? 8.789 -9.57 9.453 1 93 187 PRO B CA 1
ATOM 5025 C C . PRO B 1 187 ? 10.109 -10.031 10.062 1 93 187 PRO B C 1
ATOM 5027 O O . PRO B 1 187 ? 11.102 -9.305 10.008 1 93 187 PRO B O 1
ATOM 5030 N N . ASP B 1 188 ? 10.164 -11.234 10.617 1 90.12 188 ASP B N 1
ATOM 5031 C CA . ASP B 1 188 ? 11.352 -11.828 11.211 1 90.12 188 ASP B CA 1
ATOM 5032 C C . ASP B 1 188 ? 12.367 -12.211 10.133 1 90.12 188 ASP B C 1
ATOM 5034 O O . ASP B 1 188 ? 13.578 -12.094 10.344 1 90.12 188 ASP B O 1
ATOM 5038 N N . TYR B 1 189 ? 11.82 -12.664 8.992 1 90.94 189 TYR B N 1
ATOM 5039 C CA . TYR B 1 189 ? 12.688 -13.156 7.926 1 90.94 189 TYR B CA 1
ATOM 5040 C C . TYR B 1 189 ? 12.32 -12.531 6.586 1 90.94 189 TYR B C 1
ATOM 5042 O O . TYR B 1 189 ? 11.141 -12.328 6.297 1 90.94 189 TYR B O 1
ATOM 5050 N N . VAL B 1 190 ? 13.297 -12.211 5.832 1 95.12 190 VAL B N 1
ATOM 5051 C CA . VAL B 1 190 ? 13.25 -11.875 4.414 1 95.12 190 VAL B CA 1
ATOM 5052 C C . VAL B 1 190 ? 14.219 -12.766 3.637 1 95.12 190 VAL B C 1
ATOM 5054 O O . VAL B 1 190 ? 15.406 -12.82 3.951 1 95.12 190 VAL B O 1
ATOM 5057 N N . PHE B 1 191 ? 13.664 -13.523 2.617 1 91.31 191 PHE B N 1
ATOM 5058 C CA . PHE B 1 191 ? 14.547 -14.531 2.035 1 91.31 191 PHE B CA 1
ATOM 5059 C C . PHE B 1 191 ? 14.273 -14.688 0.542 1 91.31 191 PHE B C 1
ATOM 5061 O O . PHE B 1 191 ? 13.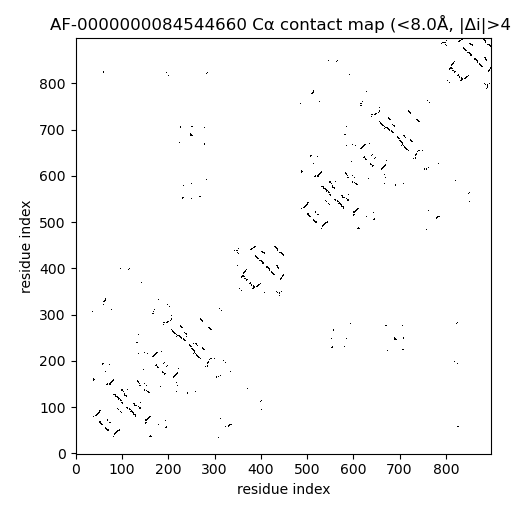242 -14.234 0.042 1 91.31 191 PHE B O 1
ATOM 5068 N N . PHE B 1 192 ? 15.25 -15.219 -0.127 1 91.38 192 PHE B N 1
ATOM 5069 C CA . PHE B 1 192 ? 15.078 -15.664 -1.503 1 91.38 192 PHE B CA 1
ATOM 5070 C C . PHE B 1 192 ? 14.734 -17.156 -1.549 1 91.38 192 PHE B C 1
ATOM 5072 O O . PHE B 1 192 ? 15.414 -17.969 -0.923 1 91.38 192 PHE B O 1
ATOM 5079 N N . ASN B 1 193 ? 13.695 -17.391 -2.221 1 90.94 193 ASN B N 1
ATOM 5080 C CA . ASN B 1 193 ? 13.281 -18.766 -2.529 1 90.94 193 ASN B CA 1
ATOM 5081 C C . ASN B 1 193 ? 13.055 -19.578 -1.262 1 90.94 193 ASN B C 1
ATOM 5083 O O . ASN B 1 193 ? 13.477 -20.734 -1.183 1 90.94 193 ASN B O 1
ATOM 5087 N N . GLY B 1 194 ? 12.57 -18.984 -0.248 1 88.81 194 GLY B N 1
ATOM 5088 C CA . GLY B 1 194 ? 11.898 -19.672 0.853 1 88.81 194 GLY B CA 1
ATOM 5089 C C . GLY B 1 194 ? 12.836 -20.031 1.991 1 88.81 194 GLY B C 1
ATOM 5090 O O . GLY B 1 194 ? 12.406 -20.609 2.988 1 88.81 194 GLY B O 1
ATOM 5091 N N . TYR B 1 195 ? 14.125 -19.734 1.896 1 86.5 195 TYR B N 1
ATOM 5092 C CA . TYR B 1 195 ? 15.062 -20.109 2.943 1 86.5 195 TYR B CA 1
ATOM 5093 C C . TYR B 1 195 ? 16.062 -18.984 3.197 1 86.5 195 TYR B C 1
ATOM 5095 O O . TYR B 1 195 ? 16.844 -18.625 2.307 1 86.5 195 TYR B O 1
ATOM 5103 N N . ALA B 1 196 ? 16.109 -18.531 4.418 1 86.62 196 ALA B N 1
ATOM 5104 C CA . ALA B 1 196 ? 16.953 -17.406 4.777 1 86.62 196 ALA B CA 1
ATOM 5105 C C . ALA B 1 196 ? 18.422 -17.75 4.602 1 86.62 196 ALA B C 1
ATOM 5107 O O . ALA B 1 196 ? 18.891 -18.797 5.059 1 86.62 196 ALA B O 1
ATOM 5108 N N . ASP B 1 197 ? 19.172 -16.906 3.828 1 81.75 197 ASP B N 1
ATOM 5109 C CA . ASP B 1 197 ? 20.625 -16.922 3.621 1 81.75 197 ASP B CA 1
ATOM 5110 C C . ASP B 1 197 ? 21.047 -18.172 2.854 1 81.75 197 ASP B C 1
ATOM 5112 O O . ASP B 1 197 ? 22.188 -18.641 2.996 1 81.75 197 ASP B O 1
ATOM 5116 N N . GLN B 1 198 ? 20.141 -18.719 2.127 1 82.94 198 GLN B N 1
ATOM 5117 C CA . GLN B 1 198 ? 20.469 -19.969 1.453 1 82.94 198 GLN B CA 1
ATOM 5118 C C . GLN B 1 198 ? 21.578 -19.781 0.433 1 82.94 198 GLN B C 1
ATOM 5120 O O . GLN B 1 198 ? 22.391 -20.672 0.203 1 82.94 198 GLN B O 1
ATOM 5125 N N . TYR B 1 199 ? 21.688 -18.656 -0.151 1 84.81 199 TYR B N 1
ATOM 5126 C CA . TYR B 1 199 ? 22.688 -18.453 -1.192 1 84.81 199 TYR B CA 1
ATOM 5127 C C . TYR B 1 199 ? 23.984 -17.891 -0.607 1 84.81 199 TYR B C 1
ATOM 5129 O O . TYR B 1 199 ? 24.969 -17.703 -1.327 1 84.81 199 TYR B O 1
ATOM 5137 N N . TRP B 1 200 ? 23.953 -17.609 0.646 1 78.38 200 TRP B N 1
ATOM 5138 C CA . TRP B 1 200 ? 25.203 -17.406 1.369 1 78.38 200 TRP B CA 1
ATOM 5139 C C . TRP B 1 200 ? 25.953 -18.734 1.517 1 78.38 200 TRP B C 1
ATOM 5141 O O . TRP B 1 200 ? 27.188 -18.766 1.399 1 78.38 200 TRP B O 1
ATOM 5151 N N . THR B 1 201 ? 25.203 -19.797 1.764 1 73.69 201 THR B N 1
ATOM 5152 C CA . THR B 1 201 ? 25.797 -21.109 1.991 1 73.69 201 THR B CA 1
ATOM 5153 C C . THR B 1 201 ? 25.906 -21.891 0.682 1 73.69 201 THR B C 1
ATOM 5155 O O . THR B 1 201 ? 26.797 -22.719 0.521 1 73.69 201 THR B O 1
ATOM 5158 N N . ASN B 1 202 ? 24.969 -21.625 -0.241 1 77.88 202 ASN B N 1
ATOM 5159 C CA . ASN B 1 202 ? 24.953 -22.25 -1.563 1 77.88 202 ASN B CA 1
ATOM 5160 C C . ASN B 1 202 ? 24.984 -21.203 -2.672 1 77.88 202 ASN B C 1
ATOM 5162 O O . ASN B 1 202 ? 24 -21 -3.375 1 77.88 202 ASN B O 1
ATOM 5166 N N . PRO B 1 203 ? 26.109 -20.656 -2.873 1 81.5 203 PRO B N 1
ATOM 5167 C CA . PRO B 1 203 ? 26.219 -19.547 -3.822 1 81.5 203 PRO B CA 1
ATOM 5168 C C . PRO B 1 203 ? 25.797 -19.938 -5.238 1 81.5 203 PRO B C 1
ATOM 5170 O O . PRO B 1 203 ? 25.922 -21.109 -5.621 1 81.5 203 PRO B O 1
ATOM 5173 N N . LEU B 1 204 ? 25.375 -19 -6.012 1 85.88 204 LEU B N 1
ATOM 5174 C CA . LEU B 1 204 ? 24.984 -19.219 -7.395 1 85.88 204 LEU B CA 1
ATOM 5175 C C . LEU B 1 204 ? 26.188 -19.219 -8.32 1 85.88 204 LEU B C 1
ATOM 5177 O O . LEU B 1 204 ? 26.906 -18.219 -8.406 1 85.88 204 LEU B O 1
ATOM 5181 N N . PRO B 1 205 ? 26.438 -20.281 -9 1 86.44 205 PRO B N 1
ATOM 5182 C CA . PRO B 1 205 ? 27.625 -20.344 -9.875 1 86.44 205 PRO B CA 1
ATOM 5183 C C . PRO B 1 205 ? 27.391 -19.656 -11.219 1 86.44 205 PRO B C 1
ATOM 5185 O O . PRO B 1 205 ? 26.266 -19.672 -11.742 1 86.44 205 PRO B O 1
ATOM 5188 N N . ALA B 1 206 ? 28.422 -19.047 -11.789 1 89.19 206 ALA B N 1
ATOM 5189 C CA . ALA B 1 206 ? 28.484 -18.531 -13.156 1 89.19 206 ALA B CA 1
ATOM 5190 C C . ALA B 1 206 ? 29.938 -18.406 -13.633 1 89.19 206 ALA B C 1
ATOM 5192 O O . ALA B 1 206 ? 30.859 -18.828 -12.938 1 89.19 206 ALA B O 1
ATOM 5193 N N . LYS B 1 207 ? 30.109 -18.016 -14.898 1 90.31 207 LYS B N 1
ATOM 5194 C CA . LYS B 1 207 ? 31.453 -17.875 -15.469 1 90.31 207 LYS B CA 1
ATOM 5195 C C . LYS B 1 207 ? 31.719 -16.438 -15.914 1 90.31 207 LYS B C 1
ATOM 5197 O O . LYS B 1 207 ? 30.781 -15.695 -16.219 1 90.31 207 LYS B O 1
ATOM 5202 N N . THR B 1 208 ? 33 -16.172 -15.938 1 92.25 208 THR B N 1
ATOM 5203 C CA . THR B 1 208 ? 33.406 -14.875 -16.453 1 92.25 208 THR B CA 1
ATOM 5204 C C . THR B 1 208 ? 32.906 -14.68 -17.891 1 92.25 208 THR B C 1
ATOM 5206 O O . THR B 1 208 ? 33 -15.594 -18.703 1 92.25 208 THR B O 1
ATOM 5209 N N . GLY B 1 209 ? 32.344 -13.562 -18.125 1 91.81 209 GLY B N 1
ATOM 5210 C CA . GLY B 1 209 ? 31.906 -13.188 -19.469 1 91.81 209 GLY B CA 1
ATOM 5211 C C . GLY B 1 209 ? 30.562 -13.773 -19.844 1 91.81 209 GLY B C 1
ATOM 5212 O O . GLY B 1 209 ? 29.953 -13.367 -20.828 1 91.81 209 GLY B O 1
ATOM 5213 N N . GLU B 1 210 ? 30.078 -14.672 -19.047 1 90.5 210 GLU B N 1
ATOM 5214 C CA . GLU B 1 210 ? 28.797 -15.32 -19.312 1 90.5 210 GLU B CA 1
ATOM 5215 C C . GLU B 1 210 ? 27.641 -14.406 -18.922 1 90.5 210 GLU B C 1
ATOM 5217 O O . GLU B 1 210 ? 27.672 -13.734 -17.891 1 90.5 210 GLU B O 1
ATOM 5222 N N . LEU B 1 211 ? 26.609 -14.352 -19.812 1 92.25 211 LEU B N 1
ATOM 5223 C CA . LEU B 1 211 ? 25.406 -13.609 -19.453 1 92.25 211 LEU B CA 1
ATOM 5224 C C . LEU B 1 211 ? 24.578 -14.359 -18.406 1 92.25 211 LEU B C 1
ATOM 5226 O O . LEU B 1 211 ? 24.172 -15.5 -18.641 1 92.25 211 LEU B O 1
ATOM 5230 N N . VAL B 1 212 ? 24.438 -13.742 -17.312 1 91.94 212 VAL B N 1
ATOM 5231 C CA . VAL B 1 212 ? 23.562 -14.273 -16.266 1 91.94 212 VAL B CA 1
ATOM 5232 C C . VAL B 1 212 ? 22.25 -13.492 -16.25 1 91.94 212 VAL B C 1
ATOM 5234 O O . VAL B 1 212 ? 22.25 -12.258 -16.25 1 91.94 212 VAL B O 1
ATOM 5237 N N . ARG B 1 213 ? 21.141 -14.188 -16.281 1 94 213 ARG B N 1
ATOM 5238 C CA . ARG B 1 213 ? 19.797 -13.594 -16.219 1 94 213 ARG B CA 1
ATOM 5239 C C . ARG B 1 213 ? 19.094 -13.977 -14.922 1 94 213 ARG B C 1
ATOM 5241 O O . ARG B 1 213 ? 18.906 -15.164 -14.641 1 94 213 ARG B O 1
ATOM 5248 N N . LEU B 1 214 ? 18.719 -12.969 -14.156 1 94.44 214 LEU B N 1
ATOM 5249 C CA . LEU B 1 214 ? 17.984 -13.164 -12.906 1 94.44 214 LEU B CA 1
ATOM 5250 C C . LEU B 1 214 ? 16.531 -12.758 -13.055 1 94.44 214 LEU B C 1
ATOM 5252 O O . LEU B 1 214 ? 16.219 -11.594 -13.328 1 94.44 214 LEU B O 1
ATOM 5256 N N . TYR B 1 215 ? 15.633 -13.711 -12.984 1 95.19 215 TYR B N 1
ATOM 5257 C CA . TYR B 1 215 ? 14.203 -13.43 -12.844 1 95.19 215 TYR B CA 1
ATOM 5258 C C . TYR B 1 215 ? 13.844 -13.141 -11.391 1 95.19 215 TYR B C 1
ATOM 5260 O O . TYR B 1 215 ? 13.703 -14.07 -10.586 1 95.19 215 TYR B O 1
ATOM 5268 N N . TYR B 1 216 ? 13.672 -11.836 -11.086 1 96.06 216 TYR B N 1
ATOM 5269 C CA . TYR B 1 216 ? 13.469 -11.422 -9.703 1 96.06 216 TYR B CA 1
ATOM 5270 C C . TYR B 1 216 ? 12.023 -10.992 -9.461 1 96.06 216 TYR B C 1
ATOM 5272 O O . TYR B 1 216 ? 11.516 -10.094 -10.141 1 96.06 216 TYR B O 1
ATOM 5280 N N . VAL B 1 217 ? 11.352 -11.648 -8.531 1 96.56 217 VAL B N 1
ATOM 5281 C CA . VAL B 1 217 ? 9.977 -11.352 -8.141 1 96.56 217 VAL B CA 1
ATOM 5282 C C . VAL B 1 217 ? 9.922 -10.984 -6.664 1 96.56 217 VAL B C 1
ATOM 5284 O O . VAL B 1 217 ? 10.578 -11.617 -5.836 1 96.56 217 VAL B O 1
ATOM 5287 N N . ASP B 1 218 ? 9.156 -9.906 -6.305 1 97.44 218 ASP B N 1
ATOM 5288 C CA . ASP B 1 218 ? 8.938 -9.578 -4.898 1 97.44 218 ASP B CA 1
ATOM 5289 C C . ASP B 1 218 ? 7.539 -10 -4.445 1 97.44 218 ASP B C 1
ATOM 5291 O O . ASP B 1 218 ? 6.539 -9.414 -4.871 1 97.44 218 ASP B O 1
ATOM 5295 N N . MET B 1 219 ? 7.484 -10.969 -3.572 1 96.69 219 MET B N 1
ATOM 5296 C CA . MET B 1 219 ? 6.211 -11.469 -3.062 1 96.69 219 MET B CA 1
ATOM 5297 C C . MET B 1 219 ? 6.047 -11.125 -1.585 1 96.69 219 MET B C 1
ATOM 5299 O O . MET B 1 219 ? 5.312 -11.797 -0.865 1 96.69 219 MET B O 1
ATOM 5303 N N . GLY B 1 220 ? 6.773 -10.133 -1.138 1 94.38 220 GLY B N 1
ATOM 5304 C CA . GLY B 1 220 ? 6.645 -9.664 0.233 1 94.38 220 GLY B CA 1
ATOM 5305 C C . GLY B 1 220 ? 5.453 -8.75 0.442 1 94.38 220 GLY B C 1
ATOM 5306 O O . GLY B 1 220 ? 4.527 -8.734 -0.37 1 94.38 220 GLY B O 1
ATOM 5307 N N . ALA B 1 221 ? 5.414 -8.141 1.618 1 92.94 221 ALA B N 1
ATOM 5308 C CA . ALA B 1 221 ? 4.281 -7.289 1.977 1 92.94 221 ALA B CA 1
ATOM 5309 C C . ALA B 1 221 ? 4.762 -5.93 2.482 1 92.94 221 ALA B C 1
ATOM 5311 O O . ALA B 1 221 ? 3.949 -5.035 2.74 1 92.94 221 ALA B O 1
ATOM 5312 N N . ILE B 1 222 ? 6.004 -5.754 2.639 1 89.5 222 ILE B N 1
ATOM 5313 C CA . ILE B 1 222 ? 6.531 -4.48 3.125 1 89.5 222 ILE B CA 1
ATOM 5314 C C . ILE B 1 222 ? 7.145 -3.699 1.965 1 89.5 222 ILE B C 1
ATOM 5316 O O . ILE B 1 222 ? 7.262 -4.219 0.852 1 89.5 222 ILE B O 1
ATOM 5320 N N . ALA B 1 223 ? 7.535 -2.479 2.215 1 86.06 223 ALA B N 1
ATOM 5321 C CA . ALA B 1 223 ? 8 -1.555 1.183 1 86.06 223 ALA B CA 1
ATOM 5322 C C . ALA B 1 223 ? 9.195 -2.135 0.426 1 86.06 223 ALA B C 1
ATOM 5324 O O . ALA B 1 223 ? 9.859 -3.055 0.912 1 86.06 223 ALA B O 1
ATOM 5325 N N . ALA B 1 224 ? 9.453 -1.521 -0.688 1 90.31 224 ALA B N 1
ATOM 5326 C CA . ALA B 1 224 ? 10.492 -1.991 -1.605 1 90.31 224 ALA B CA 1
ATOM 5327 C C . ALA B 1 224 ? 11.883 -1.691 -1.058 1 90.31 224 ALA B C 1
ATOM 5329 O O . ALA B 1 224 ? 12.102 -0.65 -0.434 1 90.31 224 ALA B O 1
ATOM 5330 N N . PHE B 1 225 ? 12.844 -2.662 -1.358 1 91 225 PHE B N 1
ATOM 5331 C CA . PHE B 1 225 ? 14.258 -2.504 -1.057 1 91 225 PHE B CA 1
ATOM 5332 C C . PHE B 1 225 ? 15.102 -2.676 -2.312 1 91 225 PHE B C 1
ATOM 5334 O O . PHE B 1 225 ? 14.711 -3.387 -3.24 1 91 225 PHE B O 1
ATOM 5341 N N . GLY B 1 226 ? 16.156 -2.037 -2.268 1 94.06 226 GLY B N 1
ATOM 5342 C CA . GLY B 1 226 ? 17.016 -2.059 -3.443 1 94.06 226 GLY B CA 1
ATOM 5343 C C . GLY B 1 226 ? 17.812 -3.338 -3.576 1 94.06 226 GLY B C 1
ATOM 5344 O O . GLY B 1 226 ? 18.516 -3.74 -2.645 1 94.06 226 GLY B O 1
ATOM 5345 N N . PHE B 1 227 ? 17.688 -3.939 -4.734 1 96.62 227 PHE B N 1
ATOM 5346 C CA . PHE B 1 227 ? 18.484 -5.105 -5.105 1 96.62 227 PHE B CA 1
ATOM 5347 C C . PHE B 1 227 ? 19.812 -4.68 -5.703 1 96.62 227 PHE B C 1
ATOM 5349 O O . PHE B 1 227 ? 19.859 -4.004 -6.734 1 96.62 227 PHE B O 1
ATOM 5356 N N . HIS B 1 228 ? 20.891 -5.062 -5.055 1 95.88 228 HIS B N 1
ATOM 5357 C CA . HIS B 1 228 ? 22.234 -4.637 -5.441 1 95.88 228 HIS B CA 1
ATOM 5358 C C . HIS B 1 228 ? 23.125 -5.84 -5.742 1 95.88 228 HIS B C 1
ATOM 5360 O O . HIS B 1 228 ? 23.109 -6.832 -5.016 1 95.88 228 HIS B O 1
ATOM 5366 N N . ILE B 1 229 ? 23.781 -5.801 -6.848 1 95.44 229 ILE B N 1
ATOM 5367 C CA . ILE B 1 229 ? 24.797 -6.777 -7.211 1 95.44 229 ILE B CA 1
ATOM 5368 C C . ILE B 1 229 ? 26.172 -6.129 -7.148 1 95.44 229 ILE B C 1
ATOM 5370 O O . ILE B 1 229 ? 26.406 -5.086 -7.766 1 95.44 229 ILE B O 1
ATOM 5374 N N . HIS B 1 230 ? 27.078 -6.742 -6.43 1 93.06 230 HIS B N 1
ATOM 5375 C CA . HIS B 1 230 ? 28.422 -6.188 -6.258 1 93.06 230 HIS B CA 1
ATOM 5376 C C . HIS B 1 230 ? 29.266 -6.375 -7.516 1 93.06 230 HIS B C 1
ATOM 5378 O O . HIS B 1 230 ? 29.172 -7.414 -8.172 1 93.06 230 HIS B O 1
ATOM 5384 N N . GLY B 1 231 ? 30.094 -5.41 -7.797 1 93.38 231 GLY B N 1
ATOM 5385 C CA . GLY B 1 231 ? 31.203 -5.57 -8.711 1 93.38 231 GLY B CA 1
ATOM 5386 C C . GLY B 1 231 ? 30.828 -5.379 -10.164 1 93.38 231 GLY B C 1
ATOM 5387 O O . GLY B 1 231 ? 31.609 -5.652 -11.07 1 93.38 231 GLY B O 1
ATOM 5388 N N . THR B 1 232 ? 29.562 -5.004 -10.414 1 93.81 232 THR B N 1
ATOM 5389 C CA . THR B 1 232 ? 29.172 -4.781 -11.805 1 93.81 232 THR B CA 1
ATOM 5390 C C . THR B 1 232 ? 27.984 -3.83 -11.883 1 93.81 232 THR B C 1
ATOM 5392 O O . THR B 1 232 ? 27.391 -3.475 -10.859 1 93.81 232 THR B O 1
ATOM 5395 N N . ILE B 1 233 ? 27.781 -3.264 -13.078 1 96.56 233 ILE B N 1
ATOM 5396 C CA . ILE B 1 233 ? 26.547 -2.594 -13.461 1 96.56 233 ILE B CA 1
ATOM 5397 C C . ILE B 1 233 ? 25.688 -3.537 -14.305 1 96.56 233 ILE B C 1
ATOM 5399 O O . ILE B 1 233 ? 26.203 -4.234 -15.18 1 96.56 233 ILE B O 1
ATOM 5403 N N . PHE B 1 234 ? 24.438 -3.652 -14.023 1 96.94 234 PHE B N 1
ATOM 5404 C CA . PHE B 1 234 ? 23.625 -4.656 -14.703 1 96.94 234 PHE B CA 1
ATOM 5405 C C . PHE B 1 234 ? 22.469 -4 -15.438 1 96.94 234 PHE B C 1
ATOM 5407 O O . PHE B 1 234 ? 22.156 -2.83 -15.203 1 96.94 234 PHE B O 1
ATOM 5414 N N . ASP B 1 235 ? 21.938 -4.703 -16.375 1 97.94 235 ASP B N 1
ATOM 5415 C CA . ASP B 1 235 ? 20.75 -4.27 -17.109 1 97.94 235 ASP B CA 1
ATOM 5416 C C . ASP B 1 235 ? 19.469 -4.66 -16.375 1 97.94 235 ASP B C 1
ATOM 5418 O O . ASP B 1 235 ? 19.391 -5.742 -15.781 1 97.94 235 ASP B O 1
ATOM 5422 N N . THR B 1 236 ? 18.516 -3.707 -16.406 1 98.25 236 THR B N 1
ATOM 5423 C CA . THR B 1 236 ? 17.219 -3.947 -15.766 1 98.25 236 THR B CA 1
ATOM 5424 C C . THR B 1 236 ? 16.078 -3.799 -16.781 1 98.25 236 THR B C 1
ATOM 5426 O O . THR B 1 236 ? 15.953 -2.758 -17.422 1 98.25 236 THR B O 1
ATOM 5429 N N . ILE B 1 237 ? 15.352 -4.895 -16.984 1 98.31 237 ILE B N 1
ATOM 5430 C CA . ILE B 1 237 ? 14.07 -4.82 -17.672 1 98.31 237 ILE B CA 1
ATOM 5431 C C . ILE B 1 237 ? 12.961 -4.535 -16.656 1 98.31 237 ILE B C 1
ATOM 5433 O O . ILE B 1 237 ? 12.57 -5.414 -15.891 1 98.31 237 ILE B O 1
ATOM 5437 N N . MET B 1 238 ? 12.438 -3.395 -16.734 1 96.5 238 MET B N 1
ATOM 5438 C CA . MET B 1 238 ? 11.516 -2.879 -15.727 1 96.5 238 MET B CA 1
ATOM 5439 C C . MET B 1 238 ? 10.188 -3.619 -15.773 1 96.5 238 MET B C 1
ATOM 5441 O O . MET B 1 238 ? 9.68 -3.934 -16.844 1 96.5 238 MET B O 1
ATOM 5445 N N . SER B 1 239 ? 9.641 -3.885 -14.57 1 96.06 239 SER B N 1
ATOM 5446 C CA . SER B 1 239 ? 8.359 -4.547 -14.344 1 96.06 239 SER B CA 1
ATOM 5447 C C . SER B 1 239 ? 8.336 -5.941 -14.969 1 96.06 239 SER B C 1
ATOM 5449 O O . SER B 1 239 ? 7.277 -6.559 -15.086 1 96.06 239 SER B O 1
ATOM 5451 N N . GLY B 1 240 ? 9.461 -6.414 -15.484 1 97.5 240 GLY B N 1
ATOM 5452 C CA . GLY B 1 240 ? 9.625 -7.746 -16.047 1 97.5 240 GLY B CA 1
ATOM 5453 C C . GLY B 1 240 ? 9 -7.887 -17.422 1 97.5 240 GLY B C 1
ATOM 5454 O O . GLY B 1 240 ? 8.719 -9 -17.875 1 97.5 240 GLY B O 1
ATOM 5455 N N . ILE B 1 241 ? 8.703 -6.816 -18.062 1 98.12 241 ILE B N 1
ATOM 5456 C CA . ILE B 1 241 ? 8.062 -6.879 -19.375 1 98.12 241 ILE B CA 1
ATOM 5457 C C . ILE B 1 241 ? 9.109 -6.738 -20.469 1 98.12 241 ILE B C 1
ATOM 5459 O O . ILE B 1 241 ? 9.734 -5.684 -20.609 1 98.12 241 ILE B O 1
ATOM 5463 N N . TRP B 1 242 ? 9.219 -7.672 -21.359 1 97.19 242 TRP B N 1
ATOM 5464 C CA . TRP B 1 242 ? 10.312 -7.758 -22.312 1 97.19 242 TRP B CA 1
ATOM 5465 C C . TRP B 1 242 ? 10.234 -6.625 -23.328 1 97.19 242 TRP B C 1
ATOM 5467 O O . TRP B 1 242 ? 11.25 -6.238 -23.922 1 97.19 242 TRP B O 1
ATOM 5477 N N . GLU B 1 243 ? 9.039 -6.105 -23.578 1 96.12 243 GLU B N 1
ATOM 5478 C CA . GLU B 1 243 ? 8.867 -5.008 -24.531 1 96.12 243 GLU B CA 1
ATOM 5479 C C . GLU B 1 243 ? 9.578 -3.746 -24.047 1 96.12 243 GLU B C 1
ATOM 5481 O O . GLU B 1 243 ? 9.867 -2.848 -24.844 1 96.12 243 GLU B O 1
ATOM 5486 N N . ASN B 1 244 ? 9.836 -3.629 -22.781 1 97.44 244 ASN B N 1
ATOM 5487 C CA . ASN B 1 244 ? 10.508 -2.453 -22.234 1 97.44 244 ASN B CA 1
ATOM 5488 C C . ASN B 1 244 ? 11.992 -2.447 -22.578 1 97.44 244 ASN B C 1
ATOM 5490 O O . ASN B 1 244 ? 12.648 -3.484 -22.516 1 97.44 244 ASN B O 1
ATOM 5494 N N . GLU B 1 245 ? 12.492 -1.24 -22.906 1 96.44 245 GLU B N 1
ATOM 5495 C CA . GLU B 1 245 ? 13.93 -1.113 -23.125 1 96.44 245 GLU B CA 1
ATOM 5496 C C . GLU B 1 245 ? 14.695 -1.253 -21.812 1 96.44 245 GLU B C 1
ATOM 5498 O O . GLU B 1 245 ? 14.336 -0.639 -20.797 1 96.44 245 GLU B O 1
ATOM 5503 N N . PRO B 1 246 ? 15.766 -2.094 -21.859 1 96.56 246 PRO B N 1
ATOM 5504 C CA . PRO B 1 246 ? 16.562 -2.213 -20.625 1 96.56 246 PRO B CA 1
ATOM 5505 C C . PRO B 1 246 ? 17.25 -0.904 -20.234 1 96.56 246 PRO B C 1
ATOM 5507 O O . PRO B 1 246 ? 17.641 -0.124 -21.109 1 96.56 246 PRO B O 1
ATOM 5510 N N . ILE B 1 247 ? 17.391 -0.71 -18.969 1 96.88 247 ILE B N 1
ATOM 5511 C CA . ILE B 1 247 ? 18.188 0.404 -18.469 1 96.88 247 ILE B CA 1
ATOM 5512 C C . ILE B 1 247 ? 19.391 -0.128 -17.672 1 96.88 247 ILE B C 1
ATOM 5514 O O . ILE B 1 247 ? 19.359 -1.251 -17.172 1 96.88 247 ILE B O 1
ATOM 5518 N N . ARG B 1 248 ? 20.5 0.693 -17.516 1 96.75 248 ARG B N 1
ATOM 5519 C CA . ARG B 1 248 ? 21.641 0.36 -16.688 1 96.75 248 ARG B CA 1
ATOM 5520 C C . ARG B 1 248 ? 21.391 0.766 -15.234 1 96.75 248 ARG B C 1
ATOM 5522 O O . ARG B 1 248 ? 20.938 1.88 -14.961 1 96.75 248 ARG B O 1
ATOM 5529 N N . THR B 1 249 ? 21.688 -0.22 -14.375 1 97.12 249 THR B N 1
ATOM 5530 C CA . THR B 1 249 ? 21.406 0.075 -12.977 1 97.12 249 THR B CA 1
ATOM 5531 C C . THR B 1 249 ? 22.547 -0.424 -12.094 1 97.12 249 THR B C 1
ATOM 5533 O O . THR B 1 249 ? 23.203 -1.414 -12.414 1 97.12 249 THR B O 1
ATOM 5536 N N . GLN B 1 250 ? 22.828 0.32 -10.992 1 95 250 GLN B N 1
ATOM 5537 C CA . GLN B 1 250 ? 23.688 -0.16 -9.914 1 95 250 GLN B CA 1
ATOM 5538 C C . 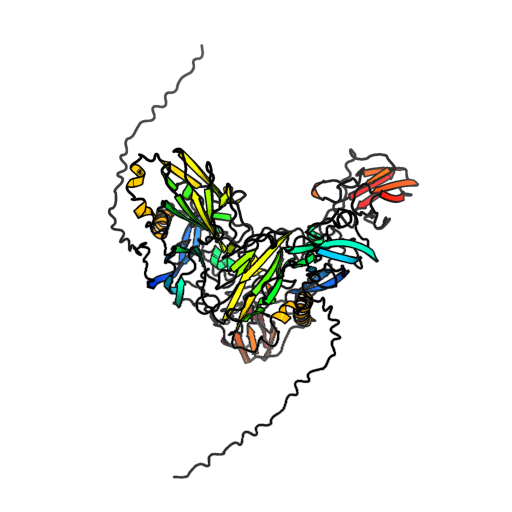GLN B 1 250 ? 22.875 -0.871 -8.836 1 95 250 GLN B C 1
ATOM 5540 O O . GLN B 1 250 ? 23.391 -1.755 -8.148 1 95 250 GLN B O 1
ATOM 5545 N N . THR B 1 251 ? 21.703 -0.35 -8.555 1 95.88 251 THR B N 1
ATOM 5546 C CA . THR B 1 251 ? 20.688 -0.878 -7.641 1 95.88 251 THR B CA 1
ATOM 5547 C C . THR B 1 251 ? 19.297 -0.607 -8.172 1 95.88 251 THR B C 1
ATOM 5549 O O . THR B 1 251 ? 19.031 0.454 -8.742 1 95.88 251 THR B O 1
ATOM 5552 N N . TRP B 1 252 ? 18.344 -1.592 -8.008 1 96.44 252 TRP B N 1
ATOM 5553 C CA . TRP B 1 252 ? 16.984 -1.385 -8.469 1 96.44 252 TRP B CA 1
ATOM 5554 C C . TRP B 1 252 ? 15.977 -1.871 -7.426 1 96.44 252 TRP B C 1
ATOM 5556 O O . TRP B 1 252 ? 16.172 -2.924 -6.812 1 96.44 252 TRP B O 1
ATOM 5566 N N . GLU B 1 253 ? 14.938 -1.072 -7.273 1 94.62 253 GLU B N 1
ATOM 5567 C CA . GLU B 1 253 ? 13.906 -1.427 -6.305 1 94.62 253 GLU B CA 1
ATOM 5568 C C . GLU B 1 253 ? 12.727 -2.113 -6.984 1 94.62 253 GLU B C 1
ATOM 5570 O O . GLU B 1 253 ? 12.281 -1.685 -8.055 1 94.62 253 GLU B O 1
ATOM 5575 N N . VAL B 1 254 ? 12.312 -3.215 -6.41 1 95.56 254 VAL B N 1
ATOM 5576 C CA . VAL B 1 254 ? 11.109 -3.926 -6.812 1 95.56 254 VAL B CA 1
ATOM 5577 C C . VAL B 1 254 ? 10.156 -4.043 -5.621 1 95.56 254 VAL B C 1
ATOM 5579 O O . VAL B 1 254 ? 10.523 -4.586 -4.578 1 95.56 254 VAL B O 1
ATOM 5582 N N . SER B 1 255 ? 8.945 -3.516 -5.77 1 94.81 255 SER B N 1
ATOM 5583 C CA . SER B 1 255 ? 7.965 -3.564 -4.688 1 94.81 255 SER B CA 1
ATOM 5584 C C . SER B 1 255 ? 7.184 -4.875 -4.707 1 94.81 255 SER B C 1
ATOM 5586 O O . SER B 1 255 ? 7.223 -5.613 -5.691 1 94.81 255 SER B O 1
ATOM 5588 N N . PRO B 1 256 ? 6.457 -5.129 -3.572 1 95.31 256 PRO B N 1
ATOM 5589 C CA . PRO B 1 256 ? 5.598 -6.316 -3.58 1 95.31 256 PRO B CA 1
ATOM 5590 C C . PRO B 1 256 ? 4.625 -6.332 -4.758 1 95.31 256 PRO B C 1
ATOM 5592 O O . PRO B 1 256 ? 4.035 -5.301 -5.09 1 95.31 256 PRO B O 1
ATOM 5595 N N . GLY B 1 257 ? 4.531 -7.492 -5.336 1 96.81 257 GLY B N 1
ATOM 5596 C CA . GLY B 1 257 ? 3.623 -7.656 -6.461 1 96.81 257 GLY B CA 1
ATOM 5597 C C . GLY B 1 257 ? 4.227 -7.219 -7.785 1 96.81 257 GLY B C 1
ATOM 5598 O O . GLY B 1 257 ? 3.547 -7.211 -8.812 1 96.81 257 GLY B O 1
ATOM 5599 N N . ASN B 1 258 ? 5.508 -6.832 -7.723 1 97.81 258 ASN B N 1
ATOM 5600 C CA . ASN B 1 258 ? 6.199 -6.453 -8.953 1 97.81 258 ASN B CA 1
ATOM 5601 C C . ASN B 1 258 ? 7.379 -7.375 -9.242 1 97.81 258 ASN B C 1
ATOM 5603 O O . ASN B 1 258 ? 7.641 -8.312 -8.484 1 97.81 258 ASN B O 1
ATOM 5607 N N . ALA B 1 259 ? 7.965 -7.191 -10.469 1 98.06 259 ALA B N 1
ATOM 5608 C CA . ALA B 1 259 ? 9.094 -8.008 -10.914 1 98.06 259 ALA B CA 1
ATOM 5609 C C . ALA B 1 259 ? 10.078 -7.184 -11.734 1 98.06 259 ALA B C 1
ATOM 5611 O O . ALA B 1 259 ? 9.773 -6.059 -12.133 1 98.06 259 ALA B O 1
ATOM 5612 N N . ALA B 1 260 ? 11.219 -7.707 -11.859 1 98.38 260 ALA B N 1
ATOM 5613 C CA . ALA B 1 260 ? 12.227 -7.211 -12.789 1 98.38 260 ALA B CA 1
ATOM 5614 C C . ALA B 1 260 ? 13.117 -8.344 -13.289 1 98.38 260 ALA B C 1
ATOM 5616 O O . ALA B 1 260 ? 13.289 -9.352 -12.602 1 98.38 260 ALA B O 1
ATOM 5617 N N . ILE B 1 261 ? 13.625 -8.156 -14.484 1 97.88 261 ILE B N 1
ATOM 5618 C CA . ILE B 1 261 ? 14.641 -9.047 -15.023 1 97.88 261 ILE B CA 1
ATOM 5619 C C . ILE B 1 261 ? 15.992 -8.336 -15.047 1 97.88 261 ILE B C 1
ATOM 5621 O O . ILE B 1 261 ? 16.109 -7.246 -15.602 1 97.88 261 ILE B O 1
ATOM 5625 N N . PHE B 1 262 ? 16.969 -8.953 -14.422 1 97.81 262 PHE B N 1
ATOM 5626 C CA . PHE B 1 262 ? 18.312 -8.398 -14.391 1 97.81 262 PHE B CA 1
ATOM 5627 C C . PHE B 1 262 ? 19.25 -9.227 -15.258 1 97.81 262 PHE B C 1
ATOM 5629 O O . PHE B 1 262 ? 19.172 -10.453 -15.273 1 97.81 262 PHE B O 1
ATOM 5636 N N . GLU B 1 263 ? 20.109 -8.602 -15.953 1 97.25 263 GLU B N 1
ATOM 5637 C CA . GLU B 1 263 ? 21.172 -9.258 -16.719 1 97.25 263 GLU B CA 1
ATOM 5638 C C . GLU B 1 263 ? 22.531 -8.68 -16.375 1 97.25 263 GLU B C 1
ATOM 5640 O O . GLU B 1 263 ? 22.734 -7.465 -16.422 1 97.25 263 GLU B O 1
ATOM 5645 N N . ALA B 1 264 ? 23.453 -9.57 -16.062 1 96.94 264 ALA B N 1
ATOM 5646 C CA . ALA B 1 264 ? 24.766 -9.125 -15.594 1 96.94 264 ALA B CA 1
ATOM 5647 C C . ALA B 1 264 ? 25.875 -10 -16.156 1 96.94 264 ALA B C 1
ATOM 5649 O O . ALA B 1 264 ? 25.641 -11.164 -16.5 1 96.94 264 ALA B O 1
ATOM 5650 N N . LYS B 1 265 ? 27.016 -9.43 -16.219 1 95.31 265 LYS B N 1
ATOM 5651 C CA . LYS B 1 265 ? 28.266 -10.094 -16.547 1 95.31 265 LYS B CA 1
ATOM 5652 C C . LYS B 1 265 ? 29.375 -9.656 -15.602 1 95.31 265 LYS B C 1
ATOM 5654 O O . LYS B 1 265 ? 29.375 -8.531 -15.109 1 95.31 265 LYS B O 1
ATOM 5659 N N . TRP B 1 266 ? 30.25 -10.555 -15.383 1 94.62 266 TRP B N 1
ATOM 5660 C CA . TRP B 1 266 ? 31.438 -10.234 -14.602 1 94.62 266 TRP B CA 1
ATOM 5661 C C . TRP B 1 266 ? 32.688 -10.422 -15.43 1 94.62 266 TRP B C 1
ATOM 5663 O O . TRP B 1 266 ? 32.781 -11.352 -16.234 1 94.62 266 TRP B O 1
ATOM 5673 N N . LYS B 1 267 ? 33.688 -9.617 -15.141 1 94.5 267 LYS B N 1
ATOM 5674 C CA . LYS B 1 267 ? 34.906 -9.609 -15.93 1 94.5 267 LYS B CA 1
ATOM 5675 C C . LYS B 1 267 ? 35.969 -10.516 -15.305 1 94.5 267 LYS B C 1
ATOM 5677 O O . LYS B 1 267 ? 36.844 -11.008 -16 1 94.5 267 LYS B O 1
ATOM 5682 N N . GLU B 1 268 ? 35.938 -10.672 -14.031 1 95 268 GLU B N 1
ATOM 5683 C CA . GLU B 1 268 ? 36.938 -11.422 -13.305 1 95 268 GLU B CA 1
ATOM 5684 C C . GLU B 1 268 ? 36.312 -12.477 -12.398 1 95 268 GLU B C 1
ATOM 5686 O O . GLU B 1 268 ? 35.188 -12.281 -11.883 1 95 268 GLU B O 1
ATOM 5691 N N . PRO B 1 269 ? 37.031 -13.602 -12.289 1 93.62 269 PRO B N 1
ATOM 5692 C CA . PRO B 1 269 ? 36.5 -14.602 -11.359 1 93.62 269 PRO B CA 1
ATOM 5693 C C . PRO B 1 269 ? 36.531 -14.133 -9.906 1 93.62 269 PRO B C 1
ATOM 5695 O O . PRO B 1 269 ? 37.281 -13.227 -9.562 1 93.62 269 PRO B O 1
ATOM 5698 N N . GLY B 1 270 ? 35.719 -14.711 -9.062 1 91.38 270 GLY B N 1
ATOM 5699 C CA . GLY B 1 270 ? 35.625 -14.367 -7.648 1 91.38 270 GLY B CA 1
ATOM 5700 C C . GLY B 1 270 ? 34.25 -14.508 -7.07 1 91.38 270 GLY B C 1
ATOM 5701 O O . GLY B 1 270 ? 33.344 -15.008 -7.738 1 91.38 270 GLY B O 1
ATOM 5702 N N . ARG B 1 271 ? 34.188 -14.195 -5.809 1 90.69 271 ARG B N 1
ATOM 5703 C CA . ARG B 1 271 ? 32.906 -14.141 -5.125 1 90.69 271 ARG B CA 1
ATOM 5704 C C . ARG B 1 271 ? 32.375 -12.719 -5.086 1 90.69 271 ARG B C 1
ATOM 5706 O O . ARG B 1 271 ? 33.094 -11.781 -4.75 1 90.69 271 ARG B O 1
ATOM 5713 N N . TYR B 1 272 ? 31.109 -12.555 -5.551 1 94.5 272 TYR B N 1
ATOM 5714 C CA . TYR B 1 272 ? 30.453 -11.258 -5.594 1 94.5 272 TYR B CA 1
ATOM 5715 C C . TYR B 1 272 ? 29.125 -11.297 -4.855 1 94.5 272 TYR B C 1
ATOM 5717 O O . TYR B 1 272 ? 28.25 -12.086 -5.195 1 94.5 272 TYR B O 1
ATOM 5725 N N . LEU B 1 273 ? 28.984 -10.398 -3.904 1 92.75 273 LEU B N 1
ATOM 5726 C CA . LEU B 1 273 ? 27.75 -10.375 -3.113 1 92.75 273 LEU B CA 1
ATOM 5727 C C . LEU B 1 273 ? 26.594 -9.828 -3.932 1 92.75 273 LEU B C 1
ATOM 5729 O O . LEU B 1 273 ? 26.797 -9.016 -4.84 1 92.75 273 LEU B O 1
ATOM 5733 N N . PHE B 1 274 ? 25.406 -10.312 -3.662 1 95.5 274 PHE B N 1
ATOM 5734 C CA . PHE B 1 274 ? 24.172 -9.617 -3.994 1 95.5 274 PHE B CA 1
ATOM 5735 C C . PHE B 1 274 ? 23.188 -9.68 -2.834 1 95.5 274 PHE B C 1
ATOM 5737 O O . PHE B 1 274 ? 23.203 -10.641 -2.055 1 95.5 274 PHE B O 1
ATOM 5744 N N . HIS B 1 275 ? 22.422 -8.656 -2.646 1 92.75 275 HIS B N 1
ATOM 5745 C CA . HIS B 1 275 ? 21.484 -8.57 -1.521 1 92.75 275 HIS B CA 1
ATOM 5746 C C . HIS B 1 275 ? 20.531 -7.395 -1.688 1 92.75 275 HIS B C 1
ATOM 5748 O O . HIS B 1 275 ? 20.656 -6.605 -2.625 1 92.75 275 HIS B O 1
ATOM 5754 N N . LEU B 1 276 ? 19.5 -7.336 -0.862 1 95.44 276 LEU B N 1
ATOM 5755 C CA . LEU B 1 276 ? 18.672 -6.148 -0.688 1 95.44 276 LEU B CA 1
ATOM 5756 C C . LEU B 1 276 ? 19.297 -5.195 0.326 1 95.44 276 LEU B C 1
ATOM 5758 O O . LEU B 1 276 ? 19.688 -5.609 1.418 1 95.44 276 LEU B O 1
ATOM 5762 N N . HIS B 1 277 ? 19.469 -3.938 -0.002 1 91.44 277 HIS B N 1
ATOM 5763 C CA . HIS B 1 277 ? 20.016 -2.949 0.921 1 91.44 277 HIS B CA 1
ATOM 5764 C C . HIS B 1 277 ? 19.016 -2.604 2.014 1 91.44 277 HIS B C 1
ATOM 5766 O O . HIS B 1 277 ? 17.797 -2.596 1.772 1 91.44 277 HIS B O 1
ATOM 5772 N N . GLY B 1 278 ? 19.531 -2.312 3.207 1 89.69 278 GLY B N 1
ATOM 5773 C CA . GLY B 1 278 ? 18.703 -1.968 4.348 1 89.69 278 GLY B CA 1
ATOM 5774 C C . GLY B 1 278 ? 18.594 -3.082 5.375 1 89.69 278 GLY B C 1
ATOM 5775 O O . GLY B 1 278 ? 19.516 -3.896 5.504 1 89.69 278 GLY B O 1
ATOM 5776 N N . ILE B 1 279 ? 17.5 -3.127 6.078 1 86.06 279 ILE B N 1
ATOM 5777 C CA . ILE B 1 279 ? 17.266 -4.059 7.176 1 86.06 279 ILE B CA 1
ATOM 5778 C C . ILE B 1 279 ? 17.297 -5.492 6.648 1 86.06 279 ILE B C 1
ATOM 5780 O O . ILE B 1 279 ? 17.781 -6.406 7.324 1 86.06 279 ILE B O 1
ATOM 5784 N N . PRO B 1 280 ? 16.828 -5.727 5.41 1 89.94 280 PRO B N 1
ATOM 5785 C CA . PRO B 1 280 ? 16.812 -7.105 4.91 1 89.94 280 PRO B CA 1
ATOM 5786 C C . PRO B 1 280 ? 18.203 -7.723 4.828 1 89.94 280 PRO B C 1
ATOM 5788 O O . PRO B 1 280 ? 18.344 -8.945 4.738 1 89.94 280 PRO B O 1
ATOM 5791 N N . GLU B 1 281 ? 19.234 -6.875 4.848 1 84.12 281 GLU B N 1
ATOM 5792 C CA . GLU B 1 281 ? 20.594 -7.398 4.879 1 84.12 281 GLU B CA 1
ATOM 5793 C C . GLU B 1 281 ? 20.812 -8.336 6.062 1 84.12 281 GLU B C 1
ATOM 5795 O O . GLU B 1 281 ? 21.547 -9.312 5.965 1 84.12 281 GLU B O 1
ATOM 5800 N N . GLU B 1 282 ? 20.078 -8.086 7.07 1 85.38 282 GLU B N 1
ATOM 5801 C CA . GLU B 1 282 ? 20.266 -8.844 8.312 1 85.38 282 GLU B CA 1
ATOM 5802 C C . GLU B 1 282 ? 19.125 -9.836 8.516 1 85.38 282 GLU B C 1
ATOM 5804 O O . GLU B 1 282 ? 19 -10.438 9.586 1 85.38 282 GLU B O 1
ATOM 5809 N N . LYS B 1 283 ? 18.281 -10.016 7.512 1 92.12 283 LYS B N 1
ATOM 5810 C CA . LYS B 1 283 ? 17.094 -10.828 7.738 1 92.12 283 LYS B CA 1
ATOM 5811 C C . LYS B 1 283 ? 17.062 -12.031 6.805 1 92.12 283 LYS B C 1
ATOM 5813 O O . LYS B 1 283 ? 16.125 -12.82 6.82 1 92.12 283 LYS B O 1
ATOM 5818 N N . GLY B 1 284 ? 18.078 -12.203 5.996 1 91.69 284 GLY B N 1
ATOM 5819 C CA . GLY B 1 284 ? 18.125 -13.461 5.27 1 91.69 284 GLY B CA 1
ATOM 5820 C C . GLY B 1 284 ? 18.422 -13.281 3.791 1 91.69 284 GLY B C 1
ATOM 5821 O O . GLY B 1 284 ? 18.359 -14.242 3.021 1 91.69 284 GLY B O 1
ATOM 5822 N N . THR B 1 285 ? 18.875 -12.062 3.281 1 93.88 285 THR B N 1
ATOM 5823 C CA . THR B 1 285 ? 18.969 -11.844 1.844 1 93.88 285 THR B CA 1
ATOM 5824 C C . THR B 1 285 ? 20.438 -11.828 1.396 1 93.88 285 THR B C 1
ATOM 5826 O O . THR B 1 285 ? 20.719 -11.688 0.206 1 93.88 285 THR B O 1
ATOM 5829 N N . MET B 1 286 ? 21.375 -11.945 2.342 1 88.69 286 MET B N 1
ATOM 5830 C CA . MET B 1 286 ? 22.781 -11.961 1.948 1 88.69 286 MET B CA 1
ATOM 5831 C C . MET B 1 286 ? 23.094 -13.18 1.086 1 88.69 286 MET B C 1
ATOM 5833 O O . MET B 1 286 ? 22.734 -14.305 1.447 1 88.69 286 MET B O 1
ATOM 5837 N N . ALA B 1 287 ? 23.734 -12.969 -0.044 1 91.06 287 ALA B N 1
ATOM 5838 C CA . ALA B 1 287 ? 23.969 -14.016 -1.031 1 91.06 287 ALA B CA 1
ATOM 5839 C C . ALA B 1 287 ? 25.219 -13.719 -1.849 1 91.06 287 ALA B C 1
ATOM 5841 O O . ALA B 1 287 ? 25.719 -12.594 -1.842 1 91.06 287 ALA B O 1
ATOM 5842 N N . TYR B 1 288 ? 25.828 -14.805 -2.533 1 91.44 288 TYR B N 1
ATOM 5843 C CA . TYR B 1 288 ? 26.984 -14.609 -3.4 1 91.44 288 TYR B CA 1
ATOM 5844 C C . TYR B 1 288 ? 26.781 -15.32 -4.738 1 91.44 288 TYR B C 1
ATOM 5846 O O . TYR B 1 288 ? 26.156 -16.375 -4.797 1 91.44 288 TYR B O 1
ATOM 5854 N N . PHE B 1 289 ? 27.266 -14.625 -5.707 1 91.44 289 PHE B N 1
ATOM 5855 C CA . PHE B 1 289 ? 27.625 -15.328 -6.93 1 91.44 289 PHE B CA 1
ATOM 5856 C C . PHE B 1 289 ? 29.031 -15.906 -6.824 1 91.44 289 PHE B C 1
ATOM 5858 O O . PHE B 1 289 ? 29.938 -15.25 -6.305 1 91.44 289 PHE B O 1
ATOM 5865 N N . ASP B 1 290 ? 29.203 -17.094 -7.199 1 89.38 290 ASP B N 1
ATOM 5866 C CA . ASP B 1 290 ? 30.516 -17.703 -7.367 1 89.38 290 ASP B CA 1
ATOM 5867 C C . ASP B 1 290 ? 30.922 -17.734 -8.844 1 89.38 290 ASP B C 1
ATOM 5869 O O . ASP B 1 290 ? 30.578 -18.672 -9.562 1 89.38 290 ASP B O 1
ATOM 5873 N N . ILE B 1 291 ? 31.688 -16.703 -9.227 1 92.31 291 ILE B N 1
ATOM 5874 C CA . ILE B 1 291 ? 32.062 -16.547 -10.625 1 92.31 291 ILE B CA 1
ATOM 5875 C C . ILE B 1 291 ? 33.375 -17.266 -10.883 1 92.31 291 ILE B C 1
ATOM 5877 O O . ILE B 1 291 ? 34.406 -16.891 -10.328 1 92.31 291 ILE B O 1
ATOM 5881 N N . GLN B 1 292 ? 33.344 -18.219 -11.805 1 89.5 292 GLN B N 1
ATOM 5882 C CA . GLN B 1 292 ? 34.531 -19 -12.148 1 89.5 292 GLN B CA 1
ATOM 5883 C C . GLN B 1 292 ? 35.094 -18.547 -13.484 1 89.5 292 GLN B C 1
ATOM 5885 O O . GLN B 1 292 ? 34.438 -17.859 -14.258 1 89.5 292 GLN B O 1
ATOM 5890 N N . ASP B 1 293 ? 36.344 -18.969 -13.664 1 87 293 ASP B N 1
ATOM 5891 C CA . ASP B 1 293 ? 37 -18.656 -14.938 1 87 293 ASP B CA 1
ATOM 5892 C C . ASP B 1 293 ? 36.281 -19.344 -16.094 1 87 293 ASP B C 1
ATOM 5894 O O . ASP B 1 293 ? 35.781 -20.469 -15.969 1 87 293 ASP B O 1
ATOM 5898 N N . TYR B 1 294 ? 36.156 -18.547 -17.141 1 71 294 TYR B N 1
ATOM 5899 C CA . TYR B 1 294 ? 35.469 -19.031 -18.328 1 71 294 TYR B CA 1
ATOM 5900 C C . TYR B 1 294 ? 35.969 -20.422 -18.734 1 71 294 TYR B C 1
ATOM 5902 O O . TYR B 1 294 ? 35.188 -21.25 -19.188 1 71 294 TYR B O 1
ATOM 5910 N N . ALA B 1 295 ? 37.281 -20.672 -18.625 1 67.62 295 ALA B N 1
ATOM 5911 C CA . ALA B 1 295 ? 37.938 -21.906 -19.047 1 67.62 295 ALA B CA 1
ATOM 5912 C C . ALA B 1 295 ? 37.656 -23.047 -18.078 1 67.62 295 ALA B C 1
ATOM 5914 O O . ALA B 1 295 ? 37.938 -24.203 -18.375 1 67.62 295 ALA B O 1
ATOM 5915 N N . SER B 1 296 ? 37 -22.641 -16.984 1 59.16 296 SER B N 1
ATOM 5916 C CA . SER B 1 296 ? 36.781 -23.656 -15.953 1 59.16 296 SER B CA 1
ATOM 5917 C C . SER B 1 296 ? 35.656 -24.609 -16.344 1 59.16 296 SER B C 1
ATOM 5919 O O . SER B 1 296 ? 34.594 -24.172 -16.781 1 59.16 296 SER B O 1
ATOM 5921 N N . ASP B 1 297 ? 35.875 -25.922 -16.641 1 54.44 297 ASP B N 1
ATOM 5922 C CA . ASP B 1 297 ? 34.938 -27 -16.953 1 54.44 297 ASP B CA 1
ATOM 5923 C C . ASP B 1 297 ? 34.031 -27.281 -15.773 1 54.44 297 ASP B C 1
ATOM 5925 O O . ASP B 1 297 ? 33.094 -28.094 -15.883 1 54.44 297 ASP B O 1
ATOM 5929 N N . SER B 1 298 ? 34.406 -26.797 -14.727 1 50.16 298 SER B N 1
ATOM 5930 C CA . SER B 1 298 ? 33.781 -27.234 -13.5 1 50.16 298 SER B CA 1
ATOM 5931 C C . SER B 1 298 ? 32.281 -26.938 -13.516 1 50.16 298 SER B C 1
ATOM 5933 O O . SER B 1 298 ? 31.5 -27.609 -12.844 1 50.16 298 SER B O 1
ATOM 5935 N N . ILE B 1 299 ? 31.984 -25.812 -14.102 1 55.44 299 ILE B N 1
ATOM 5936 C CA . ILE B 1 299 ? 30.562 -25.516 -14.023 1 55.44 299 ILE B CA 1
ATOM 5937 C C . ILE B 1 299 ? 29.812 -26.219 -15.156 1 55.44 299 ILE B C 1
ATOM 5939 O O . ILE B 1 299 ? 28.594 -26.375 -15.117 1 55.44 299 ILE B O 1
ATOM 5943 N N . ASP B 1 300 ? 30.672 -26.422 -16.375 1 47.62 300 ASP B N 1
ATOM 5944 C CA . ASP B 1 300 ? 30.078 -26.844 -17.641 1 47.62 300 ASP B CA 1
ATOM 5945 C C . ASP B 1 300 ? 29.375 -28.203 -17.5 1 47.62 300 ASP B C 1
ATOM 5947 O O . ASP B 1 300 ? 28.922 -28.766 -18.5 1 47.62 300 ASP B O 1
ATOM 5951 N N . GLY B 1 301 ? 29.781 -28.891 -16.641 1 41.38 301 GLY B N 1
ATOM 5952 C CA . GLY B 1 301 ? 28.953 -30.047 -16.891 1 41.38 301 GLY B CA 1
ATOM 5953 C C . GLY B 1 301 ? 27.5 -29.703 -17.141 1 41.38 301 GLY B C 1
ATOM 5954 O O . GLY B 1 301 ? 26.688 -30.578 -17.453 1 41.38 301 GLY B O 1
ATOM 5955 N N . THR B 1 302 ? 27.031 -28.656 -16.547 1 39.84 302 THR B N 1
ATOM 5956 C CA . THR B 1 302 ? 25.641 -28.297 -16.844 1 39.84 302 THR B CA 1
ATOM 5957 C C . THR B 1 302 ? 25.578 -27.375 -18.062 1 39.84 302 THR B C 1
ATOM 5959 O O . THR B 1 302 ? 26.203 -26.312 -18.062 1 39.84 302 THR B O 1
ATOM 5962 N N . ASP B 1 303 ? 25.719 -27.797 -19.312 1 37.12 303 ASP B N 1
ATOM 5963 C CA . ASP B 1 303 ? 25.406 -27.109 -20.562 1 37.12 303 ASP B CA 1
ATOM 5964 C C . ASP B 1 303 ? 24.547 -25.875 -20.312 1 37.12 303 ASP B C 1
ATOM 5966 O O . ASP B 1 303 ? 23.438 -25.984 -19.797 1 37.12 303 ASP B O 1
ATOM 5970 N N . LEU B 1 304 ? 25.172 -24.766 -20.391 1 41.31 304 LEU B N 1
ATOM 5971 C CA . LEU B 1 304 ? 24.484 -23.469 -20.266 1 41.31 304 LEU B CA 1
ATOM 5972 C C . LEU B 1 304 ? 23.094 -23.531 -20.891 1 41.31 304 LEU B C 1
ATOM 5974 O O . LEU B 1 304 ? 22.172 -22.875 -20.422 1 41.31 304 LEU B O 1
ATOM 5978 N N . ALA B 1 305 ? 23.172 -23.953 -22.188 1 38.53 305 ALA B N 1
ATOM 5979 C CA . ALA B 1 305 ? 21.891 -24.156 -22.859 1 38.53 305 ALA B CA 1
ATOM 5980 C C . ALA B 1 305 ? 20.953 -25 -21.984 1 38.53 305 ALA B C 1
ATOM 5982 O O . ALA B 1 305 ? 19.734 -24.875 -22.094 1 38.53 305 ALA B O 1
ATOM 5983 N N . LYS B 1 306 ? 21.562 -25.828 -21.281 1 40.69 306 LYS B N 1
ATOM 5984 C CA . LYS B 1 306 ? 20.781 -26.719 -20.406 1 40.69 306 LYS B CA 1
ATOM 5985 C C . LYS B 1 306 ? 20.406 -26 -19.109 1 40.69 306 LYS B C 1
ATOM 5987 O O . LYS B 1 306 ? 19.609 -26.531 -18.312 1 40.69 306 LYS B O 1
ATOM 5992 N N . THR B 1 307 ? 21.094 -24.922 -18.797 1 40.47 307 THR B N 1
ATOM 5993 C CA . THR B 1 307 ? 20.781 -24.156 -17.594 1 40.47 307 THR B CA 1
ATOM 5994 C C . THR B 1 307 ? 19.438 -23.453 -17.75 1 40.47 307 THR B C 1
ATOM 5996 O O . THR B 1 307 ? 18.828 -23.047 -16.75 1 40.47 307 THR B O 1
ATOM 5999 N N . LYS B 1 308 ? 19.25 -22.984 -18.953 1 41.19 308 LYS B N 1
ATOM 6000 C CA . LYS B 1 308 ? 17.875 -22.516 -19.094 1 41.19 308 LYS B CA 1
ATOM 6001 C C . LYS B 1 308 ? 16.891 -23.484 -18.453 1 41.19 308 LYS B C 1
ATOM 6003 O O . LYS B 1 308 ? 15.852 -23.062 -17.906 1 41.19 308 LYS B O 1
ATOM 6008 N N . SER B 1 309 ? 17.203 -24.812 -18.766 1 36.75 309 SER B N 1
ATOM 6009 C CA . SER B 1 309 ? 16.266 -25.875 -18.438 1 36.75 309 SER B CA 1
ATOM 6010 C C . SER B 1 309 ? 16.281 -26.188 -16.953 1 36.75 309 SER B C 1
ATOM 6012 O O . SER B 1 309 ? 15.633 -27.141 -16.5 1 36.75 309 SER B O 1
ATOM 6014 N N . ILE B 1 310 ? 17.281 -25.75 -16.219 1 40.88 310 ILE B N 1
ATOM 6015 C CA . ILE B 1 310 ? 17.016 -26.203 -14.852 1 40.88 310 ILE B CA 1
ATOM 6016 C C . ILE B 1 310 ? 15.68 -25.656 -14.367 1 40.88 310 ILE B C 1
ATOM 6018 O O . ILE B 1 310 ? 15.484 -24.438 -14.328 1 40.88 310 ILE B O 1
ATOM 6022 N N . ASP B 1 311 ? 14.719 -26.484 -14.469 1 49.53 311 ASP B N 1
ATOM 6023 C CA . ASP B 1 311 ? 13.445 -26.281 -13.789 1 49.53 311 ASP B CA 1
ATOM 6024 C C . ASP B 1 311 ? 13.641 -25.547 -12.461 1 49.53 311 ASP B C 1
ATOM 6026 O O . ASP B 1 311 ? 14.164 -26.125 -11.508 1 49.53 311 ASP B O 1
ATOM 6030 N N . MET B 1 312 ? 13.859 -24.281 -12.656 1 52.47 312 MET B N 1
ATOM 6031 C CA . MET B 1 312 ? 14.031 -23.422 -11.492 1 52.47 312 MET B CA 1
ATOM 6032 C C . MET B 1 312 ? 13.344 -24.016 -10.266 1 52.47 312 MET B C 1
ATOM 6034 O O . MET B 1 312 ? 13.852 -23.906 -9.148 1 52.47 312 MET B O 1
ATOM 6038 N N . TRP B 1 313 ? 12.312 -24.703 -10.641 1 54.16 313 TRP B N 1
ATOM 6039 C CA . TRP B 1 313 ? 11.641 -25.359 -9.531 1 54.16 313 TRP B CA 1
ATOM 6040 C C . TRP B 1 313 ? 12.492 -26.484 -8.969 1 54.16 313 TRP B C 1
ATOM 6042 O O . TRP B 1 313 ? 12.633 -26.625 -7.75 1 54.16 313 TRP B O 1
ATOM 6052 N N . GLU B 1 314 ? 13.023 -27.281 -9.945 1 57.19 314 GLU B N 1
ATOM 6053 C CA . GLU B 1 314 ? 13.828 -28.391 -9.469 1 57.19 314 GLU B CA 1
ATOM 6054 C C . GLU B 1 314 ? 15.055 -27.906 -8.711 1 57.19 314 GLU B C 1
ATOM 6056 O O . GLU B 1 314 ? 15.43 -28.484 -7.688 1 57.19 314 GLU B O 1
ATOM 6061 N N . TRP B 1 315 ? 15.594 -26.906 -9.359 1 56.28 315 TRP B N 1
ATOM 6062 C CA . TRP B 1 315 ? 16.734 -26.312 -8.672 1 56.28 315 TRP B CA 1
ATOM 6063 C C . TRP B 1 315 ? 16.344 -25.797 -7.293 1 56.28 315 TRP B C 1
ATOM 6065 O O . TRP B 1 315 ? 17 -26.094 -6.297 1 56.28 315 TRP B O 1
ATOM 6075 N N . GLN B 1 316 ? 15.297 -25.094 -7.266 1 60.94 316 GLN B N 1
ATOM 6076 C CA . GLN B 1 316 ? 14.797 -24.578 -6 1 60.94 316 GLN B CA 1
ATOM 6077 C C . GLN B 1 316 ? 14.477 -25.703 -5.027 1 60.94 316 GLN B C 1
ATOM 6079 O O . GLN B 1 316 ? 14.852 -25.656 -3.854 1 60.94 316 GLN B O 1
ATOM 6084 N N . LYS B 1 317 ? 13.852 -26.641 -5.523 1 62.09 317 LYS B N 1
ATOM 6085 C CA . LYS B 1 317 ? 13.469 -27.781 -4.695 1 62.09 317 LYS B CA 1
ATOM 6086 C C . LYS B 1 317 ? 14.703 -28.5 -4.16 1 62.09 317 LYS B C 1
ATOM 6088 O O . LYS B 1 317 ? 14.734 -28.906 -2.994 1 62.09 317 LYS B O 1
ATOM 6093 N N . GLN B 1 318 ? 15.656 -28.703 -5.047 1 62.06 318 GLN B N 1
ATOM 6094 C CA . GLN B 1 318 ? 16.891 -29.359 -4.621 1 62.06 318 GLN B CA 1
ATOM 6095 C C . GLN B 1 318 ? 17.578 -28.578 -3.508 1 62.06 318 GLN B C 1
ATOM 6097 O O . GLN B 1 318 ? 18.031 -29.156 -2.521 1 62.06 318 GLN B O 1
ATOM 6102 N N . ILE B 1 319 ? 17.578 -27.359 -3.691 1 59.66 319 ILE B N 1
ATOM 6103 C CA . ILE B 1 319 ? 18.219 -26.516 -2.674 1 59.66 319 ILE B CA 1
ATOM 6104 C C . ILE B 1 319 ? 17.469 -26.656 -1.353 1 59.66 319 ILE B C 1
ATOM 6106 O O . ILE B 1 319 ? 18.078 -26.859 -0.3 1 59.66 319 ILE B O 1
ATOM 6110 N N . LEU B 1 320 ? 16.188 -26.609 -1.509 1 61.06 320 LEU B N 1
ATOM 6111 C CA . LEU B 1 320 ? 15.367 -26.688 -0.308 1 61.06 320 LEU B CA 1
ATOM 6112 C C . LEU B 1 320 ? 15.484 -28.062 0.342 1 61.06 320 LEU B C 1
ATOM 6114 O O . LEU B 1 320 ? 15.523 -28.172 1.569 1 61.06 320 LEU B O 1
ATOM 6118 N N . THR B 1 321 ? 15.406 -29.062 -0.461 1 61.25 321 THR B N 1
ATOM 6119 C CA . THR B 1 321 ? 15.57 -30.422 0.051 1 61.25 321 THR B CA 1
ATOM 6120 C C . THR B 1 321 ? 16.906 -30.562 0.782 1 61.25 321 THR B C 1
ATOM 6122 O O . THR B 1 321 ? 16.969 -31.156 1.859 1 61.25 321 THR B O 1
ATOM 6125 N N . ASN B 1 322 ? 17.922 -30.047 0.149 1 59.56 322 ASN B N 1
ATOM 6126 C CA . ASN B 1 322 ? 19.25 -30.125 0.763 1 59.56 322 ASN B CA 1
ATOM 6127 C C . ASN B 1 322 ? 19.297 -29.375 2.09 1 59.56 322 ASN B C 1
ATOM 6129 O O . ASN B 1 322 ? 20.016 -29.766 3.008 1 59.56 322 ASN B O 1
ATOM 6133 N N . LEU B 1 323 ? 18.531 -28.344 2.135 1 54.22 323 LEU B N 1
ATOM 6134 C CA . LEU B 1 323 ? 18.484 -27.547 3.355 1 54.22 323 LEU B CA 1
ATOM 6135 C C . LEU B 1 323 ? 17.641 -28.234 4.418 1 54.22 323 LEU B C 1
ATOM 6137 O O . LEU B 1 323 ? 17.922 -28.141 5.613 1 54.22 323 LEU B O 1
ATOM 6141 N N . GLN B 1 324 ? 16.375 -28.672 4.184 1 55.53 324 GLN B N 1
ATOM 6142 C CA . GLN B 1 324 ? 15.469 -29.328 5.113 1 55.53 324 GLN B CA 1
ATOM 6143 C C . GLN B 1 324 ? 16.125 -30.531 5.777 1 55.53 324 GLN B C 1
ATOM 6145 O O . GLN B 1 324 ? 15.844 -30.859 6.93 1 55.53 324 GLN B O 1
ATOM 6150 N N . LEU B 1 325 ? 16.797 -31.297 4.984 1 48.28 325 LEU B N 1
ATOM 6151 C CA . LEU B 1 325 ? 17.344 -32.531 5.512 1 48.28 325 LEU B CA 1
ATOM 6152 C C . LEU B 1 325 ? 18.234 -32.281 6.723 1 48.28 325 LEU B C 1
ATOM 6154 O O . LEU B 1 325 ? 18.531 -33.188 7.488 1 48.28 325 LEU B O 1
ATOM 6158 N N . SER B 1 326 ? 18.547 -31.125 6.867 1 47.12 326 SER B N 1
ATOM 6159 C CA . SER B 1 326 ? 19.641 -31.219 7.824 1 47.12 326 SER B CA 1
ATOM 6160 C C . SER B 1 326 ? 19.125 -31.297 9.258 1 47.12 326 SER B C 1
ATOM 6162 O O . SER B 1 326 ? 19.641 -32.094 10.062 1 47.12 326 SER B O 1
ATOM 6164 N N . ASP B 1 327 ? 18.281 -30.328 9.914 1 49.81 327 ASP B N 1
ATOM 6165 C CA . ASP B 1 327 ? 18.281 -30.422 11.367 1 49.81 327 ASP B CA 1
ATOM 6166 C C . ASP B 1 327 ? 16.969 -31.016 11.875 1 49.81 327 ASP B C 1
ATOM 6168 O O . ASP B 1 327 ? 16 -30.281 12.117 1 49.81 327 ASP B O 1
ATOM 6172 N N . ALA B 1 328 ? 16.812 -32.406 11.727 1 53.91 328 ALA B N 1
ATOM 6173 C CA . ALA B 1 328 ? 15.703 -33.156 12.32 1 53.91 328 ALA B CA 1
ATOM 6174 C C . ALA B 1 328 ? 15.352 -32.594 13.695 1 53.91 328 ALA B C 1
ATOM 6176 O O . ALA B 1 328 ? 14.242 -32.812 14.188 1 53.91 328 ALA B O 1
ATOM 6177 N N . ASN B 1 329 ? 16.312 -31.938 14.32 1 53.19 329 ASN B N 1
ATOM 6178 C CA . ASN B 1 329 ? 16.125 -31.391 15.664 1 53.19 329 ASN B CA 1
ATOM 6179 C C . ASN B 1 329 ? 15.586 -29.969 15.633 1 53.19 329 ASN B C 1
ATOM 6181 O O . ASN B 1 329 ? 15.484 -29.312 16.672 1 53.19 329 ASN B O 1
ATOM 6185 N N . ALA B 1 330 ? 15.234 -29.656 14.352 1 60.09 330 ALA B N 1
ATOM 6186 C CA . ALA B 1 330 ? 14.758 -28.281 14.273 1 60.09 330 ALA B CA 1
ATOM 6187 C C . ALA B 1 330 ? 13.422 -28.109 15 1 60.09 330 ALA B C 1
ATOM 6189 O O . ALA B 1 330 ? 12.547 -28.984 14.906 1 60.09 330 ALA B O 1
ATOM 6190 N N . LYS B 1 331 ? 13.344 -27.125 15.906 1 66 331 LYS B N 1
ATOM 6191 C CA . LYS B 1 331 ? 12.148 -26.797 16.688 1 66 331 LYS B CA 1
ATOM 6192 C C . LYS B 1 331 ? 11.07 -26.203 15.789 1 66 331 LYS B C 1
ATOM 6194 O O . LYS B 1 331 ? 11.352 -25.359 14.922 1 66 331 LYS B O 1
ATOM 6199 N N . ILE B 1 332 ? 10.07 -26.797 15.82 1 62.47 332 ILE B N 1
ATOM 6200 C CA . ILE B 1 332 ? 8.922 -26.156 15.18 1 62.47 332 ILE B CA 1
ATOM 6201 C C . ILE B 1 332 ? 8.578 -24.859 15.914 1 62.47 332 ILE B C 1
ATOM 6203 O O . ILE B 1 332 ? 8.25 -24.875 17.094 1 62.47 332 ILE B O 1
ATOM 6207 N N . SER B 1 333 ? 8.977 -23.719 15.25 1 65.94 333 SER B N 1
ATOM 6208 C CA . SER B 1 333 ? 8.781 -22.406 15.852 1 65.94 333 SER B CA 1
ATOM 6209 C C . SER B 1 333 ? 7.383 -21.859 15.57 1 65.94 333 SER B C 1
ATOM 6211 O O . SER B 1 333 ? 6.938 -20.922 16.219 1 65.94 333 SER B O 1
ATOM 6213 N N . LYS B 1 334 ? 6.875 -22.297 14.523 1 59.5 334 LYS B N 1
ATOM 6214 C CA . LYS B 1 334 ? 5.488 -21.938 14.234 1 59.5 334 LYS B CA 1
ATOM 6215 C C . LYS B 1 334 ? 4.672 -23.188 13.891 1 59.5 334 LYS B C 1
ATOM 6217 O O . LYS B 1 334 ? 5.031 -23.938 12.984 1 59.5 334 LYS B O 1
ATOM 6222 N N . THR B 1 335 ? 4.195 -23.906 14.812 1 51.28 335 THR B N 1
ATOM 6223 C CA . THR B 1 335 ? 3.457 -25.141 14.57 1 51.28 335 THR B CA 1
ATOM 6224 C C . THR B 1 335 ? 2.334 -24.906 13.562 1 51.28 335 THR B C 1
ATOM 6226 O O . THR B 1 335 ? 2.078 -25.75 12.703 1 51.28 335 THR B O 1
ATOM 6229 N N . SER B 1 336 ? 1.207 -24.75 14.023 1 40.25 336 SER B N 1
ATOM 6230 C CA . SER B 1 336 ? 0.059 -24.812 13.125 1 40.25 336 SER B CA 1
ATOM 6231 C C . SER B 1 336 ? -0.043 -23.547 12.273 1 40.25 336 SER B C 1
ATOM 6233 O O . SER B 1 336 ? 0.355 -22.469 12.711 1 40.25 336 SER B O 1
ATOM 6235 N N . ALA B 1 337 ? 0.363 -23.734 10.93 1 40.31 337 ALA B N 1
ATOM 6236 C CA . ALA B 1 337 ? -0.518 -22.812 10.211 1 40.31 337 ALA B CA 1
ATOM 6237 C C . ALA B 1 337 ? -1.743 -22.469 11.055 1 40.31 337 ALA B C 1
ATOM 6239 O O . ALA B 1 337 ? -2.668 -23.266 11.18 1 40.31 337 ALA B O 1
ATOM 6240 N N . GLY B 1 338 ? -1.391 -22.547 12.281 1 33.5 338 GLY B N 1
ATOM 6241 C CA . GLY B 1 338 ? -2.508 -22.438 13.203 1 33.5 338 GLY B CA 1
ATOM 6242 C C . GLY B 1 338 ? -3.805 -22.031 12.531 1 33.5 338 GLY B C 1
ATOM 6243 O O . GLY B 1 338 ? -3.797 -21.547 11.398 1 33.5 338 GLY B O 1
ATOM 6244 N N . SER B 1 339 ? -4.918 -22.984 12.781 1 31.78 339 SER B N 1
ATOM 6245 C CA . SER B 1 339 ? -6.238 -22.359 12.812 1 31.78 339 SER B CA 1
ATOM 6246 C C . SER B 1 339 ? -6.129 -20.844 13 1 31.78 339 SER B C 1
ATOM 6248 O O . SER B 1 339 ? -6.105 -20.359 14.125 1 31.78 339 SER B O 1
ATOM 6250 N N . THR B 1 340 ? -5.105 -20.453 12.789 1 34.25 340 THR B N 1
ATOM 6251 C CA . THR B 1 340 ? -5.191 -19 12.789 1 34.25 340 THR B CA 1
ATOM 6252 C C . THR B 1 340 ? -6.512 -18.531 12.188 1 34.25 340 THR B C 1
ATOM 6254 O O . THR B 1 340 ? -6.66 -18.469 10.969 1 34.25 340 THR B O 1
ATOM 6257 N N . GLY B 1 341 ? -7.43 -19.359 12.164 1 32.69 341 GLY B N 1
ATOM 6258 C CA . GLY B 1 341 ? -8.414 -18.297 12.359 1 32.69 341 GLY B CA 1
ATOM 6259 C C . GLY B 1 341 ? -7.824 -17.031 12.961 1 32.69 341 GLY B C 1
ATOM 6260 O O . GLY B 1 341 ? -6.711 -17.062 13.492 1 32.69 341 GLY B O 1
ATOM 6261 N N . HIS B 1 342 ? -8.023 -16 12.352 1 33.34 342 HIS B N 1
ATOM 6262 C CA . HIS B 1 342 ? -7.758 -14.695 12.93 1 33.34 342 HIS B CA 1
ATOM 6263 C C . HIS B 1 342 ? -7.625 -14.781 14.445 1 33.34 342 HIS B C 1
ATOM 6265 O O . HIS B 1 342 ? -8.125 -13.922 15.172 1 33.34 342 HIS B O 1
ATOM 6271 N N . LYS B 1 343 ? -7.434 -15.93 15.055 1 32.88 343 LYS B N 1
ATOM 6272 C CA . LYS B 1 343 ? -7.578 -16.078 16.5 1 32.88 343 LYS B CA 1
ATOM 6273 C C . LYS B 1 343 ? -6.73 -15.055 17.25 1 32.88 343 LYS B C 1
ATOM 6275 O O . LYS B 1 343 ? -7.145 -14.539 18.297 1 32.88 343 LYS B O 1
ATOM 6280 N N . GLN B 1 344 ? -5.395 -15.188 16.984 1 35.31 344 GLN B N 1
ATOM 6281 C CA . GLN B 1 344 ? -4.699 -14.445 18.031 1 35.31 344 GLN B CA 1
ATOM 6282 C C . GLN B 1 344 ? -4.957 -12.953 17.906 1 35.31 344 GLN B C 1
ATOM 6284 O O . GLN B 1 344 ? -4.348 -12.148 18.609 1 35.31 344 GLN B O 1
ATOM 6289 N N . HIS B 1 345 ? -5.406 -12.57 16.797 1 35.09 345 HIS B N 1
ATOM 6290 C CA . HIS B 1 345 ? -5.781 -11.219 17.188 1 35.09 345 HIS B CA 1
ATOM 6291 C C . HIS B 1 345 ? -6.605 -11.219 18.469 1 35.09 345 HIS B C 1
ATOM 6293 O O . HIS B 1 345 ? -7.625 -11.914 18.562 1 35.09 345 HIS B O 1
ATOM 6299 N N . ASN B 1 346 ? -5.961 -11.484 19.531 1 36.66 346 ASN B N 1
ATOM 6300 C CA . ASN B 1 346 ? -6.699 -11.141 20.734 1 36.66 346 ASN B CA 1
ATOM 6301 C C . ASN B 1 346 ? -7.918 -10.281 20.438 1 36.66 346 ASN B C 1
ATOM 6303 O O . ASN B 1 346 ? -7.918 -9.078 20.703 1 36.66 346 ASN B O 1
ATOM 6307 N N . VAL B 1 347 ? -8.406 -10.617 19.312 1 42.59 347 VAL B N 1
ATOM 6308 C CA . VAL B 1 347 ? -9.648 -9.883 19.078 1 42.59 347 VAL B CA 1
ATOM 6309 C C . VAL B 1 347 ? -10.688 -10.266 20.125 1 42.59 347 VAL B C 1
ATOM 6311 O O . VAL B 1 347 ? -11.023 -11.438 20.281 1 42.59 347 VAL B O 1
ATOM 6314 N N . ASP B 1 348 ? -10.672 -9.586 21.047 1 46.19 348 ASP B N 1
ATOM 6315 C CA . ASP B 1 348 ? -11.836 -9.695 21.922 1 46.19 348 ASP B CA 1
ATOM 6316 C C . ASP B 1 348 ? -13.102 -9.969 21.125 1 46.19 348 ASP B C 1
ATOM 6318 O O . ASP B 1 348 ? -13.641 -9.07 20.469 1 46.19 348 ASP B O 1
ATOM 6322 N N . THR B 1 349 ? -13.289 -11.273 20.688 1 52.59 349 THR B N 1
ATOM 6323 C CA . THR B 1 349 ? -14.492 -11.695 19.984 1 52.59 349 THR B CA 1
ATOM 6324 C C . THR B 1 349 ? -15.742 -11.336 20.766 1 52.59 349 THR B C 1
ATOM 6326 O O . THR B 1 349 ? -16.859 -11.703 20.391 1 52.59 349 THR B O 1
ATOM 6329 N N . SER B 1 350 ? -15.422 -10.609 21.891 1 52.59 350 SER B N 1
ATOM 6330 C CA . SER B 1 350 ? -16.594 -10.18 22.641 1 52.59 350 SER B CA 1
ATOM 6331 C C . SER B 1 350 ? -17.312 -9.023 21.953 1 52.59 350 SER B C 1
ATOM 6333 O O . SER B 1 350 ? -16.656 -8.117 21.422 1 52.59 350 SER B O 1
ATOM 6335 N N . VAL B 1 351 ? -18.5 -9.297 21.625 1 60.31 351 VAL B N 1
ATOM 6336 C CA . VAL B 1 351 ? -19.328 -8.266 21.031 1 60.31 351 VAL B CA 1
ATOM 6337 C C . VAL B 1 351 ? -19.766 -7.27 22.109 1 60.31 351 VAL B C 1
ATOM 6339 O O . VAL B 1 351 ? -20.266 -7.664 23.156 1 60.31 351 VAL B O 1
ATOM 6342 N N . ILE B 1 352 ? -19.312 -6.09 22 1 57.62 352 ILE B N 1
ATOM 6343 C CA . ILE B 1 352 ? -19.906 -5.062 22.844 1 57.62 352 ILE B CA 1
ATOM 6344 C C . ILE B 1 352 ? -21.375 -4.879 22.453 1 57.62 352 ILE B C 1
ATOM 6346 O O . ILE B 1 352 ? -21.688 -4.445 21.344 1 57.62 352 ILE B O 1
ATOM 6350 N N . VAL B 1 353 ? -22.188 -5.453 23.219 1 60.16 353 VAL B N 1
ATOM 6351 C CA . VAL B 1 353 ? -23.625 -5.344 22.984 1 60.16 353 VAL B CA 1
ATOM 6352 C C . VAL B 1 353 ? -24.109 -3.939 23.344 1 60.16 353 VAL B C 1
ATOM 6354 O O . VAL B 1 353 ? -24.203 -3.59 24.531 1 60.16 353 VAL B O 1
ATOM 6357 N N . ASP B 1 354 ? -24.031 -3.139 22.312 1 60.47 354 ASP B N 1
ATOM 6358 C CA . ASP B 1 354 ? -24.703 -1.852 22.469 1 60.47 354 ASP B CA 1
ATOM 6359 C C . ASP B 1 354 ? -26.203 -1.991 22.25 1 60.47 354 ASP B C 1
ATOM 6361 O O . ASP B 1 354 ? -26.656 -2.35 21.156 1 60.47 354 ASP B O 1
ATOM 6365 N N . THR B 1 355 ? -26.984 -1.839 23.25 1 61.59 355 THR B N 1
ATOM 6366 C CA . THR B 1 355 ? -28.422 -1.999 23.25 1 61.59 355 THR B CA 1
ATOM 6367 C C . THR B 1 355 ? -29.047 -1.225 22.078 1 61.59 355 THR B C 1
ATOM 6369 O O . THR B 1 355 ? -30.078 -1.637 21.531 1 61.59 355 THR B O 1
ATOM 6372 N N . ALA B 1 356 ? -28.406 -0.228 21.703 1 60.94 356 ALA B N 1
ATOM 6373 C CA . ALA B 1 356 ? -28.969 0.61 20.641 1 60.94 356 ALA B CA 1
ATOM 6374 C C . ALA B 1 356 ? -28.828 -0.053 19.281 1 60.94 356 ALA B C 1
ATOM 6376 O O . ALA B 1 356 ? -29.516 0.321 18.328 1 60.94 356 ALA B O 1
ATOM 6377 N N . GLN B 1 357 ? -28.109 -1.165 19.266 1 71.69 357 GLN B N 1
ATOM 6378 C CA . GLN B 1 357 ? -27.844 -1.78 17.969 1 71.69 357 GLN B CA 1
ATOM 6379 C C . GLN B 1 357 ? -28.547 -3.135 17.859 1 71.69 357 GLN B C 1
ATOM 6381 O O . GLN B 1 357 ? -28.328 -3.865 16.891 1 71.69 357 GLN B O 1
ATOM 6386 N N . ILE B 1 358 ? -29.484 -3.357 18.797 1 84.88 358 ILE B N 1
ATOM 6387 C CA . ILE B 1 358 ? -30.188 -4.633 18.781 1 84.88 358 ILE B CA 1
ATOM 6388 C C . ILE B 1 358 ? -31.328 -4.566 17.766 1 84.88 358 ILE B C 1
ATOM 6390 O O . ILE B 1 358 ? -32.125 -3.617 17.781 1 84.88 358 ILE B O 1
ATOM 6394 N N . ILE B 1 359 ? -31.438 -5.496 16.859 1 88.12 359 ILE B N 1
ATOM 6395 C CA . ILE B 1 359 ? -32.5 -5.574 15.867 1 88.12 359 ILE B CA 1
ATOM 6396 C C . ILE B 1 359 ? -33.281 -6.867 16.047 1 88.12 359 ILE B C 1
ATOM 6398 O O . ILE B 1 359 ? -32.688 -7.949 16.141 1 88.12 359 ILE B O 1
ATOM 6402 N N . GLU B 1 360 ? -34.625 -6.754 16.172 1 93.25 360 GLU B N 1
ATOM 6403 C CA . GLU B 1 360 ? -35.469 -7.938 16.281 1 93.25 360 GLU B CA 1
ATOM 6404 C C . GLU B 1 360 ? -35.75 -8.531 14.898 1 93.25 360 GLU B C 1
ATOM 6406 O O . GLU B 1 360 ? -36.562 -7.988 14.148 1 93.25 360 GLU B O 1
ATOM 6411 N N . THR B 1 361 ? -35.062 -9.539 14.562 1 93.88 361 THR B N 1
ATOM 6412 C CA . THR B 1 361 ? -35.25 -10.219 13.281 1 93.88 361 THR B CA 1
ATOM 6413 C C . THR B 1 361 ? -34.719 -11.656 13.359 1 93.88 361 THR B C 1
ATOM 6415 O O . THR B 1 361 ? -34.062 -12.031 14.32 1 93.88 361 THR B O 1
ATOM 6418 N N . THR B 1 362 ? -35.156 -12.492 12.477 1 95.25 362 THR B N 1
ATOM 6419 C CA . THR B 1 362 ? -34.656 -13.852 12.367 1 95.25 362 THR B CA 1
ATOM 6420 C C . THR B 1 362 ? -33.812 -14 11.117 1 95.25 362 THR B C 1
ATOM 6422 O O . THR B 1 362 ? -33.375 -15.109 10.773 1 95.25 362 THR B O 1
ATOM 6425 N N . ILE B 1 363 ? -33.625 -12.891 10.461 1 95.56 363 ILE B N 1
ATOM 6426 C CA . ILE B 1 363 ? -32.812 -12.883 9.227 1 95.56 363 ILE B CA 1
ATOM 6427 C C . ILE B 1 363 ? -31.531 -12.117 9.445 1 95.56 363 ILE B C 1
ATOM 6429 O O . ILE B 1 363 ? -31.547 -10.945 9.828 1 95.56 363 ILE B O 1
ATOM 6433 N N . CYS B 1 364 ? -30.422 -12.797 9.289 1 95.25 364 CYS B N 1
ATOM 6434 C CA . CYS B 1 364 ? -29.094 -12.219 9.383 1 95.25 364 CYS B CA 1
ATOM 6435 C C . CYS B 1 364 ? -28.312 -12.422 8.086 1 95.25 364 CYS B C 1
ATOM 6437 O O . CYS B 1 364 ? -28.672 -13.273 7.27 1 95.25 364 CYS B O 1
ATOM 6439 N N . GLU B 1 365 ? -27.328 -11.633 7.828 1 96.12 365 GLU B N 1
ATOM 6440 C CA . GLU B 1 365 ? -26.484 -11.781 6.648 1 96.12 365 GLU B CA 1
ATOM 6441 C C . GLU B 1 365 ? -25.016 -11.492 6.973 1 96.12 365 GLU B C 1
ATOM 6443 O O . GLU B 1 365 ? -24.719 -10.828 7.965 1 96.12 365 GLU B O 1
ATOM 6448 N N . VAL B 1 366 ? -24.156 -12.078 6.223 1 95.06 366 VAL B N 1
ATOM 6449 C CA . VAL B 1 366 ? -22.781 -11.586 6.094 1 95.06 366 VAL B CA 1
ATOM 6450 C C . VAL B 1 366 ? -22.734 -10.445 5.086 1 95.06 366 VAL B C 1
ATOM 6452 O O . VAL B 1 366 ? -23.016 -10.641 3.9 1 95.06 366 VAL B O 1
ATOM 6455 N N . GLU B 1 367 ? -22.359 -9.289 5.535 1 91.56 367 GLU B N 1
ATOM 6456 C CA . GLU B 1 367 ? -22.359 -8.117 4.664 1 91.56 367 GLU B CA 1
ATOM 6457 C C . GLU B 1 367 ? -21.328 -8.258 3.555 1 91.56 367 GLU B C 1
ATOM 6459 O O . GLU B 1 367 ? -20.219 -8.766 3.787 1 91.56 367 GLU B O 1
ATOM 6464 N N . GLU B 1 368 ? -21.672 -7.754 2.412 1 88.31 368 GLU B N 1
ATOM 6465 C CA . GLU B 1 368 ? -20.703 -7.688 1.325 1 88.31 368 GLU B CA 1
ATOM 6466 C C . GLU B 1 368 ? -19.484 -6.855 1.721 1 88.31 368 GLU B C 1
ATOM 6468 O O . GLU B 1 368 ? -19.625 -5.75 2.244 1 88.31 368 GLU B O 1
ATOM 6473 N N . GLY B 1 369 ? -18.328 -7.453 1.54 1 86.06 369 GLY B N 1
ATOM 6474 C CA . GLY B 1 369 ? -17.094 -6.734 1.847 1 86.06 369 GLY B CA 1
ATOM 6475 C C . GLY B 1 369 ? -16.531 -7.07 3.215 1 86.06 369 GLY B C 1
ATOM 6476 O O . GLY B 1 369 ? -15.461 -6.598 3.582 1 86.06 369 GLY B O 1
ATOM 6477 N N . SER B 1 370 ? -17.141 -7.941 3.969 1 88.31 370 SER B N 1
ATOM 6478 C CA . SER B 1 370 ? -16.766 -8.203 5.352 1 88.31 370 SER B CA 1
ATOM 6479 C C . SER B 1 370 ? -15.414 -8.898 5.434 1 88.31 370 SER B C 1
ATOM 6481 O O . SER B 1 370 ? -14.766 -8.883 6.484 1 88.31 370 SER B O 1
ATOM 6483 N N . ALA B 1 371 ? -15.016 -9.461 4.316 1 87.25 371 ALA B N 1
ATOM 6484 C CA . ALA B 1 371 ? -13.727 -10.141 4.32 1 87.25 371 ALA B CA 1
ATOM 6485 C C . ALA B 1 371 ? -12.578 -9.133 4.367 1 87.25 371 ALA B C 1
ATOM 6487 O O . ALA B 1 371 ? -11.438 -9.492 4.672 1 87.25 371 ALA B O 1
ATOM 6488 N N . VAL B 1 372 ? -12.883 -7.965 3.967 1 83.69 372 VAL B N 1
ATOM 6489 C CA . VAL B 1 372 ? -11.883 -6.902 4.039 1 83.69 372 VAL B CA 1
ATOM 6490 C C . VAL B 1 372 ? -11.93 -6.242 5.414 1 83.69 372 VAL B C 1
ATOM 6492 O O . VAL B 1 372 ? -12.891 -5.547 5.746 1 83.69 372 VAL B O 1
ATOM 6495 N N . LYS B 1 373 ? -10.891 -6.391 6.117 1 81.62 373 LYS B N 1
ATOM 6496 C CA . LYS B 1 373 ? -10.859 -5.98 7.52 1 81.62 373 LYS B CA 1
ATOM 6497 C C . LYS B 1 373 ? -11.156 -4.492 7.664 1 81.62 373 LYS B C 1
ATOM 6499 O O . LYS B 1 373 ? -11.898 -4.09 8.57 1 81.62 373 LYS B O 1
ATOM 6504 N N . SER B 1 374 ? -10.672 -3.736 6.789 1 76.75 374 SER B N 1
ATOM 6505 C CA . SER B 1 374 ? -10.773 -2.285 6.895 1 76.75 374 SER B CA 1
ATOM 6506 C C . SER B 1 374 ? -12.18 -1.801 6.574 1 76.75 374 SER B C 1
ATOM 6508 O O . SER B 1 374 ? -12.508 -0.635 6.805 1 76.75 374 SER B O 1
ATOM 6510 N N . SER B 1 375 ? -13.031 -2.738 6.078 1 77.5 375 SER B N 1
ATOM 6511 C CA . SER B 1 375 ? -14.391 -2.344 5.727 1 77.5 375 SER B CA 1
ATOM 6512 C C . SER B 1 375 ? -15.25 -2.139 6.973 1 77.5 375 SER B C 1
ATOM 6514 O O . SER B 1 375 ? -16.328 -1.548 6.898 1 77.5 375 SER B O 1
ATOM 6516 N N . ASN B 1 376 ? -14.797 -2.689 8.086 1 77.19 376 ASN B N 1
ATOM 6517 C CA . ASN B 1 376 ? -15.531 -2.666 9.352 1 77.19 376 ASN B CA 1
ATOM 6518 C C . ASN B 1 376 ? -16.906 -3.305 9.211 1 77.19 376 ASN B C 1
ATOM 6520 O O . ASN B 1 376 ? -17.812 -3.004 9.992 1 77.19 376 ASN B O 1
ATOM 6524 N N . LYS B 1 377 ? -17.062 -4.094 8.172 1 84 377 LYS B N 1
ATOM 6525 C CA . LYS B 1 377 ? -18.297 -4.852 7.984 1 84 377 LYS B CA 1
ATOM 6526 C C . LYS B 1 377 ? -18.188 -6.234 8.625 1 84 377 LYS B C 1
ATOM 6528 O O . LYS B 1 377 ? -17.109 -6.676 8.984 1 84 377 LYS B O 1
ATOM 6533 N N . SER B 1 378 ? -19.312 -6.801 8.875 1 90.5 378 SER B N 1
ATOM 6534 C CA . SER B 1 378 ? -19.406 -8.078 9.57 1 90.5 378 SER B CA 1
ATOM 6535 C C . SER B 1 378 ? -20.766 -8.742 9.328 1 90.5 378 SER B C 1
ATOM 6537 O O . SER B 1 378 ? -21.25 -8.766 8.195 1 90.5 378 SER B O 1
ATOM 6539 N N . TYR B 1 379 ? -21.219 -9.375 10.344 1 93 379 TYR B N 1
ATOM 6540 C CA . TYR B 1 379 ? -22.609 -9.844 10.344 1 93 379 TYR B CA 1
ATOM 6541 C C . TYR B 1 379 ? -23.578 -8.688 10.547 1 93 379 TYR B C 1
ATOM 6543 O O . TYR B 1 379 ? -23.266 -7.734 11.266 1 93 379 TYR B O 1
ATOM 6551 N N . TYR B 1 380 ? -24.625 -8.742 9.859 1 91.31 380 TYR B N 1
ATOM 6552 C CA . TYR B 1 380 ? -25.688 -7.777 10.086 1 91.31 380 TYR B CA 1
ATOM 6553 C C . TYR B 1 380 ? -27.031 -8.484 10.312 1 91.31 380 TYR B C 1
ATOM 6555 O O . TYR B 1 380 ? -27.422 -9.336 9.516 1 91.31 380 TYR B O 1
ATOM 6563 N N . PRO B 1 381 ? -27.797 -8.133 11.375 1 90.94 381 PRO B N 1
ATOM 6564 C CA . PRO B 1 381 ? -27.375 -7.207 12.438 1 90.94 381 PRO B CA 1
ATOM 6565 C C . PRO B 1 381 ? -26.266 -7.77 13.312 1 90.94 381 PRO B C 1
ATOM 6567 O O . PRO B 1 381 ? -26.062 -8.984 13.359 1 90.94 381 PRO B O 1
ATOM 6570 N N . LYS B 1 382 ? -25.562 -6.82 13.891 1 89.19 382 LYS B N 1
ATOM 6571 C CA . LYS B 1 382 ? -24.516 -7.234 14.812 1 89.19 382 LYS B CA 1
ATOM 6572 C C . LYS B 1 382 ? -25.078 -7.992 16 1 89.19 382 LYS B C 1
ATOM 6574 O O . LYS B 1 382 ? -24.5 -8.984 16.453 1 89.19 382 LYS B O 1
ATOM 6579 N N . VAL B 1 383 ? -26.172 -7.488 16.5 1 90.44 383 VAL B N 1
ATOM 6580 C CA . VAL B 1 383 ? -26.891 -8.172 17.578 1 90.44 383 VAL B CA 1
ATOM 6581 C C . VAL B 1 383 ? -28.344 -8.383 17.172 1 90.44 383 VAL B C 1
ATOM 6583 O O . VAL B 1 383 ? -29.078 -7.414 16.922 1 90.44 383 VAL B O 1
ATOM 6586 N N . THR B 1 384 ? -28.719 -9.586 17.094 1 93.69 384 THR B N 1
ATOM 6587 C CA . THR B 1 384 ? -30.094 -9.953 16.766 1 93.69 384 THR B CA 1
ATOM 6588 C C . THR B 1 384 ? -30.828 -10.461 18 1 93.69 384 THR B C 1
ATOM 6590 O O . THR B 1 384 ? -30.297 -11.289 18.75 1 93.69 384 THR B O 1
ATOM 6593 N N . GLN B 1 385 ? -31.969 -9.93 18.203 1 94.38 385 GLN B N 1
ATOM 6594 C CA . GLN B 1 385 ? -32.812 -10.43 19.281 1 94.38 385 GLN B CA 1
ATOM 6595 C C . GLN B 1 385 ? -33.938 -11.305 18.75 1 94.38 385 GLN B C 1
ATOM 6597 O O . GLN B 1 385 ? -34.594 -10.953 17.766 1 94.38 385 GLN B O 1
ATOM 6602 N N . ILE B 1 386 ? -34.188 -12.352 19.438 1 96.06 386 ILE B N 1
ATOM 6603 C CA . ILE B 1 386 ? -35.25 -13.281 19.031 1 96.06 386 ILE B CA 1
ATOM 6604 C C . ILE B 1 386 ? -35.938 -13.82 20.281 1 96.06 386 ILE B C 1
ATOM 6606 O O . ILE B 1 386 ? -35.531 -13.547 21.406 1 96.06 386 ILE B O 1
ATOM 6610 N N . LYS B 1 387 ? -37.094 -14.492 20.016 1 95.69 387 LYS B N 1
ATOM 6611 C CA . LYS B 1 387 ? -37.75 -15.234 21.078 1 95.69 387 LYS B CA 1
ATOM 6612 C C . LYS B 1 387 ? -37.219 -16.672 21.156 1 95.69 387 LYS B C 1
ATOM 6614 O O . LYS B 1 387 ? -36.906 -17.281 20.141 1 95.69 387 LYS B O 1
ATOM 6619 N N . SER B 1 388 ? -37.156 -17.094 22.438 1 95.75 388 SER B N 1
ATOM 6620 C CA . SER B 1 388 ? -36.75 -18.484 22.594 1 95.75 388 SER B CA 1
ATOM 6621 C C . SER B 1 388 ? -37.594 -19.406 21.703 1 95.75 388 SER B C 1
ATOM 6623 O O . SER B 1 388 ? -38.812 -19.25 21.609 1 95.75 388 SER B O 1
ATOM 6625 N N . GLY B 1 389 ? -36.844 -20.344 21.062 1 95.94 389 GLY B N 1
ATOM 6626 C CA . GLY B 1 389 ? -37.531 -21.266 20.156 1 95.94 389 GLY B CA 1
ATOM 6627 C C . GLY B 1 389 ? -37.438 -20.828 18.703 1 95.94 389 GLY B C 1
ATOM 6628 O O . GLY B 1 389 ? -37.719 -21.609 17.797 1 95.94 389 GLY B O 1
ATOM 6629 N N . ASP B 1 390 ? -37.062 -19.625 18.422 1 96.69 390 ASP B N 1
ATOM 6630 C CA . ASP B 1 390 ? -37 -19.109 17.047 1 96.69 390 ASP B CA 1
ATOM 6631 C C . ASP B 1 390 ? -35.781 -19.672 16.328 1 96.69 390 ASP B C 1
ATOM 6633 O O . ASP B 1 390 ? -34.781 -20.062 16.953 1 96.69 390 ASP B O 1
ATOM 6637 N N . THR B 1 391 ? -35.875 -19.766 15.039 1 97.62 391 THR B N 1
ATOM 6638 C CA . THR B 1 391 ? -34.781 -20.141 14.148 1 97.62 391 THR B CA 1
ATOM 6639 C C . THR B 1 391 ? -34.281 -18.938 13.375 1 97.62 391 THR B C 1
ATOM 6641 O O . THR B 1 391 ? -35.062 -18.203 12.773 1 97.62 391 THR B O 1
ATOM 6644 N N . ILE B 1 392 ? -33 -18.75 13.391 1 97.5 392 ILE B N 1
ATOM 6645 C CA . ILE B 1 392 ? -32.375 -17.672 12.633 1 97.5 392 ILE B CA 1
ATOM 6646 C C . ILE B 1 392 ? -31.75 -18.234 11.352 1 97.5 392 ILE B C 1
ATOM 6648 O O . ILE B 1 392 ? -31.188 -19.328 11.359 1 97.5 392 ILE B O 1
ATOM 6652 N N . THR B 1 393 ? -31.812 -17.469 10.281 1 97.94 393 THR B N 1
ATOM 6653 C CA . THR B 1 393 ? -31.156 -17.797 9.023 1 97.94 393 THR B CA 1
ATOM 6654 C C . THR B 1 393 ? -30.078 -16.766 8.703 1 97.94 393 THR B C 1
ATOM 6656 O O . THR B 1 393 ? -30.344 -15.555 8.672 1 97.94 393 THR B O 1
ATOM 6659 N N . TRP B 1 394 ? -28.859 -17.203 8.562 1 97.69 394 TRP B N 1
ATOM 6660 C CA . TRP B 1 394 ? -27.781 -16.375 8.047 1 97.69 394 TRP B CA 1
ATOM 6661 C C . TRP B 1 394 ? -27.578 -16.609 6.551 1 97.69 394 TRP B C 1
ATOM 6663 O O . TRP B 1 394 ? -27.562 -17.75 6.098 1 97.69 394 TRP B O 1
ATOM 6673 N N . THR B 1 395 ? -27.438 -15.609 5.727 1 97.69 395 THR B N 1
ATOM 6674 C CA . THR B 1 395 ? -27.078 -15.695 4.312 1 97.69 395 THR B CA 1
ATOM 6675 C C . THR B 1 395 ? -25.75 -15 4.043 1 97.69 395 THR B C 1
ATOM 6677 O O . THR B 1 395 ? -25.531 -13.867 4.473 1 97.69 395 THR B O 1
ATOM 6680 N N . ASN B 1 396 ? -24.812 -15.656 3.383 1 96.56 396 ASN B N 1
ATOM 6681 C CA . ASN B 1 396 ? -23.547 -15.031 2.98 1 96.56 396 ASN B CA 1
ATOM 6682 C C . ASN B 1 396 ? -23.734 -14.164 1.74 1 96.56 396 ASN B C 1
ATOM 6684 O O . ASN B 1 396 ? -23.766 -14.672 0.619 1 96.56 396 ASN B O 1
ATOM 6688 N N . LYS B 1 397 ? -23.719 -12.883 1.943 1 94.19 397 LYS B N 1
ATOM 6689 C CA . LYS B 1 397 ? -23.891 -11.961 0.821 1 94.19 397 LYS B CA 1
ATOM 6690 C C . LYS B 1 397 ? -22.547 -11.43 0.335 1 94.19 397 LYS B C 1
ATOM 6692 O O . LYS B 1 397 ? -22.5 -10.602 -0.57 1 94.19 397 LYS B O 1
ATOM 6697 N N . ASP B 1 398 ? -21.484 -11.875 1.005 1 90.88 398 ASP B N 1
ATOM 6698 C CA . ASP B 1 398 ? -20.141 -11.508 0.574 1 90.88 398 ASP B CA 1
ATOM 6699 C C . ASP B 1 398 ? -19.656 -12.414 -0.55 1 90.88 398 ASP B C 1
ATOM 6701 O O . ASP B 1 398 ? -20.234 -13.484 -0.781 1 90.88 398 ASP B O 1
ATOM 6705 N N . ILE B 1 399 ? -18.625 -11.969 -1.251 1 86.56 399 ILE B N 1
ATOM 6706 C CA . ILE B 1 399 ? -18.078 -12.773 -2.34 1 86.56 399 ILE B CA 1
ATOM 6707 C C . ILE B 1 399 ? -17.109 -13.812 -1.778 1 86.56 399 ILE B C 1
ATOM 6709 O O . ILE B 1 399 ? -16.672 -14.719 -2.492 1 86.56 399 ILE B O 1
ATOM 6713 N N . SER B 1 400 ? -16.719 -13.648 -0.558 1 90.31 400 SER B N 1
ATOM 6714 C CA . SER B 1 400 ? -15.758 -14.539 0.095 1 90.31 400 SER B CA 1
ATOM 6715 C C . SER B 1 400 ? -16.469 -15.617 0.904 1 90.31 400 SER B C 1
ATOM 6717 O O . SER B 1 400 ? -17.641 -15.469 1.255 1 90.31 400 SER B O 1
ATOM 6719 N N . VAL B 1 401 ? -15.734 -16.641 1.192 1 90.81 401 VAL B N 1
ATOM 6720 C CA . VAL B 1 401 ? -16.219 -17.719 2.061 1 90.81 401 VAL B CA 1
ATOM 6721 C C . VAL B 1 401 ? -16.172 -17.266 3.518 1 90.81 401 VAL B C 1
ATOM 6723 O O . VAL B 1 401 ? -15.203 -16.625 3.947 1 90.81 401 VAL B O 1
ATOM 6726 N N . HIS B 1 402 ? -17.234 -17.578 4.285 1 93.5 402 HIS B N 1
ATOM 6727 C CA . HIS B 1 402 ? -17.312 -17.25 5.703 1 93.5 402 HIS B CA 1
ATOM 6728 C C . HIS B 1 402 ? -17.875 -18.406 6.512 1 93.5 402 HIS B C 1
ATOM 6730 O O . HIS B 1 402 ? -18.234 -19.453 5.949 1 93.5 402 HIS B O 1
ATOM 6736 N N . THR B 1 403 ? -17.891 -18.234 7.898 1 93.25 403 THR B N 1
ATOM 6737 C CA . THR B 1 403 ? -18.547 -19.188 8.797 1 93.25 403 THR B CA 1
ATOM 6738 C C . THR B 1 403 ? -19.344 -18.453 9.867 1 93.25 403 THR B C 1
ATOM 6740 O O . THR B 1 403 ? -19.188 -17.234 10.047 1 93.25 403 THR B O 1
ATOM 6743 N N . VAL B 1 404 ? -20.234 -19.141 10.383 1 95.56 404 VAL B N 1
ATOM 6744 C CA . VAL B 1 404 ? -20.906 -18.781 11.625 1 95.56 404 VAL B CA 1
ATOM 6745 C C . VAL B 1 404 ? -20.594 -19.797 12.703 1 95.56 404 VAL B C 1
ATOM 6747 O O . VAL B 1 404 ? -21.156 -20.891 12.734 1 95.56 404 VAL B O 1
ATOM 6750 N N . THR B 1 405 ? -19.688 -19.422 13.562 1 92.62 405 THR B N 1
ATOM 6751 C CA . THR B 1 405 ? -19.172 -20.375 14.539 1 92.62 405 THR B CA 1
ATOM 6752 C C . THR B 1 405 ? -19.359 -19.859 15.961 1 92.62 405 THR B C 1
ATOM 6754 O O . THR B 1 405 ? -18.906 -18.75 16.281 1 92.62 405 THR B O 1
ATOM 6757 N N . SER B 1 406 ? -19.984 -20.656 16.781 1 94.19 406 SER B N 1
ATOM 6758 C CA . SER B 1 406 ? -20.25 -20.266 18.156 1 94.19 406 SER B CA 1
ATOM 6759 C C . SER B 1 406 ? -18.969 -20.141 18.953 1 94.19 406 SER B C 1
ATOM 6761 O O . SER B 1 406 ? -18.047 -20.953 18.812 1 94.19 406 SER B O 1
ATOM 6763 N N . ASN B 1 407 ? -18.953 -19.109 19.797 1 90.94 407 ASN B N 1
ATOM 6764 C CA . ASN B 1 407 ? -17.812 -18.953 20.703 1 90.94 407 ASN B CA 1
ATOM 6765 C C . ASN B 1 407 ? -17.719 -20.109 21.703 1 90.94 407 ASN B C 1
ATOM 6767 O O . ASN B 1 407 ? -16.641 -20.438 22.172 1 90.94 407 ASN B O 1
ATOM 6771 N N . ASP B 1 408 ? -18.859 -20.75 21.984 1 90 408 ASP B N 1
ATOM 6772 C CA . ASP B 1 408 ? -18.938 -21.781 23 1 90 408 ASP B CA 1
ATOM 6773 C C . ASP B 1 408 ? -19.125 -23.156 22.391 1 90 408 ASP B C 1
ATOM 6775 O O . ASP B 1 408 ? -19.609 -24.078 23.047 1 90 408 ASP B O 1
ATOM 6779 N N . ASP B 1 409 ? -18.984 -23.266 21.172 1 90.38 409 ASP B N 1
ATOM 6780 C CA . ASP B 1 409 ? -19.031 -24.531 20.453 1 90.38 409 ASP B CA 1
ATOM 6781 C C . ASP B 1 409 ? -20.453 -25.094 20.438 1 90.38 409 ASP B C 1
ATOM 6783 O O . ASP B 1 409 ? -20.625 -26.312 20.562 1 90.38 409 ASP B O 1
ATOM 6787 N N . LEU B 1 410 ? -21.391 -24.281 20.422 1 93.19 410 LEU B N 1
ATOM 6788 C CA . LEU B 1 410 ? -22.781 -24.703 20.438 1 93.19 410 LEU B CA 1
ATOM 6789 C C . LEU B 1 410 ? -23.297 -24.938 19.016 1 93.19 410 LEU B C 1
ATOM 6791 O O . LEU B 1 410 ? -24.188 -25.75 18.797 1 93.19 410 LEU B O 1
ATOM 6795 N N . PHE B 1 411 ? -22.859 -24.234 18.031 1 94.38 411 PHE B N 1
ATOM 6796 C CA . PHE B 1 411 ? -23.219 -24.391 16.625 1 94.38 411 PHE B CA 1
ATOM 6797 C C . PHE B 1 411 ? -22.078 -23.969 15.719 1 94.38 411 PHE B C 1
ATOM 6799 O O . PHE B 1 411 ? -21.172 -23.234 16.141 1 94.38 411 PHE B O 1
ATOM 6806 N N . ASP B 1 412 ? -22.031 -24.453 14.516 1 95.62 412 ASP B N 1
ATOM 6807 C CA . ASP B 1 412 ? -21.031 -24.188 13.477 1 95.62 412 ASP B CA 1
ATOM 6808 C C . ASP B 1 412 ? -21.625 -24.406 12.086 1 95.62 412 ASP B C 1
ATOM 6810 O O . ASP B 1 412 ? -22.047 -25.516 11.75 1 95.62 412 ASP B O 1
ATOM 6814 N N . SER B 1 413 ? -21.578 -23.406 11.328 1 94.75 413 SER B N 1
ATOM 6815 C CA . SER B 1 413 ? -22.172 -23.5 9.992 1 94.75 413 SER B CA 1
ATOM 6816 C C . SER B 1 413 ? -21.266 -24.281 9.039 1 94.75 413 SER B C 1
ATOM 6818 O O . SER B 1 413 ? -21.703 -24.672 7.957 1 94.75 413 SER B O 1
ATOM 6820 N N . GLY B 1 414 ? -19.969 -24.5 9.43 1 91.56 414 GLY B N 1
ATOM 6821 C CA . GLY B 1 414 ? -18.984 -24.844 8.406 1 91.56 414 GLY B CA 1
ATOM 6822 C C . GLY B 1 414 ? -18.766 -23.719 7.41 1 91.56 414 GLY B C 1
ATOM 6823 O O . GLY B 1 414 ? -19.203 -22.578 7.637 1 91.56 414 GLY B O 1
ATOM 6824 N N . MET B 1 415 ? -18.016 -23.984 6.328 1 92.31 415 MET B N 1
ATOM 6825 C CA . MET B 1 415 ? -17.688 -22.953 5.336 1 92.31 415 MET B CA 1
ATOM 6826 C C . MET B 1 415 ? -18.891 -22.656 4.438 1 92.31 415 MET B C 1
ATOM 6828 O O . MET B 1 415 ? -19.453 -23.562 3.828 1 92.31 415 MET B O 1
ATOM 6832 N N . MET B 1 416 ? -19.312 -21.438 4.387 1 93.31 416 MET B N 1
ATOM 6833 C CA . MET B 1 416 ? -20.422 -20.953 3.564 1 93.31 416 MET B CA 1
ATOM 6834 C C . MET B 1 416 ? -19.906 -20.203 2.336 1 93.31 416 MET B C 1
ATOM 6836 O O . MET B 1 416 ? -19.281 -19.156 2.463 1 93.31 416 MET B O 1
ATOM 6840 N N . MET B 1 417 ? -20.203 -20.766 1.172 1 92.12 417 MET B N 1
ATOM 6841 C CA . MET B 1 417 ? -19.906 -20.078 -0.079 1 92.12 417 MET B CA 1
ATOM 6842 C C . MET B 1 417 ? -20.828 -18.875 -0.26 1 92.12 417 MET B C 1
ATOM 6844 O O . MET B 1 417 ? -21.859 -18.766 0.402 1 92.12 417 MET B O 1
ATOM 6848 N N . PRO B 1 418 ? -20.375 -17.938 -1.146 1 91.19 418 PRO B N 1
ATOM 6849 C CA . PRO B 1 418 ? -21.297 -16.828 -1.446 1 91.19 418 PRO B CA 1
ATOM 6850 C C . PRO B 1 418 ? -22.688 -17.312 -1.812 1 91.19 418 PRO B C 1
ATOM 6852 O O . PRO B 1 418 ? -22.844 -18.219 -2.641 1 91.19 418 PRO B O 1
ATOM 6855 N N . GLY B 1 419 ? -23.656 -16.766 -1.17 1 93.38 419 GLY B N 1
ATOM 6856 C CA . GLY B 1 419 ? -25.047 -17.109 -1.451 1 93.38 419 GLY B CA 1
ATOM 6857 C C . GLY B 1 419 ? -25.578 -18.219 -0.562 1 93.38 419 GLY B C 1
ATOM 6858 O O . GLY B 1 419 ? -26.797 -18.406 -0.455 1 93.38 419 GLY B O 1
ATOM 6859 N N . ASP B 1 420 ? -24.719 -19.016 0.117 1 94.44 420 ASP B N 1
ATOM 6860 C CA . ASP B 1 420 ? -25.141 -20.094 0.993 1 94.44 420 ASP B CA 1
ATOM 6861 C C . ASP B 1 420 ? -25.906 -19.562 2.203 1 94.44 420 ASP B C 1
ATOM 6863 O O . ASP B 1 420 ? -25.766 -18.391 2.559 1 94.44 420 ASP B O 1
ATOM 6867 N N . THR B 1 421 ? -26.688 -20.453 2.848 1 97.12 421 THR B N 1
ATOM 6868 C CA . THR B 1 421 ? -27.438 -20.109 4.051 1 97.12 421 THR B CA 1
ATOM 6869 C C . THR B 1 421 ? -27.156 -21.109 5.168 1 97.12 421 THR B C 1
ATOM 6871 O O . THR B 1 421 ? -26.766 -22.25 4.906 1 97.12 421 THR B O 1
ATOM 6874 N N . PHE B 1 422 ? -27.234 -20.688 6.359 1 97.12 422 PHE B N 1
ATOM 6875 C CA . PHE B 1 422 ? -27.141 -21.484 7.574 1 97.12 422 PHE B CA 1
ATOM 6876 C C . PHE B 1 422 ? -28.297 -21.156 8.523 1 97.12 422 PHE B C 1
ATOM 6878 O O . PHE B 1 422 ? -28.672 -20 8.68 1 97.12 422 PHE B O 1
ATOM 6885 N N . GLU B 1 423 ? -28.859 -22.219 9.086 1 97.75 423 GLU B N 1
ATOM 6886 C CA . GLU B 1 423 ? -29.953 -22.047 10.031 1 97.75 423 GLU B CA 1
ATOM 6887 C C . GLU B 1 423 ? -29.625 -22.672 11.383 1 97.75 423 GLU B C 1
ATOM 6889 O O . GLU B 1 423 ? -29 -23.719 11.453 1 97.75 423 GLU B O 1
ATOM 6894 N N . GLN B 1 424 ? -30.062 -22.031 12.445 1 97.25 424 GLN B N 1
ATOM 6895 C CA . GLN B 1 424 ? -29.891 -22.516 13.812 1 97.25 424 GLN B CA 1
ATOM 6896 C C . GLN B 1 424 ? -31.062 -22.109 14.695 1 97.25 424 GLN B C 1
ATOM 6898 O O . GLN B 1 424 ? -31.469 -20.953 14.703 1 97.25 424 GLN B O 1
ATOM 6903 N N . THR B 1 425 ? -31.609 -23.016 15.398 1 97.44 425 THR B N 1
ATOM 6904 C CA . THR B 1 425 ? -32.656 -22.75 16.375 1 97.44 425 THR B CA 1
ATOM 6905 C C . THR B 1 425 ? -32.094 -22.578 17.766 1 97.44 425 THR B C 1
ATOM 6907 O O . THR B 1 425 ? -31.188 -23.312 18.172 1 97.44 425 THR B O 1
ATOM 6910 N N . PHE B 1 426 ? -32.625 -21.594 18.469 1 97 426 PHE B N 1
ATOM 6911 C CA . PHE B 1 426 ? -32.156 -21.312 19.828 1 97 426 PHE B CA 1
ATOM 6912 C C . PHE B 1 426 ? -33.281 -21.609 20.828 1 97 426 PHE B C 1
ATOM 6914 O O . PHE B 1 426 ? -34.188 -20.812 21 1 97 426 PHE B O 1
ATOM 6921 N N . GLU B 1 427 ? -33.094 -22.594 21.516 1 95.81 427 GLU B N 1
ATOM 6922 C CA . GLU B 1 427 ? -34.156 -23.109 22.375 1 95.81 427 GLU B CA 1
ATOM 6923 C C . GLU B 1 427 ? -34.156 -22.438 23.734 1 95.81 427 GLU B C 1
ATOM 6925 O O . GLU B 1 427 ? -35.188 -22.375 24.406 1 95.81 427 GLU B O 1
ATOM 6930 N N . ASN B 1 428 ? -33.031 -21.953 24.203 1 95.56 428 ASN B N 1
ATOM 6931 C CA . ASN B 1 428 ? -32.906 -21.406 25.547 1 95.56 428 ASN B CA 1
ATOM 6932 C C . ASN B 1 428 ? -32.625 -19.891 25.516 1 95.56 428 ASN B C 1
ATOM 6934 O O . ASN B 1 428 ? -32.031 -19.391 24.562 1 95.56 428 ASN B O 1
ATOM 6938 N N . VAL B 1 429 ? -33.094 -19.25 26.578 1 95.88 429 VAL B N 1
ATOM 6939 C CA . VAL B 1 429 ? -32.812 -17.828 26.766 1 95.88 429 VAL B CA 1
ATOM 6940 C C . VAL B 1 429 ? -31.312 -17.656 27.047 1 95.88 429 VAL B C 1
ATOM 6942 O O . VAL B 1 429 ? -30.703 -18.469 27.734 1 95.88 429 VAL B O 1
ATOM 6945 N N . GLY B 1 430 ? -30.719 -16.609 26.422 1 93.88 430 GLY B N 1
ATOM 6946 C CA . GLY B 1 430 ? -29.312 -16.344 26.656 1 93.88 430 GLY B CA 1
ATOM 6947 C C . GLY B 1 430 ? -28.672 -15.492 25.562 1 93.88 430 GLY B C 1
ATOM 6948 O O . GLY B 1 430 ? -29.359 -15.039 24.656 1 93.88 430 GLY B O 1
ATOM 6949 N N . LEU B 1 431 ? -27.453 -15.172 25.797 1 93.56 431 LEU B N 1
ATOM 6950 C CA . LEU B 1 431 ? -26.641 -14.469 24.797 1 93.56 431 LEU B CA 1
ATOM 6951 C C . LEU B 1 431 ? -25.672 -15.43 24.125 1 93.56 431 LEU B C 1
ATOM 6953 O O . LEU B 1 431 ? -24.859 -16.062 24.781 1 93.56 431 LEU B O 1
ATOM 6957 N N . TYR B 1 432 ? -25.797 -15.578 22.844 1 94.44 432 TYR B N 1
ATOM 6958 C CA . TYR B 1 432 ? -24.953 -16.469 22.047 1 94.44 432 TYR B CA 1
ATOM 6959 C C . TYR B 1 432 ? -24.031 -15.672 21.125 1 94.44 432 TYR B C 1
ATOM 6961 O O . TYR B 1 432 ? -24.484 -15.07 20.156 1 94.44 432 TYR B O 1
ATOM 6969 N N . GLU B 1 433 ? -22.781 -15.688 21.391 1 93.75 433 GLU B N 1
ATOM 6970 C CA . GLU B 1 433 ? -21.781 -14.977 20.578 1 93.75 433 GLU B CA 1
ATOM 6971 C C . GLU B 1 433 ? -21.156 -15.898 19.547 1 93.75 433 GLU B C 1
ATOM 6973 O O . GLU B 1 433 ? -20.922 -17.078 19.812 1 93.75 433 GLU B O 1
ATOM 6978 N N . TYR B 1 434 ? -20.969 -15.359 18.406 1 93.44 434 TYR B N 1
ATOM 6979 C CA . TYR B 1 434 ? -20.391 -16.141 17.312 1 93.44 434 TYR B CA 1
ATOM 6980 C C . TYR B 1 434 ? -19.453 -15.289 16.469 1 93.44 434 TYR B C 1
ATOM 6982 O O . TYR B 1 434 ? -19.391 -14.07 16.641 1 93.44 434 TYR B O 1
ATOM 6990 N N . TYR B 1 435 ? -18.625 -15.914 15.633 1 92.12 435 TYR B N 1
ATOM 6991 C CA . TYR B 1 435 ? -17.641 -15.242 14.805 1 92.12 435 TYR B CA 1
ATOM 6992 C C . TYR B 1 435 ? -17.344 -16.047 13.547 1 92.12 435 TYR B C 1
ATOM 6994 O O . TYR B 1 435 ? -17.859 -17.156 13.367 1 92.12 435 TYR B O 1
ATOM 7002 N N . CYS B 1 436 ? -16.641 -15.477 12.594 1 91.81 436 CYS B N 1
ATOM 7003 C CA . CYS B 1 436 ? -16.125 -16.188 11.422 1 91.81 436 CYS B CA 1
ATOM 7004 C C . CYS B 1 436 ? -14.719 -16.703 11.672 1 91.81 436 CYS B C 1
ATOM 7006 O O . CYS B 1 436 ? -13.805 -15.922 11.961 1 91.81 436 CYS B O 1
ATOM 7008 N N . VAL B 1 437 ? -14.461 -17.984 11.461 1 84.62 437 VAL B N 1
ATOM 7009 C CA . VAL B 1 437 ? -13.164 -18.609 11.75 1 84.62 437 VAL B CA 1
ATOM 7010 C C . VAL B 1 437 ? -12.125 -18.109 10.75 1 84.62 437 VAL B C 1
ATOM 7012 O O . VAL B 1 437 ? -10.945 -17.969 11.086 1 84.62 437 VAL B O 1
ATOM 7015 N N . LEU B 1 438 ? -12.555 -17.766 9.531 1 84.56 438 LEU B N 1
ATOM 7016 C CA . LEU B 1 438 ? -11.664 -17.359 8.461 1 84.56 438 LEU B CA 1
ATOM 7017 C C . LEU B 1 438 ? -11.305 -15.883 8.586 1 84.56 438 LEU B C 1
ATOM 7019 O O . LEU B 1 438 ? -10.25 -15.453 8.125 1 84.56 438 LEU B O 1
ATOM 7023 N N . HIS B 1 439 ? -12.219 -15.102 9.109 1 87.25 439 HIS B N 1
ATOM 7024 C CA . HIS B 1 439 ? -12.078 -13.672 9.344 1 87.25 439 HIS B CA 1
ATOM 7025 C C . HIS B 1 439 ? -12.469 -13.312 10.781 1 87.25 439 HIS B C 1
ATOM 7027 O O . HIS B 1 439 ? -13.57 -12.805 11.023 1 87.25 439 HIS B O 1
ATOM 7033 N N . PRO B 1 440 ? -11.617 -13.414 11.703 1 83.31 440 PRO B N 1
ATOM 7034 C CA . PRO B 1 440 ? -11.977 -13.383 13.125 1 83.31 440 PRO B CA 1
ATOM 7035 C C . PRO B 1 440 ? -12.414 -12 13.594 1 83.31 440 PRO B C 1
ATOM 7037 O O . PRO B 1 440 ? -12.977 -11.867 14.688 1 83.31 440 PRO B O 1
ATOM 7040 N N . TRP B 1 441 ? -12.172 -11.008 12.781 1 82.06 441 TRP B N 1
ATOM 7041 C CA . TRP B 1 441 ? -12.664 -9.68 13.164 1 82.06 441 TRP B CA 1
ATOM 7042 C C . TRP B 1 441 ? -14.18 -9.602 13.008 1 82.06 441 TRP B C 1
ATOM 7044 O O . TRP B 1 441 ? -14.812 -8.656 13.5 1 82.06 441 TRP B O 1
ATOM 7054 N N . MET B 1 442 ? -14.727 -10.5 12.289 1 88.81 442 MET B N 1
ATOM 7055 C CA . MET B 1 442 ? -16.172 -10.562 12.117 1 88.81 442 MET B CA 1
ATOM 7056 C C . MET B 1 442 ? -16.844 -11.234 13.32 1 88.81 442 MET B C 1
ATOM 7058 O O . MET B 1 442 ? -16.609 -12.414 13.578 1 88.81 442 MET B O 1
ATOM 7062 N N . THR B 1 443 ? -17.688 -10.43 14.047 1 90.88 443 THR B N 1
ATOM 7063 C CA . THR B 1 443 ? -18.375 -10.969 15.219 1 90.88 443 THR B CA 1
ATOM 7064 C C . THR B 1 443 ? -19.859 -10.609 15.195 1 90.88 443 THR B C 1
ATOM 7066 O O . THR B 1 443 ? -20.25 -9.641 14.539 1 90.88 443 THR B O 1
ATOM 7069 N N . GLY B 1 444 ? -20.656 -11.414 15.781 1 91.88 444 GLY B N 1
ATOM 7070 C CA . GLY B 1 444 ? -22.094 -11.211 15.977 1 91.88 444 GLY B CA 1
ATOM 7071 C C . GLY B 1 444 ? -22.625 -11.891 17.219 1 91.88 444 GLY B C 1
ATOM 7072 O O . GLY B 1 444 ? -21.906 -12.656 17.875 1 91.88 444 GLY B O 1
ATOM 7073 N N . ALA B 1 445 ? -23.859 -11.438 17.578 1 93.56 445 ALA B N 1
ATOM 7074 C CA . ALA B 1 445 ? -24.484 -12.047 18.75 1 93.56 445 ALA B CA 1
ATOM 7075 C C . ALA B 1 445 ? -25.984 -12.219 18.531 1 93.56 445 ALA B C 1
ATOM 7077 O O . ALA B 1 445 ? -26.609 -11.43 17.828 1 93.56 445 ALA B O 1
ATOM 7078 N N . VAL B 1 446 ? -26.516 -13.281 19.141 1 94.38 446 VAL B N 1
ATOM 7079 C CA . VAL B 1 446 ? -27.953 -13.531 19.219 1 94.38 446 VAL B CA 1
ATOM 7080 C C . VAL B 1 446 ? -28.406 -13.453 20.672 1 94.38 446 VAL B C 1
ATOM 7082 O O . VAL B 1 446 ? -27.922 -14.195 21.516 1 94.38 446 VAL B O 1
ATOM 7085 N N . LYS B 1 447 ? -29.25 -12.547 20.875 1 94.31 447 LYS B N 1
ATOM 7086 C CA . LYS B 1 447 ? -29.906 -12.469 22.188 1 94.31 447 LYS B CA 1
ATOM 7087 C C . LYS B 1 447 ? -31.266 -13.156 22.156 1 94.31 447 LYS B C 1
ATOM 7089 O O . LYS B 1 447 ? -32.219 -12.625 21.609 1 94.31 447 LYS B O 1
ATOM 7094 N N . SER B 1 448 ? -31.391 -14.289 22.766 1 94.56 448 SER B N 1
ATOM 7095 C CA . SER B 1 448 ? -32.625 -15.031 22.891 1 94.56 448 SER B CA 1
ATOM 7096 C C . SER B 1 448 ? -33.344 -14.703 24.203 1 94.56 448 SER B C 1
ATOM 7098 O O . SER B 1 448 ? -32.75 -14.852 25.281 1 94.56 448 SER B O 1
ATOM 7100 N N . VAL B 1 449 ? -34.656 -14.281 24.062 1 95.06 449 VAL B N 1
ATOM 7101 C CA . VAL B 1 449 ? -35.375 -13.852 25.25 1 95.06 449 VAL B CA 1
ATOM 7102 C C . VAL B 1 449 ? -36.625 -14.703 25.422 1 95.06 449 VAL B C 1
ATOM 7104 O O . VAL B 1 449 ? -37.125 -15.281 24.469 1 95.06 449 VAL B O 1
#

Sequence (898 aa):
MDRATVMVIVVISLGVTLGVYFLNAEIPLQSFAQDTSVHIAPITRTFTIISEDTTLEIAPGVRVEAWTYNGTIPGPTLRATEGDRVIINFINNGKLPHTMHFHGDHNEKNDGVFQEVLPGDSYTYDFIAEPAGLFMYHCHVMPVSEHIRNGLYGAFIVDPKEGLEPAREYVLVKGEYDLEDQETWNPDYVFFNGYADQYWTNPLPAKTGELVRLYYVDMGAIAAFGFHIHGTIFDTIMSGIWENEPIRTQTWEVSPGNAAIFEAKWKEPGRYLFHLHGIPEEKGTMAYFDIQDYASDSIDGTDLAKTKSIDMWEWQKQILTNLQLSDANAKISKTSAGSTGHKQHNVDTSVIVDTAQIIETTICEVEEGSAVKSSNKSYYPKVTQIKSGDTITWTNKDISVHTVTSNDDLFDSGMMMPGDTFEQTFENVGLYEYYCVLHPWMTGAVKSVMDRATVMVIVVISLGVTLGVYFLNAEIPLQSFAQDTSVHIAPITRTFTIISEDTTLEIAPGVRVEAWTYNGTIPGPTLRATEGDRVIINFINNGKLPHTMHFHGDHNEKNDGVFQEVLPGDSYTYDFIAEPAGLFMYHCHVMPVSEHIRNGLYGAFIVDPKEGLEPAREYVLVKGEYDLEDQETWNPDYVFFNGYADQYWTNPLPAKTGELVRLYYVDMGAIAAFGFHIHGTIFDTIMSGIWENEPIRTQTWEVSPGNAAIFEAKWKEPGRYLFHLHGIPEEKGTMAYFDIQDYASDSIDGTDLAKTKSIDMWEWQKQILTNLQLSDANAKISKTSAGSTGHKQHNVDTSVIVDTAQIIETTICEVEEGSAVKSSNKSYYPKVTQIKSGDTITWTNKDISVHTVTSNDDLFDSGMMMPGDTFEQTFENVGLYEYYCVLHPWMTGAVKSV

Organism: NCBI:txid1582439

Radius of gyration: 32.09 Å; Cα contacts (8 Å, |Δi|>4): 2310; chains: 2; bounding box: 132×86×76 Å

Nearest PDB structures (foldseek):
  3gdc-assembly1_B  TM=9.644E-01  e=8.342E-29  Arthrobacter sp. FB24
  3wia-assembly1_B  TM=9.323E-01  e=2.493E-25  Geobacillus kaustophilus HTA426
  3wi9-assembly1_A  TM=9.262E-01  e=7.146E-24  Geobacillus kaustophilus HTA426
  3x1f-assembly1_A  TM=9.231E-01  e=1.026E-23  Geobacillus thermodenitrificans NG80-2
  3x1n-assembly1_A  TM=9.232E-01  e=1.632E-23  Geobacillus thermodenitrificans NG80-2